Protein AF-0000000084931416 (afdb_homodimer)

Organism: Streptomyces venezuelae (strain ATCC 10712 / CBS 650.69 / DSM 40230 / JCM 4526 / NBRC 13096 / PD 04745) (NCBI:txid953739)

Foldseek 3Di:
DDPVPPPPPDPPCPPVSVVVPFLKWKKKAFPVVQFIDTDCSLCVLLPHHPVRDPRHPCVSCVQPDPVLVVVVVVQVVCCQVVLHQKGKDWDWRQDPVGDTFIKIKIWGFDADPVSHTGMIMIMMTGCVVVVVVVVVVVVVVVVVVLLVQLLVQLLVQLVPQQALVSLQCSLAPVCNCVSNVFQWKWWWFDDPQKTATPHTHHPLCVLCVVVRIGGLDCQAQLSVCLVVVHKDKALAVVVRCVVHVVCVVSSVSDQFRIKMKHFQDDPNDTTGIMMGTHNPGRDADPVRVVSNHSSSPSSSVSNVNNVVSVVQLCVLVVLLCVLADVDADDAPQWDKDKDKDAQPPSRWRALWYWHWAQEPPRKIKIKIKGKPDTHPVSSVLSSVLVVQLNVLRRVPDDPLVSLLRSLVVSLVVVPPIFMWMKMWIADLVQQKIKIWTAPFAAKWKQWPVLQIDGDDADYHHTRNVCVVVVNSGIDIDMDGAAALMKIKDKGQLLQDDPPDDSVNSVVVLRVLSSPFDSHNHRSVVSSCVVRVVVPVPSHMMMMMMMHGHHPQDDLQKGKDKGKFFLPDPVSLVVVLVVQQVVCVVNVNNVCSVLVSVLSNLVQCVQSVPHNGIKMWMWIFDGDDFTKIKIKIWDQDADDDDQDPADPPRPPRCSVVSLVVAFPDWDWADDPRTIMTMGMGGDPPPPDPPPPPPD/DDPVPPPPPDPPCPPVSVVVPWLKWKKKAFPVVQFMGTDQSLCVLLPHHPVPDPRHPCVSCVQPDPVQVVVVVVQVVCCQVVLHQKGKDWDWRQDPVGDTFIKIKIWGFDADPVSHTGMIMIMMTGCNVVVVVVVVVVVVVVVVVLLVQLLVQLLVQLVPQQALVSLQCSLAPVCNCVSNVFQWKWWWFDDPQKTATPHTHHPLCVLCVVVRIGGLDCQAQLSVCLVVVHKDKALAVVVRCVVHVVCVVSSVSDQFRIKMKHFQDDPNDTTGIMMGTHNPGRDADPVRVVSNHSSSPSSSVSNVNNVVSVVQLCVLVVLLCVLADVDADDAPQWDKDKDKDAQPPSRWRALWYWHWAQEPPRKIKIKIKGKPDTHPVSSVLSSVLVVQLNVLRRVVDDPLVSLLRSLVVSLVVVPPIFMWMKMWIADLVQQKIKIWTAPFAAKWKQWPVLQIDGDDADYHHTRNVCVVVVNSGIDIDMDGAAALMKIKDKGQLLQDDPPDDSVNSVVVLRVLSSPFDSHNHRSVVSSCVVRVVVPNPSHMMMMMMMHGHHPQDDLQKGKDKGKFWLPDPVSLVVVLVVQCVVCVVNVNNVCSVLSSVLSNLVQCVQSVPHNGIKMWMWIFDHDDFTKIKIKIWDQDADDDDQDPADPPRPPRCSVVSLVVFFPDWDWADDPRTIMTMGMGGDPPDPDPPVPPPD

Solvent-accessible surface area (backbone atoms only — not comparable to full-atom values): 71881 Å² total; per-residue (Å²): 140,76,88,78,70,67,78,70,66,66,82,66,66,45,70,65,53,44,56,67,62,38,40,53,15,39,37,43,30,34,60,82,80,55,38,32,50,60,40,70,46,23,27,50,60,62,70,45,52,77,88,76,57,84,37,42,59,66,70,60,50,58,68,33,52,69,68,55,41,51,51,51,51,48,53,50,51,48,30,65,71,70,65,43,57,55,54,75,49,74,51,60,37,66,39,95,84,66,59,58,42,30,33,38,38,40,36,35,50,42,56,44,97,88,66,48,72,39,32,39,38,33,38,34,30,48,45,40,65,59,53,51,46,51,55,46,43,55,50,50,52,52,50,48,53,48,52,56,45,27,51,35,50,42,46,54,51,42,26,56,29,52,38,54,68,39,43,44,42,46,50,55,35,93,60,16,39,65,37,70,72,33,59,25,40,39,35,31,37,52,54,95,67,21,36,33,51,78,38,75,35,42,83,59,52,68,74,52,56,83,61,26,69,38,72,60,44,76,56,40,67,48,40,34,9,36,75,70,63,41,68,44,78,40,48,42,61,69,61,48,25,71,78,19,61,81,46,37,84,62,49,74,73,40,81,53,32,18,37,36,22,34,32,17,46,33,50,83,35,74,46,19,23,38,34,39,29,28,61,88,45,55,74,75,54,74,66,54,48,49,48,50,51,34,48,33,38,52,49,19,41,46,46,52,29,6,48,39,44,49,48,39,35,48,50,39,50,49,50,48,54,65,51,37,72,83,68,75,70,89,63,77,50,42,40,73,27,74,49,76,42,58,20,66,79,68,70,43,21,34,10,49,42,55,50,65,41,78,29,74,94,74,23,37,33,42,35,37,32,38,26,55,59,64,33,60,65,19,23,53,50,31,27,46,50,51,40,35,36,50,47,41,40,52,73,61,48,54,61,37,55,26,50,34,52,38,10,45,49,47,42,69,64,67,74,91,55,41,31,26,26,29,39,32,42,33,32,50,86,83,16,45,30,40,33,28,26,18,66,41,65,63,49,37,35,34,41,80,86,36,54,62,45,68,66,85,64,60,56,21,53,30,31,15,53,14,46,77,71,68,44,59,59,30,49,71,36,78,46,77,48,53,59,46,17,33,41,38,42,51,39,62,46,67,29,53,44,92,96,51,60,54,65,61,25,47,52,51,49,42,49,47,60,39,71,37,57,86,52,27,59,56,27,49,50,49,49,45,58,69,46,39,72,67,35,84,41,89,48,32,30,29,38,39,28,39,23,34,44,64,61,56,63,43,96,75,28,38,33,49,72,45,80,30,54,45,88,33,72,66,37,54,58,48,49,24,49,50,53,28,50,50,26,44,75,69,70,39,52,88,51,19,66,60,49,26,52,49,46,48,45,57,47,50,58,42,40,75,72,29,96,40,43,35,40,36,37,40,34,35,43,58,78,93,64,73,28,36,36,43,34,43,32,37,59,46,76,73,70,88,70,88,43,82,48,56,98,83,50,92,60,46,56,53,62,56,50,49,63,71,65,27,78,42,70,51,76,41,84,39,100,72,17,27,31,44,35,35,29,41,59,78,73,78,74,75,80,78,74,72,69,69,84,116,139,76,88,79,70,67,76,72,67,65,82,67,67,45,70,65,54,46,55,66,63,37,39,54,16,40,38,43,31,34,60,82,79,54,38,31,50,57,40,70,46,23,28,48,60,62,71,44,53,79,89,74,57,86,38,40,59,67,70,58,50,58,69,32,51,70,71,55,42,51,51,51,51,48,55,49,49,47,29,64,70,71,65,44,55,54,50,74,50,75,50,60,36,64,37,95,85,66,60,58,43,30,34,39,38,42,34,35,52,42,58,46,95,88,65,46,73,40,34,40,40,32,37,35,30,47,44,39,65,59,53,50,46,53,56,45,43,54,50,49,51,52,50,46,52,48,51,55,47,28,52,33,49,42,45,55,51,42,26,54,31,51,39,52,67,38,43,44,43,46,50,57,36,93,60,15,38,66,36,68,72,32,60,24,40,40,36,30,36,53,54,95,67,21,35,33,49,78,37,77,34,41,84,59,52,69,73,51,57,81,60,27,68,38,72,62,45,76,55,37,67,49,40,32,10,35,76,68,64,40,68,44,80,40,48,42,61,68,60,48,25,69,77,20,60,79,46,35,83,61,48,74,73,41,82,52,33,20,36,37,22,33,33,17,47,34,50,83,35,75,46,20,23,37,33,40,28,27,62,89,43,55,74,73,54,73,67,53,48,48,47,51,51,35,49,33,39,52,50,20,41,46,45,52,29,7,48,38,43,50,48,39,37,49,50,38,52,49,49,48,52,66,49,37,72,83,68,75,70,90,64,74,50,41,42,74,26,76,50,76,44,58,20,66,80,69,70,43,23,34,10,49,41,57,49,65,41,76,29,74,95,74,23,37,33,40,36,38,31,36,25,55,59,65,32,60,67,20,23,53,50,31,26,46,50,52,40,36,35,50,46,40,39,54,72,62,48,52,61,36,55,26,50,35,53,39,10,44,50,46,42,70,63,66,73,90,55,42,30,26,26,28,38,33,42,34,32,50,86,82,16,45,28,39,33,26,26,18,64,44,64,66,50,34,35,34,42,80,86,35,55,62,46,69,66,85,65,60,57,22,51,30,29,15,52,14,46,76,72,69,46,60,58,30,50,70,35,78,47,78,48,55,59,47,16,33,42,38,42,50,39,62,45,65,28,52,46,93,97,50,60,53,64,60,26,47,51,52,48,42,49,48,61,41,71,37,58,86,52,27,60,56,24,51,51,48,49,46,60,70,45,37,73,67,38,83,42,89,48,32,31,30,38,39,27,38,24,33,43,65,60,57,61,43,94,76,28,38,34,49,72,45,80,29,54,46,90,34,74,65,37,54,58,48,48,26,49,49,52,29,50,50,27,44,76,68,72,38,53,87,51,19,65,60,48,26,51,49,46,48,44,56,48,50,57,44,40,75,70,31,95,40,43,34,41,37,38,40,33,37,42,59,80,92,63,73,28,35,36,43,33,42,32,36,60,46,79,75,70,89,69,86,43,82,48,56,98,83,49,93,61,46,53,52,63,53,50,45,62,73,64,27,78,44,68,51,76,42,83,38,100,72,18,28,29,43,36,33,29,41,57,79,71,78,72,74,80,78,74,73,71,65,85,113

Secondary structure (DSSP, 8-state):
--GGGGGS-S----HHHHHHTS-EEEEEEETTTTEEEE-HHHHHHHT--GGG--S-HHHHTTTS-HHHHHHHHHHHHHHHHHT-SEEEEEEEE--TTSS-EEEEEEEEEEE-TTS-EEEEEEEEEE-HHHHHHHHHHHHHHHHHHHHHHHHHHHHHHHHT--SHHHHHHHHHSTTHHHHHT-SEEEEEEEETTEEEEEEEESTTGGGGGGGSEEES-TTSHHHHHHHH---EEES-HHHHHHH-GGGHHHHTT---SEEEEEEEEETTEEEEEEEEEESS-S---HHHHHHHHHHHHHHHHHHHHHHHHHHHHHHHHHHHHHHS-SSPPP-SSEEEEEEEE--SSSS---SEEEEEEE-GGG-EEEEEEEESSSSHHHHHHHHHHHHHHHHHHHTT--HHHHHHHHHHHHHHHT-S--EEEEEEEEETTTTEEEEEEESSPPPEEE-TTS-EE-----EEPPBTHHHHTT------EEEE--TT-EEEEE-GGGT--TTS-HHHHHHHHHHHHHHS-SSHHHHHHHHHHHHHGGG--SS-EEEEEEEEPP--EETTEEEEEEEE-TT-HHHHHHHHHHHHHHHHHTT-GGGHHHHHHHHHHHHHHHHHH-SS-EEEEEEEEPSSS-EEEEEEEES--PPPP-----TT-SSS-HHHHHHHH-SEEEEEEETTEEEEEEEE---------GGGG-/--GGGGGS-S----HHHHHHTS-EEEEEEETTTTEEEE-HHHHHHHT--GGG--S-HHHHTTTS-HHHHHHHHHHHHHHHHHT-SEEEEEEEE--TTSS-EEEEEEEEEEE-TTS-EEEEEEEEEE-HHHHHHHHHHHHHHHHHHHHHHHHHHHHHHHHT--SHHHHHHHHHSTTHHHHHT-SEEEEEEEETTEEEEEEEESTTGGGGGGGSEEES-TTSHHHHHHHH---EEES-HHHHHHH-GGGHHHHTT---SEEEEEEEEETTEEEEEEEEEESS-S---HHHHHHHHHHHHHHHHHHHHHHHHHHHHHHHHHHHHHHS-SSPPP-SSEEEEEEEE--SSSS---SEEEEEEE-GGG-EEEEEEEESSSSHHHHHHHHHHHHHHHHHHHTT--HHHHHHHHHHHHHHHT-S--EEEEEEEE-TTT-EEEEEEESSPPPEEE-TTS-EE-----EEPPBTHHHHTT------EEEE--TT-EEEEE-GGGT--TTS-HHHHHHHHHHHHHHS-SSHHHHHHHHHHHHHGGG--SS-EEEEEEEEPP--B-SSSBEEEEEE-TT-HHHHHHHHHHHHHHHHHTT-GGGHHHHHHHHHHHHHHHHHH-SS-EEEEEEEE-SSS-EEEEEEEES--PPPP-----TT-SSS-HHHHHHHH-SEEEEEEETTEEEEEEEE---------GGGG-

Radius of gyration: 51.95 Å; Cα contacts (8 Å, |Δi|>4): 2790; chains: 2; bounding box: 120×180×123 Å

InterPro domains:
  IPR000014 PAS domain [TIGR00229] (35-130)
  IPR000014 PAS domain [cd00130] (24-126)
  IPR000700 PAS-associated, C-terminal [PS50113] (87-139)
  IPR001932 PPM-type phosphatase-like domain [PF07228] (361-548)
  IPR001932 PPM-type phosphatase-like domain [SM00331] (331-548)
  IPR003018 GAF domain [PF13185] (178-303)
  IPR003018 GAF domain [SM00065] (159-313)
  IPR013655 PAS fold 3 [PF08447] (36-124)
  IPR029016 GAF-like domain superfamily [G3DSA:3.30.450.40] (136-317)
  IPR035965 PAS domain superfamily [SSF55785] (25-129)
  IPR036457 PPM-type phosphatase-like domain superfamily [G3DSA:3.60.40.10] (327-549)
  IPR036457 PPM-type phosphatase-like domain superfamily [SSF81606] (346-547)
  IPR036890 Histidine kinase/HSP90-like ATPase superfamily [G3DSA:3.30.565.10] (563-684)
  IPR052016 Bacterial Sigma Factor Regulator [PTHR43156] (64-549)

Structure (mmCIF, N/CA/C/O backbone):
data_AF-0000000084931416-model_v1
#
loop_
_entity.id
_entity.type
_entity.pdbx_description
1 polymer 'protein-serine/threonine phosphatase'
#
loop_
_atom_site.group_PDB
_atom_site.id
_atom_site.type_symbol
_atom_site.label_atom_id
_atom_site.label_alt_id
_atom_site.label_comp_id
_atom_site.label_asym_id
_atom_site.label_entity_id
_atom_site.label_seq_id
_atom_site.pdbx_PDB_ins_code
_atom_site.Cartn_x
_atom_site.Cartn_y
_atom_site.Cartn_z
_atom_site.occupancy
_atom_site.B_iso_or_equiv
_atom_site.auth_seq_id
_atom_site.auth_comp_id
_atom_site.auth_asym_id
_atom_site.auth_atom_id
_atom_site.pdbx_PDB_model_num
ATOM 1 N N . MET A 1 1 ? -26.281 -66.25 -4.363 1 23.19 1 MET A N 1
ATOM 2 C CA . MET A 1 1 ? -26.078 -66.062 -5.793 1 23.19 1 MET A CA 1
ATOM 3 C C . MET A 1 1 ? -24.641 -65.625 -6.07 1 23.19 1 MET A C 1
ATOM 5 O O . MET A 1 1 ? -24.266 -64.5 -5.73 1 23.19 1 MET A O 1
ATOM 9 N N . THR A 1 2 ? -23.5 -66.438 -6.016 1 23.2 2 THR A N 1
ATOM 10 C CA . THR A 1 2 ? -22.125 -66.5 -5.535 1 23.2 2 THR A CA 1
ATOM 11 C C . THR A 1 2 ? -21.188 -65.812 -6.535 1 23.2 2 THR A C 1
ATOM 13 O O . THR A 1 2 ? -21.5 -65.75 -7.727 1 23.2 2 THR A O 1
ATOM 16 N N . ASP A 1 3 ? -20.125 -65 -6.086 1 24.94 3 ASP A N 1
ATOM 17 C CA . ASP A 1 3 ? -19.172 -64 -6.527 1 24.94 3 ASP A CA 1
ATOM 18 C C . ASP A 1 3 ? -18.312 -64.5 -7.672 1 24.94 3 ASP A C 1
ATOM 20 O O . ASP A 1 3 ? -17.281 -63.906 -8.008 1 24.94 3 ASP A O 1
ATOM 24 N N . GLU A 1 4 ? -18.453 -65.75 -8.203 1 27.38 4 GLU A N 1
ATOM 25 C CA . GLU A 1 4 ? -17.641 -66.5 -9.18 1 27.38 4 GLU A CA 1
ATOM 26 C C . GLU A 1 4 ? -17.766 -65.812 -10.57 1 27.38 4 GLU A C 1
ATOM 28 O O . GLU A 1 4 ? -16.906 -66.062 -11.43 1 27.38 4 GLU A O 1
ATOM 33 N N . ASP A 1 5 ? -18.922 -65.188 -10.914 1 27.52 5 ASP A N 1
ATOM 34 C CA . ASP A 1 5 ? -19.297 -64.812 -12.281 1 27.52 5 ASP A CA 1
ATOM 35 C C . ASP A 1 5 ? -18.578 -63.562 -12.742 1 27.52 5 ASP A C 1
ATOM 37 O O . ASP A 1 5 ? -18.906 -63 -13.797 1 27.52 5 ASP A O 1
ATOM 41 N N . ARG A 1 6 ? -17.984 -62.844 -11.844 1 31.22 6 ARG A N 1
ATOM 42 C CA . ARG A 1 6 ? -17.641 -61.469 -12.078 1 31.22 6 ARG A CA 1
ATOM 43 C C . ARG A 1 6 ? -16.422 -61.344 -12.984 1 31.22 6 ARG A C 1
ATOM 45 O O . ARG A 1 6 ? -15.938 -60.219 -13.227 1 31.22 6 ARG A O 1
ATOM 52 N N . HIS A 1 7 ? -15.719 -62.438 -13.148 1 30.34 7 HIS A N 1
ATOM 53 C CA . HIS A 1 7 ? -14.453 -62.281 -13.852 1 30.34 7 HIS A CA 1
ATOM 54 C C . HIS A 1 7 ? -14.672 -61.906 -15.312 1 30.34 7 HIS A C 1
ATOM 56 O O . HIS A 1 7 ? -13.727 -61.531 -16 1 30.34 7 HIS A O 1
ATOM 62 N N . THR A 1 8 ? -15.844 -62.312 -15.945 1 29.67 8 THR A N 1
ATOM 63 C CA . THR A 1 8 ? -16.031 -62.25 -17.391 1 29.67 8 THR A CA 1
ATOM 64 C C . THR A 1 8 ? -16.266 -60.812 -17.875 1 29.67 8 THR A C 1
ATOM 66 O O . THR A 1 8 ? -16.281 -60.562 -19.078 1 29.67 8 THR A O 1
ATOM 69 N N . ARG A 1 9 ? -16.938 -59.969 -17.125 1 30.72 9 ARG A N 1
ATOM 70 C CA . ARG A 1 9 ? -17.703 -58.938 -17.797 1 30.72 9 ARG A CA 1
ATOM 71 C C . ARG A 1 9 ? -16.781 -57.812 -18.312 1 30.72 9 ARG A C 1
ATOM 73 O O . ARG A 1 9 ? -17.203 -56.969 -19.109 1 30.72 9 ARG A O 1
ATOM 80 N N . ASN A 1 10 ? -15.891 -57.344 -17.438 1 31.34 10 ASN A N 1
ATOM 81 C CA . ASN A 1 10 ? -15.375 -56.125 -18.062 1 31.34 10 ASN A CA 1
ATOM 82 C C . ASN A 1 10 ? -14.5 -56.438 -19.281 1 31.34 10 ASN A C 1
ATOM 84 O O . ASN A 1 10 ? -13.766 -57.438 -19.266 1 31.34 10 ASN A O 1
ATOM 88 N N . GLY A 1 11 ? -14.852 -56.094 -20.516 1 32.75 11 GLY A N 1
ATOM 89 C CA . GLY A 1 11 ? -14.391 -56.219 -21.891 1 32.75 11 GLY A CA 1
ATOM 90 C C . GLY A 1 11 ? -12.875 -56.281 -22.016 1 32.75 11 GLY A C 1
ATOM 91 O O . GLY A 1 11 ? -12.32 -56.031 -23.094 1 32.75 11 GLY A O 1
ATOM 92 N N . GLU A 1 12 ? -12.234 -56.062 -20.875 1 36.25 12 GLU A N 1
ATOM 93 C CA . GLU A 1 12 ? -10.781 -56.156 -21.031 1 36.25 12 GLU A CA 1
ATOM 94 C C . GLU A 1 12 ? -10.352 -57.562 -21.422 1 36.25 12 GLU A C 1
ATOM 96 O O . GLU A 1 12 ? -10.719 -58.531 -20.766 1 36.25 12 GLU A O 1
ATOM 101 N N . ILE A 1 13 ? -10.219 -57.75 -22.703 1 38.75 13 ILE A N 1
ATOM 102 C CA . ILE A 1 13 ? -9.68 -59.031 -23.188 1 38.75 13 ILE A CA 1
ATOM 103 C C . ILE A 1 13 ? -8.516 -59.469 -22.312 1 38.75 13 ILE A C 1
ATOM 105 O O . ILE A 1 13 ? -7.559 -58.719 -22.125 1 38.75 13 ILE A O 1
ATOM 109 N N . GLY A 1 14 ? -8.727 -60.344 -21.406 1 41 14 GLY A N 1
ATOM 110 C CA . GLY A 1 14 ? -7.699 -60.938 -20.562 1 41 14 GLY A CA 1
ATOM 111 C C . GLY A 1 14 ? -6.453 -61.344 -21.312 1 41 14 GLY A C 1
ATOM 112 O O . GLY A 1 14 ? -6.492 -61.5 -22.531 1 41 14 GLY A O 1
ATOM 113 N N . PRO A 1 15 ? -5.34 -61.125 -20.719 1 41.44 15 PRO A N 1
ATOM 114 C CA . PRO A 1 15 ? -4.102 -61.469 -21.422 1 41.44 15 PRO A CA 1
ATOM 115 C C . PRO A 1 15 ? -4.219 -62.781 -22.188 1 41.44 15 PRO A C 1
ATOM 117 O O . PRO A 1 15 ? -3.695 -62.906 -23.297 1 41.44 15 PRO A O 1
ATOM 120 N N . ALA A 1 16 ? -4.855 -63.719 -21.578 1 41.25 16 ALA A N 1
ATOM 121 C CA . ALA A 1 16 ? -4.992 -65 -22.234 1 41.25 16 ALA A CA 1
ATOM 122 C C . ALA A 1 16 ? -5.824 -64.938 -23.5 1 41.25 16 ALA A C 1
ATOM 124 O O . ALA A 1 16 ? -5.48 -65.5 -24.531 1 41.25 16 ALA A O 1
ATOM 125 N N . GLU A 1 17 ? -6.973 -64.312 -23.344 1 42 17 GLU A N 1
ATOM 126 C CA . GLU A 1 17 ? -7.836 -64.062 -24.5 1 42 17 GLU A CA 1
ATOM 127 C C . GLU A 1 17 ? -7.141 -63.25 -25.562 1 42 17 GLU A C 1
ATOM 129 O O . GLU A 1 17 ? -7.289 -63.5 -26.766 1 42 17 GLU A O 1
ATOM 134 N N . TRP A 1 18 ? -6.324 -62.312 -25.062 1 43.19 18 TRP A N 1
ATOM 135 C CA . TRP A 1 18 ? -5.559 -61.5 -25.984 1 43.19 18 TRP A CA 1
ATOM 136 C C . TRP A 1 18 ? -4.566 -62.344 -26.781 1 43.19 18 TRP A C 1
ATOM 138 O O . TRP A 1 18 ? -4.426 -62.156 -28 1 43.19 18 TRP A O 1
ATOM 148 N N . LEU A 1 19 ? -3.928 -63.25 -26.094 1 43.16 19 LEU A N 1
ATOM 149 C CA . LEU A 1 19 ? -3.023 -64.188 -26.781 1 43.16 19 LEU A CA 1
ATOM 150 C C . LEU A 1 19 ? -3.791 -65.125 -27.734 1 43.16 19 LEU A C 1
ATOM 152 O O . LEU A 1 19 ? -3.311 -65.375 -28.828 1 43.16 19 LEU A O 1
ATOM 156 N N . ALA A 1 20 ? -4.969 -65.562 -27.188 1 42.88 20 ALA A N 1
ATOM 157 C CA . ALA A 1 20 ? -5.82 -66.375 -28.047 1 42.88 20 ALA A CA 1
ATOM 158 C C . ALA A 1 20 ? -6.254 -65.625 -29.281 1 42.88 20 ALA A C 1
ATOM 160 O O . ALA A 1 20 ? -6.438 -66.188 -30.359 1 42.88 20 ALA A O 1
ATOM 161 N N . MET A 1 21 ? -6.438 -64.312 -29.125 1 40.88 21 MET A N 1
ATOM 162 C CA . MET A 1 21 ? -6.797 -63.438 -30.25 1 40.88 21 MET A CA 1
ATOM 163 C C . MET A 1 21 ? -5.598 -63.219 -31.172 1 40.88 21 MET A C 1
ATOM 165 O O . MET A 1 21 ? -5.746 -62.688 -32.281 1 40.88 21 MET A O 1
ATOM 169 N N . ASN A 1 22 ? -4.434 -63.438 -30.625 1 50.5 22 ASN A N 1
ATOM 170 C CA . ASN A 1 22 ? -3.334 -63.312 -31.578 1 50.5 22 ASN A CA 1
ATOM 171 C C . ASN A 1 22 ? -3.469 -64.312 -32.719 1 50.5 22 ASN A C 1
ATOM 173 O O . ASN A 1 22 ? -3.691 -65.5 -32.469 1 50.5 22 ASN A O 1
ATOM 177 N N . ARG A 1 23 ? -3.857 -64.062 -33.781 1 63.44 23 ARG A N 1
ATOM 178 C CA . ARG A 1 23 ? -3.986 -64.688 -35.062 1 63.44 23 ARG A CA 1
ATOM 179 C C . ARG A 1 23 ? -2.795 -65.625 -35.344 1 63.44 23 ARG A C 1
ATOM 181 O O . ARG A 1 23 ? -1.92 -65.25 -36.156 1 63.44 23 ARG A O 1
ATOM 188 N N . THR A 1 24 ? -2.691 -66.5 -34.438 1 71.5 24 THR A N 1
ATOM 189 C CA . THR A 1 24 ? -1.674 -67.5 -34.625 1 71.5 24 THR A CA 1
ATOM 190 C C . THR A 1 24 ? -2.256 -68.75 -35.344 1 71.5 24 THR A C 1
ATOM 192 O O . THR A 1 24 ? -3.314 -69.25 -34.969 1 71.5 24 THR A O 1
ATOM 195 N N . GLY A 1 25 ? -1.779 -69.062 -36.469 1 76.69 25 GLY A N 1
ATOM 196 C CA . GLY A 1 25 ? -2.141 -70.25 -37.25 1 76.69 25 GLY A CA 1
ATOM 197 C C . GLY A 1 25 ? -1.007 -71.25 -37.375 1 76.69 25 GLY A C 1
ATOM 198 O O . GLY A 1 25 ? 0.094 -71 -36.875 1 76.69 25 GLY A O 1
ATOM 199 N N . SER A 1 26 ? -1.277 -72.438 -37.875 1 81.56 26 SER A N 1
ATOM 200 C CA . SER A 1 26 ? -0.27 -73.5 -38.062 1 81.56 26 SER A CA 1
ATOM 201 C C . SER A 1 26 ? -0.242 -73.938 -39.531 1 81.56 26 SER A C 1
ATOM 203 O O . SER A 1 26 ? -1.203 -73.75 -40.281 1 81.56 26 SER A O 1
ATOM 205 N N . PHE A 1 27 ? 0.841 -74.438 -40 1 85.88 27 PHE A N 1
ATOM 206 C CA . PHE A 1 27 ? 0.947 -75 -41.344 1 85.88 27 PHE A CA 1
ATOM 207 C C . PHE A 1 27 ? 1.76 -76.25 -41.344 1 85.88 27 PHE A C 1
ATOM 209 O O . PHE A 1 27 ? 2.512 -76.562 -40.406 1 85.88 27 PHE A O 1
ATOM 216 N N . ASP A 1 28 ? 1.459 -77.125 -42.344 1 84.38 28 ASP A N 1
ATOM 217 C CA . ASP A 1 28 ? 2.166 -78.375 -42.625 1 84.38 28 ASP A CA 1
ATOM 218 C C . ASP A 1 28 ? 2.584 -78.438 -44.094 1 84.38 28 ASP A C 1
ATOM 220 O O . ASP A 1 28 ? 1.736 -78.562 -45 1 84.38 28 ASP A O 1
ATOM 224 N N . TRP A 1 29 ? 3.859 -78.375 -44.312 1 89.62 29 TRP A N 1
ATOM 225 C CA . TRP A 1 29 ? 4.418 -78.312 -45.688 1 89.62 29 TRP A CA 1
ATOM 226 C C . TRP A 1 29 ? 5.074 -79.688 -46 1 89.62 29 TRP A C 1
ATOM 228 O O . TRP A 1 29 ? 6.109 -80 -45.438 1 89.62 29 TRP A O 1
ATOM 238 N N . ASP A 1 30 ? 4.484 -80.375 -46.938 1 87.12 30 ASP A N 1
ATOM 239 C CA . ASP A 1 30 ? 5.074 -81.625 -47.438 1 87.12 30 ASP A CA 1
ATOM 240 C C . ASP A 1 30 ? 6.062 -81.312 -48.562 1 87.12 30 ASP A C 1
ATOM 242 O O . ASP A 1 30 ? 5.66 -80.938 -49.656 1 87.12 30 ASP A O 1
ATOM 246 N N . LEU A 1 31 ? 7.254 -81.562 -48.375 1 89.31 31 LEU A N 1
ATOM 247 C CA . LEU A 1 31 ? 8.289 -81.188 -49.312 1 89.31 31 LEU A CA 1
ATOM 248 C C . LEU A 1 31 ? 8.344 -82.188 -50.469 1 89.31 31 LEU A C 1
ATOM 250 O O . LEU A 1 31 ? 8.883 -81.938 -51.531 1 89.31 31 LEU A O 1
ATOM 254 N N . ASP A 1 32 ? 7.77 -83.438 -50.25 1 87 32 ASP A N 1
ATOM 255 C CA . ASP A 1 32 ? 7.754 -84.438 -51.281 1 87 32 ASP A CA 1
ATOM 256 C C . ASP A 1 32 ? 6.707 -84.125 -52.344 1 87 32 ASP A C 1
ATOM 258 O O . ASP A 1 32 ? 6.996 -84.125 -53.562 1 87 32 ASP A O 1
ATOM 262 N N . THR A 1 33 ? 5.562 -83.75 -51.812 1 87.19 33 THR A N 1
ATOM 263 C CA . THR A 1 33 ? 4.484 -83.438 -52.75 1 87.19 33 THR A CA 1
ATOM 264 C C . THR A 1 33 ? 4.492 -81.938 -53.125 1 87.19 33 THR A C 1
ATOM 266 O O . THR A 1 33 ? 3.865 -81.562 -54.125 1 87.19 33 THR A O 1
ATOM 269 N N . GLY A 1 34 ? 5.234 -81.188 -52.406 1 89 34 GLY A N 1
ATOM 270 C CA . GLY A 1 34 ? 5.285 -79.75 -52.625 1 89 34 GLY A CA 1
ATOM 271 C C . GLY A 1 34 ? 4.016 -79 -52.219 1 89 34 GLY A C 1
ATOM 272 O O . GLY A 1 34 ? 3.74 -77.875 -52.656 1 89 34 GLY A O 1
ATOM 273 N N . THR A 1 35 ? 3.143 -79.625 -51.375 1 90.25 35 THR A N 1
ATOM 274 C CA . THR A 1 35 ? 1.896 -79.062 -50.906 1 90.25 35 THR A CA 1
ATOM 275 C C . THR A 1 35 ? 2.031 -78.562 -49.438 1 90.25 35 THR A C 1
ATOM 277 O O . THR A 1 35 ? 2.762 -79.188 -48.656 1 90.25 35 THR A O 1
ATOM 280 N N . ILE A 1 36 ? 1.401 -77.375 -49.188 1 90.94 36 ILE A N 1
ATOM 281 C CA . ILE A 1 36 ? 1.412 -76.812 -47.844 1 90.94 36 ILE A CA 1
ATOM 282 C C . ILE A 1 36 ? -0.02 -76.688 -47.344 1 90.94 36 ILE A C 1
ATOM 284 O O . ILE A 1 36 ? -0.835 -76 -48 1 90.94 36 ILE A O 1
ATOM 288 N N . ASP A 1 37 ? -0.32 -77.375 -46.219 1 86.12 37 ASP A N 1
ATOM 289 C CA . ASP A 1 37 ? -1.613 -77.25 -45.562 1 86.12 37 ASP A CA 1
ATOM 290 C C . ASP A 1 37 ? -1.56 -76.188 -44.438 1 86.12 37 ASP A C 1
ATOM 292 O O . ASP A 1 37 ? -0.711 -76.25 -43.562 1 86.12 37 ASP A O 1
ATOM 296 N N . VAL A 1 38 ? -2.355 -75.188 -44.594 1 86 38 VAL A N 1
ATOM 297 C CA . VAL A 1 38 ? -2.445 -74.125 -43.625 1 86 38 VAL A CA 1
ATOM 298 C C . VAL A 1 38 ? -3.848 -74.062 -43.031 1 86 38 VAL A C 1
ATOM 300 O O . VAL A 1 38 ? -4.844 -74.188 -43.75 1 86 38 VAL A O 1
ATOM 303 N N . ASP A 1 39 ? -3.854 -74.062 -41.625 1 80.19 39 ASP A N 1
ATOM 304 C CA . ASP A 1 39 ? -5.176 -74 -41.031 1 80.19 39 ASP A CA 1
ATOM 305 C C . ASP A 1 39 ? -5.848 -72.625 -41.25 1 80.19 39 ASP A C 1
ATOM 307 O O . ASP A 1 39 ? -5.23 -71.75 -41.781 1 80.19 39 ASP A O 1
ATOM 311 N N . GLU A 1 40 ? -7.109 -72.625 -40.875 1 78.25 40 GLU A N 1
ATOM 312 C CA . GLU A 1 40 ? -7.914 -71.438 -41.125 1 78.25 40 GLU A CA 1
ATOM 313 C C . GLU A 1 40 ? -7.289 -70.188 -40.531 1 78.25 40 GLU A C 1
ATOM 315 O O . GLU A 1 40 ? -7.238 -69.125 -41.156 1 78.25 40 GLU A O 1
ATOM 320 N N . ALA A 1 41 ? -6.789 -70.25 -39.344 1 77.75 41 ALA A N 1
ATOM 321 C CA . ALA A 1 41 ? -6.188 -69.125 -38.656 1 77.75 41 ALA A CA 1
ATOM 322 C C . ALA A 1 41 ? -4.922 -68.688 -39.375 1 77.75 41 ALA A C 1
ATOM 324 O O . ALA A 1 41 ? -4.668 -67.438 -39.469 1 77.75 41 ALA A O 1
ATOM 325 N N . GLY A 1 42 ? -4.125 -69.625 -39.875 1 80.81 42 GLY A N 1
ATOM 326 C CA . GLY A 1 42 ? -2.926 -69.25 -40.594 1 80.81 42 GLY A CA 1
ATOM 327 C C . GLY A 1 42 ? -3.219 -68.562 -41.938 1 80.81 42 GLY A C 1
ATOM 328 O O . GLY A 1 42 ? -2.539 -67.625 -42.312 1 80.81 42 GLY A O 1
ATOM 329 N N . LEU A 1 43 ? -4.219 -69.125 -42.5 1 84.75 43 LEU A N 1
ATOM 330 C CA . LEU A 1 43 ? -4.594 -68.5 -43.781 1 84.75 43 LEU A CA 1
ATOM 331 C C . LEU A 1 43 ? -5.031 -67.062 -43.562 1 84.75 43 LEU A C 1
ATOM 333 O O . LEU A 1 43 ? -4.711 -66.188 -44.375 1 84.75 43 LEU A O 1
ATOM 337 N N . LEU A 1 44 ? -5.648 -66.875 -42.469 1 81.56 44 LEU A N 1
ATOM 338 C CA . LEU A 1 44 ? -6.074 -65.5 -42.125 1 81.56 44 LEU A CA 1
ATOM 339 C C . LEU A 1 44 ? -4.871 -64.625 -41.938 1 81.56 44 LEU A C 1
ATOM 341 O O . LEU A 1 44 ? -4.895 -63.438 -42.312 1 81.56 44 LEU A O 1
ATOM 345 N N . VAL A 1 45 ? -3.863 -65.062 -41.375 1 82.19 45 VAL A N 1
ATOM 346 C CA . VAL A 1 45 ? -2.654 -64.312 -41.156 1 82.19 45 VAL A CA 1
ATOM 347 C C . VAL A 1 45 ? -2.023 -63.938 -42.469 1 82.19 45 VAL A C 1
ATOM 349 O O . VAL A 1 45 ? -1.548 -62.812 -42.656 1 82.19 45 VAL A O 1
ATOM 352 N N . PHE A 1 46 ? -2.094 -64.812 -43.406 1 84.5 46 PHE A N 1
ATOM 353 C CA . PHE A 1 46 ? -1.517 -64.562 -44.719 1 84.5 46 PHE A CA 1
ATOM 354 C C . PHE A 1 46 ? -2.502 -63.812 -45.594 1 84.5 46 PHE A C 1
ATOM 356 O O . PHE A 1 46 ? -2.189 -63.5 -46.75 1 84.5 46 PHE A O 1
ATOM 363 N N . GLY A 1 47 ? -3.758 -63.656 -45.125 1 79.56 47 GLY A N 1
ATOM 364 C CA . GLY A 1 47 ? -4.773 -62.906 -45.875 1 79.56 47 GLY A CA 1
ATOM 365 C C . GLY A 1 47 ? -5.457 -63.719 -46.938 1 79.56 47 GLY A C 1
ATOM 366 O O . GLY A 1 47 ? -5.887 -63.188 -47.969 1 79.56 47 GLY A O 1
ATOM 367 N N . LEU A 1 48 ? -5.465 -65 -46.75 1 81.56 48 LEU A N 1
ATOM 368 C CA . LEU A 1 48 ? -6.066 -65.875 -47.75 1 81.56 48 LEU A CA 1
ATOM 369 C C . LEU A 1 48 ? -7.359 -66.5 -47.219 1 81.56 48 LEU A C 1
ATOM 371 O O . LEU A 1 48 ? -7.516 -66.688 -46.031 1 81.56 48 LEU A O 1
ATOM 375 N N . LEU A 1 49 ? -8.328 -66.688 -48.125 1 80.69 49 LEU A N 1
ATOM 376 C CA . LEU A 1 49 ? -9.562 -67.375 -47.781 1 80.69 49 LEU A CA 1
ATOM 377 C C . LEU A 1 49 ? -9.398 -68.875 -47.969 1 80.69 49 LEU A C 1
ATOM 379 O O . LEU A 1 49 ? -8.734 -69.312 -48.906 1 80.69 49 LEU A O 1
ATOM 383 N N . PRO A 1 50 ? -9.961 -69.625 -47 1 78.44 50 PRO A N 1
ATOM 384 C CA . PRO A 1 50 ? -9.82 -71.125 -47.062 1 78.44 50 PRO A CA 1
ATOM 385 C C . PRO A 1 50 ? -10.242 -71.688 -48.406 1 78.44 50 PRO A C 1
ATOM 387 O O . PRO A 1 50 ? -9.602 -72.562 -48.938 1 78.44 50 PRO A O 1
ATOM 390 N N . ASP A 1 51 ? -11.258 -71.062 -49.031 1 80.5 51 ASP A N 1
ATOM 391 C CA . ASP A 1 51 ? -11.766 -71.625 -50.312 1 80.5 51 ASP A CA 1
ATOM 392 C C . ASP A 1 51 ? -10.844 -71.25 -51.469 1 80.5 51 ASP A C 1
ATOM 394 O O . ASP A 1 51 ? -10.82 -71.938 -52.5 1 80.5 51 ASP A O 1
ATOM 398 N N . ALA A 1 52 ? -10.039 -70.188 -51.344 1 79.44 52 ALA A N 1
ATOM 399 C CA . ALA A 1 52 ? -9.211 -69.688 -52.438 1 79.44 52 ALA A CA 1
ATOM 400 C C . ALA A 1 52 ? -7.805 -70.312 -52.375 1 79.44 52 ALA A C 1
ATOM 402 O O . ALA A 1 52 ? -7.016 -70.125 -53.281 1 79.44 52 ALA A O 1
ATOM 403 N N . TYR A 1 53 ? -7.559 -71 -51.375 1 86.19 53 TYR A N 1
ATOM 404 C CA . TYR A 1 53 ? -6.195 -71.5 -51.188 1 86.19 53 TYR A CA 1
ATOM 405 C C . TYR A 1 53 ? -5.996 -72.812 -51.906 1 86.19 53 TYR A C 1
ATOM 407 O O . TYR A 1 53 ? -6.785 -73.75 -51.75 1 86.19 53 TYR A O 1
ATOM 415 N N . ASP A 1 54 ? -4.969 -72.938 -52.844 1 86.62 54 ASP A N 1
ATOM 416 C CA . ASP A 1 54 ? -4.738 -74.125 -53.688 1 86.62 54 ASP A CA 1
ATOM 417 C C . ASP A 1 54 ? -3.75 -75.062 -53.031 1 86.62 54 ASP A C 1
ATOM 419 O O . ASP A 1 54 ? -3.361 -76.062 -53.625 1 86.62 54 ASP A O 1
ATOM 423 N N . GLY A 1 55 ? -3.273 -74.812 -51.875 1 87.75 55 GLY A N 1
ATOM 424 C CA . GLY A 1 55 ? -2.381 -75.75 -51.156 1 87.75 55 GLY A CA 1
ATOM 425 C C . GLY A 1 55 ? -0.932 -75.562 -51.594 1 87.75 55 GLY A C 1
ATOM 426 O O . GLY A 1 55 ? -0.109 -76.438 -51.281 1 87.75 55 GLY A O 1
ATOM 427 N N . ARG A 1 56 ? -0.553 -74.562 -52.375 1 90.56 56 ARG A N 1
ATOM 428 C CA . ARG A 1 56 ? 0.817 -74.375 -52.844 1 90.56 56 ARG A CA 1
ATOM 429 C C . ARG A 1 56 ? 1.515 -73.25 -52.031 1 90.56 56 ARG A C 1
ATOM 431 O O . ARG A 1 56 ? 0.895 -72.25 -51.656 1 90.56 56 ARG A O 1
ATOM 438 N N . PRO A 1 57 ? 2.82 -73.5 -51.75 1 89.62 57 PRO A N 1
ATOM 439 C CA . PRO A 1 57 ? 3.568 -72.5 -50.969 1 89.62 57 PRO A CA 1
ATOM 440 C C . PRO A 1 57 ? 3.666 -71.125 -51.688 1 89.62 57 PRO A C 1
ATOM 442 O O . PRO A 1 57 ? 3.627 -70.062 -51.031 1 89.62 57 PRO A O 1
ATOM 445 N N . VAL A 1 58 ? 3.768 -71.125 -52.969 1 86.75 58 VAL A N 1
ATOM 446 C CA . VAL A 1 58 ? 3.932 -69.938 -53.75 1 86.75 58 VAL A CA 1
ATOM 447 C C . VAL A 1 58 ? 2.697 -69.062 -53.562 1 86.75 58 VAL A C 1
ATOM 449 O O . VAL A 1 58 ? 2.809 -67.812 -53.5 1 86.75 58 VAL A O 1
ATOM 452 N N . SER A 1 59 ? 1.501 -69.625 -53.406 1 88 59 SER A N 1
ATOM 453 C CA . SER A 1 59 ? 0.261 -68.875 -53.25 1 88 59 SER A CA 1
ATOM 454 C C . SER A 1 59 ? 0.19 -68.25 -51.875 1 88 59 SER A C 1
ATOM 456 O O . SER A 1 59 ? -0.435 -67.188 -51.719 1 88 59 SER A O 1
ATOM 458 N N . LEU A 1 60 ? 0.804 -68.812 -50.938 1 87.75 60 LEU A N 1
ATOM 459 C CA . LEU A 1 60 ? 0.781 -68.312 -49.594 1 87.75 60 LEU A CA 1
ATOM 460 C C . LEU A 1 60 ? 1.572 -67 -49.469 1 87.75 60 LEU A C 1
ATOM 462 O O . LEU A 1 60 ? 1.189 -66.125 -48.719 1 87.75 60 LEU A O 1
ATOM 466 N N . ILE A 1 61 ? 2.723 -66.875 -50.25 1 88.44 61 ILE A N 1
ATOM 467 C CA . ILE A 1 61 ? 3.605 -65.75 -50.062 1 88.44 61 ILE A CA 1
ATOM 468 C C . ILE A 1 61 ? 3.486 -64.812 -51.25 1 88.44 61 ILE A C 1
ATOM 470 O O . ILE A 1 61 ? 4.355 -63.969 -51.469 1 88.44 61 ILE A O 1
ATOM 474 N N . ALA A 1 62 ? 2.432 -65.062 -51.938 1 86.69 62 ALA A N 1
ATOM 475 C CA . ALA A 1 62 ? 2.26 -64.25 -53.156 1 86.69 62 ALA A CA 1
ATOM 476 C C . ALA A 1 62 ? 2.102 -62.781 -52.875 1 86.69 62 ALA A C 1
ATOM 478 O O . ALA A 1 62 ? 2.457 -61.938 -53.688 1 86.69 62 ALA A O 1
ATOM 479 N N . ARG A 1 63 ? 1.661 -62.469 -51.75 1 85.69 63 ARG A N 1
ATOM 480 C CA . ARG A 1 63 ? 1.362 -61.094 -51.406 1 85.69 63 ARG A CA 1
ATOM 481 C C . ARG A 1 63 ? 2.6 -60.375 -50.875 1 85.69 63 ARG A C 1
ATOM 483 O O . ARG A 1 63 ? 2.607 -59.156 -50.75 1 85.69 63 ARG A O 1
ATOM 490 N N . LEU A 1 64 ? 3.639 -61.125 -50.594 1 88.12 64 LEU A N 1
ATOM 491 C CA . LEU A 1 64 ? 4.859 -60.5 -50.062 1 88.12 64 LEU A CA 1
ATOM 492 C C . LEU A 1 64 ? 5.609 -59.781 -51.188 1 88.12 64 LEU A C 1
ATOM 494 O O . LEU A 1 64 ? 5.555 -60.156 -52.344 1 88.12 64 LEU A O 1
ATOM 498 N N . ALA A 1 65 ? 6.289 -58.688 -50.781 1 87.62 65 ALA A N 1
ATOM 499 C CA . ALA A 1 65 ? 7.184 -58 -51.719 1 87.62 65 ALA A CA 1
ATOM 500 C C . ALA A 1 65 ? 8.266 -58.969 -52.219 1 87.62 65 ALA A C 1
ATOM 502 O O . ALA A 1 65 ? 8.703 -59.844 -51.5 1 87.62 65 ALA A O 1
ATOM 503 N N . PRO A 1 66 ? 8.695 -58.75 -53.406 1 89.38 66 PRO A N 1
ATOM 504 C CA . PRO A 1 66 ? 9.68 -59.656 -54 1 89.38 66 PRO A CA 1
ATOM 505 C C . PRO A 1 66 ? 10.938 -59.812 -53.156 1 89.38 66 PRO A C 1
ATOM 507 O O . PRO A 1 66 ? 11.469 -60.906 -53.031 1 89.38 66 PRO A O 1
ATOM 510 N N . GLU A 1 67 ? 11.273 -58.625 -52.594 1 87.44 67 GLU A N 1
ATOM 511 C CA . GLU A 1 67 ? 12.469 -58.688 -51.781 1 87.44 67 GLU A CA 1
ATOM 512 C C . GLU A 1 67 ? 12.234 -59.5 -50.531 1 87.44 67 GLU A C 1
ATOM 514 O O . GLU A 1 67 ? 13.102 -60.281 -50.125 1 87.44 67 GLU A O 1
ATOM 519 N N . GLU A 1 68 ? 11.125 -59.406 -49.969 1 88.06 68 GLU A N 1
ATOM 520 C CA . GLU A 1 68 ? 10.781 -60.156 -48.781 1 88.06 68 GLU A CA 1
ATOM 521 C C . GLU A 1 68 ? 10.594 -61.656 -49.094 1 88.06 68 GLU A C 1
ATOM 523 O O . GLU A 1 68 ? 10.969 -62.5 -48.312 1 88.06 68 GLU A O 1
ATOM 528 N N . ARG A 1 69 ? 10.062 -61.969 -50.219 1 89.56 69 ARG A N 1
ATOM 529 C CA . ARG A 1 69 ? 9.891 -63.344 -50.656 1 89.56 69 ARG A CA 1
ATOM 530 C C . ARG A 1 69 ? 11.234 -64.062 -50.812 1 89.56 69 ARG A C 1
ATOM 532 O O . ARG A 1 69 ? 11.422 -65.188 -50.344 1 89.56 69 ARG A O 1
ATOM 539 N N . ALA A 1 70 ? 12.094 -63.281 -51.438 1 89 70 ALA A N 1
ATOM 540 C CA . ALA A 1 70 ? 13.43 -63.844 -51.656 1 89 70 ALA A CA 1
ATOM 541 C C . ALA A 1 70 ? 14.117 -64.125 -50.312 1 89 70 ALA A C 1
ATOM 543 O O . ALA A 1 70 ? 14.781 -65.125 -50.156 1 89 70 ALA A O 1
ATOM 544 N N . ARG A 1 71 ? 13.938 -63.156 -49.5 1 88.31 71 ARG A N 1
ATOM 545 C CA . ARG A 1 71 ? 14.555 -63.312 -48.188 1 88.31 71 ARG A CA 1
ATOM 546 C C . ARG A 1 71 ? 13.984 -64.5 -47.438 1 88.31 71 ARG A C 1
ATOM 548 O O . ARG A 1 71 ? 14.727 -65.312 -46.844 1 88.31 71 ARG A O 1
ATOM 555 N N . LEU A 1 72 ? 12.664 -64.75 -47.438 1 90.06 72 LEU A N 1
ATOM 556 C CA . LEU A 1 72 ? 12.016 -65.875 -46.781 1 90.06 72 LEU A CA 1
ATOM 557 C C . LEU A 1 72 ? 12.469 -67.188 -47.406 1 90.06 72 LEU A C 1
ATOM 559 O O . LEU A 1 72 ? 12.781 -68.125 -46.688 1 90.06 72 LEU A O 1
ATOM 563 N N . GLU A 1 73 ? 12.5 -67.25 -48.688 1 90.5 73 GLU A N 1
ATOM 564 C CA . GLU A 1 73 ? 12.953 -68.438 -49.406 1 90.5 73 GLU A CA 1
ATOM 565 C C . GLU A 1 73 ? 14.398 -68.75 -49.031 1 90.5 73 GLU A C 1
ATOM 567 O O . GLU A 1 73 ? 14.742 -69.938 -48.875 1 90.5 73 GLU A O 1
ATOM 572 N N . ALA A 1 74 ? 15.148 -67.688 -48.938 1 89.25 74 ALA A N 1
ATOM 573 C CA . ALA A 1 74 ? 16.547 -67.938 -48.562 1 89.25 74 ALA A CA 1
ATOM 574 C C . ALA A 1 74 ? 16.656 -68.5 -47.156 1 89.25 74 ALA A C 1
ATOM 576 O O . ALA A 1 74 ? 17.469 -69.375 -46.906 1 89.25 74 ALA A O 1
ATOM 577 N N . VAL A 1 75 ? 15.812 -68 -46.281 1 89.31 75 VAL A N 1
ATOM 578 C CA . VAL A 1 75 ? 15.828 -68.438 -44.906 1 89.31 75 VAL A CA 1
ATOM 579 C C . VAL A 1 75 ? 15.43 -69.938 -44.875 1 89.31 75 VAL A C 1
ATOM 581 O O . VAL A 1 75 ? 16.078 -70.75 -44.188 1 89.31 75 VAL A O 1
ATOM 584 N N . VAL A 1 76 ? 14.445 -70.312 -45.656 1 89.44 76 VAL A N 1
ATOM 585 C CA . VAL A 1 76 ? 13.953 -71.688 -45.656 1 89.44 76 VAL A CA 1
ATOM 586 C C . VAL A 1 76 ? 14.992 -72.625 -46.312 1 89.44 76 VAL A C 1
ATOM 588 O O . VAL A 1 76 ? 15.312 -73.688 -45.781 1 89.44 76 VAL A O 1
ATOM 591 N N . ARG A 1 77 ? 15.516 -72.188 -47.406 1 90.19 77 ARG A N 1
ATOM 592 C CA . ARG A 1 77 ? 16.516 -73 -48.094 1 90.19 77 ARG A CA 1
ATOM 593 C C . ARG A 1 77 ? 17.734 -73.25 -47.219 1 90.19 77 ARG A C 1
ATOM 595 O O . ARG A 1 77 ? 18.266 -74.375 -47.188 1 90.19 77 ARG A O 1
ATOM 602 N N . GLN A 1 78 ? 18.109 -72.188 -46.625 1 89.62 78 GLN A N 1
ATOM 603 C CA . GLN A 1 78 ? 19.281 -72.312 -45.75 1 89.62 78 GLN A CA 1
ATOM 604 C C . GLN A 1 78 ? 19 -73.312 -44.625 1 89.62 78 GLN A C 1
ATOM 606 O O . GLN A 1 78 ? 19.844 -74.125 -44.281 1 89.62 78 GLN A O 1
ATOM 611 N N . ALA A 1 79 ? 17.812 -73.312 -44.062 1 87.88 79 ALA A N 1
ATOM 612 C CA . ALA A 1 79 ? 17.469 -74.188 -42.938 1 87.88 79 ALA A CA 1
ATOM 613 C C . ALA A 1 79 ? 17.391 -75.625 -43.406 1 87.88 79 ALA A C 1
ATOM 615 O O . ALA A 1 79 ? 17.828 -76.562 -42.688 1 87.88 79 ALA A O 1
ATOM 616 N N . VAL A 1 80 ? 16.875 -75.812 -44.562 1 89.12 80 VAL A N 1
ATOM 617 C CA . VAL A 1 80 ? 16.688 -77.188 -45.094 1 89.12 80 VAL A CA 1
ATOM 618 C C . VAL A 1 80 ? 18.047 -77.75 -45.438 1 89.12 80 VAL A C 1
ATOM 620 O O . VAL A 1 80 ? 18.312 -78.938 -45.156 1 89.12 80 VAL A O 1
ATOM 623 N N . THR A 1 81 ? 18.922 -76.875 -46 1 88.94 81 THR A N 1
ATOM 624 C CA . THR A 1 81 ? 20.203 -77.375 -46.5 1 88.94 81 THR A CA 1
ATOM 625 C C . THR A 1 81 ? 21.203 -77.5 -45.344 1 88.94 81 THR A C 1
ATOM 627 O O . THR A 1 81 ? 22.078 -78.375 -45.375 1 88.94 81 THR A O 1
ATOM 630 N N . SER A 1 82 ? 21.172 -76.625 -44.406 1 85.06 82 SER A N 1
ATOM 631 C CA . SER A 1 82 ? 22.172 -76.625 -43.344 1 85.06 82 SER A CA 1
ATOM 632 C C . SER A 1 82 ? 21.891 -77.688 -42.281 1 85.06 82 SER A C 1
ATOM 634 O O . SER A 1 82 ? 22.719 -77.938 -41.406 1 85.06 82 SER A O 1
ATOM 636 N N . GLY A 1 83 ? 20.828 -78.375 -42.406 1 81 83 GLY A N 1
ATOM 637 C CA . GLY A 1 83 ? 20.5 -79.438 -41.469 1 81 83 GLY A CA 1
ATOM 638 C C . GLY A 1 83 ? 19.922 -78.875 -40.156 1 81 83 GLY A C 1
ATOM 639 O O . GLY A 1 83 ? 19.922 -79.562 -39.156 1 81 83 GLY A O 1
ATOM 640 N N . GLU A 1 84 ? 19.5 -77.688 -40.156 1 80.31 84 GLU A N 1
ATOM 641 C CA . GLU A 1 84 ? 18.875 -77.125 -38.969 1 80.31 84 GLU A CA 1
ATOM 642 C C . GLU A 1 84 ? 17.547 -77.812 -38.656 1 80.31 84 GLU A C 1
ATOM 644 O O . GLU A 1 84 ? 16.859 -78.312 -39.562 1 80.31 84 GLU A O 1
ATOM 649 N N . VAL A 1 85 ? 17.219 -77.812 -37.375 1 78.38 85 VAL A N 1
ATOM 650 C CA . VAL A 1 85 ? 15.992 -78.438 -36.938 1 78.38 85 VAL A CA 1
ATOM 651 C C . VAL A 1 85 ? 14.82 -77.5 -37 1 78.38 85 VAL A C 1
ATOM 653 O O . VAL A 1 85 ? 13.672 -77.875 -37.188 1 78.38 85 VAL A O 1
ATOM 656 N N . SER A 1 86 ? 15.172 -76.25 -36.875 1 80.75 86 SER A N 1
ATOM 657 C CA . SER A 1 86 ? 14.109 -75.25 -36.875 1 80.75 86 SER A CA 1
ATOM 658 C C . SER A 1 86 ? 14.578 -73.938 -37.5 1 80.75 86 SER A C 1
ATOM 660 O O . SER A 1 86 ? 15.781 -73.75 -37.688 1 80.75 86 SER A O 1
ATOM 662 N N . TYR A 1 87 ? 13.617 -73.062 -37.906 1 80.69 87 TYR A N 1
ATOM 663 C CA . TYR A 1 87 ? 13.914 -71.688 -38.375 1 80.69 87 TYR A CA 1
ATOM 664 C C . TYR A 1 87 ? 12.812 -70.688 -37.969 1 80.69 87 TYR A C 1
ATOM 666 O O . TYR A 1 87 ? 11.711 -71.125 -37.625 1 80.69 87 TYR A O 1
ATOM 674 N N . THR A 1 88 ? 13.258 -69.5 -37.875 1 82.06 88 THR A N 1
ATOM 675 C CA . THR A 1 88 ? 12.336 -68.375 -37.625 1 82.06 88 THR A CA 1
ATOM 676 C C . THR A 1 88 ? 12.461 -67.312 -38.688 1 82.06 88 THR A C 1
ATOM 678 O O . THR A 1 88 ? 13.523 -67.125 -39.281 1 82.06 88 THR A O 1
ATOM 681 N N . ALA A 1 89 ? 11.375 -66.688 -39 1 81.56 89 ALA A N 1
ATOM 682 C CA . ALA A 1 89 ? 11.352 -65.562 -39.969 1 81.56 89 ALA A CA 1
ATOM 683 C C . ALA A 1 89 ? 10.32 -64.562 -39.562 1 81.56 89 ALA A C 1
ATOM 685 O O . ALA A 1 89 ? 9.289 -64.875 -38.969 1 81.56 89 ALA A O 1
ATOM 686 N N . HIS A 1 90 ? 10.656 -63.312 -39.75 1 82.75 90 HIS A N 1
ATOM 687 C CA . HIS A 1 90 ? 9.781 -62.156 -39.5 1 82.75 90 HIS A CA 1
ATOM 688 C C . HIS A 1 90 ? 9.695 -61.281 -40.75 1 82.75 90 HIS A C 1
ATOM 690 O O . HIS A 1 90 ? 10.727 -60.875 -41.281 1 82.75 90 HIS A O 1
ATOM 696 N N . PHE A 1 91 ? 8.492 -61.062 -41.219 1 82.19 91 PHE A N 1
ATOM 697 C CA . PHE A 1 91 ? 8.352 -60.25 -42.406 1 82.19 91 PHE A CA 1
ATOM 698 C C . PHE A 1 91 ? 6.988 -59.594 -42.469 1 82.19 91 PHE A C 1
ATOM 700 O O . PHE A 1 91 ? 6.023 -60.094 -41.875 1 82.19 91 PHE A O 1
ATOM 707 N N . PRO A 1 92 ? 6.855 -58.438 -43.156 1 84.31 92 PRO A N 1
ATOM 708 C CA . PRO A 1 92 ? 5.582 -57.719 -43.344 1 84.31 92 PRO A CA 1
ATOM 709 C C . PRO A 1 92 ? 4.77 -58.25 -44.5 1 84.31 92 PRO A C 1
ATOM 711 O O . PRO A 1 92 ? 5.34 -58.656 -45.531 1 84.31 92 PRO A O 1
ATOM 714 N N . ILE A 1 93 ? 3.496 -58.5 -44.25 1 83.69 93 ILE A N 1
ATOM 715 C CA . ILE A 1 93 ? 2.584 -58.812 -45.344 1 83.69 93 ILE A CA 1
ATOM 716 C C . ILE A 1 93 ? 1.768 -57.594 -45.719 1 83.69 93 ILE A C 1
ATOM 718 O O . ILE A 1 93 ? 1.012 -57.062 -44.906 1 83.69 93 ILE A O 1
ATOM 722 N N . PRO A 1 94 ? 2.02 -57.094 -46.844 1 82.06 94 PRO A N 1
ATOM 723 C CA . PRO A 1 94 ? 1.265 -55.906 -47.25 1 82.06 94 PRO A CA 1
ATOM 724 C C . PRO A 1 94 ? -0.246 -56.125 -47.25 1 82.06 94 PRO A C 1
ATOM 726 O O . PRO A 1 94 ? -0.715 -57.219 -47.594 1 82.06 94 PRO A O 1
ATOM 729 N N . GLN A 1 95 ? -0.929 -55.344 -46.531 1 74.81 95 GLN A N 1
ATOM 730 C CA . GLN A 1 95 ? -2.387 -55.406 -46.5 1 74.81 95 GLN A CA 1
ATOM 731 C C . GLN A 1 95 ? -2.996 -54.438 -47.5 1 74.81 95 GLN A C 1
ATOM 733 O O . GLN A 1 95 ? -2.316 -53.5 -47.969 1 74.81 95 GLN A O 1
ATOM 738 N N . ALA A 1 96 ? -4.27 -54.781 -47.812 1 68.12 96 ALA A N 1
ATOM 739 C CA . ALA A 1 96 ? -4.965 -53.938 -48.75 1 68.12 96 ALA A CA 1
ATOM 740 C C . ALA A 1 96 ? -5.066 -52.5 -48.188 1 68.12 96 ALA A C 1
ATOM 742 O O . ALA A 1 96 ? -5.062 -51.531 -48.969 1 68.12 96 ALA A O 1
ATOM 743 N N . ASP A 1 97 ? -5.062 -52.344 -46.906 1 66.56 97 ASP A N 1
ATOM 744 C CA . ASP A 1 97 ? -5.293 -51.031 -46.312 1 66.56 97 ASP A CA 1
ATOM 745 C C . ASP A 1 97 ? -3.982 -50.281 -46.125 1 66.56 97 ASP A C 1
ATOM 747 O O . ASP A 1 97 ? -3.977 -49.125 -45.656 1 66.56 97 ASP A O 1
ATOM 751 N N . GLY A 1 98 ? -2.879 -50.812 -46.688 1 68.75 98 GLY A N 1
ATOM 752 C CA . GLY A 1 98 ? -1.603 -50.094 -46.688 1 68.75 98 GLY A CA 1
ATOM 753 C C . GLY A 1 98 ? -0.757 -50.406 -45.469 1 68.75 98 GLY A C 1
ATOM 754 O O . GLY A 1 98 ? 0.463 -50.219 -45.469 1 68.75 98 GLY A O 1
ATOM 755 N N . SER A 1 99 ? -1.303 -50.594 -44.312 1 72.62 99 SER A N 1
ATOM 756 C CA . SER A 1 99 ? -0.474 -50.906 -43.156 1 72.62 99 SER A CA 1
ATOM 757 C C . SER A 1 99 ? -0.018 -52.344 -43.156 1 72.62 99 SER A C 1
ATOM 759 O O . SER A 1 99 ? -0.836 -53.281 -43.281 1 72.62 99 SER A O 1
ATOM 761 N N . PRO A 1 100 ? 1.289 -52.531 -43.062 1 73.5 100 PRO A N 1
ATOM 762 C CA . PRO A 1 100 ? 1.751 -53.938 -43.156 1 73.5 100 PRO A CA 1
ATOM 763 C C . PRO A 1 100 ? 1.408 -54.719 -41.906 1 73.5 100 PRO A C 1
ATOM 765 O O . PRO A 1 100 ? 1.395 -54.188 -40.781 1 73.5 100 PRO A O 1
ATOM 768 N N . HIS A 1 101 ? 0.876 -55.844 -42.125 1 76.31 101 HIS A N 1
ATOM 769 C CA . HIS A 1 101 ? 0.741 -56.844 -41.031 1 76.31 101 HIS A CA 1
ATOM 770 C C . HIS A 1 101 ? 2.053 -57.562 -40.781 1 76.31 101 HIS A C 1
ATOM 772 O O . HIS A 1 101 ? 2.566 -58.25 -41.688 1 76.31 101 HIS A O 1
ATOM 778 N N . TRP A 1 102 ? 2.592 -57.312 -39.656 1 80 102 TRP A N 1
ATOM 779 C CA . TRP A 1 102 ? 3.838 -58 -39.344 1 80 102 TRP A CA 1
ATOM 780 C C . TRP A 1 102 ? 3.574 -59.438 -38.938 1 80 102 TRP A C 1
ATOM 782 O O . TRP A 1 102 ? 2.686 -59.719 -38.125 1 80 102 TRP A O 1
ATOM 792 N N . THR A 1 103 ? 4.305 -60.344 -39.594 1 81.94 103 THR A N 1
ATOM 793 C CA . THR A 1 103 ? 4.094 -61.781 -39.438 1 81.94 103 THR A CA 1
ATOM 794 C C . THR A 1 103 ? 5.367 -62.469 -38.938 1 81.94 103 THR A C 1
ATOM 796 O O . THR A 1 103 ? 6.465 -62.156 -39.406 1 81.94 103 THR A O 1
ATOM 799 N N . HIS A 1 104 ? 5.195 -63.281 -37.938 1 82.19 104 HIS A N 1
ATOM 800 C CA . HIS A 1 104 ? 6.277 -64.125 -37.406 1 82.19 104 HIS A CA 1
ATOM 801 C C . HIS A 1 104 ? 6.027 -65.562 -37.688 1 82.19 104 HIS A C 1
ATOM 803 O O . HIS A 1 104 ? 4.941 -66.062 -37.406 1 82.19 104 HIS A O 1
ATOM 809 N N . VAL A 1 105 ? 7 -66.312 -38.344 1 82.75 105 VAL A N 1
ATOM 810 C CA . VAL A 1 105 ? 6.902 -67.688 -38.625 1 82.75 105 VAL A CA 1
ATOM 811 C C . VAL A 1 105 ? 7.957 -68.5 -37.812 1 82.75 105 VAL A C 1
ATOM 813 O O . VAL A 1 105 ? 9.117 -68.062 -37.75 1 82.75 105 VAL A O 1
ATOM 816 N N . GLN A 1 106 ? 7.516 -69.5 -37.156 1 82.5 106 GLN A N 1
ATOM 817 C CA . GLN A 1 106 ? 8.406 -70.5 -36.531 1 82.5 106 GLN A CA 1
ATOM 818 C C . GLN A 1 106 ? 8.102 -71.875 -37.031 1 82.5 106 GLN A C 1
ATOM 820 O O . GLN A 1 106 ? 6.957 -72.375 -36.938 1 82.5 106 GLN A O 1
ATOM 825 N N . ALA A 1 107 ? 9.062 -72.562 -37.594 1 83.75 107 ALA A N 1
ATOM 826 C CA . ALA A 1 107 ? 8.805 -73.875 -38.219 1 83.75 107 ALA A CA 1
ATOM 827 C C . ALA A 1 107 ? 9.867 -74.875 -37.812 1 83.75 107 ALA A C 1
ATOM 829 O O . ALA A 1 107 ? 11 -74.5 -37.469 1 83.75 107 ALA A O 1
ATOM 830 N N . ARG A 1 108 ? 9.453 -76.062 -37.781 1 81.06 108 ARG A N 1
ATOM 831 C CA . ARG A 1 108 ? 10.336 -77.25 -37.531 1 81.06 108 ARG A CA 1
ATOM 832 C C . ARG A 1 108 ? 10.438 -78.125 -38.781 1 81.06 108 ARG A C 1
ATOM 834 O O . ARG A 1 108 ? 9.438 -78.375 -39.469 1 81.06 108 ARG A O 1
ATOM 841 N N . ILE A 1 109 ? 11.625 -78.562 -39.031 1 85.31 109 ILE A N 1
ATOM 842 C CA . ILE A 1 109 ? 11.867 -79.438 -40.219 1 85.31 109 ILE A CA 1
ATOM 843 C C . ILE A 1 109 ? 11.945 -80.875 -39.781 1 85.31 109 ILE A C 1
ATOM 845 O O . ILE A 1 109 ? 12.781 -81.25 -38.969 1 85.31 109 ILE A O 1
ATOM 849 N N . LEU A 1 110 ? 11.008 -81.625 -40.375 1 84 110 LEU A N 1
ATOM 850 C CA . LEU A 1 110 ? 11.023 -83.062 -40.094 1 84 110 LEU A CA 1
ATOM 851 C C . LEU A 1 110 ? 11.789 -83.812 -41.188 1 84 110 LEU A C 1
ATOM 853 O O . LEU A 1 110 ? 11.484 -83.688 -42.375 1 84 110 LEU A O 1
ATOM 857 N N . ARG A 1 111 ? 12.75 -84.625 -40.781 1 84.5 111 ARG A N 1
ATOM 858 C CA . ARG A 1 111 ? 13.633 -85.312 -41.75 1 84.5 111 ARG A CA 1
ATOM 859 C C . ARG A 1 111 ? 13.5 -86.812 -41.656 1 84.5 111 ARG A C 1
ATOM 861 O O . ARG A 1 111 ? 13.172 -87.375 -40.594 1 84.5 111 ARG A O 1
ATOM 868 N N . SER A 1 112 ? 13.711 -87.5 -42.844 1 79.06 112 SER A N 1
ATOM 869 C CA . SER A 1 112 ? 13.781 -88.938 -42.875 1 79.06 112 SER A CA 1
ATOM 870 C C . SER A 1 112 ? 15.07 -89.438 -42.25 1 79.06 112 SER A C 1
ATOM 872 O O . SER A 1 112 ? 15.992 -88.688 -42 1 79.06 112 SER A O 1
ATOM 874 N N . PRO A 1 113 ? 15.039 -90.688 -41.906 1 75.38 113 PRO A N 1
ATOM 875 C CA . PRO A 1 113 ? 16.25 -91.25 -41.281 1 75.38 113 PRO A CA 1
ATOM 876 C C . PRO A 1 113 ? 17.5 -91 -42.125 1 75.38 113 PRO A C 1
ATOM 878 O O . PRO A 1 113 ? 18.609 -90.938 -41.594 1 75.38 113 PRO A O 1
ATOM 881 N N . ASP A 1 114 ? 17.344 -90.875 -43.438 1 80.12 114 ASP A N 1
ATOM 882 C CA . ASP A 1 114 ? 18.469 -90.625 -44.344 1 80.12 114 ASP A CA 1
ATOM 883 C C . ASP A 1 114 ? 18.875 -89.188 -44.344 1 80.12 114 ASP A C 1
ATOM 885 O O . ASP A 1 114 ? 19.812 -88.812 -45.062 1 80.12 114 ASP A O 1
ATOM 889 N N . GLY A 1 115 ? 18.25 -88.312 -43.562 1 82.25 115 GLY A N 1
ATOM 890 C CA . GLY A 1 115 ? 18.641 -86.938 -43.375 1 82.25 115 GLY A CA 1
ATOM 891 C C . GLY A 1 115 ? 17.938 -86 -44.312 1 82.25 115 GLY A C 1
ATOM 892 O O . GLY A 1 115 ? 18.172 -84.812 -44.281 1 82.25 115 GLY A O 1
ATOM 893 N N . ARG A 1 116 ? 17.156 -86.562 -45.188 1 85.81 116 ARG A N 1
ATOM 894 C CA . ARG A 1 116 ? 16.453 -85.688 -46.156 1 85.81 116 ARG A CA 1
ATOM 895 C C . ARG A 1 116 ? 15.227 -85.062 -45.531 1 85.81 116 ARG A C 1
ATOM 897 O O . ARG A 1 116 ? 14.438 -85.688 -44.844 1 85.81 116 ARG A O 1
ATOM 904 N N . ALA A 1 117 ? 15.094 -83.75 -45.75 1 89.19 117 ALA A N 1
ATOM 905 C CA . ALA A 1 117 ? 13.922 -83 -45.25 1 89.19 117 ALA A CA 1
ATOM 906 C C . ALA A 1 117 ? 12.656 -83.438 -46 1 89.19 117 ALA A C 1
ATOM 908 O O . ALA A 1 117 ? 12.609 -83.438 -47.219 1 89.19 117 ALA A O 1
ATOM 909 N N . ARG A 1 118 ? 11.695 -83.875 -45.219 1 87.31 118 ARG A N 1
ATOM 910 C CA . ARG A 1 118 ? 10.477 -84.375 -45.844 1 87.31 118 ARG A CA 1
ATOM 911 C C . ARG A 1 118 ? 9.297 -83.438 -45.562 1 87.31 118 ARG A C 1
ATOM 913 O O . ARG A 1 118 ? 8.445 -83.25 -46.438 1 87.31 118 ARG A O 1
ATOM 920 N N . ARG A 1 119 ? 9.344 -82.875 -44.375 1 86.44 119 ARG A N 1
ATOM 921 C CA . ARG A 1 119 ? 8.188 -82.125 -44 1 86.44 119 ARG A CA 1
ATOM 922 C C . ARG A 1 119 ? 8.602 -80.938 -43.125 1 86.44 119 ARG A C 1
ATOM 924 O O . ARG A 1 119 ? 9.562 -81 -42.375 1 86.44 119 ARG A O 1
ATOM 931 N N . ILE A 1 120 ? 7.957 -79.75 -43.312 1 86.75 120 ILE A N 1
ATOM 932 C CA . ILE A 1 120 ? 8.117 -78.562 -42.469 1 86.75 120 ILE A CA 1
ATOM 933 C C . ILE A 1 120 ? 6.789 -78.25 -41.781 1 86.75 120 ILE A C 1
ATOM 935 O O . ILE A 1 120 ? 5.773 -78.062 -42.469 1 86.75 120 ILE A O 1
ATOM 939 N N . VAL A 1 121 ? 6.75 -78.25 -40.438 1 84.38 121 VAL A N 1
ATOM 940 C CA . VAL A 1 121 ? 5.574 -77.875 -39.656 1 84.38 121 VAL A CA 1
ATOM 941 C C . VAL A 1 121 ? 5.871 -76.625 -38.844 1 84.38 121 VAL A C 1
ATOM 943 O O . VAL A 1 121 ? 6.953 -76.5 -38.25 1 84.38 121 VAL A O 1
ATOM 946 N N . GLY A 1 122 ? 5.004 -75.75 -38.844 1 81.69 122 GLY A N 1
ATOM 947 C CA . GLY A 1 122 ? 5.305 -74.5 -38.125 1 81.69 122 GLY A CA 1
ATOM 948 C C . GLY A 1 122 ? 4.066 -73.688 -37.75 1 81.69 122 GLY A C 1
ATOM 949 O O . GLY A 1 122 ? 2.941 -74.188 -37.938 1 81.69 122 GLY A O 1
ATOM 950 N N . VAL A 1 123 ? 4.348 -72.562 -37.031 1 81.38 123 VAL A N 1
ATOM 951 C CA . VAL A 1 123 ? 3.316 -71.625 -36.562 1 81.38 123 VAL A CA 1
ATOM 952 C C . VAL A 1 123 ? 3.553 -70.312 -37.188 1 81.38 123 VAL A C 1
ATOM 954 O O . VAL A 1 123 ? 4.699 -69.875 -37.406 1 81.38 123 VAL A O 1
ATOM 957 N N . VAL A 1 124 ? 2.514 -69.625 -37.625 1 81.88 124 VAL A N 1
ATOM 958 C CA . VAL A 1 124 ? 2.527 -68.312 -38.125 1 81.88 124 VAL A CA 1
ATOM 959 C C . VAL A 1 124 ? 1.67 -67.375 -37.25 1 81.88 124 VAL A C 1
ATOM 961 O O . VAL A 1 124 ? 0.569 -67.75 -36.844 1 81.88 124 VAL A O 1
ATOM 964 N N . ARG A 1 125 ? 2.277 -66.25 -36.875 1 79.38 125 ARG A N 1
ATOM 965 C CA . ARG A 1 125 ? 1.592 -65.312 -35.969 1 79.38 125 ARG A CA 1
ATOM 966 C C . ARG A 1 125 ? 1.628 -63.906 -36.5 1 79.38 125 ARG A C 1
ATOM 968 O O . ARG A 1 125 ? 2.643 -63.469 -37.062 1 79.38 125 ARG A O 1
ATOM 975 N N . ASP A 1 126 ? 0.504 -63.25 -36.281 1 75.44 126 ASP A N 1
ATOM 976 C CA . ASP A 1 126 ? 0.442 -61.812 -36.531 1 75.44 126 ASP A CA 1
ATOM 977 C C . ASP A 1 126 ? 0.987 -61.031 -35.344 1 75.44 126 ASP A C 1
ATOM 979 O O . ASP A 1 126 ? 0.407 -61.031 -34.25 1 75.44 126 ASP A O 1
ATOM 983 N N . THR A 1 127 ? 2.162 -60.344 -35.469 1 70.75 127 THR A N 1
ATOM 984 C CA . THR A 1 127 ? 2.807 -59.625 -34.344 1 70.75 127 THR A CA 1
ATOM 985 C C . THR A 1 127 ? 2.551 -58.125 -34.469 1 70.75 127 THR A C 1
ATOM 987 O O . THR A 1 127 ? 3.186 -57.344 -33.75 1 70.75 127 THR A O 1
ATOM 990 N N . THR A 1 128 ? 1.725 -57.781 -35.312 1 67.5 128 THR A N 1
ATOM 991 C CA . THR A 1 128 ? 1.46 -56.375 -35.531 1 67.5 128 THR A CA 1
ATOM 992 C C . THR A 1 128 ? 1.031 -55.688 -34.25 1 67.5 128 THR A C 1
ATOM 994 O O . THR A 1 128 ? 1.527 -54.594 -33.906 1 67.5 128 THR A O 1
ATOM 997 N N . ALA A 1 129 ? 0.206 -56.375 -33.5 1 62.34 129 ALA A N 1
ATOM 998 C CA . ALA A 1 129 ? -0.33 -55.781 -32.281 1 62.34 129 ALA A CA 1
ATOM 999 C C . ALA A 1 129 ? 0.773 -55.562 -31.25 1 62.34 129 ALA A C 1
ATOM 1001 O O . ALA A 1 129 ? 0.785 -54.562 -30.547 1 62.34 129 ALA A O 1
ATOM 1002 N N . GLU A 1 130 ? 1.67 -56.531 -31.172 1 61.75 130 GLU A N 1
ATOM 1003 C CA . GLU A 1 130 ? 2.756 -56.406 -30.203 1 61.75 130 GLU A CA 1
ATOM 1004 C C . GLU A 1 130 ? 3.668 -55.219 -30.531 1 61.75 130 GLU A C 1
ATOM 1006 O O . GLU A 1 130 ? 4.059 -54.469 -29.625 1 61.75 130 GLU A O 1
ATOM 1011 N N . LEU A 1 131 ? 4.008 -55.094 -31.734 1 60.38 131 LEU A N 1
ATOM 1012 C CA . LEU A 1 131 ? 4.883 -54 -32.156 1 60.38 131 LEU A CA 1
ATOM 1013 C C . LEU A 1 131 ? 4.203 -52.656 -31.969 1 60.38 131 LEU A C 1
ATOM 1015 O O . LEU A 1 131 ? 4.844 -51.688 -31.547 1 60.38 131 LEU A O 1
ATOM 1019 N N . THR A 1 132 ? 2.994 -52.719 -32.312 1 59.75 132 THR A N 1
ATOM 1020 C CA . THR A 1 132 ? 2.229 -51.469 -32.156 1 59.75 132 THR A CA 1
ATOM 1021 C C . THR A 1 132 ? 2.137 -51.062 -30.688 1 59.75 132 THR A C 1
ATOM 1023 O O . THR A 1 132 ? 2.266 -49.906 -30.359 1 59.75 132 THR A O 1
ATOM 1026 N N . ARG A 1 133 ? 2.072 -52.031 -29.891 1 59 133 ARG A N 1
ATOM 1027 C CA . ARG A 1 133 ? 1.966 -51.75 -28.469 1 59 133 ARG A CA 1
ATOM 1028 C C . ARG A 1 133 ? 3.273 -51.188 -27.922 1 59 133 ARG A C 1
ATOM 1030 O O . ARG A 1 133 ? 3.264 -50.25 -27.094 1 59 133 ARG A O 1
ATOM 1037 N N . PHE A 1 134 ? 4.398 -51.781 -28.328 1 57.38 134 PHE A N 1
ATOM 1038 C CA . PHE A 1 134 ? 5.695 -51.281 -27.906 1 57.38 134 PHE A CA 1
ATOM 1039 C C . PHE A 1 134 ? 5.844 -49.812 -28.328 1 57.38 134 PHE A C 1
ATOM 1041 O O . PHE A 1 134 ? 6.266 -48.969 -27.516 1 57.38 134 PHE A O 1
ATOM 1048 N N . ALA A 1 135 ? 5.602 -49.656 -29.516 1 59.25 135 ALA A N 1
ATOM 1049 C CA . ALA A 1 135 ? 5.691 -48.281 -30.031 1 59.25 135 ALA A CA 1
ATOM 1050 C C . ALA A 1 135 ? 4.777 -47.344 -29.25 1 59.25 135 ALA A C 1
ATOM 1052 O O . ALA A 1 135 ? 5.145 -46.219 -28.969 1 59.25 135 ALA A O 1
ATOM 1053 N N . PHE A 1 136 ? 3.709 -47.906 -28.812 1 59.22 136 PHE A N 1
ATOM 1054 C CA . PHE A 1 136 ? 2.723 -47.094 -28.078 1 59.22 136 PHE A CA 1
ATOM 1055 C C . PHE A 1 136 ? 3.242 -46.719 -26.703 1 59.22 136 PHE A C 1
ATOM 1057 O O . PHE A 1 136 ? 3.09 -45.594 -26.266 1 59.22 136 PHE A O 1
ATOM 1064 N N . VAL A 1 137 ? 3.912 -47.719 -26.031 1 59.72 137 VAL A N 1
ATOM 1065 C CA . VAL A 1 137 ? 4.449 -47.469 -24.688 1 59.72 137 VAL A CA 1
ATOM 1066 C C . VAL A 1 137 ? 5.543 -46.406 -24.766 1 59.72 137 VAL A C 1
ATOM 1068 O O . VAL A 1 137 ? 5.602 -45.5 -23.922 1 59.72 137 VAL A O 1
ATOM 1071 N N . GLN A 1 138 ? 6.387 -46.531 -25.672 1 61.16 138 GLN A N 1
ATOM 1072 C CA . GLN A 1 138 ? 7.465 -45.562 -25.844 1 61.16 138 GLN A CA 1
ATOM 1073 C C . GLN A 1 138 ? 6.91 -44.156 -26.078 1 61.16 138 GLN A C 1
ATOM 1075 O O . GLN A 1 138 ? 7.422 -43.188 -25.531 1 61.16 138 GLN A O 1
ATOM 1080 N N . GLU A 1 139 ? 5.867 -44.156 -26.891 1 64.75 139 GLU A N 1
ATOM 1081 C CA . GLU A 1 139 ? 5.242 -42.875 -27.203 1 64.75 139 GLU A CA 1
ATOM 1082 C C . GLU A 1 139 ? 4.598 -42.281 -25.953 1 64.75 139 GLU A C 1
ATOM 1084 O O . GLU A 1 139 ? 4.68 -41.062 -25.734 1 64.75 139 GLU A O 1
ATOM 1089 N N . LEU A 1 140 ? 4.078 -43.125 -25.125 1 63.09 140 LEU A N 1
ATOM 1090 C CA . LEU A 1 140 ? 3.432 -42.656 -23.906 1 63.09 140 LEU A CA 1
ATOM 1091 C C . LEU A 1 140 ? 4.457 -42.062 -22.938 1 63.09 140 LEU A C 1
ATOM 1093 O O . LEU A 1 140 ? 4.207 -41.062 -22.281 1 63.09 140 LEU A O 1
ATOM 1097 N N . GLU A 1 141 ? 5.57 -42.781 -22.844 1 63.16 141 GLU A N 1
ATOM 1098 C CA . GLU A 1 141 ? 6.633 -42.312 -21.953 1 63.16 141 GLU A CA 1
ATOM 1099 C C . GLU A 1 141 ? 7.18 -40.969 -22.438 1 63.16 141 GLU A C 1
ATOM 1101 O O . GLU A 1 141 ? 7.438 -40.062 -21.625 1 63.16 141 GLU A O 1
ATOM 1106 N N . LYS A 1 142 ? 7.363 -40.906 -23.672 1 65.38 142 LYS A N 1
ATOM 1107 C CA . LYS A 1 142 ? 7.867 -39.656 -24.234 1 65.38 142 LYS A CA 1
ATOM 1108 C C . LYS A 1 142 ? 6.887 -38.5 -23.984 1 65.38 142 LYS A C 1
ATOM 1110 O O . LYS A 1 142 ? 7.293 -37.406 -23.609 1 65.38 142 LYS A O 1
ATOM 1115 N N . ARG A 1 143 ? 5.629 -38.812 -24.172 1 64.62 143 ARG A N 1
ATOM 1116 C CA . ARG A 1 143 ? 4.602 -37.812 -23.953 1 64.62 143 ARG A CA 1
ATOM 1117 C C . ARG A 1 143 ? 4.57 -37.344 -22.5 1 64.62 143 ARG A C 1
ATOM 1119 O O . ARG A 1 143 ? 4.406 -36.156 -22.219 1 64.62 143 ARG A O 1
ATOM 1126 N N . ARG A 1 144 ? 4.734 -38.281 -21.625 1 65.12 144 ARG A N 1
ATOM 1127 C CA . ARG A 1 144 ? 4.75 -38 -20.203 1 65.12 144 ARG A CA 1
ATOM 1128 C C . ARG A 1 144 ? 5.91 -37.062 -19.859 1 65.12 144 ARG A C 1
ATOM 1130 O O . ARG A 1 144 ? 5.73 -36.062 -19.141 1 65.12 144 ARG A O 1
ATOM 1137 N N . GLU A 1 145 ? 6.977 -37.5 -20.312 1 66.69 145 GLU A N 1
ATOM 1138 C CA . GLU A 1 145 ? 8.172 -36.688 -20.047 1 66.69 145 GLU A CA 1
ATOM 1139 C C . GLU A 1 145 ? 8 -35.25 -20.578 1 66.69 145 GLU A C 1
ATOM 1141 O O . GLU A 1 145 ? 8.375 -34.312 -19.906 1 66.69 145 GLU A O 1
ATOM 1146 N N . VAL A 1 146 ? 7.352 -35.25 -21.703 1 69.69 146 VAL A N 1
ATOM 1147 C CA . VAL A 1 146 ? 7.168 -33.938 -22.312 1 69.69 146 VAL A CA 1
ATOM 1148 C C . VAL A 1 146 ? 6.219 -33.094 -21.469 1 69.69 146 VAL A C 1
ATOM 1150 O O . VAL A 1 146 ? 6.477 -31.906 -21.219 1 69.69 146 VAL A O 1
ATOM 1153 N N . GLN A 1 147 ? 5.156 -33.75 -21 1 73.31 147 GLN A N 1
ATOM 1154 C CA . GLN A 1 147 ? 4.156 -33 -20.219 1 73.31 147 GLN A CA 1
ATOM 1155 C C . GLN A 1 147 ? 4.746 -32.531 -18.906 1 73.31 147 GLN A C 1
ATOM 1157 O O . GLN A 1 147 ? 4.539 -31.359 -18.531 1 73.31 147 GLN A O 1
ATOM 1162 N N . THR A 1 148 ? 5.441 -33.375 -18.188 1 70.38 148 THR A N 1
ATOM 1163 C CA . THR A 1 148 ? 6.051 -33 -16.922 1 70.38 148 THR A CA 1
ATOM 1164 C C . THR A 1 148 ? 7.105 -31.922 -17.125 1 70.38 148 THR A C 1
ATOM 1166 O O . THR A 1 148 ? 7.23 -31 -16.312 1 70.38 148 THR A O 1
ATOM 1169 N N . ASN A 1 149 ? 7.742 -32 -18.25 1 74.81 149 ASN A N 1
ATOM 1170 C CA . ASN A 1 149 ? 8.758 -31.016 -18.562 1 74.81 149 ASN A CA 1
ATOM 1171 C C . ASN A 1 149 ? 8.141 -29.656 -18.844 1 74.81 149 ASN A C 1
ATOM 1173 O O . ASN A 1 149 ? 8.688 -28.625 -18.469 1 74.81 149 ASN A O 1
ATOM 1177 N N . ILE A 1 150 ? 7 -29.703 -19.531 1 77.81 150 ILE A N 1
ATOM 1178 C CA . ILE A 1 150 ? 6.309 -28.453 -19.859 1 77.81 150 ILE A CA 1
ATOM 1179 C C . ILE A 1 150 ? 5.895 -27.75 -18.578 1 77.81 150 ILE A C 1
ATOM 1181 O O . ILE A 1 150 ? 6.125 -26.547 -18.422 1 77.81 150 ILE A O 1
ATOM 1185 N N . VAL A 1 151 ? 5.371 -28.484 -17.641 1 77.12 151 VAL A N 1
ATOM 1186 C CA . VAL A 1 151 ? 4.91 -27.906 -16.375 1 77.12 151 VAL A CA 1
ATOM 1187 C C . VAL A 1 151 ? 6.102 -27.359 -15.594 1 77.12 151 VAL A C 1
ATOM 1189 O O . VAL A 1 151 ? 6.07 -26.219 -15.117 1 77.12 151 VAL A O 1
ATOM 1192 N N . GLU A 1 152 ? 7.086 -28.109 -15.492 1 76.88 152 GLU A N 1
ATOM 1193 C CA . GLU A 1 152 ? 8.266 -27.719 -14.734 1 76.88 152 GLU A CA 1
ATOM 1194 C C . GLU A 1 152 ? 8.938 -26.5 -15.344 1 76.88 152 GLU A C 1
ATOM 1196 O O . GLU A 1 152 ? 9.258 -25.531 -14.641 1 76.88 152 GLU A O 1
ATOM 1201 N N . ARG A 1 153 ? 9.133 -26.484 -16.672 1 81.06 153 ARG A N 1
ATOM 1202 C CA . ARG A 1 153 ? 9.844 -25.391 -17.328 1 81.06 153 ARG A CA 1
ATOM 1203 C C . ARG A 1 153 ? 9.023 -24.109 -17.297 1 81.06 153 ARG A C 1
ATOM 1205 O O . ARG A 1 153 ? 9.578 -23.016 -17.125 1 81.06 153 ARG A O 1
ATOM 1212 N N . THR A 1 154 ? 7.746 -24.234 -17.531 1 85.31 154 THR A N 1
ATOM 1213 C CA . THR A 1 154 ? 6.879 -23.062 -17.5 1 85.31 154 THR A CA 1
ATOM 1214 C C . THR A 1 154 ? 6.848 -22.453 -16.109 1 85.31 154 THR A C 1
ATOM 1216 O O . THR A 1 154 ? 6.988 -21.234 -15.945 1 85.31 154 THR A O 1
ATOM 1219 N N . THR A 1 155 ? 6.719 -23.328 -15.141 1 80.88 155 THR A N 1
ATOM 1220 C CA . THR A 1 155 ? 6.672 -22.844 -13.758 1 80.88 155 THR A CA 1
ATOM 1221 C C . THR A 1 155 ? 7.984 -22.172 -13.375 1 80.88 155 THR A C 1
ATOM 1223 O O . THR A 1 155 ? 7.984 -21.125 -12.727 1 80.88 155 THR A O 1
ATOM 1226 N N . ASN A 1 156 ? 9.07 -22.75 -13.789 1 79.44 156 ASN A N 1
ATOM 1227 C CA . ASN A 1 156 ? 10.383 -22.188 -13.492 1 79.44 156 ASN A CA 1
ATOM 1228 C C . ASN A 1 156 ? 10.562 -20.828 -14.133 1 79.44 156 ASN A C 1
ATOM 1230 O O . ASN A 1 156 ? 11.086 -19.906 -13.508 1 79.44 156 ASN A O 1
ATOM 1234 N N . ALA A 1 157 ? 10.203 -20.75 -15.375 1 85.44 157 ALA A N 1
ATOM 1235 C CA . ALA A 1 157 ? 10.312 -19.484 -16.078 1 85.44 157 ALA A CA 1
ATOM 1236 C C . ALA A 1 157 ? 9.469 -18.406 -15.391 1 85.44 157 ALA A C 1
ATOM 1238 O O . ALA A 1 157 ? 9.906 -17.266 -15.242 1 85.44 157 ALA A O 1
ATOM 1239 N N . LEU A 1 158 ? 8.312 -18.797 -14.945 1 87.88 158 LEU A N 1
ATOM 1240 C CA . LEU A 1 158 ? 7.375 -17.828 -14.367 1 87.88 158 LEU A CA 1
ATOM 1241 C C . LEU A 1 158 ? 7.746 -17.516 -12.922 1 87.88 158 LEU A C 1
ATOM 1243 O O . LEU A 1 158 ? 7.336 -16.484 -12.383 1 87.88 158 LEU A O 1
ATOM 1247 N N . SER A 1 159 ? 8.531 -18.359 -12.25 1 80.56 159 SER A N 1
ATOM 1248 C CA . SER A 1 159 ? 8.953 -18.125 -10.875 1 80.56 159 SER A CA 1
ATOM 1249 C C . SER A 1 159 ? 9.906 -16.938 -10.773 1 80.56 159 SER A C 1
ATOM 1251 O O . SER A 1 159 ? 10.047 -16.344 -9.703 1 80.56 159 SER A O 1
ATOM 1253 N N . ARG A 1 160 ? 10.461 -16.562 -11.898 1 81.19 160 ARG A N 1
ATOM 1254 C CA . ARG A 1 160 ? 11.406 -15.445 -11.922 1 81.19 160 ARG A CA 1
ATOM 1255 C C . ARG A 1 160 ? 10.703 -14.141 -12.258 1 81.19 160 ARG A C 1
ATOM 1257 O O . ARG A 1 160 ? 11.258 -13.055 -12.055 1 81.19 160 ARG A O 1
ATOM 1264 N N . ALA A 1 161 ? 9.508 -14.281 -12.766 1 86.12 161 ALA A N 1
ATOM 1265 C CA . ALA A 1 161 ? 8.766 -13.094 -13.156 1 86.12 161 ALA A CA 1
ATOM 1266 C C . ALA A 1 161 ? 8.273 -12.328 -11.938 1 86.12 161 ALA A C 1
ATOM 1268 O O . ALA A 1 161 ? 7.703 -12.914 -11.008 1 86.12 161 ALA A O 1
ATOM 1269 N N . VAL A 1 162 ? 8.516 -11 -11.883 1 82.81 162 VAL A N 1
ATOM 1270 C CA . VAL A 1 162 ? 8.133 -10.172 -10.75 1 82.81 162 VAL A CA 1
ATOM 1271 C C . VAL A 1 162 ? 6.961 -9.273 -11.141 1 82.81 162 VAL A C 1
ATOM 1273 O O . VAL A 1 162 ? 5.965 -9.188 -10.414 1 82.81 162 VAL A O 1
ATOM 1276 N N . THR A 1 163 ? 7.051 -8.664 -12.32 1 87.19 163 THR A N 1
ATOM 1277 C CA . THR A 1 163 ? 6.035 -7.746 -12.82 1 87.19 163 THR A CA 1
ATOM 1278 C C . THR A 1 163 ? 5.195 -8.406 -13.906 1 87.19 163 THR A C 1
ATOM 1280 O O . THR A 1 163 ? 5.523 -9.5 -14.375 1 87.19 163 THR A O 1
ATOM 1283 N N . VAL A 1 164 ? 4.121 -7.746 -14.242 1 91.31 164 VAL A N 1
ATOM 1284 C CA . VAL A 1 164 ? 3.287 -8.234 -15.336 1 91.31 164 VAL A CA 1
ATOM 1285 C C . VAL A 1 164 ? 4.105 -8.289 -16.625 1 91.31 164 VAL A C 1
ATOM 1287 O O . VAL A 1 164 ? 3.979 -9.227 -17.406 1 91.31 164 VAL A O 1
ATOM 1290 N N . ASP A 1 165 ? 4.961 -7.32 -16.828 1 91.38 165 ASP A N 1
ATOM 1291 C CA . ASP A 1 165 ? 5.836 -7.297 -18 1 91.38 165 ASP A CA 1
ATOM 1292 C C . ASP A 1 165 ? 6.777 -8.5 -18 1 91.38 165 ASP A C 1
ATOM 1294 O O . ASP A 1 165 ? 7.074 -9.062 -19.062 1 91.38 165 ASP A O 1
ATOM 1298 N N . ASP A 1 166 ? 7.258 -8.906 -16.797 1 91 166 ASP A N 1
ATOM 1299 C CA . ASP A 1 166 ? 8.109 -10.086 -16.688 1 91 166 ASP A CA 1
ATOM 1300 C C . ASP A 1 166 ? 7.363 -11.352 -17.094 1 91 166 ASP A C 1
ATOM 1302 O O . ASP A 1 166 ? 7.934 -12.234 -17.734 1 91 166 ASP A O 1
ATOM 1306 N N . VAL A 1 167 ? 6.102 -11.484 -16.672 1 92.75 167 VAL A N 1
ATOM 1307 C CA . VAL A 1 167 ? 5.297 -12.648 -17 1 92.75 167 VAL A CA 1
ATOM 1308 C C . VAL A 1 167 ? 5.113 -12.734 -18.516 1 92.75 167 VAL A C 1
ATOM 1310 O O . VAL A 1 167 ? 5.301 -13.797 -19.125 1 92.75 167 VAL A O 1
ATOM 1313 N N . THR A 1 168 ? 4.773 -11.578 -19.172 1 94.31 168 THR A N 1
ATOM 1314 C CA . THR A 1 168 ? 4.586 -11.531 -20.609 1 94.31 168 THR A CA 1
ATOM 1315 C C . THR A 1 168 ? 5.879 -11.883 -21.344 1 94.31 168 THR A C 1
ATOM 1317 O O . THR A 1 168 ? 5.859 -12.617 -22.328 1 94.31 168 THR A O 1
ATOM 1320 N N . ALA A 1 169 ? 6.965 -11.414 -20.812 1 92.69 169 ALA A N 1
ATOM 1321 C CA . ALA A 1 169 ? 8.266 -11.695 -21.422 1 92.69 169 ALA A CA 1
ATOM 1322 C C . ALA A 1 169 ? 8.602 -13.18 -21.312 1 92.69 169 ALA A C 1
ATOM 1324 O O . ALA A 1 169 ? 9.172 -13.766 -22.234 1 92.69 169 ALA A O 1
ATOM 1325 N N . ALA A 1 170 ? 8.273 -13.773 -20.172 1 91.5 170 ALA A N 1
ATOM 1326 C CA . ALA A 1 170 ? 8.539 -15.195 -19.969 1 91.5 170 ALA A CA 1
ATOM 1327 C C . ALA A 1 170 ? 7.734 -16.047 -20.938 1 91.5 170 ALA A C 1
ATOM 1329 O O . ALA A 1 170 ? 8.203 -17.109 -21.391 1 91.5 170 ALA A O 1
ATOM 1330 N N . LEU A 1 171 ? 6.539 -15.641 -21.266 1 93.69 171 LEU A N 1
ATOM 1331 C CA . LEU A 1 171 ? 5.645 -16.422 -22.109 1 93.69 171 LEU A CA 1
ATOM 1332 C C . LEU A 1 171 ? 5.918 -16.156 -23.594 1 93.69 171 LEU A C 1
ATOM 1334 O O . LEU A 1 171 ? 5.699 -17.031 -24.438 1 93.69 171 LEU A O 1
ATOM 1338 N N . THR A 1 172 ? 6.324 -14.945 -23.969 1 92.5 172 THR A N 1
ATOM 1339 C CA . THR A 1 172 ? 6.449 -14.562 -25.375 1 92.5 172 THR A CA 1
ATOM 1340 C C . THR A 1 172 ? 7.914 -14.523 -25.797 1 92.5 172 THR A C 1
ATOM 1342 O O . THR A 1 172 ? 8.219 -14.508 -27 1 92.5 172 THR A O 1
ATOM 1345 N N . GLY A 1 173 ? 8.797 -14.5 -24.844 1 87.81 173 GLY A N 1
ATOM 1346 C CA . GLY A 1 173 ? 10.219 -14.43 -25.156 1 87.81 173 GLY A CA 1
ATOM 1347 C C . GLY A 1 173 ? 10.75 -15.703 -25.781 1 87.81 173 GLY A C 1
ATOM 1348 O O . GLY A 1 173 ? 9.977 -16.594 -26.156 1 87.81 173 GLY A O 1
ATOM 1349 N N . PRO A 1 174 ? 12.109 -15.742 -25.906 1 86 174 PRO A N 1
ATOM 1350 C CA . PRO A 1 174 ? 12.727 -16.922 -26.516 1 86 174 PRO A CA 1
ATOM 1351 C C . PRO A 1 174 ? 12.383 -18.219 -25.797 1 86 174 PRO A C 1
ATOM 1353 O O . PRO A 1 174 ? 12.57 -18.312 -24.578 1 86 174 PRO A O 1
ATOM 1356 N N . GLY A 1 175 ? 11.797 -19.109 -26.516 1 87.62 175 GLY A N 1
ATOM 1357 C CA . GLY A 1 175 ? 11.469 -20.422 -25.984 1 87.62 175 GLY A CA 1
ATOM 1358 C C . GLY A 1 175 ? 10.141 -20.453 -25.25 1 87.62 175 GLY A C 1
ATOM 1359 O O . GLY A 1 175 ? 9.719 -21.484 -24.75 1 87.62 175 GLY A O 1
ATOM 1360 N N . GLY A 1 176 ? 9.523 -19.281 -25.125 1 89.81 176 GLY A N 1
ATOM 1361 C CA . GLY A 1 176 ? 8.266 -19.219 -24.391 1 89.81 176 GLY A CA 1
ATOM 1362 C C . GLY A 1 176 ? 7.195 -20.141 -24.969 1 89.81 176 GLY A C 1
ATOM 1363 O O . GLY A 1 176 ? 6.629 -20.969 -24.25 1 89.81 176 GLY A O 1
ATOM 1364 N N . LEU A 1 177 ? 6.992 -20.078 -26.266 1 91.25 177 LEU A N 1
ATOM 1365 C CA . LEU A 1 177 ? 5.984 -20.906 -26.922 1 91.25 177 LEU A CA 1
ATOM 1366 C C . LEU A 1 177 ? 6.359 -22.391 -26.859 1 91.25 177 LEU A C 1
ATOM 1368 O O . LEU A 1 177 ? 5.496 -23.234 -26.656 1 91.25 177 LEU A O 1
ATOM 1372 N N . ALA A 1 178 ? 7.688 -22.594 -26.938 1 87.38 178 ALA A N 1
ATOM 1373 C CA . ALA A 1 178 ? 8.164 -23.969 -26.875 1 87.38 178 ALA A CA 1
ATOM 1374 C C . ALA A 1 178 ? 7.902 -24.578 -25.5 1 87.38 178 ALA A C 1
ATOM 1376 O O . ALA A 1 178 ? 7.551 -25.75 -25.391 1 87.38 178 ALA A O 1
ATOM 1377 N N . ARG A 1 179 ? 8.055 -23.781 -24.5 1 86.81 179 ARG A N 1
ATOM 1378 C CA . ARG A 1 179 ? 7.824 -24.25 -23.141 1 86.81 179 ARG A CA 1
ATOM 1379 C C . ARG A 1 179 ? 6.355 -24.578 -22.922 1 86.81 179 ARG A C 1
ATOM 1381 O O . ARG A 1 179 ? 6.031 -25.5 -22.156 1 86.81 179 ARG A O 1
ATOM 1388 N N . LEU A 1 180 ? 5.477 -23.938 -23.641 1 89.12 180 LEU A N 1
ATOM 1389 C CA . LEU A 1 180 ? 4.043 -24.141 -23.484 1 89.12 180 LEU A CA 1
ATOM 1390 C C . LEU A 1 180 ? 3.553 -25.25 -24.422 1 89.12 180 LEU A C 1
ATOM 1392 O O . LEU A 1 180 ? 2.416 -25.703 -24.312 1 89.12 180 LEU A O 1
ATOM 1396 N N . GLY A 1 181 ? 4.418 -25.625 -25.312 1 87.12 181 GLY A N 1
ATOM 1397 C CA . GLY A 1 181 ? 4.008 -26.609 -26.312 1 87.12 181 GLY A CA 1
ATOM 1398 C C . GLY A 1 181 ? 3.002 -26.062 -27.312 1 87.12 181 GLY A C 1
ATOM 1399 O O . GLY A 1 181 ? 2.098 -26.781 -27.75 1 87.12 181 GLY A O 1
ATOM 1400 N N . ALA A 1 182 ? 3.027 -24.781 -27.547 1 92.31 182 ALA A N 1
ATOM 1401 C CA . ALA A 1 182 ? 2.102 -24.125 -28.469 1 92.31 182 ALA A CA 1
ATOM 1402 C C . ALA A 1 182 ? 2.857 -23.375 -29.547 1 92.31 182 ALA A C 1
ATOM 1404 O O . ALA A 1 182 ? 4.07 -23.172 -29.453 1 92.31 182 ALA A O 1
ATOM 1405 N N . ASP A 1 183 ? 2.18 -23.031 -30.625 1 93.69 183 ASP A N 1
ATOM 1406 C CA . ASP A 1 183 ? 2.773 -22.312 -31.734 1 93.69 183 ASP A CA 1
ATOM 1407 C C . ASP A 1 183 ? 2.389 -20.828 -31.703 1 93.69 183 ASP A C 1
ATOM 1409 O O . ASP A 1 183 ? 2.965 -20.016 -32.406 1 93.69 183 ASP A O 1
ATOM 1413 N N . GLY A 1 184 ? 1.457 -20.5 -30.922 1 94.62 184 GLY A N 1
ATOM 1414 C CA . GLY A 1 184 ? 0.996 -19.125 -30.734 1 94.62 184 GLY A CA 1
ATOM 1415 C C . GLY A 1 184 ? 0.332 -18.906 -29.391 1 94.62 184 GLY A C 1
ATOM 1416 O O . GLY A 1 184 ? -0.118 -19.859 -28.75 1 94.62 184 GLY A O 1
ATOM 1417 N N . LEU A 1 185 ? 0.308 -17.656 -28.984 1 95.88 185 LEU A N 1
ATOM 1418 C CA . LEU A 1 185 ? -0.26 -17.312 -27.672 1 95.88 185 LEU A CA 1
ATOM 1419 C C . LEU A 1 185 ? -0.87 -15.914 -27.703 1 95.88 185 LEU A C 1
ATOM 1421 O O . LEU A 1 185 ? -0.303 -15 -28.312 1 95.88 185 LEU A O 1
ATOM 1425 N N . ALA A 1 186 ? -2.066 -15.742 -27.203 1 95.44 186 ALA A N 1
ATOM 1426 C CA . ALA A 1 186 ? -2.67 -14.453 -26.875 1 95.44 186 ALA A CA 1
ATOM 1427 C C . ALA A 1 186 ? -3.053 -14.398 -25.391 1 95.44 186 ALA A C 1
ATOM 1429 O O . ALA A 1 186 ? -3.736 -15.289 -24.891 1 95.44 186 ALA A O 1
ATOM 1430 N N . LEU A 1 187 ? -2.543 -13.438 -24.719 1 96.06 187 LEU A N 1
ATOM 1431 C CA . LEU A 1 187 ? -2.822 -13.25 -23.297 1 96.06 187 LEU A CA 1
ATOM 1432 C C . LEU A 1 187 ? -3.58 -11.945 -23.078 1 96.06 187 LEU A C 1
ATOM 1434 O O . LEU A 1 187 ? -3.145 -10.883 -23.516 1 96.06 187 LEU A O 1
ATOM 1438 N N . GLY A 1 188 ? -4.73 -12.016 -22.422 1 95.88 188 GLY A N 1
ATOM 1439 C CA . GLY A 1 188 ? -5.535 -10.836 -22.141 1 95.88 188 GLY A CA 1
ATOM 1440 C C . GLY A 1 188 ? -5.879 -10.68 -20.672 1 95.88 188 GLY A C 1
ATOM 1441 O O . GLY A 1 188 ? -6.062 -11.672 -19.969 1 95.88 188 GLY A O 1
ATOM 1442 N N . LEU A 1 189 ? -5.98 -9.453 -20.219 1 95.06 189 LEU A N 1
ATOM 1443 C CA . LEU A 1 189 ? -6.375 -9.117 -18.859 1 95.06 189 LEU A CA 1
ATOM 1444 C C . LEU A 1 189 ? -7.68 -8.32 -18.844 1 95.06 189 LEU A C 1
ATOM 1446 O O . LEU A 1 189 ? -7.895 -7.465 -19.703 1 95.06 189 LEU A O 1
ATOM 1450 N N . VAL A 1 190 ? -8.484 -8.578 -17.891 1 93.38 190 VAL A N 1
ATOM 1451 C CA . VAL A 1 190 ? -9.727 -7.828 -17.703 1 93.38 190 VAL A CA 1
ATOM 1452 C C . VAL A 1 190 ? -9.477 -6.602 -16.844 1 93.38 190 VAL A C 1
ATOM 1454 O O . VAL A 1 190 ? -8.977 -6.723 -15.711 1 93.38 190 VAL A O 1
ATOM 1457 N N . GLU A 1 191 ? -9.711 -5.473 -17.312 1 86.19 191 GLU A N 1
ATOM 1458 C CA . GLU A 1 191 ? -9.602 -4.207 -16.594 1 86.19 191 GLU A CA 1
ATOM 1459 C C . GLU A 1 191 ? -10.789 -3.299 -16.875 1 86.19 191 GLU A C 1
ATOM 1461 O O . GLU A 1 191 ? -11.062 -2.973 -18.031 1 86.19 191 GLU A O 1
ATOM 1466 N N . ASN A 1 192 ? -11.492 -2.928 -15.867 1 80.06 192 ASN A N 1
ATOM 1467 C CA . ASN A 1 192 ? -12.594 -1.982 -15.969 1 80.06 192 ASN A CA 1
ATOM 1468 C C . ASN A 1 192 ? -13.625 -2.436 -17 1 80.06 192 ASN A C 1
ATOM 1470 O O . ASN A 1 192 ? -14.016 -1.66 -17.875 1 80.06 192 ASN A O 1
ATOM 1474 N N . GLY A 1 193 ? -13.914 -3.738 -17.078 1 86.19 193 GLY A N 1
ATOM 1475 C CA . GLY A 1 193 ? -14.945 -4.289 -17.953 1 86.19 193 GLY A CA 1
ATOM 1476 C C . GLY A 1 193 ? -14.469 -4.551 -19.359 1 86.19 193 GLY A C 1
ATOM 1477 O O . GLY A 1 193 ? -15.258 -4.93 -20.234 1 86.19 193 GLY A O 1
ATOM 1478 N N . SER A 1 194 ? -13.227 -4.297 -19.594 1 91.88 194 SER A N 1
ATOM 1479 C CA . SER A 1 194 ? -12.641 -4.543 -20.906 1 91.88 194 SER A CA 1
ATOM 1480 C C . SER A 1 194 ? -11.578 -5.633 -20.844 1 91.88 194 SER A C 1
ATOM 1482 O O . SER A 1 194 ? -10.969 -5.855 -19.797 1 91.88 194 SER A O 1
ATOM 1484 N N . LEU A 1 195 ? -11.5 -6.352 -21.953 1 93.19 195 LEU A N 1
ATOM 1485 C CA . LEU A 1 195 ? -10.422 -7.312 -22.109 1 93.19 195 LEU A CA 1
ATOM 1486 C C . LEU A 1 195 ? -9.289 -6.723 -22.938 1 93.19 195 LEU A C 1
ATOM 1488 O O . LEU A 1 195 ? -9.469 -6.426 -24.125 1 93.19 195 LEU A O 1
ATOM 1492 N N . ASN A 1 196 ? -8.156 -6.52 -22.344 1 93.62 196 ASN A N 1
ATOM 1493 C CA . ASN A 1 196 ? -6.973 -5.945 -22.984 1 93.62 196 ASN A CA 1
ATOM 1494 C C . ASN A 1 196 ? -5.934 -7.016 -23.297 1 93.62 196 ASN A C 1
ATOM 1496 O O . ASN A 1 196 ? -5.391 -7.648 -22.391 1 93.62 196 ASN A O 1
ATOM 1500 N N . ILE A 1 197 ? -5.613 -7.18 -24.531 1 94 197 ILE A N 1
ATOM 1501 C CA . ILE A 1 197 ? -4.574 -8.125 -24.922 1 94 197 ILE A CA 1
ATOM 1502 C C . ILE A 1 197 ? -3.199 -7.543 -24.594 1 94 197 ILE A C 1
ATOM 1504 O O . ILE A 1 197 ? -2.766 -6.57 -25.219 1 94 197 ILE A O 1
ATOM 1508 N N . ILE A 1 198 ? -2.498 -8.164 -23.672 1 93.25 198 ILE A N 1
ATOM 1509 C CA . ILE A 1 198 ? -1.253 -7.582 -23.188 1 93.25 198 ILE A CA 1
ATOM 1510 C C . ILE A 1 198 ? -0.064 -8.312 -23.797 1 93.25 198 ILE A C 1
ATOM 1512 O O . ILE A 1 198 ? 1.074 -7.852 -23.703 1 93.25 198 ILE A O 1
ATOM 1516 N N . ALA A 1 199 ? -0.315 -9.453 -24.391 1 93.12 199 ALA A N 1
ATOM 1517 C CA . ALA A 1 199 ? 0.763 -10.188 -25.047 1 93.12 199 ALA A CA 1
ATOM 1518 C C . ALA A 1 199 ? 0.24 -10.977 -26.25 1 93.12 199 ALA A C 1
ATOM 1520 O O . ALA A 1 199 ? -0.85 -11.555 -26.188 1 93.12 199 ALA A O 1
ATOM 1521 N N . LEU A 1 200 ? 0.923 -10.945 -27.297 1 92 200 LEU A N 1
ATOM 1522 C CA . LEU A 1 200 ? 0.692 -11.703 -28.516 1 92 200 LEU A CA 1
ATOM 1523 C C . LEU A 1 200 ? 2 -12.266 -29.062 1 92 200 LEU A C 1
ATOM 1525 O O . LEU A 1 200 ? 2.982 -11.531 -29.203 1 92 200 LEU A O 1
ATOM 1529 N N . SER A 1 201 ? 2.012 -13.562 -29.203 1 92.69 201 SER A N 1
ATOM 1530 C CA . SER A 1 201 ? 3.203 -14.195 -29.75 1 92.69 201 SER A CA 1
ATOM 1531 C C . SER A 1 201 ? 2.834 -15.289 -30.75 1 92.69 201 SER A C 1
ATOM 1533 O O . SER A 1 201 ? 1.933 -16.094 -30.5 1 92.69 201 SER A O 1
ATOM 1535 N N . GLY A 1 202 ? 3.488 -15.398 -31.828 1 90.44 202 GLY A N 1
ATOM 1536 C CA . GLY A 1 202 ? 3.238 -16.359 -32.875 1 90.44 202 GLY A CA 1
ATOM 1537 C C . GLY A 1 202 ? 3.201 -15.734 -34.281 1 90.44 202 GLY A C 1
ATOM 1538 O O . GLY A 1 202 ? 2.838 -14.562 -34.406 1 90.44 202 GLY A O 1
ATOM 1539 N N . GLU A 1 203 ? 3.559 -16.516 -35.219 1 83.38 203 GLU A N 1
ATOM 1540 C CA . GLU A 1 203 ? 3.551 -16.016 -36.594 1 83.38 203 GLU A CA 1
ATOM 1541 C C . GLU A 1 203 ? 2.133 -15.695 -37.031 1 83.38 203 GLU A C 1
ATOM 1543 O O . GLU A 1 203 ? 1.196 -16.453 -36.781 1 83.38 203 GLU A O 1
ATOM 1548 N N . SER A 1 204 ? 1.788 -14.625 -37.594 1 82.44 204 SER A N 1
ATOM 1549 C CA . SER A 1 204 ? 0.545 -14.203 -38.219 1 82.44 204 SER A CA 1
ATOM 1550 C C . SER A 1 204 ? -0.434 -13.641 -37.188 1 82.44 204 SER A C 1
ATOM 1552 O O . SER A 1 204 ? -1.521 -13.18 -37.562 1 82.44 204 SER A O 1
ATOM 1554 N N . LEU A 1 205 ? -0.067 -13.75 -35.875 1 86.5 205 LEU A N 1
ATOM 1555 C CA . LEU A 1 205 ? -1.037 -13.328 -34.875 1 86.5 205 LEU A CA 1
ATOM 1556 C C . LEU A 1 205 ? -1.093 -11.812 -34.75 1 86.5 205 LEU A C 1
ATOM 1558 O O . LEU A 1 205 ? -1.961 -11.258 -34.094 1 86.5 205 LEU A O 1
ATOM 1562 N N . ASP A 1 206 ? -0.248 -11.117 -35.438 1 82.31 206 ASP A N 1
ATOM 1563 C CA . ASP A 1 206 ? -0.223 -9.656 -35.438 1 82.31 206 ASP A CA 1
ATOM 1564 C C . ASP A 1 206 ? -1.533 -9.086 -36 1 82.31 206 ASP A C 1
ATOM 1566 O O . ASP A 1 206 ? -1.886 -7.941 -35.688 1 82.31 206 ASP A O 1
ATOM 1570 N N . VAL A 1 207 ? -2.229 -9.914 -36.781 1 79.38 207 VAL A N 1
ATOM 1571 C CA . VAL A 1 207 ? -3.49 -9.492 -37.375 1 79.38 207 VAL A CA 1
ATOM 1572 C C . VAL A 1 207 ? -4.512 -9.203 -36.281 1 79.38 207 VAL A C 1
ATOM 1574 O O . VAL A 1 207 ? -5.453 -8.43 -36.5 1 79.38 207 VAL A O 1
ATOM 1577 N N . LEU A 1 208 ? -4.242 -9.781 -35.125 1 83.5 208 LEU A N 1
ATOM 1578 C CA . LEU A 1 208 ? -5.199 -9.641 -34.031 1 83.5 208 LEU A CA 1
ATOM 1579 C C . LEU A 1 208 ? -4.918 -8.375 -33.25 1 83.5 208 LEU A C 1
ATOM 1581 O O . LEU A 1 208 ? -5.59 -8.102 -32.25 1 83.5 208 LEU A O 1
ATOM 1585 N N . ASN A 1 209 ? -3.936 -7.617 -33.594 1 81.69 209 ASN A N 1
ATOM 1586 C CA . ASN A 1 209 ? -3.57 -6.395 -32.906 1 81.69 209 ASN A CA 1
ATOM 1587 C C . ASN A 1 209 ? -4.738 -5.414 -32.844 1 81.69 209 ASN A C 1
ATOM 1589 O O . ASN A 1 209 ? -4.852 -4.637 -31.891 1 81.69 209 ASN A O 1
ATOM 1593 N N . ASP A 1 210 ? -5.629 -5.473 -33.812 1 78.81 210 ASP A N 1
ATOM 1594 C CA . ASP A 1 210 ? -6.801 -4.598 -33.844 1 78.81 210 ASP A CA 1
ATOM 1595 C C . ASP A 1 210 ? -7.766 -4.93 -32.688 1 78.81 210 ASP A C 1
ATOM 1597 O O . ASP A 1 210 ? -8.633 -4.117 -32.375 1 78.81 210 ASP A O 1
ATOM 1601 N N . LEU A 1 211 ? -7.598 -6.113 -32.188 1 78.44 211 LEU A N 1
ATOM 1602 C CA . LEU A 1 211 ? -8.516 -6.574 -31.141 1 78.44 211 LEU A CA 1
ATOM 1603 C C . LEU A 1 211 ? -7.895 -6.43 -29.75 1 78.44 211 LEU A C 1
ATOM 1605 O O . LEU A 1 211 ? -8.344 -7.059 -28.797 1 78.44 211 LEU A O 1
ATOM 1609 N N . ARG A 1 212 ? -6.914 -5.582 -29.594 1 81.12 212 ARG A N 1
ATOM 1610 C CA . ARG A 1 212 ? -6.117 -5.496 -28.375 1 81.12 212 ARG A CA 1
ATOM 1611 C C . ARG A 1 212 ? -6.957 -4.996 -27.219 1 81.12 212 ARG A C 1
ATOM 1613 O O . ARG A 1 212 ? -6.797 -5.453 -26.078 1 81.12 212 ARG A O 1
ATOM 1620 N N . ILE A 1 213 ? -7.824 -4.086 -27.469 1 81.56 213 ILE A N 1
ATOM 1621 C CA . ILE A 1 213 ? -8.688 -3.6 -26.406 1 81.56 213 ILE A CA 1
ATOM 1622 C C . ILE A 1 213 ? -10.148 -3.684 -26.844 1 81.56 213 ILE A C 1
ATOM 1624 O O . ILE A 1 213 ? -10.539 -3.074 -27.844 1 81.56 213 ILE A O 1
ATOM 1628 N N . ARG A 1 214 ? -10.891 -4.484 -26.094 1 84.75 214 ARG A N 1
ATOM 1629 C CA . ARG A 1 214 ? -12.312 -4.645 -26.406 1 84.75 214 ARG A CA 1
ATOM 1630 C C . ARG A 1 214 ? -13.141 -4.762 -25.125 1 84.75 214 ARG A C 1
ATOM 1632 O O . ARG A 1 214 ? -12.641 -5.234 -24.109 1 84.75 214 ARG A O 1
ATOM 1639 N N . ARG A 1 215 ? -14.305 -4.285 -25.281 1 88.56 215 ARG A N 1
ATOM 1640 C CA . ARG A 1 215 ? -15.227 -4.504 -24.188 1 88.56 215 ARG A CA 1
ATOM 1641 C C . ARG A 1 215 ? -15.445 -5.996 -23.938 1 88.56 215 ARG A C 1
ATOM 1643 O O . ARG A 1 215 ? -15.539 -6.777 -24.891 1 88.56 215 ARG A O 1
ATOM 1650 N N . LEU A 1 216 ? -15.477 -6.348 -22.719 1 90.06 216 LEU A N 1
ATOM 1651 C CA . LEU A 1 216 ? -15.68 -7.75 -22.359 1 90.06 216 LEU A CA 1
ATOM 1652 C C . LEU A 1 216 ? -17.109 -8.188 -22.656 1 90.06 216 LEU A C 1
ATOM 1654 O O . LEU A 1 216 ? -18 -8.016 -21.812 1 90.06 216 LEU A O 1
ATOM 1658 N N . ASP A 1 217 ? -17.266 -8.656 -23.812 1 87.12 217 ASP A N 1
ATOM 1659 C CA . ASP A 1 217 ? -18.562 -9.203 -24.219 1 87.12 217 ASP A CA 1
ATOM 1660 C C . ASP A 1 217 ? -18.406 -10.555 -24.891 1 87.12 217 ASP A C 1
ATOM 1662 O O . ASP A 1 217 ? -17.281 -11.008 -25.125 1 87.12 217 ASP A O 1
ATOM 1666 N N . ARG A 1 218 ? -19.453 -11.258 -25.219 1 83.12 218 ARG A N 1
ATOM 1667 C CA . ARG A 1 218 ? -19.406 -12.656 -25.641 1 83.12 218 ARG A CA 1
ATOM 1668 C C . ARG A 1 218 ? -19.172 -12.766 -27.156 1 83.12 218 ARG A C 1
ATOM 1670 O O . ARG A 1 218 ? -19.344 -13.836 -27.734 1 83.12 218 ARG A O 1
ATOM 1677 N N . GLY A 1 219 ? -18.688 -11.719 -27.734 1 88.19 219 GLY A N 1
ATOM 1678 C CA . GLY A 1 219 ? -18.531 -11.727 -29.188 1 88.19 219 GLY A CA 1
ATOM 1679 C C . GLY A 1 219 ? -17.25 -12.406 -29.641 1 88.19 219 GLY A C 1
ATOM 1680 O O . GLY A 1 219 ? -17.109 -12.75 -30.812 1 88.19 219 GLY A O 1
ATOM 1681 N N . LEU A 1 220 ? -16.312 -12.547 -28.781 1 92.12 220 LEU A N 1
ATOM 1682 C CA . LEU A 1 220 ? -15.047 -13.188 -29.094 1 92.12 220 LEU A CA 1
ATOM 1683 C C . LEU A 1 220 ? -14.812 -14.406 -28.203 1 92.12 220 LEU A C 1
ATOM 1685 O O . LEU A 1 220 ? -15.266 -14.43 -27.062 1 92.12 220 LEU A O 1
ATOM 1689 N N . PRO A 1 221 ? -14.18 -15.453 -28.719 1 93.81 221 PRO A N 1
ATOM 1690 C CA . PRO A 1 221 ? -14.055 -16.703 -27.969 1 93.81 221 PRO A CA 1
ATOM 1691 C C . PRO A 1 221 ? -13.305 -16.516 -26.656 1 93.81 221 PRO A C 1
ATOM 1693 O O . PRO A 1 221 ? -13.672 -17.125 -25.641 1 93.81 221 PRO A O 1
ATOM 1696 N N . LEU A 1 222 ? -12.258 -15.758 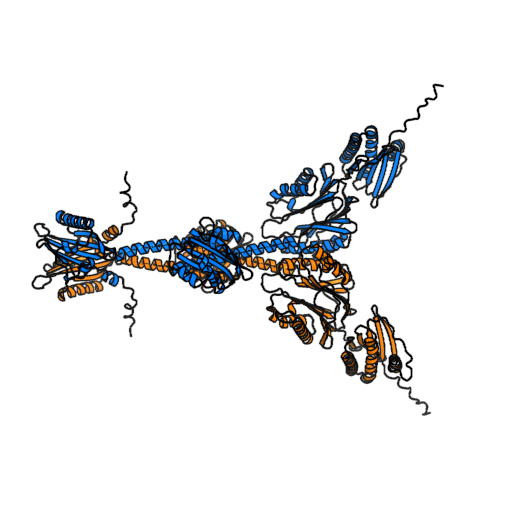-26.688 1 94.5 222 LEU A N 1
ATOM 1697 C CA . LEU A 1 222 ? -11.508 -15.547 -25.453 1 94.5 222 LEU A CA 1
ATOM 1698 C C . LEU A 1 222 ? -12.375 -14.852 -24.406 1 94.5 222 LEU A C 1
ATOM 1700 O O . LEU A 1 222 ? -12.352 -15.219 -23.234 1 94.5 222 LEU A O 1
ATOM 1704 N N . ALA A 1 223 ? -13.102 -13.867 -24.844 1 94.44 223 ALA A N 1
ATOM 1705 C CA . ALA A 1 223 ? -14.008 -13.156 -23.953 1 94.44 223 ALA A CA 1
ATOM 1706 C C . ALA A 1 223 ? -15.078 -14.094 -23.406 1 94.44 223 ALA A C 1
ATOM 1708 O O . ALA A 1 223 ? -15.438 -14.016 -22.219 1 94.44 223 ALA A O 1
ATOM 1709 N N . GLU A 1 224 ? -15.578 -14.938 -24.234 1 94.56 224 GLU A N 1
ATOM 1710 C CA . GLU A 1 224 ? -16.578 -15.914 -23.797 1 94.56 224 GLU A CA 1
ATOM 1711 C C . GLU A 1 224 ? -16 -16.844 -22.734 1 94.56 224 GLU A C 1
ATOM 1713 O O . GLU A 1 224 ? -16.703 -17.234 -21.797 1 94.56 224 GLU A O 1
ATOM 1718 N N . ALA A 1 225 ? -14.797 -17.297 -22.969 1 95.25 225 ALA A N 1
ATOM 1719 C CA . ALA A 1 225 ? -14.141 -18.156 -21.984 1 95.25 225 ALA A CA 1
ATOM 1720 C C . ALA A 1 225 ? -13.984 -17.453 -20.641 1 95.25 225 ALA A C 1
ATOM 1722 O O . ALA A 1 225 ? -14.211 -18.047 -19.594 1 95.25 225 ALA A O 1
ATOM 1723 N N . VAL A 1 226 ? -13.625 -16.219 -20.703 1 95.06 226 VAL A N 1
ATOM 1724 C CA . VAL A 1 226 ? -13.422 -15.422 -19.484 1 95.06 226 VAL A CA 1
ATOM 1725 C C . VAL A 1 226 ? -14.758 -15.258 -18.75 1 95.06 226 VAL A C 1
ATOM 1727 O O . VAL A 1 226 ? -14.836 -15.484 -17.547 1 95.06 226 VAL A O 1
ATOM 1730 N N . LEU A 1 227 ? -15.797 -14.875 -19.438 1 93.62 227 LEU A N 1
ATOM 1731 C CA . LEU A 1 227 ? -17.109 -14.594 -18.859 1 93.62 227 LEU A CA 1
ATOM 1732 C C . LEU A 1 227 ? -17.734 -15.867 -18.312 1 93.62 227 LEU A C 1
ATOM 1734 O O . LEU A 1 227 ? -18.344 -15.852 -17.234 1 93.62 227 LEU A O 1
ATOM 1738 N N . SER A 1 228 ? -17.562 -16.953 -18.984 1 91.94 228 SER A N 1
ATOM 1739 C CA . SER A 1 228 ? -18.188 -18.219 -18.578 1 91.94 228 SER A CA 1
ATOM 1740 C C . SER A 1 228 ? -17.328 -18.953 -17.562 1 91.94 228 SER A C 1
ATOM 1742 O O . SER A 1 228 ? -17.828 -19.812 -16.828 1 91.94 228 SER A O 1
ATOM 1744 N N . GLY A 1 229 ? -16.031 -18.719 -17.609 1 90.94 229 GLY A N 1
ATOM 1745 C CA . GLY A 1 229 ? -15.094 -19.453 -16.75 1 90.94 229 GLY A CA 1
ATOM 1746 C C . GLY A 1 229 ? -14.797 -20.844 -17.25 1 90.94 229 GLY A C 1
ATOM 1747 O O . GLY A 1 229 ? -14.219 -21.656 -16.531 1 90.94 229 GLY A O 1
ATOM 1748 N N . ARG A 1 230 ? -15.234 -21.094 -18.453 1 92.62 230 ARG A N 1
ATOM 1749 C CA . ARG A 1 230 ? -15.039 -22.422 -19.031 1 92.62 230 ARG A CA 1
ATOM 1750 C C . ARG A 1 230 ? -14.125 -22.344 -20.25 1 92.62 230 ARG A C 1
ATOM 1752 O O . ARG A 1 230 ? -14.219 -21.422 -21.047 1 92.62 230 ARG A O 1
ATOM 1759 N N . PRO A 1 231 ? -13.266 -23.375 -20.312 1 95.19 231 PRO A N 1
ATOM 1760 C CA . PRO A 1 231 ? -12.383 -23.391 -21.484 1 95.19 231 PRO A CA 1
ATOM 1761 C C . PRO A 1 231 ? -13.117 -23.797 -22.766 1 95.19 231 PRO A C 1
ATOM 1763 O O . PRO A 1 231 ? -14.18 -24.422 -22.703 1 95.19 231 PRO A O 1
ATOM 1766 N N . ARG A 1 232 ? -12.625 -23.375 -23.875 1 95.12 232 ARG A N 1
ATOM 1767 C CA . ARG A 1 232 ? -13.117 -23.781 -25.188 1 95.12 232 ARG A CA 1
ATOM 1768 C C . ARG A 1 232 ? -11.992 -24.359 -26.047 1 95.12 232 ARG A C 1
ATOM 1770 O O . ARG A 1 232 ? -10.977 -23.703 -26.266 1 95.12 232 ARG A O 1
ATOM 1777 N N . PHE A 1 233 ? -12.148 -25.609 -26.344 1 95.25 233 PHE A N 1
ATOM 1778 C CA . PHE A 1 233 ? -11.203 -26.281 -27.234 1 95.25 233 PHE A CA 1
ATOM 1779 C C . PHE A 1 233 ? -11.75 -26.344 -28.656 1 95.25 233 PHE A C 1
ATOM 1781 O O . PHE A 1 233 ? -12.867 -26.828 -28.875 1 95.25 233 PHE A O 1
ATOM 1788 N N . VAL A 1 234 ? -11.031 -25.75 -29.516 1 92.88 234 VAL A N 1
ATOM 1789 C CA . VAL A 1 234 ? -11.469 -25.641 -30.906 1 92.88 234 VAL A CA 1
ATOM 1790 C C . VAL A 1 234 ? -10.586 -26.5 -31.797 1 92.88 234 VAL A C 1
ATOM 1792 O O . VAL A 1 234 ? -9.359 -26.375 -31.766 1 92.88 234 VAL A O 1
ATOM 1795 N N . SER A 1 235 ? -11.234 -27.328 -32.562 1 88.31 235 SER A N 1
ATOM 1796 C CA . SER A 1 235 ? -10.5 -28.234 -33.438 1 88.31 235 SER A CA 1
ATOM 1797 C C . SER A 1 235 ? -10.586 -27.797 -34.906 1 88.31 235 SER A C 1
ATOM 1799 O O . SER A 1 235 ? -9.977 -28.406 -35.781 1 88.31 235 SER A O 1
ATOM 1801 N N . SER A 1 236 ? -11.414 -26.75 -35.156 1 86.06 236 SER A N 1
ATOM 1802 C CA . SER A 1 236 ? -11.562 -26.219 -36.531 1 86.06 236 SER A CA 1
ATOM 1803 C C . SER A 1 236 ? -11.812 -24.719 -36.5 1 86.06 236 SER A C 1
ATOM 1805 O O . SER A 1 236 ? -12.727 -24.234 -35.844 1 86.06 236 SER A O 1
ATOM 1807 N N . PHE A 1 237 ? -11.055 -23.953 -37.281 1 86.31 237 PHE A N 1
ATOM 1808 C CA . PHE A 1 237 ? -11.195 -22.5 -37.312 1 86.31 237 PHE A CA 1
ATOM 1809 C C . PHE A 1 237 ? -12.422 -22.094 -38.125 1 86.31 237 PHE A C 1
ATOM 1811 O O . PHE A 1 237 ? -12.984 -21.016 -37.906 1 86.31 237 PHE A O 1
ATOM 1818 N N . ALA A 1 238 ? -12.828 -23.016 -38.969 1 82.44 238 ALA A N 1
ATOM 1819 C CA . ALA A 1 238 ? -14.055 -22.75 -39.719 1 82.44 238 ALA A CA 1
ATOM 1820 C C . ALA A 1 238 ? -15.258 -22.672 -38.781 1 82.44 238 ALA A C 1
ATOM 1822 O O . ALA A 1 238 ? -16.094 -21.781 -38.906 1 82.44 238 ALA A O 1
ATOM 1823 N N . SER A 1 239 ? -15.305 -23.625 -37.875 1 87.5 239 SER A N 1
ATOM 1824 C CA . SER A 1 239 ? -16.391 -23.641 -36.906 1 87.5 239 SER A CA 1
ATOM 1825 C C . SER A 1 239 ? -16.297 -22.453 -35.969 1 87.5 239 SER A C 1
ATOM 1827 O O . SER A 1 239 ? -17.328 -21.906 -35.562 1 87.5 239 SER A O 1
ATOM 1829 N N . LEU A 1 240 ? -15.094 -22.047 -35.656 1 90.44 240 LEU A N 1
ATOM 1830 C CA . LEU A 1 240 ? -14.867 -20.922 -34.75 1 90.44 240 LEU A CA 1
ATOM 1831 C C . LEU A 1 240 ? -15.422 -19.641 -35.375 1 90.44 240 LEU A C 1
ATOM 1833 O O . LEU A 1 240 ? -16.031 -18.828 -34.656 1 90.44 240 LEU A O 1
ATOM 1837 N N . GLY A 1 241 ? -15.242 -19.422 -36.656 1 90.56 241 GLY A N 1
ATOM 1838 C CA . GLY A 1 241 ? -15.75 -18.25 -37.375 1 90.56 241 GLY A CA 1
ATOM 1839 C C . GLY A 1 241 ? -17.266 -18.188 -37.406 1 90.56 241 GLY A C 1
ATOM 1840 O O . GLY A 1 241 ? -17.844 -17.094 -37.375 1 90.56 241 GLY A O 1
ATOM 1841 N N . ARG A 1 242 ? -17.859 -19.344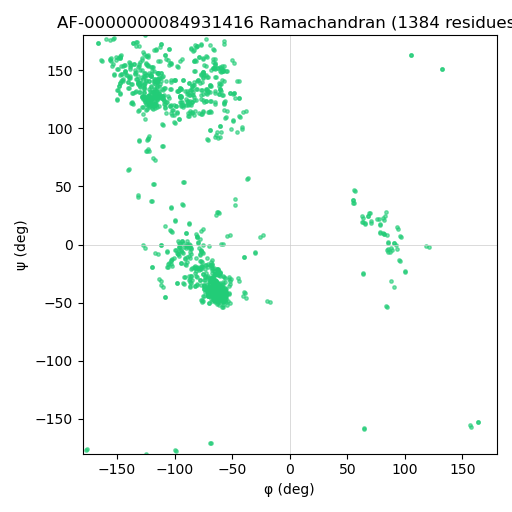 -37.469 1 90.19 242 ARG A N 1
ATOM 1842 C CA . ARG A 1 242 ? -19.328 -19.406 -37.469 1 90.19 242 ARG A CA 1
ATOM 1843 C C . ARG A 1 242 ? -19.875 -19.047 -36.094 1 90.19 242 ARG A C 1
ATOM 1845 O O . ARG A 1 242 ? -20.875 -18.328 -36 1 90.19 242 ARG A O 1
ATOM 1852 N N . ASP A 1 243 ? -19.203 -19.516 -35.125 1 91.94 243 ASP A N 1
ATOM 1853 C CA . ASP A 1 243 ? -19.672 -19.297 -33.75 1 91.94 243 ASP A CA 1
ATOM 1854 C C . ASP A 1 243 ? -19.422 -17.859 -33.312 1 91.94 243 ASP A C 1
ATOM 1856 O O . ASP A 1 243 ? -20.156 -17.312 -32.469 1 91.94 243 ASP A O 1
ATOM 1860 N N . PHE A 1 244 ? -18.297 -17.281 -33.906 1 93.56 244 PHE A N 1
ATOM 1861 C CA . PHE A 1 244 ? -17.906 -15.914 -33.562 1 93.56 244 PHE A CA 1
ATOM 1862 C C . PHE A 1 244 ? -17.656 -15.078 -34.812 1 93.56 244 PHE A C 1
ATOM 1864 O O . PHE A 1 244 ? -16.5 -14.875 -35.219 1 93.56 244 PHE A O 1
ATOM 1871 N N . PRO A 1 245 ? -18.656 -14.461 -35.281 1 90.19 245 PRO A N 1
ATOM 1872 C CA . PRO A 1 245 ? -18.578 -13.734 -36.562 1 90.19 245 PRO A CA 1
ATOM 1873 C C . PRO A 1 245 ? -17.594 -12.562 -36.5 1 90.19 245 PRO A C 1
ATOM 1875 O O . PRO A 1 245 ? -17 -12.203 -37.5 1 90.19 245 PRO A O 1
ATOM 1878 N N . GLU A 1 246 ? -17.422 -11.938 -35.375 1 88.62 246 GLU A N 1
ATOM 1879 C CA . GLU A 1 246 ? -16.516 -10.805 -35.25 1 88.62 246 GLU A CA 1
ATOM 1880 C C . GLU A 1 246 ? -15.07 -11.219 -35.5 1 88.62 246 GLU A C 1
ATOM 1882 O O . GLU A 1 246 ? -14.242 -10.391 -35.875 1 88.62 246 GLU A O 1
ATOM 1887 N N . LEU A 1 247 ? -14.82 -12.484 -35.281 1 89.19 247 LEU A N 1
ATOM 1888 C CA . LEU A 1 247 ? -13.461 -13 -35.438 1 89.19 247 LEU A CA 1
ATOM 1889 C C . LEU A 1 247 ? -13.234 -13.508 -36.844 1 89.19 247 LEU A C 1
ATOM 1891 O O . LEU A 1 247 ? -12.094 -13.656 -37.281 1 89.19 247 LEU A O 1
ATOM 1895 N N . ALA A 1 248 ? -14.25 -13.758 -37.625 1 88.88 248 ALA A N 1
ATOM 1896 C CA . ALA A 1 248 ? -14.227 -14.438 -38.938 1 88.88 248 ALA A CA 1
ATOM 1897 C C . ALA A 1 248 ? -13.258 -13.758 -39.875 1 88.88 248 ALA A C 1
ATOM 1899 O O . ALA A 1 248 ? -12.461 -14.414 -40.562 1 88.88 248 ALA A O 1
ATOM 1900 N N . PRO A 1 249 ? -13.273 -12.391 -39.875 1 86.62 249 PRO A N 1
ATOM 1901 C CA . PRO A 1 249 ? -12.383 -11.727 -40.844 1 86.62 249 PRO A CA 1
ATOM 1902 C C . PRO A 1 249 ? -10.906 -11.938 -40.5 1 86.62 249 PRO A C 1
ATOM 1904 O O . PRO A 1 249 ? -10.055 -11.781 -41.375 1 86.62 249 PRO A O 1
ATOM 1907 N N . TYR A 1 250 ? -10.578 -12.328 -39.344 1 88.81 250 TYR A N 1
ATOM 1908 C CA . TYR A 1 250 ? -9.188 -12.406 -38.906 1 88.81 250 TYR A CA 1
ATOM 1909 C C . TYR A 1 250 ? -8.672 -13.836 -39 1 88.81 250 TYR A C 1
ATOM 1911 O O . TYR A 1 250 ? -7.473 -14.086 -38.812 1 88.81 250 TYR A O 1
ATOM 1919 N N . LEU A 1 251 ? -9.523 -14.812 -39.344 1 88.81 251 LEU A N 1
ATOM 1920 C CA . LEU A 1 251 ? -9.156 -16.219 -39.219 1 88.81 251 LEU A CA 1
ATOM 1921 C C . LEU A 1 251 ? -8.422 -16.688 -40.469 1 88.81 251 LEU A C 1
ATOM 1923 O O . LEU A 1 251 ? -7.57 -17.578 -40.406 1 88.81 251 LEU A O 1
ATOM 1927 N N . ALA A 1 252 ? -8.734 -16.109 -41.531 1 84.69 252 ALA A N 1
ATOM 1928 C CA . ALA A 1 252 ? -8.203 -16.562 -42.812 1 84.69 252 ALA A CA 1
ATOM 1929 C C . ALA A 1 252 ? -6.676 -16.469 -42.844 1 84.69 252 ALA A C 1
ATOM 1931 O O . ALA A 1 252 ? -5.992 -17.406 -43.25 1 84.69 252 ALA A O 1
ATOM 1932 N N . PRO A 1 253 ? -6.16 -15.359 -42.344 1 84.81 253 PRO A N 1
ATOM 1933 C CA . PRO A 1 253 ? -4.703 -15.219 -42.406 1 84.81 253 PRO A CA 1
ATOM 1934 C C . PRO A 1 253 ? -3.986 -16.078 -41.375 1 84.81 253 PRO A C 1
ATOM 1936 O O . PRO A 1 253 ? -2.762 -16.219 -41.438 1 84.81 253 PRO A O 1
ATOM 1939 N N . LEU A 1 254 ? -4.703 -16.719 -40.469 1 86.81 254 LEU A N 1
ATOM 1940 C CA . LEU A 1 254 ? -4.086 -17.469 -39.375 1 86.81 254 LEU A CA 1
ATOM 1941 C C . LEU A 1 254 ? -3.715 -18.875 -39.812 1 86.81 254 LEU A C 1
ATOM 1943 O O . LEU A 1 254 ? -4.531 -19.578 -40.438 1 86.81 254 LEU A O 1
ATOM 1947 N N . ASP A 1 255 ? -2.445 -19.219 -39.688 1 86.81 255 ASP A N 1
ATOM 1948 C CA . ASP A 1 255 ? -1.956 -20.531 -40.094 1 86.81 255 ASP A CA 1
ATOM 1949 C C . ASP A 1 255 ? -1.984 -21.5 -38.906 1 86.81 255 ASP A C 1
ATOM 1951 O O . ASP A 1 255 ? -0.954 -22.062 -38.531 1 86.81 255 ASP A O 1
ATOM 1955 N N . PHE A 1 256 ? -3.162 -21.656 -38.219 1 90.5 256 PHE A N 1
ATOM 1956 C CA . PHE A 1 256 ? -3.357 -22.578 -37.125 1 90.5 256 PHE A CA 1
ATOM 1957 C C . PHE A 1 256 ? -4.535 -23.516 -37.406 1 90.5 256 PHE A C 1
ATOM 1959 O O . PHE A 1 256 ? -5.41 -23.188 -38.188 1 90.5 256 PHE A O 1
ATOM 1966 N N . ARG A 1 257 ? -4.551 -24.625 -36.812 1 89.38 257 ARG A N 1
ATOM 1967 C CA . ARG A 1 257 ? -5.594 -25.609 -37.062 1 89.38 257 ARG A CA 1
ATOM 1968 C C . ARG A 1 257 ? -6.465 -25.797 -35.812 1 89.38 257 ARG A C 1
ATOM 1970 O O . ARG A 1 257 ? -7.621 -26.219 -35.938 1 89.38 257 ARG A O 1
ATOM 1977 N N . ALA A 1 258 ? -5.871 -25.609 -34.688 1 92.75 258 ALA A N 1
ATOM 1978 C CA . ALA A 1 258 ? -6.586 -25.781 -33.406 1 92.75 258 ALA A CA 1
ATOM 1979 C C . ALA A 1 258 ? -6.199 -24.688 -32.438 1 92.75 258 ALA A C 1
ATOM 1981 O O . ALA A 1 258 ? -5.168 -24.031 -32.594 1 92.75 258 ALA A O 1
ATOM 1982 N N . ALA A 1 259 ? -7.055 -24.406 -31.531 1 94.44 259 ALA A N 1
ATOM 1983 C CA . ALA A 1 259 ? -6.781 -23.438 -30.484 1 94.44 259 ALA A CA 1
ATOM 1984 C C . ALA A 1 259 ? -7.527 -23.781 -29.203 1 94.44 259 ALA A C 1
ATOM 1986 O O . ALA A 1 259 ? -8.508 -24.531 -29.234 1 94.44 259 ALA A O 1
ATOM 1987 N N . CYS A 1 260 ? -7.031 -23.438 -28.109 1 95.62 260 CYS A N 1
ATOM 1988 C CA . CYS A 1 260 ? -7.762 -23.516 -26.859 1 95.62 260 CYS A CA 1
ATOM 1989 C C . CYS A 1 260 ? -7.84 -22.141 -26.188 1 95.62 260 CYS A C 1
ATOM 1991 O O . CYS A 1 260 ? -6.879 -21.375 -26.234 1 95.62 260 CYS A O 1
ATOM 1993 N N . TYR A 1 261 ? -8.945 -21.734 -25.828 1 97.25 261 TYR A N 1
ATOM 1994 C CA . TYR A 1 261 ? -9.234 -20.5 -25.094 1 97.25 261 TYR A CA 1
ATOM 1995 C C . TYR A 1 261 ? -9.5 -20.797 -23.625 1 97.25 261 TYR A C 1
ATOM 1997 O O . TYR A 1 261 ? -10.469 -21.469 -23.281 1 97.25 261 TYR A O 1
ATOM 2005 N N . LEU A 1 262 ? -8.625 -20.281 -22.781 1 96.75 262 LEU A N 1
ATOM 2006 C CA . LEU A 1 262 ? -8.594 -20.672 -21.375 1 96.75 262 LEU A CA 1
ATOM 2007 C C . LEU A 1 262 ? -8.836 -19.469 -20.469 1 96.75 262 LEU A C 1
ATOM 2009 O O . LEU A 1 262 ? -8.164 -18.453 -20.609 1 96.75 262 LEU A O 1
ATOM 2013 N N . PRO A 1 263 ? -9.828 -19.531 -19.578 1 95.44 263 PRO A N 1
ATOM 2014 C CA . PRO A 1 263 ? -9.977 -18.453 -18.578 1 95.44 263 PRO A CA 1
ATOM 2015 C C . PRO A 1 263 ? -8.852 -18.453 -17.547 1 95.44 263 PRO A C 1
ATOM 2017 O O . PRO A 1 263 ? -8.375 -19.516 -17.141 1 95.44 263 PRO A O 1
ATOM 2020 N N . LEU A 1 264 ? -8.367 -17.406 -17.25 1 94.69 264 LEU A N 1
ATOM 2021 C CA . LEU A 1 264 ? -7.383 -17.25 -16.188 1 94.69 264 LEU A CA 1
ATOM 2022 C C . LEU A 1 264 ? -8.055 -16.812 -14.883 1 94.69 264 LEU A C 1
ATOM 2024 O O . LEU A 1 264 ? -8.508 -15.672 -14.766 1 94.69 264 LEU A O 1
ATOM 2028 N N . VAL A 1 265 ? -8.109 -17.719 -13.961 1 88.06 265 VAL A N 1
ATOM 2029 C CA . VAL A 1 265 ? -8.797 -17.453 -12.703 1 88.06 265 VAL A CA 1
ATOM 2030 C C . VAL A 1 265 ? -7.816 -17.625 -11.539 1 88.06 265 VAL A C 1
ATOM 2032 O O . VAL A 1 265 ? -7.074 -18.609 -11.477 1 88.06 265 VAL A O 1
ATOM 2035 N N . ALA A 1 266 ? -7.695 -16.688 -10.734 1 82.81 266 ALA A N 1
ATOM 2036 C CA . ALA A 1 266 ? -6.934 -16.734 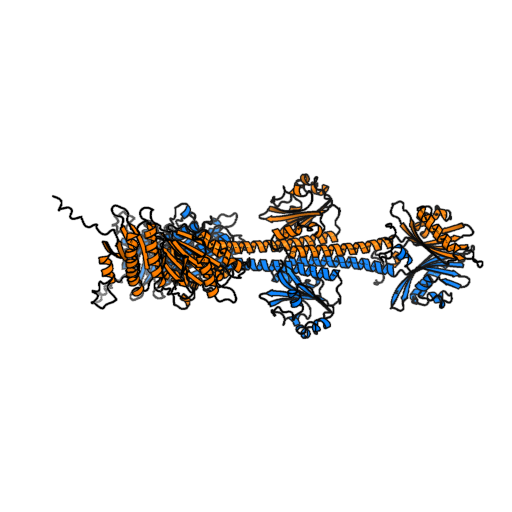-9.484 1 82.81 266 ALA A CA 1
ATOM 2037 C C . ALA A 1 266 ? -7.652 -16 -8.367 1 82.81 266 ALA A C 1
ATOM 2039 O O . ALA A 1 266 ? -8.258 -14.953 -8.594 1 82.81 266 ALA A O 1
ATOM 2040 N N . GLN A 1 267 ? -7.641 -16.516 -7.145 1 76.19 267 GLN A N 1
ATOM 2041 C CA . GLN A 1 267 ? -8.305 -15.953 -5.977 1 76.19 267 GLN A CA 1
ATOM 2042 C C . GLN A 1 267 ? -9.797 -15.734 -6.238 1 76.19 267 GLN A C 1
ATOM 2044 O O . GLN A 1 267 ? -10.336 -14.672 -5.938 1 76.19 267 GLN A O 1
ATOM 2049 N N . ALA A 1 268 ? -10.344 -16.609 -6.961 1 71.44 268 ALA A N 1
ATOM 2050 C CA . ALA A 1 268 ? -11.773 -16.641 -7.266 1 71.44 268 ALA A CA 1
ATOM 2051 C C . ALA A 1 268 ? -12.18 -15.43 -8.094 1 71.44 268 ALA A C 1
ATOM 2053 O O . ALA A 1 268 ? -13.32 -14.953 -7.992 1 71.44 268 ALA A O 1
ATOM 2054 N N . ARG A 1 269 ? -11.273 -14.812 -8.68 1 78.88 269 ARG A N 1
ATOM 2055 C CA . ARG A 1 269 ? -11.531 -13.68 -9.57 1 78.88 269 ARG A CA 1
ATOM 2056 C C . ARG A 1 269 ? -11.062 -13.977 -10.992 1 78.88 269 ARG A C 1
ATOM 2058 O O . ARG A 1 269 ? -10.031 -14.625 -11.188 1 78.88 269 ARG A O 1
ATOM 2065 N N . SER A 1 270 ? -11.859 -13.523 -11.914 1 87.5 270 SER A N 1
ATOM 2066 C CA . SER A 1 270 ? -11.477 -13.625 -13.312 1 87.5 270 SER A CA 1
ATOM 2067 C C . SER A 1 270 ? -10.445 -12.562 -13.68 1 87.5 270 SER A C 1
ATOM 2069 O O . SER A 1 270 ? -10.75 -11.367 -13.695 1 87.5 270 SER A O 1
ATOM 2071 N N . LEU A 1 271 ? -9.25 -12.969 -13.969 1 92.25 271 LEU A N 1
ATOM 2072 C CA . LEU A 1 271 ? -8.156 -12.055 -14.297 1 92.25 271 LEU A CA 1
ATOM 2073 C C . LEU A 1 271 ? -8.172 -11.719 -15.789 1 92.25 271 LEU A C 1
ATOM 2075 O O . LEU A 1 271 ? -7.758 -10.625 -16.188 1 92.25 271 LEU A O 1
ATOM 2079 N N . GLY A 1 272 ? -8.523 -12.703 -16.547 1 95.94 272 GLY A N 1
ATOM 2080 C CA . GLY A 1 272 ? -8.445 -12.594 -17.984 1 95.94 272 GLY A CA 1
ATOM 2081 C C . GLY A 1 272 ? -8.508 -13.938 -18.703 1 95.94 272 GLY A C 1
ATOM 2082 O O . GLY A 1 272 ? -9.195 -14.852 -18.234 1 95.94 272 GLY A O 1
ATOM 2083 N N . GLY A 1 273 ? -7.891 -13.969 -19.906 1 96.75 273 GLY A N 1
ATOM 2084 C CA . GLY A 1 273 ? -7.887 -15.188 -20.703 1 96.75 273 GLY A CA 1
ATOM 2085 C C . GLY A 1 273 ? -6.586 -15.406 -21.453 1 96.75 273 GLY A C 1
ATOM 2086 O O . GLY A 1 273 ? -5.812 -14.469 -21.641 1 96.75 273 GLY A O 1
ATOM 2087 N N . MET A 1 274 ? -6.32 -16.641 -21.734 1 97.31 274 MET A N 1
ATOM 2088 C CA . MET A 1 274 ? -5.168 -17.062 -22.531 1 97.31 274 MET A CA 1
ATOM 2089 C C . MET A 1 274 ? -5.594 -17.969 -23.672 1 97.31 274 MET A C 1
ATOM 2091 O O . MET A 1 274 ? -6.387 -18.891 -23.469 1 97.31 274 MET A O 1
ATOM 2095 N N . ALA A 1 275 ? -5.188 -17.656 -24.875 1 96.81 275 ALA A N 1
ATOM 2096 C CA . ALA A 1 275 ? -5.414 -18.516 -26.031 1 96.81 275 ALA A CA 1
ATOM 2097 C C . ALA A 1 275 ? -4.109 -19.141 -26.531 1 96.81 275 ALA A C 1
ATOM 2099 O O . ALA A 1 275 ? -3.082 -18.453 -26.594 1 96.81 275 ALA A O 1
ATOM 2100 N N . LEU A 1 276 ? -4.102 -20.406 -26.672 1 96.19 276 LEU A N 1
ATOM 2101 C CA . LEU A 1 276 ? -2.986 -21.125 -27.281 1 96.19 276 LEU A CA 1
ATOM 2102 C C . LEU A 1 276 ? -3.367 -21.641 -28.672 1 96.19 276 LEU A C 1
ATOM 2104 O O . LEU A 1 276 ? -4.469 -22.172 -28.859 1 96.19 276 LEU A O 1
ATOM 2108 N N . PHE A 1 277 ? -2.48 -21.453 -29.609 1 94.56 277 PHE A N 1
ATOM 2109 C CA . PHE A 1 277 ? -2.732 -21.844 -30.984 1 94.56 277 PHE A CA 1
ATOM 2110 C C . PHE A 1 277 ? -1.78 -22.953 -31.422 1 94.56 277 PHE A C 1
ATOM 2112 O O . PHE A 1 277 ? -0.616 -22.969 -31.016 1 94.56 277 PHE A O 1
ATOM 2119 N N . TYR A 1 278 ? -2.279 -23.891 -32.219 1 93 278 TYR A N 1
ATOM 2120 C CA . TYR A 1 278 ? -1.507 -25.062 -32.625 1 93 278 TYR A CA 1
ATOM 2121 C C . TYR A 1 278 ? -1.589 -25.25 -34.125 1 93 278 TYR A C 1
ATOM 2123 O O . TYR A 1 278 ? -2.662 -25.109 -34.719 1 93 278 TYR A O 1
ATOM 2131 N N . ARG A 1 279 ? -0.513 -25.594 -34.781 1 89.75 279 ARG A N 1
ATOM 2132 C CA . ARG A 1 279 ? -0.461 -25.859 -36.219 1 89.75 279 ARG A CA 1
ATOM 2133 C C . ARG A 1 279 ? -0.541 -27.359 -36.5 1 89.75 279 ARG A C 1
ATOM 2135 O O . ARG A 1 279 ? -1.078 -27.766 -37.531 1 89.75 279 ARG A O 1
ATOM 2142 N N . GLY A 1 280 ? -0.005 -28.125 -35.625 1 81.12 280 GLY A N 1
ATOM 2143 C CA . GLY A 1 280 ? 0.202 -29.531 -35.906 1 81.12 280 GLY A CA 1
ATOM 2144 C C . GLY A 1 280 ? -0.902 -30.422 -35.375 1 81.12 280 GLY A C 1
ATOM 2145 O O . GLY A 1 280 ? -0.989 -31.594 -35.719 1 81.12 280 GLY A O 1
ATOM 2146 N N . ARG A 1 281 ? -1.801 -29.891 -34.562 1 78.06 281 ARG A N 1
ATOM 2147 C CA . ARG A 1 281 ? -2.824 -30.734 -33.969 1 78.06 281 ARG A CA 1
ATOM 2148 C C . ARG A 1 281 ? -4.223 -30.266 -34.344 1 78.06 281 ARG A C 1
ATOM 2150 O O . ARG A 1 281 ? -4.422 -29.094 -34.656 1 78.06 281 ARG A O 1
ATOM 2157 N N . THR A 1 282 ? -5.16 -31.297 -34.344 1 77 282 THR A N 1
ATOM 2158 C CA . THR A 1 282 ? -6.535 -30.953 -34.688 1 77 282 THR A CA 1
ATOM 2159 C C . THR A 1 282 ? -7.496 -31.422 -33.594 1 77 282 THR A C 1
ATOM 2161 O O . THR A 1 282 ? -8.711 -31.281 -33.719 1 77 282 THR A O 1
ATOM 2164 N N . SER A 1 283 ? -6.992 -32.062 -32.625 1 83.56 283 SER A N 1
ATOM 2165 C CA . SER A 1 283 ? -7.852 -32.469 -31.516 1 83.56 283 SER A CA 1
ATOM 2166 C C . SER A 1 283 ? -7.086 -32.469 -30.203 1 83.56 283 SER A C 1
ATOM 2168 O O . SER A 1 283 ? -5.855 -32.438 -30.188 1 83.56 283 SER A O 1
ATOM 2170 N N . PHE A 1 284 ? -7.805 -32.438 -29.078 1 86.31 284 PHE A N 1
ATOM 2171 C CA . PHE A 1 284 ? -7.242 -32.5 -27.734 1 86.31 284 PHE A CA 1
ATOM 2172 C C . PHE A 1 284 ? -7.758 -33.719 -26.969 1 86.31 284 PHE A C 1
ATOM 2174 O O . PHE A 1 284 ? -8.969 -33.875 -26.797 1 86.31 284 PHE A O 1
ATOM 2181 N N . ASN A 1 285 ? -6.871 -34.531 -26.656 1 78.31 285 ASN A N 1
ATOM 2182 C CA . ASN A 1 285 ? -7.297 -35.625 -25.766 1 78.31 285 ASN A CA 1
ATOM 2183 C C . ASN A 1 285 ? -7.426 -35.156 -24.328 1 78.31 285 ASN A C 1
ATOM 2185 O O . ASN A 1 285 ? -7.172 -33.969 -24.031 1 78.31 285 ASN A O 1
ATOM 2189 N N . ALA A 1 286 ? -7.93 -35.969 -23.5 1 75.62 286 ALA A N 1
ATOM 2190 C CA . ALA A 1 286 ? -8.227 -35.594 -22.109 1 75.62 286 ALA A CA 1
ATOM 2191 C C . ALA A 1 286 ? -6.977 -35.094 -21.406 1 75.62 286 ALA A C 1
ATOM 2193 O O . ALA A 1 286 ? -7.027 -34.125 -20.656 1 75.62 286 ALA A O 1
ATOM 2194 N N . ASP A 1 287 ? -5.812 -35.688 -21.625 1 73.69 287 ASP A N 1
ATOM 2195 C CA . ASP A 1 287 ? -4.562 -35.312 -20.984 1 73.69 287 ASP A CA 1
ATOM 2196 C C . ASP A 1 287 ? -4.098 -33.938 -21.438 1 73.69 287 ASP A C 1
ATOM 2198 O O . ASP A 1 287 ? -3.596 -33.156 -20.625 1 73.69 287 ASP A O 1
ATOM 2202 N N . GLU A 1 288 ? -4.301 -33.781 -22.734 1 80.38 288 GLU A N 1
ATOM 2203 C CA . GLU A 1 288 ? -3.898 -32.5 -23.281 1 80.38 288 GLU A CA 1
ATOM 2204 C C . GLU A 1 288 ? -4.785 -31.359 -22.766 1 80.38 288 GLU A C 1
ATOM 2206 O O . GLU A 1 288 ? -4.305 -30.25 -22.5 1 80.38 288 GLU A O 1
ATOM 2211 N N . ARG A 1 289 ? -6.02 -31.656 -22.625 1 86 289 ARG A N 1
ATOM 2212 C CA . ARG A 1 289 ? -6.945 -30.688 -22.062 1 86 289 ARG A CA 1
ATOM 2213 C C . ARG A 1 289 ? -6.586 -30.359 -20.609 1 86 289 ARG A C 1
ATOM 2215 O O . ARG A 1 289 ? -6.559 -29.188 -20.234 1 86 289 ARG A O 1
ATOM 2222 N N . ASN A 1 290 ? -6.277 -31.391 -19.859 1 79.75 290 ASN A N 1
ATOM 2223 C CA . ASN A 1 290 ? -5.891 -31.188 -18.469 1 79.75 290 ASN A CA 1
ATOM 2224 C C . ASN A 1 290 ? -4.59 -30.391 -18.344 1 79.75 290 ASN A C 1
ATOM 2226 O O . ASN A 1 290 ? -4.434 -29.578 -17.438 1 79.75 290 ASN A O 1
ATOM 2230 N N . LEU A 1 291 ? -3.691 -30.688 -19.234 1 80.81 291 LEU A N 1
ATOM 2231 C CA . LEU A 1 291 ? -2.434 -29.953 -19.234 1 80.81 291 LEU A CA 1
ATOM 2232 C C . LEU A 1 291 ? -2.674 -28.469 -19.516 1 80.81 291 LEU A C 1
ATOM 2234 O O . LEU A 1 291 ? -2.098 -27.609 -18.844 1 80.81 291 LEU A O 1
ATOM 2238 N N . ALA A 1 292 ? -3.531 -28.172 -20.516 1 88.81 292 ALA A N 1
ATOM 2239 C CA . ALA A 1 292 ? -3.836 -26.781 -20.875 1 88.81 292 ALA A CA 1
ATOM 2240 C C . ALA A 1 292 ? -4.453 -26.047 -19.688 1 88.81 292 ALA A C 1
ATOM 2242 O O . ALA A 1 292 ? -4.105 -24.891 -19.406 1 88.81 292 ALA A O 1
ATOM 2243 N N . LEU A 1 293 ? -5.316 -26.734 -18.984 1 86.56 293 LEU A N 1
ATOM 2244 C CA . LEU A 1 293 ? -5.945 -26.141 -17.812 1 86.56 293 LEU A CA 1
ATOM 2245 C C . LEU A 1 293 ? -4.918 -25.891 -16.703 1 86.56 293 LEU A C 1
ATOM 2247 O O . LEU A 1 293 ? -4.953 -24.859 -16.047 1 86.56 293 LEU A O 1
ATOM 2251 N N . GLY A 1 294 ? -4.055 -26.906 -16.516 1 82.06 294 GLY A N 1
ATOM 2252 C CA . GLY A 1 294 ? -2.979 -26.719 -15.555 1 82.06 294 GLY A CA 1
ATOM 2253 C C . GLY A 1 294 ? -2.078 -25.547 -15.883 1 82.06 294 GLY A C 1
ATOM 2254 O O . GLY A 1 294 ? -1.716 -24.781 -14.992 1 82.06 294 GLY A O 1
ATOM 2255 N N . LEU A 1 295 ? -1.735 -25.406 -17.141 1 87.06 295 LEU A N 1
ATOM 2256 C CA . LEU A 1 295 ? -0.892 -24.297 -17.578 1 87.06 295 LEU A CA 1
ATOM 2257 C C . LEU A 1 295 ? -1.59 -22.953 -17.359 1 87.06 295 LEU A C 1
ATOM 2259 O O . LEU A 1 295 ? -0.967 -21.984 -16.906 1 87.06 295 LEU A O 1
ATOM 2263 N N . ALA A 1 296 ? -2.881 -22.906 -17.703 1 91.19 296 ALA A N 1
ATOM 2264 C CA . ALA A 1 296 ? -3.658 -21.703 -17.484 1 91.19 296 ALA A CA 1
ATOM 2265 C C . ALA A 1 296 ? -3.654 -21.297 -16.016 1 91.19 296 ALA A C 1
ATOM 2267 O O . ALA A 1 296 ? -3.551 -20.109 -15.688 1 91.19 296 ALA A O 1
ATOM 2268 N N . ALA A 1 297 ? -3.781 -22.281 -15.18 1 85.38 297 ALA A N 1
ATOM 2269 C CA . ALA A 1 297 ? -3.793 -22.016 -13.742 1 85.38 297 ALA A CA 1
ATOM 2270 C C . ALA A 1 297 ? -2.447 -21.469 -13.273 1 85.38 297 ALA A C 1
ATOM 2272 O O . ALA A 1 297 ? -2.396 -20.547 -12.445 1 85.38 297 ALA A O 1
ATOM 2273 N N . ILE A 1 298 ? -1.38 -22.031 -13.797 1 84.88 298 ILE A N 1
ATOM 2274 C CA . ILE A 1 298 ? -0.036 -21.594 -13.445 1 84.88 298 ILE A CA 1
ATOM 2275 C C . ILE A 1 298 ? 0.174 -20.156 -13.914 1 84.88 298 ILE A C 1
ATOM 2277 O O . ILE A 1 298 ? 0.683 -19.312 -13.164 1 84.88 298 ILE A O 1
ATOM 2281 N N . VAL A 1 299 ? -0.24 -19.875 -15.102 1 91.5 299 VAL A N 1
ATOM 2282 C CA . VAL A 1 299 ? -0.096 -18.531 -15.664 1 91.5 299 VAL A CA 1
ATOM 2283 C C . VAL A 1 299 ? -0.957 -17.547 -14.875 1 91.5 299 VAL A C 1
ATOM 2285 O O . VAL A 1 299 ? -0.515 -16.438 -14.562 1 91.5 299 VAL A O 1
ATOM 2288 N N . ALA A 1 300 ? -2.174 -17.969 -14.539 1 91.38 300 ALA A N 1
ATOM 2289 C CA . ALA A 1 300 ? -3.08 -17.109 -13.773 1 91.38 300 ALA A CA 1
ATOM 2290 C C . ALA A 1 300 ? -2.477 -16.734 -12.422 1 91.38 300 ALA A C 1
ATOM 2292 O O . ALA A 1 300 ? -2.535 -15.578 -12.008 1 91.38 300 ALA A O 1
ATOM 2293 N N . GLN A 1 301 ? -1.888 -17.703 -11.805 1 86 301 GLN A N 1
ATOM 2294 C CA . GLN A 1 301 ? -1.276 -17.469 -10.5 1 86 301 GLN A CA 1
ATOM 2295 C C . GLN A 1 301 ? -0.098 -16.5 -10.609 1 86 301 GLN A C 1
ATOM 2297 O O . GLN A 1 301 ? 0.073 -15.625 -9.766 1 86 301 GLN A O 1
ATOM 2302 N N . SER A 1 302 ? 0.676 -16.719 -11.609 1 88.5 302 SER A N 1
ATOM 2303 C CA . SER A 1 302 ? 1.833 -15.852 -11.82 1 88.5 302 SER A CA 1
ATOM 2304 C C . SER A 1 302 ? 1.405 -14.43 -12.148 1 88.5 302 SER A C 1
ATOM 2306 O O . SER A 1 302 ? 2.002 -13.469 -11.656 1 88.5 302 SER A O 1
ATOM 2308 N N . LEU A 1 303 ? 0.388 -14.328 -12.953 1 90.75 303 LEU A N 1
ATOM 2309 C CA . LEU A 1 303 ? -0.125 -13.016 -13.328 1 90.75 303 LEU A CA 1
ATOM 2310 C C . LEU A 1 303 ? -0.709 -12.289 -12.117 1 90.75 303 LEU A C 1
ATOM 2312 O O . LEU A 1 303 ? -0.482 -11.094 -11.93 1 90.75 303 LEU A O 1
ATOM 2316 N N . GLN A 1 304 ? -1.475 -12.984 -11.352 1 89.75 304 GLN A N 1
ATOM 2317 C CA . GLN A 1 304 ? -2.072 -12.375 -10.164 1 89.75 304 GLN A CA 1
ATOM 2318 C C . GLN A 1 304 ? -0.999 -11.891 -9.195 1 89.75 304 GLN A C 1
ATOM 2320 O O . GLN A 1 304 ? -1.123 -10.82 -8.609 1 89.75 304 GLN A O 1
ATOM 2325 N N . ARG A 1 305 ? 0.003 -12.68 -8.992 1 84.94 305 ARG A N 1
ATOM 2326 C CA . ARG A 1 305 ? 1.124 -12.297 -8.141 1 84.94 305 ARG A CA 1
ATOM 2327 C C . ARG A 1 305 ? 1.792 -11.023 -8.664 1 84.94 305 ARG A C 1
ATOM 2329 O O . ARG A 1 305 ? 2.09 -10.109 -7.887 1 84.94 305 ARG A O 1
ATOM 2336 N N . ALA A 1 306 ? 2.008 -11.031 -9.945 1 86.88 306 ALA A N 1
ATOM 2337 C CA . ALA A 1 306 ? 2.648 -9.875 -10.57 1 86.88 306 ALA A CA 1
ATOM 2338 C C . ALA A 1 306 ? 1.783 -8.625 -10.438 1 86.88 306 ALA A C 1
ATOM 2340 O O . ALA A 1 306 ? 2.295 -7.531 -10.188 1 86.88 306 ALA A O 1
ATOM 2341 N N . ILE A 1 307 ? 0.531 -8.758 -10.633 1 87.25 307 ILE A N 1
ATOM 2342 C CA . ILE A 1 307 ? -0.401 -7.645 -10.516 1 87.25 307 ILE A CA 1
ATOM 2343 C C . ILE A 1 307 ? -0.369 -7.098 -9.086 1 87.25 307 ILE A C 1
ATOM 2345 O O . ILE A 1 307 ? -0.282 -5.887 -8.883 1 87.25 307 ILE A O 1
ATOM 2349 N N . LEU A 1 308 ? -0.393 -8.016 -8.109 1 81.44 308 LEU A N 1
ATOM 2350 C CA . LEU A 1 308 ? -0.366 -7.609 -6.707 1 81.44 308 LEU A CA 1
ATOM 2351 C C . LEU A 1 308 ? 0.94 -6.898 -6.371 1 81.44 308 LEU A C 1
ATOM 2353 O O . LEU A 1 308 ? 0.942 -5.906 -5.637 1 81.44 308 LEU A O 1
ATOM 2357 N N . PHE A 1 309 ? 2.004 -7.348 -6.879 1 79.69 309 PHE A N 1
ATOM 2358 C CA . PHE A 1 309 ? 3.301 -6.715 -6.668 1 79.69 309 PHE A CA 1
ATOM 2359 C C . PHE A 1 309 ? 3.316 -5.305 -7.25 1 79.69 309 PHE A C 1
ATOM 2361 O O . PHE A 1 309 ? 3.777 -4.363 -6.598 1 79.69 309 PHE A O 1
ATOM 2368 N N . ASP A 1 310 ? 2.854 -5.223 -8.461 1 79.38 310 ASP A N 1
ATOM 2369 C CA . ASP A 1 310 ? 2.801 -3.922 -9.117 1 79.38 310 ASP A CA 1
ATOM 2370 C C . ASP A 1 310 ? 1.903 -2.953 -8.352 1 79.38 310 ASP A C 1
ATOM 2372 O O . ASP A 1 310 ? 2.225 -1.77 -8.227 1 79.38 310 ASP A O 1
ATOM 2376 N N . GLU A 1 311 ? 0.808 -3.451 -7.918 1 76.81 311 GLU A N 1
ATOM 2377 C CA . GLU A 1 311 ? -0.123 -2.625 -7.156 1 76.81 311 GLU A CA 1
ATOM 2378 C C . GLU A 1 311 ? 0.494 -2.174 -5.836 1 76.81 311 GLU A C 1
ATOM 2380 O O . GLU A 1 311 ? 0.328 -1.022 -5.426 1 76.81 311 GLU A O 1
ATOM 2385 N N . GLU A 1 312 ? 1.138 -3.109 -5.152 1 74.81 312 GLU A N 1
ATOM 2386 C CA . GLU A 1 312 ? 1.812 -2.762 -3.906 1 74.81 312 GLU A CA 1
ATOM 2387 C C . GLU A 1 312 ? 2.889 -1.704 -4.137 1 74.81 312 GLU A C 1
ATOM 2389 O O . GLU A 1 312 ? 3.016 -0.76 -3.354 1 74.81 312 GLU A O 1
ATOM 2394 N N . ARG A 1 313 ? 3.625 -1.915 -5.113 1 73.25 313 ARG A N 1
ATOM 2395 C CA . ARG A 1 313 ? 4.676 -0.963 -5.457 1 73.25 313 ARG A CA 1
ATOM 2396 C C . ARG A 1 313 ? 4.09 0.403 -5.793 1 73.25 313 ARG A C 1
ATOM 2398 O O . ARG A 1 313 ? 4.625 1.435 -5.383 1 73.25 313 ARG A O 1
ATOM 2405 N N . GLU A 1 314 ? 3.051 0.372 -6.566 1 73.31 314 GLU A N 1
ATOM 2406 C CA . GLU A 1 314 ? 2.379 1.617 -6.93 1 73.31 314 GLU A CA 1
ATOM 2407 C C . GLU A 1 314 ? 1.821 2.324 -5.699 1 73.31 314 GLU A C 1
ATOM 2409 O O . GLU A 1 314 ? 1.88 3.551 -5.602 1 73.31 314 GLU A O 1
ATOM 2414 N N . LEU A 1 315 ? 1.289 1.57 -4.816 1 71.81 315 LEU A N 1
ATOM 2415 C CA . LEU A 1 315 ? 0.758 2.123 -3.576 1 71.81 315 LEU A CA 1
ATOM 2416 C C . LEU A 1 315 ? 1.869 2.754 -2.744 1 71.81 315 LEU A C 1
ATOM 2418 O O . LEU A 1 315 ? 1.718 3.871 -2.242 1 71.81 315 LEU A O 1
ATOM 2422 N N . ALA A 1 316 ? 2.932 2.051 -2.611 1 71.88 316 ALA A N 1
ATOM 2423 C CA . ALA A 1 316 ? 4.059 2.543 -1.822 1 71.88 316 ALA A CA 1
ATOM 2424 C C . ALA A 1 316 ? 4.656 3.801 -2.447 1 71.88 316 ALA A C 1
ATOM 2426 O O . ALA A 1 316 ? 4.922 4.781 -1.751 1 71.88 316 ALA A O 1
ATOM 2427 N N . THR A 1 317 ? 4.82 3.762 -3.725 1 69.94 317 THR A N 1
ATOM 2428 C CA . THR A 1 317 ? 5.383 4.895 -4.453 1 69.94 317 THR A CA 1
ATOM 2429 C C . THR A 1 317 ? 4.426 6.082 -4.434 1 69.94 317 THR A C 1
ATOM 2431 O O . THR A 1 317 ? 4.855 7.23 -4.305 1 69.94 317 THR A O 1
ATOM 2434 N N . GLY A 1 318 ? 3.184 5.801 -4.633 1 70.25 318 GLY A N 1
ATOM 2435 C CA . GLY A 1 318 ? 2.184 6.855 -4.578 1 70.25 318 GLY A CA 1
ATOM 2436 C C . GLY A 1 318 ? 2.113 7.539 -3.225 1 70.25 318 GLY A C 1
ATOM 2437 O O . GLY A 1 318 ? 2.02 8.766 -3.15 1 70.25 318 GLY A O 1
ATOM 2438 N N . LEU A 1 319 ? 2.168 6.746 -2.236 1 71 319 LEU A N 1
ATOM 2439 C CA . LEU A 1 319 ? 2.172 7.297 -0.886 1 71 319 LEU A CA 1
ATOM 2440 C C . LEU A 1 319 ? 3.395 8.18 -0.662 1 71 319 LEU A C 1
ATOM 2442 O O . LEU A 1 319 ? 3.281 9.273 -0.113 1 71 319 LEU A O 1
ATOM 2446 N N . GLN A 1 320 ? 4.508 7.664 -1.029 1 71.81 320 GLN A N 1
ATOM 2447 C CA . GLN A 1 320 ? 5.742 8.43 -0.878 1 71.81 320 GLN A CA 1
ATOM 2448 C C . GLN A 1 320 ? 5.668 9.75 -1.631 1 71.81 320 GLN A C 1
ATOM 2450 O O . GLN A 1 320 ? 6.09 10.789 -1.117 1 71.81 320 GLN A O 1
ATOM 2455 N N . ALA A 1 321 ? 5.133 9.695 -2.762 1 72.88 321 ALA A N 1
ATOM 2456 C CA . ALA A 1 321 ? 5.043 10.883 -3.605 1 72.88 321 ALA A CA 1
ATOM 2457 C C . ALA A 1 321 ? 4.062 11.898 -3.023 1 72.88 321 ALA A C 1
ATOM 2459 O O . ALA A 1 321 ? 4.254 13.109 -3.166 1 72.88 321 ALA A O 1
ATOM 2460 N N . THR A 1 322 ? 3.123 11.398 -2.398 1 74 322 THR A N 1
ATOM 2461 C CA . THR A 1 322 ? 2.092 12.281 -1.861 1 74 322 THR A CA 1
ATOM 2462 C C . THR A 1 322 ? 2.545 12.906 -0.545 1 74 322 THR A C 1
ATOM 2464 O O . THR A 1 322 ? 2.145 14.023 -0.212 1 74 322 THR A O 1
ATOM 2467 N N . MET A 1 323 ? 3.381 12.203 0.096 1 79.12 323 MET A N 1
ATOM 2468 C CA . MET A 1 323 ? 3.775 12.656 1.427 1 79.12 323 MET A CA 1
ATOM 2469 C C . MET A 1 323 ? 4.871 13.711 1.339 1 79.12 323 MET A C 1
ATOM 2471 O O . MET A 1 323 ? 5.094 14.461 2.295 1 79.12 323 MET A O 1
ATOM 2475 N N . LEU A 1 324 ? 5.562 13.758 0.228 1 84.12 324 LEU A N 1
ATOM 2476 C CA . LEU A 1 324 ? 6.609 14.758 0.015 1 84.12 324 LEU A CA 1
ATOM 2477 C C . LEU A 1 324 ? 6.121 15.867 -0.904 1 84.12 324 LEU A C 1
ATOM 2479 O O . LEU A 1 324 ? 5.16 15.68 -1.657 1 84.12 324 LEU A O 1
ATOM 2483 N N . PRO A 1 325 ? 6.758 17.062 -0.771 1 85.69 325 PRO A N 1
ATOM 2484 C CA . PRO A 1 325 ? 6.301 18.156 -1.626 1 85.69 325 PRO A CA 1
ATOM 2485 C C . PRO A 1 325 ? 6.465 17.859 -3.113 1 85.69 325 PRO A C 1
ATOM 2487 O O . PRO A 1 325 ? 7.531 17.422 -3.545 1 85.69 325 PRO A O 1
ATOM 2490 N N . ARG A 1 326 ? 5.449 18.047 -3.814 1 78.12 326 ARG A N 1
ATOM 2491 C CA . ARG A 1 326 ? 5.488 17.812 -5.254 1 78.12 326 ARG A CA 1
ATOM 2492 C C . ARG A 1 326 ? 6.258 18.922 -5.969 1 78.12 326 ARG A C 1
ATOM 2494 O O . ARG A 1 326 ? 6.938 18.672 -6.965 1 78.12 326 ARG A O 1
ATOM 2501 N N . ARG A 1 327 ? 6.082 20.125 -5.438 1 83 327 ARG A N 1
ATOM 2502 C CA . ARG A 1 327 ? 6.762 21.281 -6.027 1 83 327 ARG A CA 1
ATOM 2503 C C . ARG A 1 327 ? 7.426 22.125 -4.953 1 83 327 ARG A C 1
ATOM 2505 O O . ARG A 1 327 ? 6.895 22.281 -3.85 1 83 327 ARG A O 1
ATOM 2512 N N . ILE A 1 328 ? 8.562 22.594 -5.383 1 88.81 328 ILE A N 1
ATOM 2513 C CA . ILE A 1 328 ? 9.266 23.547 -4.52 1 88.81 328 ILE A CA 1
ATOM 2514 C C . ILE A 1 328 ? 8.914 24.969 -4.922 1 88.81 328 ILE A C 1
ATOM 2516 O O . ILE A 1 328 ? 8.93 25.312 -6.105 1 88.81 328 ILE A O 1
ATOM 2520 N N . PRO A 1 329 ? 8.5 25.719 -3.977 1 87 329 PRO A N 1
ATOM 2521 C CA . PRO A 1 329 ? 8.156 27.094 -4.32 1 87 329 PRO A CA 1
ATOM 2522 C C . PRO A 1 329 ? 9.336 27.875 -4.891 1 87 329 PRO A C 1
ATOM 2524 O O . PRO A 1 329 ? 10.484 27.594 -4.559 1 87 329 PRO A O 1
ATOM 2527 N N . ARG A 1 330 ? 8.953 28.844 -5.691 1 87.38 330 ARG A N 1
ATOM 2528 C CA . ARG A 1 330 ? 9.977 29.75 -6.199 1 87.38 330 ARG A CA 1
ATOM 2529 C C . ARG A 1 330 ? 10.469 30.688 -5.105 1 87.38 330 ARG A C 1
ATOM 2531 O O . ARG A 1 330 ? 9.672 31.203 -4.324 1 87.38 330 ARG A O 1
ATOM 2538 N N . ILE A 1 331 ? 11.758 30.797 -5.059 1 89.69 331 ILE A N 1
ATOM 2539 C CA . ILE A 1 331 ? 12.312 31.672 -4.035 1 89.69 331 ILE A CA 1
ATOM 2540 C C . ILE A 1 331 ? 13.023 32.844 -4.703 1 89.69 331 ILE A C 1
ATOM 2542 O O . ILE A 1 331 ? 13.602 32.719 -5.781 1 89.69 331 ILE A O 1
ATOM 2546 N N . THR A 1 332 ? 12.883 34 -4.109 1 91 332 THR A N 1
ATOM 2547 C CA . THR A 1 332 ? 13.594 35.188 -4.559 1 91 332 THR A CA 1
ATOM 2548 C C . THR A 1 332 ? 14.891 35.375 -3.775 1 91 332 THR A C 1
ATOM 2550 O O . THR A 1 332 ? 14.914 35.188 -2.555 1 91 332 THR A O 1
ATOM 2553 N N . GLY A 1 333 ? 15.938 35.656 -4.5 1 92.12 333 GLY A N 1
ATOM 2554 C CA . GLY A 1 333 ? 17.203 35.969 -3.84 1 92.12 333 GLY A CA 1
ATOM 2555 C C . GLY A 1 333 ? 18.125 34.75 -3.738 1 92.12 333 GLY A C 1
ATOM 2556 O O . GLY A 1 333 ? 19.172 34.812 -3.102 1 92.12 333 GLY A O 1
ATOM 2557 N N . GLY A 1 334 ? 17.703 33.688 -4.363 1 94.81 334 GLY A N 1
ATOM 2558 C CA . GLY A 1 334 ? 18.562 32.5 -4.301 1 94.81 334 GLY A CA 1
ATOM 2559 C C . GLY A 1 334 ? 18.031 31.344 -5.125 1 94.81 334 GLY A C 1
ATOM 2560 O O . GLY A 1 334 ? 17.109 31.516 -5.938 1 94.81 334 GLY A O 1
ATOM 2561 N N . GLU A 1 335 ? 18.812 30.219 -4.965 1 96.06 335 GLU A N 1
ATOM 2562 C CA . GLU A 1 335 ? 18.469 28.969 -5.613 1 96.06 335 GLU A CA 1
ATOM 2563 C C . GLU A 1 335 ? 18.297 27.844 -4.594 1 96.06 335 GLU A C 1
ATOM 2565 O O . GLU A 1 335 ? 19.047 27.781 -3.605 1 96.06 335 GLU A O 1
ATOM 2570 N N . ILE A 1 336 ? 17.328 27.062 -4.859 1 96.81 336 ILE A N 1
ATOM 2571 C CA . ILE A 1 336 ? 17.125 25.922 -3.971 1 96.81 336 ILE A CA 1
ATOM 2572 C C . ILE A 1 336 ? 16.984 24.641 -4.789 1 96.81 336 ILE A C 1
ATOM 2574 O O . ILE A 1 336 ? 16.391 24.656 -5.871 1 96.81 336 ILE A O 1
ATOM 2578 N N . ALA A 1 337 ? 17.625 23.578 -4.391 1 97.06 337 ALA A N 1
ATOM 2579 C CA . ALA A 1 337 ? 17.516 22.25 -4.992 1 97.06 337 ALA A CA 1
ATOM 2580 C C . ALA A 1 337 ? 17.297 21.188 -3.928 1 97.06 337 ALA A C 1
ATOM 2582 O O . ALA A 1 337 ? 17.875 21.25 -2.842 1 97.06 337 ALA A O 1
ATOM 2583 N N . VAL A 1 338 ? 16.438 20.25 -4.223 1 95.88 338 VAL A N 1
ATOM 2584 C CA . VAL A 1 338 ? 16.172 19.141 -3.303 1 95.88 338 VAL A CA 1
ATOM 2585 C C . VAL A 1 338 ? 16.344 17.812 -4.031 1 95.88 338 VAL A C 1
ATOM 2587 O O . VAL A 1 338 ? 16.141 17.719 -5.242 1 95.88 338 VAL A O 1
ATOM 2590 N N . ARG A 1 339 ? 16.859 16.812 -3.299 1 92.69 339 ARG A N 1
ATOM 2591 C CA . ARG A 1 339 ? 16.953 15.438 -3.756 1 92.69 339 ARG A CA 1
ATOM 2592 C C . ARG A 1 339 ? 16.422 14.477 -2.693 1 92.69 339 ARG A C 1
ATOM 2594 O O . ARG A 1 339 ? 16.656 14.672 -1.5 1 92.69 339 ARG A O 1
ATOM 2601 N N . TYR A 1 340 ? 15.672 13.469 -3.125 1 88.69 340 TYR A N 1
ATOM 2602 C CA . TYR A 1 340 ? 15.172 12.43 -2.234 1 88.69 340 TYR A CA 1
ATOM 2603 C C . TYR A 1 340 ? 15.383 11.047 -2.84 1 88.69 340 TYR A C 1
ATOM 2605 O O . TYR A 1 340 ? 15.156 10.844 -4.035 1 88.69 340 TYR A O 1
ATOM 2613 N N . HIS A 1 341 ? 15.938 10.188 -1.987 1 81.56 341 HIS A N 1
ATOM 2614 C CA . HIS A 1 341 ? 16.109 8.797 -2.375 1 81.56 341 HIS A CA 1
ATOM 2615 C C . HIS A 1 341 ? 15.578 7.855 -1.294 1 81.56 341 HIS A C 1
ATOM 2617 O O . HIS A 1 341 ? 16.078 7.859 -0.167 1 81.56 341 HIS A O 1
ATOM 2623 N N . ALA A 1 342 ? 14.523 7.094 -1.641 1 76.75 342 ALA A N 1
ATOM 2624 C CA . ALA A 1 342 ? 14.008 6.098 -0.704 1 76.75 342 ALA A CA 1
ATOM 2625 C C . ALA A 1 342 ? 14.867 4.832 -0.729 1 76.75 342 ALA A C 1
ATOM 2627 O O . ALA A 1 342 ? 15.359 4.434 -1.783 1 76.75 342 ALA A O 1
ATOM 2628 N N . ALA A 1 343 ? 15.07 4.227 0.485 1 67.44 343 ALA A N 1
ATOM 2629 C CA . ALA A 1 343 ? 15.844 2.994 0.584 1 67.44 343 ALA A CA 1
ATOM 2630 C C . ALA A 1 343 ? 15.258 1.903 -0.306 1 67.44 343 ALA A C 1
ATOM 2632 O O . ALA A 1 343 ? 14.047 1.857 -0.522 1 67.44 343 ALA A O 1
ATOM 2633 N N . TRP A 1 344 ? 15.914 1.496 -1.438 1 54.16 344 TRP A N 1
ATOM 2634 C CA . TRP A 1 344 ? 15.609 0.643 -2.584 1 54.16 344 TRP A CA 1
ATOM 2635 C C . TRP A 1 344 ? 14.828 -0.592 -2.15 1 54.16 344 TRP A C 1
ATOM 2637 O O . TRP A 1 344 ? 14.578 -1.492 -2.957 1 54.16 344 TRP A O 1
ATOM 2647 N N . SER A 1 345 ? 14.648 -0.967 -0.918 1 51.91 345 SER A N 1
ATOM 2648 C CA . SER A 1 345 ? 14.195 -2.346 -1.062 1 51.91 345 SER A CA 1
ATOM 2649 C C . SER A 1 345 ? 12.867 -2.41 -1.816 1 51.91 345 SER A C 1
ATOM 2651 O O . SER A 1 345 ? 12.219 -3.457 -1.848 1 51.91 345 SER A O 1
ATOM 2653 N N . GLY A 1 346 ? 12.57 -1.363 -2.771 1 51.62 346 GLY A N 1
ATOM 2654 C CA . GLY A 1 346 ? 11.445 -1.41 -3.691 1 51.62 346 GLY A CA 1
ATOM 2655 C C . GLY A 1 346 ? 10.094 -1.404 -2.992 1 51.62 346 GLY A C 1
ATOM 2656 O O . GLY A 1 346 ? 9.055 -1.237 -3.633 1 51.62 346 GLY A O 1
ATOM 2657 N N . ARG A 1 347 ? 10.125 -1.888 -1.718 1 55.56 347 ARG A N 1
ATOM 2658 C CA . ARG A 1 347 ? 8.836 -2.066 -1.056 1 55.56 347 ARG A CA 1
ATOM 2659 C C . ARG A 1 347 ? 8.672 -1.083 0.099 1 55.56 347 ARG A C 1
ATOM 2661 O O . ARG A 1 347 ? 7.613 -1.025 0.728 1 55.56 347 ARG A O 1
ATOM 2668 N N . GLN A 1 348 ? 9.727 -0.323 0.224 1 61.03 348 GLN A N 1
ATOM 2669 C CA . GLN A 1 348 ? 9.594 0.425 1.471 1 61.03 348 GLN A CA 1
ATOM 2670 C C . GLN A 1 348 ? 9.516 1.925 1.206 1 61.03 348 GLN A C 1
ATOM 2672 O O . GLN A 1 348 ? 9.938 2.398 0.151 1 61.03 348 GLN A O 1
ATOM 2677 N N . VAL A 1 349 ? 8.578 2.562 1.845 1 70.19 349 VAL A N 1
ATOM 2678 C CA . VAL A 1 349 ? 8.445 4.012 1.93 1 70.19 349 VAL A CA 1
ATOM 2679 C C . VAL A 1 349 ? 9.297 4.543 3.08 1 70.19 349 VAL A C 1
ATOM 2681 O O . VAL A 1 349 ? 9.5 3.85 4.078 1 70.19 349 VAL A O 1
ATOM 2684 N N . GLY A 1 350 ? 10.055 5.59 2.816 1 76.19 350 GLY A N 1
ATOM 2685 C CA . GLY A 1 350 ? 11.016 6.102 3.781 1 76.19 350 GLY A CA 1
ATOM 2686 C C . GLY A 1 350 ? 10.391 7.031 4.809 1 76.19 350 GLY A C 1
ATOM 2687 O O . GLY A 1 350 ? 9.289 7.543 4.605 1 76.19 350 GLY A O 1
ATOM 2688 N N . GLY A 1 351 ? 11.039 7.176 5.922 1 86.56 351 GLY A N 1
ATOM 2689 C CA . GLY A 1 351 ? 10.641 8.055 7.012 1 86.56 351 GLY A CA 1
ATOM 2690 C C . GLY A 1 351 ? 11.328 9.406 6.961 1 86.56 351 GLY A C 1
ATOM 2691 O O . GLY A 1 351 ? 10.992 10.305 7.738 1 86.56 351 GLY A O 1
ATOM 2692 N N . ASP A 1 352 ? 12.219 9.609 5.973 1 90.88 352 ASP A N 1
ATOM 2693 C CA . ASP A 1 352 ? 12.898 10.898 5.832 1 90.88 352 ASP A CA 1
ATOM 2694 C C . ASP A 1 352 ? 12.031 11.891 5.07 1 90.88 352 ASP A C 1
ATOM 2696 O O . ASP A 1 352 ? 11.219 11.5 4.23 1 90.88 352 ASP A O 1
ATOM 2700 N N . TRP A 1 353 ? 12.195 13.164 5.406 1 93.31 353 TRP A N 1
ATOM 2701 C CA . TRP A 1 353 ? 11.398 14.133 4.656 1 93.31 353 TRP A CA 1
ATOM 2702 C C . TRP A 1 353 ? 12.148 15.453 4.508 1 93.31 353 TRP A C 1
ATOM 2704 O O . TRP A 1 353 ? 13.164 15.672 5.164 1 93.31 353 TRP A O 1
ATOM 2714 N N . TYR A 1 354 ? 11.805 16.25 3.609 1 95.75 354 TYR A N 1
ATOM 2715 C CA . TYR A 1 354 ? 12.188 17.641 3.418 1 95.75 354 TYR A CA 1
ATOM 2716 C C . TYR A 1 354 ? 10.977 18.5 3.068 1 95.75 354 TYR A C 1
ATOM 2718 O O . TYR A 1 354 ? 9.938 17.984 2.652 1 95.75 354 TYR A O 1
ATOM 2726 N N . ASP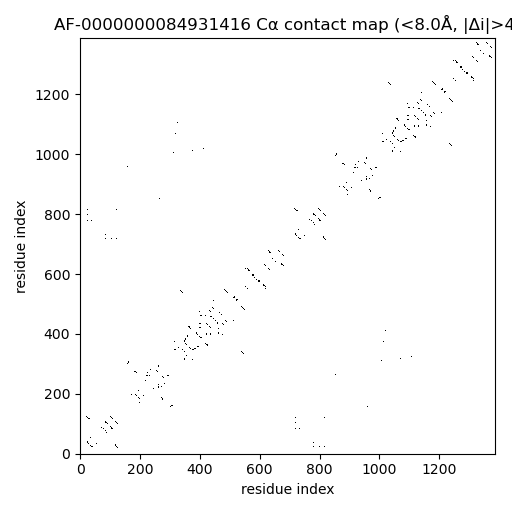 A 1 355 ? 11.086 19.719 3.348 1 96.25 355 ASP A N 1
ATOM 2727 C CA . ASP A 1 355 ? 10.07 20.672 2.881 1 96.25 355 ASP A CA 1
ATOM 2728 C C . ASP A 1 355 ? 10.656 22.062 2.705 1 96.25 355 ASP A C 1
ATOM 2730 O O . ASP A 1 355 ? 11.664 22.406 3.33 1 96.25 355 ASP A O 1
ATOM 2734 N N . VAL A 1 356 ? 10.18 22.766 1.756 1 96.56 356 VAL A N 1
ATOM 2735 C CA . VAL A 1 356 ? 10.438 24.188 1.519 1 96.56 356 VAL A CA 1
ATOM 2736 C C . VAL A 1 356 ? 9.141 24.984 1.609 1 96.56 356 VAL A C 1
ATOM 2738 O O . VAL A 1 356 ? 8.211 24.75 0.825 1 96.56 356 VAL A O 1
ATOM 2741 N N . ILE A 1 357 ? 9.094 25.922 2.553 1 94.69 357 ILE A N 1
ATOM 2742 C CA . ILE A 1 357 ? 7.832 26.562 2.893 1 94.69 357 ILE A CA 1
ATOM 2743 C C . ILE A 1 357 ? 7.945 28.078 2.641 1 94.69 357 ILE A C 1
ATOM 2745 O O . ILE A 1 357 ? 8.844 28.734 3.168 1 94.69 357 ILE A O 1
ATOM 2749 N N . ALA A 1 358 ? 7.031 28.609 1.882 1 91.5 358 ALA A N 1
ATOM 2750 C CA . ALA A 1 358 ? 6.949 30.062 1.739 1 91.5 358 ALA A CA 1
ATOM 2751 C C . ALA A 1 358 ? 6.402 30.703 3.008 1 91.5 358 ALA A C 1
ATOM 2753 O O . ALA A 1 358 ? 5.312 30.359 3.465 1 91.5 358 ALA A O 1
ATOM 2754 N N . LEU A 1 359 ? 7.109 31.562 3.541 1 93.62 359 LEU A N 1
ATOM 2755 C CA . LEU A 1 359 ? 6.703 32.25 4.766 1 93.62 359 LEU A CA 1
ATOM 2756 C C . LEU A 1 359 ? 6.32 33.688 4.48 1 93.62 359 LEU A C 1
ATOM 2758 O O . LEU A 1 359 ? 6.617 34.219 3.406 1 93.62 359 LEU A O 1
ATOM 2762 N N . PRO A 1 360 ? 5.609 34.312 5.422 1 84.94 360 PRO A N 1
ATOM 2763 C CA . PRO A 1 360 ? 5.277 35.719 5.234 1 84.94 360 PRO A CA 1
ATOM 2764 C C . PRO A 1 360 ? 6.516 36.594 5.055 1 84.94 360 PRO A C 1
ATOM 2766 O O . PRO A 1 360 ? 7.602 36.25 5.527 1 84.94 360 PRO A O 1
ATOM 2769 N N . ARG A 1 361 ? 6.367 37.688 4.309 1 83.62 361 ARG A N 1
ATOM 2770 C CA . ARG A 1 361 ? 7.375 38.719 4.109 1 83.62 361 ARG A CA 1
ATOM 2771 C C . ARG A 1 361 ? 8.547 38.188 3.291 1 83.62 361 ARG A C 1
ATOM 2773 O O . ARG A 1 361 ? 9.703 38.531 3.555 1 83.62 361 ARG A O 1
ATOM 2780 N N . GLY A 1 362 ? 8.273 37.156 2.496 1 86.44 362 GLY A N 1
ATOM 2781 C CA . GLY A 1 362 ? 9.258 36.688 1.537 1 86.44 362 GLY A CA 1
ATOM 2782 C C . GLY A 1 362 ? 10.297 35.781 2.154 1 86.44 362 GLY A C 1
ATOM 2783 O O . GLY A 1 362 ? 11.312 35.469 1.526 1 86.44 362 GLY A O 1
ATOM 2784 N N . ARG A 1 363 ? 10.156 35.344 3.367 1 92.94 363 ARG A N 1
ATOM 2785 C CA . ARG A 1 363 ? 11.062 34.406 3.998 1 92.94 363 ARG A CA 1
ATOM 2786 C C . ARG A 1 363 ? 10.773 32.969 3.535 1 92.94 363 ARG A C 1
ATOM 2788 O O . ARG A 1 363 ? 9.727 32.719 2.939 1 92.94 363 ARG A O 1
ATOM 2795 N N . VAL A 1 364 ? 11.789 32.188 3.771 1 96 364 VAL A N 1
ATOM 2796 C CA . VAL A 1 364 ? 11.641 30.781 3.357 1 96 364 VAL A CA 1
ATOM 2797 C C . VAL A 1 364 ? 11.945 29.859 4.535 1 96 364 VAL A C 1
ATOM 2799 O O . VAL A 1 364 ? 12.945 30.047 5.234 1 96 364 VAL A O 1
ATOM 2802 N N . GLY A 1 365 ? 11 29.016 4.809 1 97.56 365 GLY A N 1
ATOM 2803 C CA . GLY A 1 365 ? 11.266 27.922 5.746 1 97.56 365 GLY A CA 1
ATOM 2804 C C . GLY A 1 365 ? 11.812 26.688 5.078 1 97.56 365 GLY A C 1
ATOM 2805 O O . GLY A 1 365 ? 11.312 26.266 4.035 1 97.56 365 GLY A O 1
ATOM 2806 N N . ILE A 1 366 ? 12.906 26.141 5.598 1 98.12 366 ILE A N 1
ATOM 2807 C CA . ILE A 1 366 ? 13.461 24.891 5.082 1 98.12 366 ILE A CA 1
ATOM 2808 C C . ILE A 1 366 ? 13.594 23.875 6.219 1 98.12 366 ILE A C 1
ATOM 2810 O O . ILE A 1 366 ? 13.914 24.25 7.352 1 98.12 366 ILE A O 1
ATOM 2814 N N . VAL A 1 367 ? 13.312 22.641 5.922 1 98.25 367 VAL A N 1
ATOM 2815 C CA . VAL A 1 367 ? 13.383 21.609 6.953 1 98.25 367 VAL A CA 1
ATOM 2816 C C . VAL A 1 367 ? 13.812 20.281 6.332 1 98.25 367 VAL A C 1
ATOM 2818 O O . VAL A 1 367 ? 13.422 19.969 5.207 1 98.25 367 VAL A O 1
ATOM 2821 N N . VAL A 1 368 ? 14.648 19.578 6.988 1 97.88 368 VAL A N 1
ATOM 2822 C CA . VAL A 1 368 ? 14.953 18.172 6.734 1 97.88 368 VAL A CA 1
ATOM 2823 C C . VAL A 1 368 ? 14.781 17.359 8.016 1 97.88 368 VAL A C 1
ATOM 2825 O O . VAL A 1 368 ? 15.133 17.828 9.102 1 97.88 368 VAL A O 1
ATOM 2828 N N . GLY A 1 369 ? 14.156 16.219 7.891 1 96.69 369 GLY A N 1
ATOM 2829 C CA . GLY A 1 369 ? 13.93 15.414 9.086 1 96.69 369 GLY A CA 1
ATOM 2830 C C . GLY A 1 369 ? 13.82 13.93 8.805 1 96.69 369 GLY A C 1
ATOM 2831 O O . GLY A 1 369 ? 13.953 13.5 7.652 1 96.69 369 GLY A O 1
ATOM 2832 N N . ASP A 1 370 ? 13.656 13.188 9.945 1 94.62 370 ASP A N 1
ATOM 2833 C CA . ASP A 1 370 ? 13.609 11.727 9.906 1 94.62 370 ASP A CA 1
ATOM 2834 C C . ASP A 1 370 ? 12.734 11.172 11.023 1 94.62 370 ASP A C 1
ATOM 2836 O O . ASP A 1 370 ? 12.969 11.453 12.203 1 94.62 370 ASP A O 1
ATOM 2840 N N . VAL A 1 371 ? 11.766 10.391 10.562 1 93.62 371 VAL A N 1
ATOM 2841 C CA . VAL A 1 371 ? 10.938 9.688 11.547 1 93.62 371 VAL A CA 1
ATOM 2842 C C . VAL A 1 371 ? 11.523 8.305 11.812 1 93.62 371 VAL A C 1
ATOM 2844 O O . VAL A 1 371 ? 11.984 7.625 10.891 1 93.62 371 VAL A O 1
ATOM 2847 N N . GLN A 1 372 ? 11.484 7.895 13 1 91.38 372 GLN A N 1
ATOM 2848 C CA . GLN A 1 372 ? 12.023 6.598 13.391 1 91.38 372 GLN A CA 1
ATOM 2849 C C . GLN A 1 372 ? 11.359 5.469 12.609 1 91.38 372 GLN A C 1
ATOM 2851 O O . GLN A 1 372 ? 10.133 5.371 12.57 1 91.38 372 GLN A O 1
ATOM 2856 N N . GLY A 1 373 ? 12.148 4.691 12.062 1 79.56 373 GLY A N 1
ATOM 2857 C CA . GLY A 1 373 ? 11.656 3.531 11.336 1 79.56 373 GLY A CA 1
ATOM 2858 C C . GLY A 1 373 ? 11.742 3.688 9.828 1 79.56 373 GLY A C 1
ATOM 2859 O O . GLY A 1 373 ? 11.922 4.797 9.32 1 79.56 373 GLY A O 1
ATOM 2860 N N . HIS A 1 374 ? 11.648 2.613 9.055 1 76.69 374 HIS A N 1
ATOM 2861 C CA . HIS A 1 374 ? 11.742 2.645 7.598 1 76.69 374 HIS A CA 1
ATOM 2862 C C . HIS A 1 374 ? 10.609 1.856 6.957 1 76.69 374 HIS A C 1
ATOM 2864 O O . HIS A 1 374 ? 10.828 1.131 5.984 1 76.69 374 HIS A O 1
ATOM 2870 N N . ASP A 1 375 ? 9.461 2.016 7.52 1 75 375 ASP A N 1
ATOM 2871 C CA . ASP A 1 375 ? 8.289 1.296 7.035 1 75 375 ASP A CA 1
ATOM 2872 C C . ASP A 1 375 ? 7.16 2.262 6.688 1 75 375 ASP A C 1
ATOM 2874 O O . ASP A 1 375 ? 7.324 3.48 6.785 1 75 375 ASP A O 1
ATOM 2878 N N . THR A 1 376 ? 6.129 1.669 6.266 1 73.38 376 THR A N 1
ATOM 2879 C CA . THR A 1 376 ? 4.984 2.443 5.801 1 73.38 376 THR A CA 1
ATOM 2880 C C . THR A 1 376 ? 4.41 3.289 6.93 1 73.38 376 THR A C 1
ATOM 2882 O O . THR A 1 376 ? 3.904 4.391 6.695 1 73.38 376 THR A O 1
ATOM 2885 N N . HIS A 1 377 ? 4.469 2.746 8.133 1 78.06 377 HIS A N 1
ATOM 2886 C CA . HIS A 1 377 ? 3.98 3.496 9.281 1 78.06 377 HIS A CA 1
ATOM 2887 C C . HIS A 1 377 ? 4.82 4.746 9.523 1 78.06 377 HIS A C 1
ATOM 2889 O O . HIS A 1 377 ? 4.277 5.82 9.789 1 78.06 377 HIS A O 1
ATOM 2895 N N . ALA A 1 378 ? 6.078 4.535 9.438 1 83.56 378 ALA A N 1
ATOM 2896 C CA . ALA A 1 378 ? 6.984 5.672 9.586 1 83.56 378 ALA A CA 1
ATOM 2897 C C . ALA A 1 378 ? 6.723 6.723 8.516 1 83.56 378 ALA A C 1
ATOM 2899 O O . ALA A 1 378 ? 6.754 7.922 8.789 1 83.56 378 ALA A O 1
ATOM 2900 N N . ALA A 1 379 ? 6.5 6.285 7.324 1 82.81 379 ALA A N 1
ATOM 2901 C CA . ALA A 1 379 ? 6.242 7.195 6.211 1 82.81 379 ALA A CA 1
ATOM 2902 C C . ALA A 1 379 ? 4.949 7.977 6.43 1 82.81 379 ALA A C 1
ATOM 2904 O O . ALA A 1 379 ? 4.871 9.164 6.109 1 82.81 379 ALA A O 1
ATOM 2905 N N . ALA A 1 380 ? 3.938 7.355 6.887 1 79.62 380 ALA A N 1
ATOM 2906 C CA . ALA A 1 380 ? 2.66 8.016 7.148 1 79.62 380 ALA A CA 1
ATOM 2907 C C . ALA A 1 380 ? 2.801 9.078 8.234 1 79.62 380 ALA A C 1
ATOM 2909 O O . ALA A 1 380 ? 2.23 10.164 8.125 1 79.62 380 ALA A O 1
ATOM 2910 N N . ILE A 1 381 ? 3.518 8.727 9.297 1 86.62 381 ILE A N 1
ATOM 2911 C CA . ILE A 1 381 ? 3.764 9.664 10.383 1 86.62 381 ILE A CA 1
ATOM 2912 C C . ILE A 1 381 ? 4.578 10.852 9.867 1 86.62 381 ILE A C 1
ATOM 2914 O O . ILE A 1 381 ? 4.301 12 10.211 1 86.62 381 ILE A O 1
ATOM 2918 N N . MET A 1 382 ? 5.527 10.484 9.109 1 90.44 382 MET A N 1
ATOM 2919 C CA . MET A 1 382 ? 6.359 11.523 8.508 1 90.44 382 MET A CA 1
ATOM 2920 C C . MET A 1 382 ? 5.516 12.508 7.711 1 90.44 382 MET A C 1
ATOM 2922 O O . MET A 1 382 ? 5.688 13.719 7.828 1 90.44 382 MET A O 1
ATOM 2926 N N . GLY A 1 383 ? 4.703 11.984 6.91 1 87.81 383 GLY A N 1
ATOM 2927 C CA . GLY A 1 383 ? 3.82 12.844 6.137 1 87.81 383 GLY A CA 1
ATOM 2928 C C . GLY A 1 383 ? 2.975 13.766 6.996 1 87.81 383 GLY A C 1
ATOM 2929 O O . GLY A 1 383 ? 2.82 14.945 6.688 1 87.81 383 GLY A O 1
ATOM 2930 N N . GLN A 1 384 ? 2.422 13.25 8.039 1 87.81 384 GLN A N 1
ATOM 2931 C CA . GLN A 1 384 ? 1.598 14.039 8.945 1 87.81 384 GLN A CA 1
ATOM 2932 C C . GLN A 1 384 ? 2.424 15.117 9.641 1 87.81 384 GLN A C 1
ATOM 2934 O O . GLN A 1 384 ? 1.986 16.266 9.758 1 87.81 384 GLN A O 1
ATOM 2939 N N . LEU A 1 385 ? 3.521 14.695 10.094 1 93 385 LEU A N 1
ATOM 2940 C CA . LEU A 1 385 ? 4.395 15.633 10.789 1 93 385 LEU A CA 1
ATOM 2941 C C . LEU A 1 385 ? 4.84 16.766 9.859 1 93 385 LEU A C 1
ATOM 2943 O O . LEU A 1 385 ? 4.887 17.922 10.266 1 93 385 LEU A O 1
ATOM 2947 N N . ARG A 1 386 ? 5.211 16.391 8.711 1 94.44 386 ARG A N 1
ATOM 2948 C CA . ARG A 1 386 ? 5.613 17.391 7.723 1 94.44 386 ARG A CA 1
ATOM 2949 C C . ARG A 1 386 ? 4.504 18.406 7.492 1 94.44 386 ARG A C 1
ATOM 2951 O O . ARG A 1 386 ? 4.762 19.609 7.465 1 94.44 386 ARG A O 1
ATOM 2958 N N . ILE A 1 387 ? 3.346 17.953 7.348 1 92 387 ILE A N 1
ATOM 2959 C CA . ILE A 1 387 ? 2.209 18.828 7.074 1 92 387 ILE A CA 1
ATOM 2960 C C . ILE A 1 387 ? 1.942 19.719 8.281 1 92 387 ILE A C 1
ATOM 2962 O O . ILE A 1 387 ? 1.654 20.922 8.133 1 92 387 ILE A O 1
ATOM 2966 N N . ALA A 1 388 ? 1.961 19.156 9.453 1 93.56 388 ALA A N 1
ATOM 2967 C CA . ALA A 1 388 ? 1.771 19.938 10.664 1 93.56 388 ALA A CA 1
ATOM 2968 C C . ALA A 1 388 ? 2.82 21.047 10.781 1 93.56 388 ALA A C 1
ATOM 2970 O O . ALA A 1 388 ? 2.49 22.203 11.062 1 93.56 388 ALA A O 1
ATOM 2971 N N . LEU A 1 389 ? 4.035 20.625 10.586 1 96.06 389 LEU A N 1
ATOM 2972 C CA . LEU A 1 389 ? 5.125 21.594 10.656 1 96.06 389 LEU A CA 1
ATOM 2973 C C . LEU A 1 389 ? 4.926 22.719 9.641 1 96.06 389 LEU A C 1
ATOM 2975 O O . LEU A 1 389 ? 5.117 23.891 9.953 1 96.06 389 LEU A O 1
ATOM 2979 N N . ARG A 1 390 ? 4.574 22.359 8.492 1 94.06 390 ARG A N 1
ATOM 2980 C CA . ARG A 1 390 ? 4.312 23.312 7.426 1 94.06 390 ARG A CA 1
ATOM 2981 C C . ARG A 1 390 ? 3.207 24.297 7.824 1 94.06 390 ARG A C 1
ATOM 2983 O O . ARG A 1 390 ? 3.314 25.5 7.582 1 94.06 390 ARG A O 1
ATOM 2990 N N . ALA A 1 391 ? 2.172 23.797 8.367 1 91.94 391 ALA A N 1
ATOM 2991 C CA . ALA A 1 391 ? 1.046 24.625 8.797 1 91.94 391 ALA A CA 1
ATOM 2992 C C . ALA A 1 391 ? 1.474 25.609 9.875 1 91.94 391 ALA A C 1
ATOM 2994 O O . ALA A 1 391 ? 1.136 26.797 9.805 1 91.94 391 ALA A O 1
ATOM 2995 N N . TYR A 1 392 ? 2.201 25.172 10.859 1 94.56 392 TYR A N 1
ATOM 2996 C CA . TYR A 1 392 ? 2.656 26.031 11.945 1 94.56 392 TYR A CA 1
ATOM 2997 C C . TYR A 1 392 ? 3.627 27.094 11.422 1 94.56 392 TYR A C 1
ATOM 2999 O O . TYR A 1 392 ? 3.574 28.25 11.836 1 94.56 392 TYR A O 1
ATOM 3007 N N . ALA A 1 393 ? 4.504 26.656 10.578 1 95.25 393 ALA A N 1
ATOM 3008 C CA . ALA A 1 393 ? 5.438 27.609 9.969 1 95.25 393 ALA A CA 1
ATOM 3009 C C . ALA A 1 393 ? 4.691 28.656 9.148 1 95.25 393 ALA A C 1
ATOM 3011 O O . ALA A 1 393 ? 5.023 29.844 9.211 1 95.25 393 ALA A O 1
ATOM 3012 N N . GLY A 1 394 ? 3.756 28.234 8.469 1 89.88 394 GLY A N 1
ATOM 3013 C CA . GLY A 1 394 ? 2.971 29.125 7.633 1 89.88 394 GLY A CA 1
ATOM 3014 C C . GLY A 1 394 ? 2.217 30.172 8.43 1 89.88 394 GLY A C 1
ATOM 3015 O O . GLY A 1 394 ? 1.914 31.25 7.906 1 89.88 394 GLY A O 1
ATOM 3016 N N . GLU A 1 395 ? 1.941 29.891 9.664 1 88.44 395 GLU A N 1
ATOM 3017 C CA . GLU A 1 395 ? 1.239 30.828 10.539 1 88.44 395 GLU A CA 1
ATOM 3018 C C . GLU A 1 395 ? 2.178 31.922 11.047 1 88.44 395 GLU A C 1
ATOM 3020 O O . GLU A 1 395 ? 1.738 32.875 11.703 1 88.44 395 GLU A O 1
ATOM 3025 N N . GLY A 1 396 ? 3.443 31.734 10.773 1 88.88 396 GLY A N 1
ATOM 3026 C CA . GLY A 1 396 ? 4.398 32.781 11.102 1 88.88 396 GLY A CA 1
ATOM 3027 C C . GLY A 1 396 ? 5.047 32.594 12.461 1 88.88 396 GLY A C 1
ATOM 3028 O O . GLY A 1 396 ? 5.68 33.5 12.984 1 88.88 396 GLY A O 1
ATOM 3029 N N . HIS A 1 397 ? 4.914 31.453 13.055 1 93.75 397 HIS A N 1
ATOM 3030 C CA . HIS A 1 397 ? 5.559 31.188 14.336 1 93.75 397 HIS A CA 1
ATOM 3031 C C . HIS A 1 397 ? 7.078 31.188 14.203 1 93.75 397 HIS A C 1
ATOM 3033 O O . HIS A 1 397 ? 7.605 30.859 13.133 1 93.75 397 HIS A O 1
ATOM 3039 N N . ALA A 1 398 ? 7.734 31.531 15.281 1 95.19 398 ALA A N 1
ATOM 3040 C CA . ALA A 1 398 ? 9.188 31.406 15.328 1 95.19 398 ALA A CA 1
ATOM 3041 C C . ALA A 1 398 ? 9.609 29.938 15.242 1 95.19 398 ALA A C 1
ATOM 3043 O O . ALA A 1 398 ? 8.844 29.047 15.602 1 95.19 398 ALA A O 1
ATOM 3044 N N . PRO A 1 399 ? 10.828 29.703 14.758 1 97 399 PRO A N 1
ATOM 3045 C CA . PRO A 1 399 ? 11.273 28.312 14.578 1 97 399 PRO A CA 1
ATOM 3046 C C . PRO A 1 399 ? 11.125 27.469 15.852 1 97 399 PRO A C 1
ATOM 3048 O O . PRO A 1 399 ? 10.703 26.312 15.781 1 97 399 PRO A O 1
ATOM 3051 N N . SER A 1 400 ? 11.484 28.047 17.016 1 96.94 400 SER A N 1
ATOM 3052 C CA . SER A 1 400 ? 11.383 27.328 18.281 1 96.94 400 SER A CA 1
ATOM 3053 C C . SER A 1 400 ? 9.945 26.906 18.562 1 96.94 400 SER A C 1
ATOM 3055 O O . SER A 1 400 ? 9.703 25.766 18.984 1 96.94 400 SER A O 1
ATOM 3057 N N . THR A 1 401 ? 9.031 27.797 18.297 1 96.38 401 THR A N 1
ATOM 3058 C CA . THR A 1 401 ? 7.617 27.531 18.531 1 96.38 401 THR A CA 1
ATOM 3059 C C . THR A 1 401 ? 7.102 26.484 17.531 1 96.38 401 THR A C 1
ATOM 3061 O O . THR A 1 401 ? 6.289 25.641 17.875 1 96.38 401 THR A O 1
ATOM 3064 N N . VAL A 1 402 ? 7.531 26.609 16.297 1 97.06 402 VAL A N 1
ATOM 3065 C CA . VAL A 1 402 ? 7.133 25.641 15.281 1 97.06 402 VAL A CA 1
ATOM 3066 C C . VAL A 1 402 ? 7.496 24.234 15.727 1 97.06 402 VAL A C 1
ATOM 3068 O O . VAL A 1 402 ? 6.664 23.328 15.656 1 97.06 402 VAL A O 1
ATOM 3071 N N . LEU A 1 403 ? 8.711 24.016 16.25 1 97.75 403 LEU A N 1
ATOM 3072 C CA . LEU A 1 403 ? 9.148 22.688 16.641 1 97.75 403 LEU A CA 1
ATOM 3073 C C . LEU A 1 403 ? 8.422 22.234 17.906 1 97.75 403 LEU A C 1
ATOM 3075 O O . LEU A 1 403 ? 8.125 21.047 18.062 1 97.75 403 LEU A O 1
ATOM 3079 N N . ALA A 1 404 ? 8.211 23.172 18.812 1 96.75 404 ALA A N 1
ATOM 3080 C CA . ALA A 1 404 ? 7.477 22.812 20.016 1 96.75 404 ALA A CA 1
ATOM 3081 C C . ALA A 1 404 ? 6.078 22.297 19.672 1 96.75 404 ALA A C 1
ATOM 3083 O O . ALA A 1 404 ? 5.625 21.297 20.234 1 96.75 404 ALA A O 1
ATOM 3084 N N . ARG A 1 405 ? 5.441 23.016 18.812 1 94.56 405 ARG A N 1
ATOM 3085 C CA . ARG A 1 405 ? 4.102 22.625 18.391 1 94.56 405 ARG A CA 1
ATOM 3086 C C . ARG A 1 405 ? 4.137 21.297 17.625 1 94.56 405 ARG A C 1
ATOM 3088 O O . ARG A 1 405 ? 3.258 20.453 17.812 1 94.56 405 ARG A O 1
ATOM 3095 N N . ALA A 1 406 ? 5.098 21.172 16.766 1 96.12 406 ALA A N 1
ATOM 3096 C CA . ALA A 1 406 ? 5.25 19.922 16.016 1 96.12 406 ALA A CA 1
ATOM 3097 C C . ALA A 1 406 ? 5.5 18.75 16.953 1 96.12 406 ALA A C 1
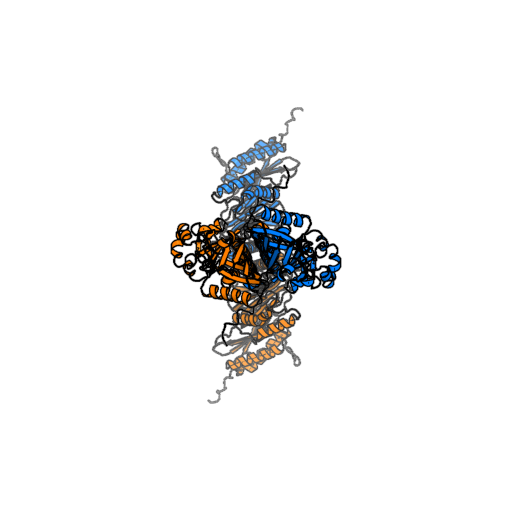ATOM 3099 O O . ALA A 1 406 ? 5 17.656 16.734 1 96.12 406 ALA A O 1
ATOM 3100 N N . SER A 1 407 ? 6.297 18.984 18 1 96.44 407 SER A N 1
ATOM 3101 C CA . SER A 1 407 ? 6.57 17.953 18.984 1 96.44 407 SER A CA 1
ATOM 3102 C C . SER A 1 407 ? 5.301 17.516 19.719 1 96.44 407 SER A C 1
ATOM 3104 O O . SER A 1 407 ? 5.07 16.328 19.922 1 96.44 407 SER A O 1
ATOM 3106 N N . ARG A 1 408 ? 4.551 18.453 20.078 1 92.88 408 ARG A N 1
ATOM 3107 C CA . ARG A 1 408 ? 3.287 18.156 20.734 1 92.88 408 ARG A CA 1
ATOM 3108 C C . ARG A 1 408 ? 2.352 17.375 19.812 1 92.88 408 ARG A C 1
ATOM 3110 O O . ARG A 1 408 ? 1.657 16.453 20.25 1 92.88 408 ARG A O 1
ATOM 3117 N N . PHE A 1 409 ? 2.367 17.781 18.656 1 89.81 409 PHE A N 1
ATOM 3118 C CA . PHE A 1 409 ? 1.557 17.094 17.672 1 89.81 409 PHE A CA 1
ATOM 3119 C C . PHE A 1 409 ? 1.948 15.625 17.578 1 89.81 409 PHE A C 1
ATOM 3121 O O . PHE A 1 409 ? 1.085 14.742 17.594 1 89.81 409 PHE A O 1
ATOM 3128 N N . LEU A 1 410 ? 3.18 15.414 17.375 1 93.19 410 LEU A N 1
ATOM 3129 C CA . LEU A 1 410 ? 3.662 14.047 17.25 1 93.19 410 LEU A CA 1
ATOM 3130 C C . LEU A 1 410 ? 3.32 13.227 18.484 1 93.19 410 LEU A C 1
ATOM 3132 O O . LEU A 1 410 ? 2.965 12.047 18.375 1 93.19 410 LEU A O 1
ATOM 3136 N N . ALA A 1 411 ? 3.465 13.805 19.609 1 91.25 411 ALA A N 1
ATOM 3137 C CA . ALA A 1 411 ? 3.137 13.117 20.844 1 91.25 411 ALA A CA 1
ATOM 3138 C C . ALA A 1 411 ? 1.658 12.742 20.891 1 91.25 411 ALA A C 1
ATOM 3140 O O . ALA A 1 411 ? 1.299 11.672 21.406 1 91.25 411 ALA A O 1
ATOM 3141 N N . GLU A 1 412 ? 0.872 13.594 20.406 1 84.12 412 GLU A N 1
ATOM 3142 C CA . GLU A 1 412 ? -0.571 13.383 20.438 1 84.12 412 GLU A CA 1
ATOM 3143 C C . GLU A 1 412 ? -0.971 12.227 19.516 1 84.12 412 GLU A C 1
ATOM 3145 O O . GLU A 1 412 ? -2.002 11.586 19.734 1 84.12 412 GLU A O 1
ATOM 3150 N N . LEU A 1 413 ? -0.204 12.047 18.438 1 80.94 413 LEU A N 1
ATOM 3151 C CA . LEU A 1 413 ? -0.503 10.938 17.547 1 80.94 413 LEU A CA 1
ATOM 3152 C C . LEU A 1 413 ? -0.363 9.602 18.266 1 80.94 413 LEU A C 1
ATOM 3154 O O . LEU A 1 413 ? -0.929 8.594 17.828 1 80.94 413 LEU A O 1
ATOM 3158 N N . ASP A 1 414 ? 0.361 9.508 19.344 1 77.25 414 ASP A N 1
ATOM 3159 C CA . ASP A 1 414 ? 0.507 8.336 20.203 1 77.25 414 ASP A CA 1
ATOM 3160 C C . ASP A 1 414 ? 1.003 7.133 19.406 1 77.25 414 ASP A C 1
ATOM 3162 O O . ASP A 1 414 ? 0.391 6.062 19.438 1 77.25 414 ASP A O 1
ATOM 3166 N N . THR A 1 415 ? 1.998 7.254 18.578 1 77.12 415 THR A N 1
ATOM 3167 C CA . THR A 1 415 ? 2.537 6.184 17.75 1 77.12 415 THR A CA 1
ATOM 3168 C C . THR A 1 415 ? 3.764 5.555 18.406 1 77.12 415 THR A C 1
ATOM 3170 O O . THR A 1 415 ? 4.219 4.488 17.984 1 77.12 415 THR A O 1
ATOM 3173 N N . ASN A 1 416 ? 4.324 6.031 19.453 1 82.81 416 ASN A N 1
ATOM 3174 C CA . ASN A 1 416 ? 5.551 5.617 20.125 1 82.81 416 ASN A CA 1
ATOM 3175 C C . ASN A 1 416 ? 6.773 5.801 19.234 1 82.81 416 ASN A C 1
ATOM 3177 O O . ASN A 1 416 ? 7.758 5.074 19.359 1 82.81 416 ASN A O 1
ATOM 3181 N N . ARG A 1 417 ? 6.648 6.68 18.281 1 91 417 ARG A N 1
ATOM 3182 C CA . ARG A 1 417 ? 7.77 7.02 17.422 1 91 417 ARG A CA 1
ATOM 3183 C C . ARG A 1 417 ? 8.203 8.469 17.609 1 91 417 ARG A C 1
ATOM 3185 O O . ARG A 1 417 ? 7.391 9.312 18 1 91 417 ARG A O 1
ATOM 3192 N N . PHE A 1 418 ? 9.438 8.695 17.453 1 95.88 418 PHE A N 1
ATOM 3193 C CA . PHE A 1 418 ? 9.953 10.055 17.531 1 95.88 418 PHE A CA 1
ATOM 3194 C C . PHE A 1 418 ? 10.547 10.484 16.188 1 95.88 418 PHE A C 1
ATOM 3196 O O . PHE A 1 418 ? 10.695 9.664 15.281 1 95.88 418 PHE A O 1
ATOM 3203 N N . ALA A 1 419 ? 10.797 11.727 16.062 1 97.12 419 ALA A N 1
ATOM 3204 C CA . ALA A 1 419 ? 11.375 12.266 14.828 1 97.12 419 ALA A CA 1
ATOM 3205 C C . ALA A 1 419 ? 12.508 13.234 15.133 1 97.12 419 ALA A C 1
ATOM 3207 O O . ALA A 1 419 ? 12.516 13.883 16.188 1 97.12 419 ALA A O 1
ATOM 3208 N N . THR A 1 420 ? 13.445 13.266 14.305 1 97.38 420 THR A N 1
ATOM 3209 C CA . THR A 1 420 ? 14.5 14.266 14.367 1 97.38 420 THR A CA 1
ATOM 3210 C C . THR A 1 420 ? 14.406 15.227 13.18 1 97.38 420 THR A C 1
ATOM 3212 O O . THR A 1 420 ? 13.859 14.867 12.133 1 97.38 420 THR A O 1
ATOM 3215 N N . CYS A 1 421 ? 14.781 16.484 13.383 1 97.69 421 CYS A N 1
ATOM 3216 C CA . CYS A 1 421 ? 14.773 17.375 12.234 1 97.69 421 CYS A CA 1
ATOM 3217 C C . CYS A 1 421 ? 15.594 18.625 12.508 1 97.69 421 CYS A C 1
ATOM 3219 O O . CYS A 1 421 ? 15.93 18.922 13.656 1 97.69 421 CYS A O 1
ATOM 3221 N N . THR A 1 422 ? 16.016 19.25 11.547 1 98.31 422 THR A N 1
ATOM 3222 C CA . THR A 1 422 ? 16.578 20.594 11.531 1 98.31 422 THR A CA 1
ATOM 3223 C C . THR A 1 422 ? 15.695 21.531 10.703 1 98.31 422 THR A C 1
ATOM 3225 O O . THR A 1 422 ? 15.352 21.234 9.562 1 98.31 422 THR A O 1
ATOM 3228 N N . TYR A 1 423 ? 15.219 22.578 11.336 1 98.31 423 TYR A N 1
ATOM 3229 C CA . TYR A 1 423 ? 14.352 23.578 10.711 1 98.31 423 TYR A CA 1
ATOM 3230 C C . TYR A 1 423 ? 14.969 24.969 10.766 1 98.31 423 TYR A C 1
ATOM 3232 O O . TYR A 1 423 ? 15.555 25.344 11.781 1 98.31 423 TYR A O 1
ATOM 3240 N N . ALA A 1 424 ? 14.891 25.688 9.633 1 98.12 424 ALA A N 1
ATOM 3241 C CA . ALA A 1 424 ? 15.43 27.047 9.594 1 98.12 424 ALA A CA 1
ATOM 3242 C C . ALA A 1 424 ? 14.508 27.984 8.82 1 98.12 424 ALA A C 1
ATOM 3244 O O . ALA A 1 424 ? 13.859 27.578 7.855 1 98.12 424 ALA A O 1
ATOM 3245 N N . GLN A 1 425 ? 14.414 29.188 9.281 1 97.69 425 GLN A N 1
ATOM 3246 C CA . GLN A 1 425 ? 13.789 30.281 8.547 1 97.69 425 GLN A CA 1
ATOM 3247 C C . GLN A 1 425 ? 14.836 31.234 7.992 1 97.69 425 GLN A C 1
ATOM 3249 O O . GLN A 1 425 ? 15.664 31.766 8.742 1 97.69 425 GLN A O 1
ATOM 3254 N N . VAL A 1 426 ? 14.758 31.5 6.719 1 96.88 426 VAL A N 1
ATOM 3255 C CA . VAL A 1 426 ? 15.82 32.219 6.035 1 96.88 426 VAL A CA 1
ATOM 3256 C C . VAL A 1 426 ? 15.234 33.469 5.363 1 96.88 426 VAL A C 1
ATOM 3258 O O . VAL A 1 426 ? 14.211 33.375 4.676 1 96.88 426 VAL A O 1
ATOM 3261 N N . ASP A 1 427 ? 15.812 34.562 5.633 1 93.75 427 ASP A N 1
ATOM 3262 C CA . ASP A 1 427 ? 15.594 35.781 4.859 1 93.75 427 ASP A CA 1
ATOM 3263 C C . ASP A 1 427 ? 16.719 36 3.859 1 93.75 427 ASP A C 1
ATOM 3265 O O . ASP A 1 427 ? 17.812 36.469 4.23 1 93.75 427 ASP A O 1
ATOM 3269 N N . LEU A 1 428 ? 16.484 35.75 2.623 1 93.06 428 LEU A N 1
ATOM 3270 C CA . LEU A 1 428 ? 17.531 35.781 1.614 1 93.06 428 LEU A CA 1
ATOM 3271 C C . LEU A 1 428 ? 17.906 37.219 1.245 1 93.06 428 LEU A C 1
ATOM 3273 O O . LEU A 1 428 ? 18.953 37.469 0.647 1 93.06 428 LEU A O 1
ATOM 3277 N N . GLY A 1 429 ? 17.031 38.125 1.562 1 86.12 429 GLY A N 1
ATOM 3278 C CA . GLY A 1 429 ? 17.375 39.531 1.377 1 86.12 429 GLY A CA 1
ATOM 3279 C C . GLY A 1 429 ? 18.469 40 2.312 1 86.12 429 GLY A C 1
ATOM 3280 O O . GLY A 1 429 ? 19.469 40.562 1.868 1 86.12 429 GLY A O 1
ATOM 3281 N N . SER A 1 430 ? 18.312 39.688 3.58 1 81.31 430 SER A N 1
ATOM 3282 C CA . SER A 1 430 ? 19.297 40.094 4.586 1 81.31 430 SER A CA 1
ATOM 3283 C C . SER A 1 430 ? 20.375 39.031 4.777 1 81.31 430 SER A C 1
ATOM 3285 O O . SER A 1 430 ? 21.484 39.344 5.23 1 81.31 430 SER A O 1
ATOM 3287 N N . GLY A 1 431 ? 20.031 37.781 4.527 1 89.06 431 GLY A N 1
ATOM 3288 C CA . GLY A 1 431 ? 20.938 36.688 4.754 1 89.06 431 GLY A CA 1
ATOM 3289 C C . GLY A 1 431 ? 20.828 36.094 6.141 1 89.06 431 GLY A C 1
ATOM 3290 O O . GLY A 1 431 ? 21.516 35.125 6.465 1 89.06 431 GLY A O 1
ATOM 3291 N N . THR A 1 432 ? 19.969 36.594 6.898 1 87.38 432 THR A N 1
ATOM 3292 C CA . THR A 1 432 ? 19.797 36.094 8.266 1 87.38 432 THR A CA 1
ATOM 3293 C C . THR A 1 432 ? 19.031 34.781 8.266 1 87.38 432 THR A C 1
ATOM 3295 O O . THR A 1 432 ? 18.031 34.656 7.57 1 87.38 432 THR A O 1
ATOM 3298 N N . LEU A 1 433 ? 19.578 33.844 9.031 1 93.06 433 LEU A N 1
ATOM 3299 C CA . LEU A 1 433 ? 18.938 32.531 9.219 1 93.06 433 LEU A CA 1
ATOM 3300 C C . LEU A 1 433 ? 18.766 32.219 10.703 1 93.06 433 LEU A C 1
ATOM 3302 O O . LEU A 1 433 ? 19.672 32.469 11.5 1 93.06 433 LEU A O 1
ATOM 3306 N N . ARG A 1 434 ? 17.594 31.812 11.086 1 94.94 434 ARG A N 1
ATOM 3307 C CA . ARG A 1 434 ? 17.328 31.25 12.406 1 94.94 434 ARG A CA 1
ATOM 3308 C C . ARG A 1 434 ? 17.062 29.75 12.328 1 94.94 434 ARG A C 1
ATOM 3310 O O . ARG A 1 434 ? 16.094 29.328 11.688 1 94.94 434 ARG A O 1
ATOM 3317 N N . ALA A 1 435 ? 17.922 29 12.977 1 96.88 435 ALA A N 1
ATOM 3318 C CA . ALA A 1 435 ? 17.812 27.547 12.836 1 96.88 435 ALA A CA 1
ATOM 3319 C C . ALA A 1 435 ? 17.594 26.891 14.188 1 96.88 435 ALA A C 1
ATOM 3321 O O . ALA A 1 435 ? 18.062 27.375 15.219 1 96.88 435 ALA A O 1
ATOM 3322 N N . VAL A 1 436 ? 16.859 25.859 14.18 1 97.56 436 VAL A N 1
ATOM 3323 C CA . VAL A 1 436 ? 16.625 25.016 15.336 1 97.56 436 VAL A CA 1
ATOM 3324 C C . VAL A 1 436 ? 16.828 23.547 14.945 1 97.56 436 VAL A C 1
ATOM 3326 O O . VAL A 1 436 ? 16.688 23.172 13.781 1 97.56 436 VAL A O 1
ATOM 3329 N N . ARG A 1 437 ? 17.203 22.766 15.977 1 97.19 437 ARG A N 1
ATOM 3330 C CA . ARG A 1 437 ? 17.5 21.359 15.727 1 97.19 437 ARG A CA 1
ATOM 3331 C C . ARG A 1 437 ? 16.875 20.469 16.797 1 97.19 437 ARG A C 1
ATOM 3333 O O . ARG A 1 437 ? 16.938 20.797 17.984 1 97.19 437 ARG A O 1
ATOM 3340 N N . ALA A 1 438 ? 16.203 19.469 16.359 1 97.81 438 ALA A N 1
ATOM 3341 C CA . ALA A 1 438 ? 15.68 18.422 17.234 1 97.81 438 ALA A CA 1
ATOM 3342 C C . ALA A 1 438 ? 16.406 17.109 17 1 97.81 438 ALA A C 1
ATOM 3344 O O . ALA A 1 438 ? 15.945 16.266 16.234 1 97.81 438 ALA A O 1
ATOM 3345 N N . GLY A 1 439 ? 17.547 16.875 17.625 1 95.38 439 GLY A N 1
ATOM 3346 C CA . GLY A 1 439 ? 18.281 15.625 17.594 1 95.38 439 GLY A CA 1
ATOM 3347 C C . GLY A 1 439 ? 18.781 15.266 16.203 1 95.38 439 GLY A C 1
ATOM 3348 O O . GLY A 1 439 ? 19.047 14.094 15.914 1 95.38 439 GLY A O 1
ATOM 3349 N N . HIS A 1 440 ? 18.891 16.141 15.281 1 96.06 440 HIS A N 1
ATOM 3350 C CA . HIS A 1 440 ? 19.234 15.867 13.891 1 96.06 440 HIS A CA 1
ATOM 3351 C C . HIS A 1 440 ? 20.609 16.422 13.547 1 96.06 440 HIS A C 1
ATOM 3353 O O . HIS A 1 440 ? 21.266 17.047 14.383 1 96.06 440 HIS A O 1
ATOM 3359 N N . LEU A 1 441 ? 21.094 16.109 12.383 1 94.38 441 LEU A N 1
ATOM 3360 C CA . LEU A 1 441 ? 22.344 16.688 11.875 1 94.38 441 LEU A CA 1
ATOM 3361 C C . LEU A 1 441 ? 22.203 18.188 11.672 1 94.38 441 LEU A C 1
ATOM 3363 O O . LEU A 1 441 ? 21.141 18.672 11.281 1 94.38 441 LEU A O 1
ATOM 3367 N N . GLY A 1 442 ? 23.25 18.891 11.93 1 94.62 442 GLY A N 1
ATOM 3368 C CA . GLY A 1 442 ? 23.266 20.312 11.664 1 94.62 442 GLY A CA 1
ATOM 3369 C C . GLY A 1 442 ? 23.531 20.656 10.211 1 94.62 442 GLY A C 1
ATOM 3370 O O . GLY A 1 442 ? 23.875 19.766 9.414 1 94.62 442 GLY A O 1
ATOM 3371 N N . PRO A 1 443 ? 23.375 21.859 9.891 1 96.31 443 PRO A N 1
ATOM 3372 C CA . PRO A 1 443 ? 23.625 22.312 8.516 1 96.31 443 PRO A CA 1
ATOM 3373 C C . PRO A 1 443 ? 25.125 22.406 8.195 1 96.31 443 PRO A C 1
ATOM 3375 O O . PRO A 1 443 ? 25.953 22.469 9.102 1 96.31 443 PRO A O 1
ATOM 3378 N N . LEU A 1 444 ? 25.453 22.391 6.934 1 96.88 444 LEU A N 1
ATOM 3379 C CA . LEU A 1 444 ? 26.766 22.734 6.398 1 96.88 444 LEU A CA 1
ATOM 3380 C C . LEU A 1 444 ? 26.688 23.984 5.516 1 96.88 444 LEU A C 1
ATOM 3382 O O . LEU A 1 444 ? 25.719 24.156 4.781 1 96.88 444 LEU A O 1
ATOM 3386 N N . ILE A 1 445 ? 27.688 24.844 5.641 1 95.62 445 ILE A N 1
ATOM 3387 C CA . ILE A 1 445 ? 27.703 26.062 4.84 1 95.62 445 ILE A CA 1
ATOM 3388 C C . ILE A 1 445 ? 29 26.141 4.035 1 95.62 445 ILE A C 1
ATOM 3390 O O . ILE A 1 445 ? 30.094 26.094 4.602 1 95.62 445 ILE A O 1
ATOM 3394 N N . ARG A 1 446 ? 28.859 26.188 2.768 1 96.12 446 ARG A N 1
ATOM 3395 C CA . ARG A 1 446 ? 30 26.469 1.915 1 96.12 446 ARG A CA 1
ATOM 3396 C C . ARG A 1 446 ? 30.203 27.984 1.758 1 96.12 446 ARG A C 1
ATOM 3398 O O . ARG A 1 446 ? 29.328 28.672 1.248 1 96.12 446 ARG A O 1
ATOM 3405 N N . HIS A 1 447 ? 31.297 28.406 2.152 1 88.69 447 HIS A N 1
ATOM 3406 C CA . HIS A 1 447 ? 31.625 29.828 2.053 1 88.69 447 HIS A CA 1
ATOM 3407 C C . HIS A 1 447 ? 32.094 30.188 0.646 1 88.69 447 HIS A C 1
ATOM 3409 O O . HIS A 1 447 ? 32.281 29.312 -0.193 1 88.69 447 HIS A O 1
ATOM 3415 N N . THR A 1 448 ? 32.219 31.469 0.401 1 83.94 448 THR A N 1
ATOM 3416 C CA . THR A 1 448 ? 32.562 31.953 -0.936 1 83.94 448 THR A CA 1
ATOM 3417 C C . THR A 1 448 ? 33.938 31.516 -1.346 1 83.94 448 THR A C 1
ATOM 3419 O O . THR A 1 448 ? 34.25 31.406 -2.537 1 83.94 448 THR A O 1
ATOM 3422 N N . ASP A 1 449 ? 34.75 31.219 -0.386 1 76.5 449 ASP A N 1
ATOM 3423 C CA . ASP A 1 449 ? 36.125 30.797 -0.695 1 76.5 449 ASP A CA 1
ATOM 3424 C C . ASP A 1 449 ? 36.188 29.281 -0.87 1 76.5 449 ASP A C 1
ATOM 3426 O O . ASP A 1 449 ? 37.281 28.75 -1.111 1 76.5 449 ASP A O 1
ATOM 3430 N N . GLY A 1 450 ? 35.031 28.578 -0.692 1 85.06 450 GLY A N 1
ATOM 3431 C CA . GLY A 1 450 ? 35 27.156 -0.933 1 85.06 450 GLY A CA 1
ATOM 3432 C C . GLY A 1 450 ? 35.094 26.328 0.34 1 85.06 450 GLY A C 1
ATOM 3433 O O . GLY A 1 450 ? 34.781 25.141 0.336 1 85.06 450 GLY A O 1
ATOM 3434 N N . ARG A 1 451 ? 35.625 26.906 1.371 1 87.56 451 ARG A N 1
ATOM 3435 C CA . ARG A 1 451 ? 35.656 26.188 2.641 1 87.56 451 ARG A CA 1
ATOM 3436 C C . ARG A 1 451 ? 34.25 25.844 3.123 1 87.56 451 ARG A C 1
ATOM 3438 O O . ARG A 1 451 ? 33.312 26.609 2.875 1 87.56 451 ARG A O 1
ATOM 3445 N N . VAL A 1 452 ? 34.156 24.75 3.824 1 93.31 452 VAL A N 1
ATOM 3446 C CA . VAL A 1 452 ? 32.875 24.297 4.324 1 93.31 452 VAL A CA 1
ATOM 3447 C C . VAL A 1 452 ? 32.844 24.328 5.852 1 93.31 452 VAL A C 1
ATOM 3449 O O . VAL A 1 452 ? 33.75 23.75 6.496 1 93.31 452 VAL A O 1
ATOM 3452 N N . GLY A 1 453 ? 31.938 25.125 6.426 1 90.19 453 GLY A N 1
ATOM 3453 C CA . GLY A 1 453 ? 31.766 25.188 7.871 1 90.19 453 GLY A CA 1
ATOM 3454 C C . GLY A 1 453 ? 30.609 24.328 8.359 1 90.19 453 GLY A C 1
ATOM 3455 O O . GLY A 1 453 ? 29.656 24.094 7.621 1 90.19 453 GLY A O 1
ATOM 3456 N N . GLN A 1 454 ? 30.75 23.922 9.617 1 90.81 454 GLN A N 1
ATOM 3457 C CA . GLN A 1 454 ? 29.688 23.188 10.312 1 90.81 454 GLN A CA 1
ATOM 3458 C C . GLN A 1 454 ? 29.281 23.906 11.594 1 90.81 454 GLN A C 1
ATOM 3460 O O . GLN A 1 454 ? 29.641 23.484 12.695 1 90.81 454 GLN A O 1
ATOM 3465 N N . PRO A 1 455 ? 28.422 24.891 11.398 1 87.62 455 PRO A N 1
ATOM 3466 C CA . PRO A 1 455 ? 28.016 25.625 12.609 1 87.62 455 PRO A CA 1
ATOM 3467 C C . PRO A 1 455 ? 27.375 24.703 13.648 1 87.62 455 PRO A C 1
ATOM 3469 O O . PRO A 1 455 ? 26.625 23.797 13.297 1 87.62 455 PRO A O 1
ATOM 3472 N N . LYS A 1 456 ? 27.656 24.922 14.883 1 86.25 456 LYS A N 1
ATOM 3473 C CA . LYS A 1 456 ? 27.078 24.156 15.977 1 86.25 456 LYS A CA 1
ATOM 3474 C C . LYS A 1 456 ? 25.719 24.703 16.391 1 86.25 456 LYS A C 1
ATOM 3476 O O . LYS A 1 456 ? 25.609 25.875 16.797 1 86.25 456 LYS A O 1
ATOM 3481 N N . LEU A 1 457 ? 24.719 24.016 16.203 1 91 457 LEU A N 1
ATOM 3482 C CA . LEU A 1 457 ? 23.391 24.375 16.688 1 91 457 LEU A CA 1
ATOM 3483 C C . LEU A 1 457 ? 23.109 23.703 18.031 1 91 457 LEU A C 1
ATOM 3485 O O . LEU A 1 457 ? 23.344 22.516 18.203 1 91 457 LEU A O 1
ATOM 3489 N N . ARG A 1 458 ? 22.703 24.641 18.984 1 84.69 458 ARG A N 1
ATOM 3490 C CA . ARG A 1 458 ? 22.203 24.047 20.219 1 84.69 458 ARG A CA 1
ATOM 3491 C C . ARG A 1 458 ? 20.875 23.328 19.984 1 84.69 458 ARG A C 1
ATOM 3493 O O . ARG A 1 458 ? 20 23.844 19.297 1 84.69 458 ARG A O 1
ATOM 3500 N N . GLY A 1 459 ? 20.828 21.984 20.125 1 86.62 459 GLY A N 1
ATOM 3501 C CA . GLY A 1 459 ? 19.641 21.219 19.781 1 86.62 459 GLY A CA 1
ATOM 3502 C C . GLY A 1 459 ? 18.859 20.766 21 1 86.62 459 GLY A C 1
ATOM 3503 O O . GLY A 1 459 ? 19.297 20.938 22.141 1 86.62 459 GLY A O 1
ATOM 3504 N N . GLY A 1 460 ? 17.562 20.531 20.703 1 92.69 460 GLY A N 1
ATOM 3505 C CA . GLY A 1 460 ? 16.703 19.906 21.688 1 92.69 460 GLY A CA 1
ATOM 3506 C C . GLY A 1 460 ? 16.516 18.422 21.453 1 92.69 460 GLY A C 1
ATOM 3507 O O . GLY A 1 460 ? 17.203 17.828 20.625 1 92.69 460 GLY A O 1
ATOM 3508 N N . LEU A 1 461 ? 15.672 17.859 22.312 1 95.56 461 LEU A N 1
ATOM 3509 C CA . LEU A 1 461 ? 15.352 16.438 22.188 1 95.56 461 LEU A CA 1
ATOM 3510 C C . LEU A 1 461 ? 14.578 16.172 20.891 1 95.56 461 LEU A C 1
ATOM 3512 O O . LEU A 1 461 ? 13.977 17.094 20.328 1 95.56 461 LEU A O 1
ATOM 3516 N N . PRO A 1 462 ? 14.648 14.945 20.453 1 97.25 462 PRO A N 1
ATOM 3517 C CA . PRO A 1 462 ? 13.82 14.617 19.281 1 97.25 462 PRO A CA 1
ATOM 3518 C C . PRO A 1 462 ? 12.344 14.945 19.5 1 97.25 462 PRO A C 1
ATOM 3520 O O . PRO A 1 462 ? 11.859 14.93 20.625 1 97.25 462 PRO A O 1
ATOM 3523 N N . LEU A 1 463 ? 11.672 15.281 18.422 1 97.62 463 LEU A N 1
ATOM 3524 C CA . LEU A 1 463 ? 10.258 15.625 18.484 1 97.62 463 LEU A CA 1
ATOM 3525 C C . LEU A 1 463 ? 9.445 14.477 19.078 1 97.62 463 LEU A C 1
ATOM 3527 O O . LEU A 1 463 ? 9.719 13.305 18.797 1 97.62 463 LEU A O 1
ATOM 3531 N N . GLY A 1 464 ? 8.398 14.711 19.734 1 95.5 464 GLY A N 1
ATOM 3532 C CA . GLY A 1 464 ? 7.617 13.711 20.453 1 95.5 464 GLY A CA 1
ATOM 3533 C C . GLY A 1 464 ? 8.148 13.422 21.844 1 95.5 464 GLY A C 1
ATOM 3534 O O . GLY A 1 464 ? 7.406 13.477 22.812 1 95.5 464 GLY A O 1
ATOM 3535 N N . LEU A 1 465 ? 9.438 13.094 21.891 1 93.75 465 LEU A N 1
ATOM 3536 C CA . LEU A 1 465 ? 10.094 12.812 23.172 1 93.75 465 LEU A CA 1
ATOM 3537 C C . LEU A 1 465 ? 10.195 14.078 24.016 1 93.75 465 LEU A C 1
ATOM 3539 O O . LEU A 1 465 ? 10.094 14.016 25.25 1 93.75 465 LEU A O 1
ATOM 3543 N N . ALA A 1 466 ? 10.461 15.18 23.297 1 92.5 466 ALA A N 1
ATOM 3544 C CA . ALA A 1 466 ? 10.547 16.453 24 1 92.5 466 ALA A CA 1
ATOM 3545 C C . ALA A 1 466 ? 9.273 16.734 24.797 1 92.5 466 ALA A C 1
ATOM 3547 O O . ALA A 1 466 ? 9.328 17.234 25.922 1 92.5 466 ALA A O 1
ATOM 3548 N N . THR A 1 467 ? 8.172 16.438 24.219 1 91.31 467 THR A N 1
ATOM 3549 C CA . THR A 1 467 ? 6.883 16.656 24.859 1 91.31 467 THR A CA 1
ATOM 3550 C C . THR A 1 467 ? 6.672 15.664 26 1 91.31 467 THR A C 1
ATOM 3552 O O . THR A 1 467 ? 6.227 16.031 27.078 1 91.31 467 THR A O 1
ATOM 3555 N N . VAL A 1 468 ? 6.988 14.422 25.766 1 89.75 468 VAL A N 1
ATOM 3556 C CA . VAL A 1 468 ? 6.797 13.367 26.75 1 89.75 468 VAL A CA 1
ATOM 3557 C C . VAL A 1 468 ? 7.641 13.656 28 1 89.75 468 VAL A C 1
ATOM 3559 O O . VAL A 1 468 ? 7.199 13.414 29.125 1 89.75 468 VAL A O 1
ATOM 3562 N N . PHE A 1 469 ? 8.781 14.234 27.797 1 91.38 469 PHE A N 1
ATOM 3563 C CA . PHE A 1 469 ? 9.695 14.508 28.906 1 91.38 469 PHE A CA 1
ATOM 3564 C C . PHE A 1 469 ? 9.492 15.922 29.438 1 91.38 469 PHE A C 1
ATOM 3566 O O . PHE A 1 469 ? 10.172 16.328 30.391 1 91.38 469 PHE A O 1
ATOM 3573 N N . GLY A 1 470 ? 8.648 16.672 28.781 1 91.62 470 GLY A N 1
ATOM 3574 C CA . GLY A 1 470 ? 8.328 18.016 29.234 1 91.62 470 GLY A CA 1
ATOM 3575 C C . GLY A 1 470 ? 9.422 19.031 28.938 1 91.62 470 GLY A C 1
ATOM 3576 O O . GLY A 1 470 ? 9.57 20.016 29.656 1 91.62 470 GLY A O 1
ATOM 3577 N N . ASP A 1 471 ? 10.258 18.766 28 1 91.44 471 ASP A N 1
ATOM 3578 C CA . ASP A 1 471 ? 11.359 19.625 27.594 1 91.44 471 ASP A CA 1
ATOM 3579 C C . ASP A 1 471 ? 11.188 20.094 26.141 1 91.44 471 ASP A C 1
ATOM 3581 O O . ASP A 1 471 ? 11.969 19.719 25.266 1 91.44 471 ASP A O 1
ATOM 3585 N N . GLU A 1 472 ? 10.25 20.984 25.969 1 92.31 472 GLU A N 1
ATOM 3586 C CA . GLU A 1 472 ? 9.922 21.453 24.625 1 92.31 472 GLU A CA 1
ATOM 3587 C C . GLU A 1 472 ? 10.711 22.703 24.266 1 92.31 472 GLU A C 1
ATOM 3589 O O . GLU A 1 472 ? 10.188 23.609 23.609 1 92.31 472 GLU A O 1
ATOM 3594 N N . GLU A 1 473 ? 11.93 22.75 24.781 1 93.19 473 GLU A N 1
ATOM 3595 C CA . GLU A 1 473 ? 12.781 23.891 24.438 1 93.19 473 GLU A CA 1
ATOM 3596 C C . GLU A 1 473 ? 13.68 23.578 23.25 1 93.19 473 GLU A C 1
ATOM 3598 O O . GLU A 1 473 ? 14.445 22.609 23.281 1 93.19 473 GLU A O 1
ATOM 3603 N N . PHE A 1 474 ? 13.562 24.359 22.266 1 96.44 474 PHE A N 1
ATOM 3604 C CA . PHE A 1 474 ? 14.406 24.281 21.078 1 96.44 474 PHE A CA 1
ATOM 3605 C C . PHE A 1 474 ? 15.117 25.609 20.844 1 96.44 474 PHE A C 1
ATOM 3607 O O . PHE A 1 474 ? 14.594 26.469 20.125 1 96.44 474 PHE A O 1
ATOM 3614 N N . PRO A 1 475 ? 16.281 25.703 21.406 1 95.19 475 PRO A N 1
ATOM 3615 C CA . PRO A 1 475 ? 16.984 26.984 21.297 1 95.19 475 PRO A CA 1
ATOM 3616 C C . PRO A 1 475 ? 17.266 27.375 19.844 1 95.19 475 PRO A C 1
ATOM 3618 O O . PRO A 1 475 ? 17.703 26.531 19.047 1 95.19 475 PRO A O 1
ATOM 3621 N N . GLU A 1 476 ? 16.984 28.578 19.562 1 95.12 476 GLU A N 1
ATOM 3622 C CA . GLU A 1 476 ? 17.25 29.094 18.219 1 95.12 476 GLU A CA 1
ATOM 3623 C C . GLU A 1 476 ? 18.688 29.562 18.078 1 95.12 476 GLU A C 1
ATOM 3625 O O . GLU A 1 476 ? 19.25 30.141 19.016 1 95.12 476 GLU A O 1
ATOM 3630 N N . THR A 1 477 ? 19.281 29.234 17 1 92.5 477 THR A N 1
ATOM 3631 C CA . THR A 1 477 ? 20.609 29.734 16.656 1 92.5 477 THR A CA 1
ATOM 3632 C C . THR A 1 477 ? 20.547 30.625 15.422 1 92.5 477 THR A C 1
ATOM 3634 O O . THR A 1 477 ? 19.984 30.25 14.398 1 92.5 477 THR A O 1
ATOM 3637 N N . ARG A 1 478 ? 21.078 31.734 15.555 1 88.81 478 ARG A N 1
ATOM 3638 C CA . ARG A 1 478 ? 21.125 32.656 14.414 1 88.81 478 ARG A CA 1
ATOM 3639 C C . ARG A 1 478 ? 22.391 32.438 13.594 1 88.81 478 ARG A C 1
ATOM 3641 O O . ARG A 1 478 ? 23.484 32.312 14.148 1 88.81 478 ARG A O 1
ATOM 3648 N N . LEU A 1 479 ? 22.25 32.344 12.312 1 88.44 479 LEU A N 1
ATOM 3649 C CA . LEU A 1 479 ? 23.359 32.188 11.359 1 88.44 479 LEU A CA 1
ATOM 3650 C C . LEU A 1 479 ? 23.234 33.25 10.25 1 88.44 479 LEU A C 1
ATOM 3652 O O . LEU A 1 479 ? 22.188 33.844 10.07 1 88.44 479 LEU A O 1
ATOM 3656 N N . ASP A 1 480 ? 24.375 33.469 9.633 1 86.19 480 ASP A N 1
ATOM 3657 C CA . ASP A 1 480 ? 24.406 34.375 8.492 1 86.19 480 ASP A CA 1
ATOM 3658 C C . ASP A 1 480 ? 24.797 33.656 7.211 1 86.19 480 ASP A C 1
ATOM 3660 O O . ASP A 1 480 ? 25.719 32.844 7.211 1 86.19 480 ASP A O 1
ATOM 3664 N N . LEU A 1 481 ? 24.031 33.906 6.223 1 92.19 481 LEU A N 1
ATOM 3665 C CA . LEU A 1 481 ? 24.312 33.406 4.887 1 92.19 481 LEU A CA 1
ATOM 3666 C C . LEU A 1 481 ? 24.719 34.531 3.951 1 92.19 481 LEU A C 1
ATOM 3668 O O . LEU A 1 481 ? 23.859 35.219 3.412 1 92.19 481 LEU A O 1
ATOM 3672 N N . VAL A 1 482 ? 25.984 34.625 3.707 1 89.44 482 VAL A N 1
ATOM 3673 C CA . VAL A 1 482 ? 26.547 35.688 2.895 1 89.44 482 VAL A CA 1
ATOM 3674 C C . VAL A 1 482 ? 26.219 35.469 1.422 1 89.44 482 VAL A C 1
ATOM 3676 O O . VAL A 1 482 ? 26.047 34.312 0.999 1 89.44 482 VAL A O 1
ATOM 3679 N N . PRO A 1 483 ? 26 36.562 0.646 1 91.38 483 PRO A N 1
ATOM 3680 C CA . PRO A 1 483 ? 25.734 36.375 -0.779 1 91.38 483 PRO A CA 1
ATOM 3681 C C . PRO A 1 483 ? 26.734 35.438 -1.45 1 91.38 483 PRO A C 1
ATOM 3683 O O . PRO A 1 483 ? 27.953 35.594 -1.268 1 91.38 483 PRO A O 1
ATOM 3686 N N . GLY A 1 484 ? 26.219 34.469 -2.176 1 93.12 484 GLY A N 1
ATOM 3687 C CA . GLY A 1 484 ? 27.062 33.5 -2.867 1 93.12 484 GLY A CA 1
ATOM 3688 C C . GLY A 1 484 ? 27.297 32.219 -2.078 1 93.12 484 GLY A C 1
ATOM 3689 O O . GLY A 1 484 ? 27.75 31.219 -2.629 1 93.12 484 GLY A O 1
ATOM 3690 N N . GLU A 1 485 ? 26.969 32.25 -0.828 1 94.5 485 GLU A N 1
ATOM 3691 C CA . GLU A 1 485 ? 27.188 31.078 0.006 1 94.5 485 GLU A CA 1
ATOM 3692 C C . GLU A 1 485 ? 26.047 30.078 -0.159 1 94.5 485 GLU A C 1
ATOM 3694 O O . GLU A 1 485 ? 24.969 30.438 -0.651 1 94.5 485 GLU A O 1
ATOM 3699 N N . THR A 1 486 ? 26.406 28.797 0.21 1 97.31 486 THR A N 1
ATOM 3700 C CA . THR A 1 486 ? 25.453 27.703 0.027 1 97.31 486 THR A CA 1
ATOM 3701 C C . THR A 1 486 ? 25.234 26.953 1.34 1 97.31 486 THR A C 1
ATOM 3703 O O . THR A 1 486 ? 26.188 26.594 2.023 1 97.31 486 THR A O 1
ATOM 3706 N N . LEU A 1 487 ? 24 26.828 1.715 1 97.75 487 LEU A N 1
ATOM 3707 C CA . LEU A 1 487 ? 23.594 26.031 2.867 1 97.75 487 LEU A CA 1
ATOM 3708 C C . LEU A 1 487 ? 23.156 24.641 2.438 1 97.75 487 LEU A C 1
ATOM 3710 O O . LEU A 1 487 ? 22.406 24.484 1.467 1 97.75 487 LEU A O 1
ATOM 3714 N N . VAL A 1 488 ? 23.641 23.562 3.117 1 98.06 488 VAL A N 1
ATOM 3715 C CA . VAL A 1 488 ? 23.297 22.188 2.793 1 98.06 488 VAL A CA 1
ATOM 3716 C C . VAL A 1 488 ? 22.703 21.5 4.023 1 98.06 488 VAL A C 1
ATOM 3718 O O . VAL A 1 488 ? 23.297 21.531 5.102 1 98.06 488 VAL A O 1
ATOM 3721 N N . LEU A 1 489 ? 21.516 20.984 3.92 1 97.94 489 LEU A N 1
ATOM 3722 C CA . LEU A 1 489 ? 20.875 20.109 4.898 1 97.94 489 LEU A CA 1
ATOM 3723 C C . LEU A 1 489 ? 20.703 18.703 4.34 1 97.94 489 LEU A C 1
ATOM 3725 O O . LEU A 1 489 ? 20.406 18.531 3.154 1 97.94 489 LEU A O 1
ATOM 3729 N N . CYS A 1 490 ? 20.875 17.672 5.211 1 95.81 490 CYS A N 1
ATOM 3730 C CA . CYS A 1 490 ? 20.688 16.312 4.738 1 95.81 490 CYS A CA 1
ATOM 3731 C C . CYS A 1 490 ? 20.328 15.375 5.891 1 95.81 490 CYS A C 1
ATOM 3733 O O . CYS A 1 490 ? 20.484 15.742 7.059 1 95.81 490 CYS A O 1
ATOM 3735 N N . THR A 1 491 ? 19.781 14.289 5.598 1 93.38 491 THR A N 1
ATOM 3736 C CA . THR A 1 491 ? 19.547 13.25 6.594 1 93.38 491 THR A CA 1
ATOM 3737 C C . THR A 1 491 ? 20.781 12.359 6.746 1 93.38 491 THR A C 1
ATOM 3739 O O . THR A 1 491 ? 21.719 12.438 5.941 1 93.38 491 THR A O 1
ATOM 3742 N N . ASP A 1 492 ? 20.766 11.547 7.793 1 89.62 492 ASP A N 1
ATOM 3743 C CA . ASP A 1 492 ? 21.953 10.797 8.172 1 89.62 492 ASP A CA 1
ATOM 3744 C C . ASP A 1 492 ? 22.25 9.68 7.176 1 89.62 492 ASP A C 1
ATOM 3746 O O . ASP A 1 492 ? 23.375 9.195 7.086 1 89.62 492 ASP A O 1
ATOM 3750 N N . GLY A 1 493 ? 21.281 9.297 6.406 1 86.44 493 GLY A N 1
ATOM 3751 C CA . GLY A 1 493 ? 21.5 8.266 5.402 1 86.44 493 GLY A CA 1
ATOM 3752 C C . GLY A 1 493 ? 22.547 8.633 4.379 1 86.44 493 GLY A C 1
ATOM 3753 O O . GLY A 1 493 ? 23.141 7.754 3.744 1 86.44 493 GLY A O 1
ATOM 3754 N N . LEU A 1 494 ? 22.766 9.852 4.176 1 88.25 494 LEU A N 1
ATOM 3755 C CA . LEU A 1 494 ? 23.766 10.32 3.223 1 88.25 494 LEU A CA 1
ATOM 3756 C C . LEU A 1 494 ? 25.172 10.141 3.777 1 88.25 494 LEU A C 1
ATOM 3758 O O . LEU A 1 494 ? 26.141 10.016 3.014 1 88.25 494 LEU A O 1
ATOM 3762 N N . VAL A 1 495 ? 25.312 10.117 5.152 1 89.44 495 VAL A N 1
ATOM 3763 C CA . VAL A 1 495 ? 26.641 10.195 5.73 1 89.44 495 VAL A CA 1
ATOM 3764 C C . VAL A 1 495 ? 26.922 8.945 6.559 1 89.44 495 VAL A C 1
ATOM 3766 O O . VAL A 1 495 ? 28.078 8.625 6.848 1 89.44 495 VAL A O 1
ATOM 3769 N N . GLU A 1 496 ? 25.875 8.273 6.922 1 85.25 496 GLU A N 1
ATOM 3770 C CA . GLU A 1 496 ? 26.062 7.086 7.754 1 85.25 496 GLU A CA 1
ATOM 3771 C C . GLU A 1 496 ? 26.312 5.848 6.895 1 85.25 496 GLU A C 1
ATOM 3773 O O . GLU A 1 496 ? 25.609 5.621 5.902 1 85.25 496 GLU A O 1
ATOM 3778 N N . GLN A 1 497 ? 27.328 5.133 7.172 1 75.31 497 GLN A N 1
ATOM 3779 C CA . GLN A 1 497 ? 27.625 3.822 6.602 1 75.31 497 GLN A CA 1
ATOM 3780 C C . GLN A 1 497 ? 27.859 2.783 7.695 1 75.31 497 GLN A C 1
ATOM 3782 O O . GLN A 1 497 ? 28.469 3.078 8.719 1 75.31 497 GLN A O 1
ATOM 3787 N N . PRO A 1 498 ? 27.219 1.694 7.418 1 73.31 498 PRO A N 1
ATOM 3788 C CA . PRO A 1 498 ? 27.438 0.653 8.422 1 73.31 498 PRO A CA 1
ATOM 3789 C C . PRO A 1 498 ? 28.922 0.397 8.695 1 73.31 498 PRO A C 1
ATOM 3791 O O . PRO A 1 498 ? 29.703 0.266 7.754 1 73.31 498 PRO A O 1
ATOM 3794 N N . GLY A 1 499 ? 29.328 0.379 9.945 1 74.75 499 GLY A N 1
ATOM 3795 C CA . GLY A 1 499 ? 30.688 0.058 10.344 1 74.75 499 GLY A CA 1
ATOM 3796 C C . GLY A 1 499 ? 31.594 1.269 10.383 1 74.75 499 GLY A C 1
ATOM 3797 O O . GLY A 1 499 ? 32.781 1.161 10.758 1 74.75 499 GLY A O 1
ATOM 3798 N N . SER A 1 500 ? 31.062 2.4 9.969 1 78.75 500 SER A N 1
ATOM 3799 C CA . SER A 1 500 ? 31.906 3.596 9.953 1 78.75 500 SER A CA 1
ATOM 3800 C C . SER A 1 500 ? 31.344 4.672 10.875 1 78.75 500 SER A C 1
ATOM 3802 O O . SER A 1 500 ? 30.156 4.672 11.195 1 78.75 500 SER A O 1
ATOM 3804 N N . ASP A 1 501 ? 32.25 5.469 11.344 1 85.5 501 ASP A N 1
ATOM 3805 C CA . ASP A 1 501 ? 31.844 6.605 12.172 1 85.5 501 ASP A CA 1
ATOM 3806 C C . ASP A 1 501 ? 31.156 7.676 11.328 1 85.5 501 ASP A C 1
ATOM 3808 O O . ASP A 1 501 ? 31.531 7.906 10.172 1 85.5 501 ASP A O 1
ATOM 3812 N N . ILE A 1 502 ? 30.172 8.336 11.836 1 87.44 502 ILE A N 1
ATOM 3813 C CA . ILE A 1 502 ? 29.406 9.359 11.141 1 87.44 502 ILE A CA 1
ATOM 3814 C C . ILE A 1 502 ? 30.312 10.516 10.742 1 87.44 502 ILE A C 1
ATOM 3816 O O . ILE A 1 502 ? 30.078 11.18 9.727 1 87.44 502 ILE A O 1
ATOM 3820 N N . GLU A 1 503 ? 31.438 10.719 11.508 1 89.12 503 GLU A N 1
ATOM 3821 C CA . GLU A 1 503 ? 32.375 11.797 11.234 1 89.12 503 GLU A CA 1
ATOM 3822 C C . GLU A 1 503 ? 33.094 11.594 9.898 1 89.12 503 GLU A C 1
ATOM 3824 O O . GLU A 1 503 ? 33.406 12.562 9.211 1 89.12 503 GLU A O 1
ATOM 3829 N N . THR A 1 504 ? 33.344 10.328 9.625 1 89.94 504 THR A N 1
ATOM 3830 C CA . THR A 1 504 ? 33.938 10.023 8.336 1 89.94 504 THR A CA 1
ATOM 3831 C C . THR A 1 504 ? 33.031 10.422 7.188 1 89.94 504 THR A C 1
ATOM 3833 O O . THR A 1 504 ? 33.469 10.984 6.188 1 89.94 504 THR A O 1
ATOM 3836 N N . GLY A 1 505 ? 31.797 10.141 7.371 1 89.88 505 GLY A N 1
ATOM 3837 C CA . GLY A 1 505 ? 30.812 10.508 6.363 1 89.88 505 GLY A CA 1
ATOM 3838 C C . GLY A 1 505 ? 30.641 12.008 6.215 1 89.88 505 GLY A C 1
ATOM 3839 O O . GLY A 1 505 ? 30.484 12.508 5.098 1 89.88 505 GLY A O 1
ATOM 3840 N N . LEU A 1 506 ? 30.719 12.703 7.316 1 92.44 506 LEU A N 1
ATOM 3841 C CA . LEU A 1 506 ? 30.578 14.156 7.297 1 92.44 506 LEU A CA 1
ATOM 3842 C C . LEU A 1 506 ? 31.781 14.805 6.617 1 92.44 506 LEU A C 1
ATOM 3844 O O . LEU A 1 506 ? 31.641 15.812 5.918 1 92.44 506 LEU A O 1
ATOM 3848 N N . THR A 1 507 ? 32.906 14.25 6.867 1 92.5 507 THR A N 1
ATOM 3849 C CA . THR A 1 507 ? 34.125 14.758 6.219 1 92.5 507 THR A CA 1
ATOM 3850 C C . THR A 1 507 ? 34.031 14.562 4.707 1 92.5 507 THR A C 1
ATOM 3852 O O . THR A 1 507 ? 34.375 15.469 3.939 1 92.5 507 THR A O 1
ATOM 3855 N N . ALA A 1 508 ? 33.562 13.398 4.344 1 91.31 508 ALA A N 1
ATOM 3856 C CA . ALA A 1 508 ? 33.406 13.117 2.92 1 91.31 508 ALA A CA 1
ATOM 3857 C C . ALA A 1 508 ? 32.406 14.078 2.289 1 91.31 508 ALA A C 1
ATOM 3859 O O . ALA A 1 508 ? 32.594 14.539 1.163 1 91.31 508 ALA A O 1
ATOM 3860 N N . LEU A 1 509 ? 31.359 14.297 2.994 1 93.88 509 LEU A N 1
ATOM 3861 C CA . LEU A 1 509 ? 30.328 15.227 2.514 1 93.88 509 LEU A CA 1
ATOM 3862 C C . LEU A 1 509 ? 30.906 16.641 2.379 1 93.88 509 LEU A C 1
ATOM 3864 O O . LEU A 1 509 ? 30.656 17.312 1.383 1 93.88 509 LEU A O 1
ATOM 3868 N N . SER A 1 510 ? 31.656 17.078 3.355 1 95.19 510 SER A N 1
ATOM 3869 C CA . SER A 1 510 ? 32.281 18.406 3.332 1 95.19 510 SER A CA 1
ATOM 3870 C C . SER A 1 510 ? 33.219 18.547 2.135 1 95.19 510 SER A C 1
ATOM 3872 O O . SER A 1 510 ? 33.219 19.594 1.477 1 95.19 510 SER A O 1
ATOM 3874 N N . GLU A 1 511 ? 33.906 17.547 1.878 1 94.81 511 GLU A N 1
ATOM 3875 C CA . GLU A 1 511 ? 34.812 17.578 0.737 1 94.81 511 GLU A CA 1
ATOM 3876 C C . GLU A 1 511 ? 34.031 17.641 -0.58 1 94.81 511 GLU A C 1
ATOM 3878 O O . GLU A 1 511 ? 34.438 18.375 -1.495 1 94.81 511 GLU A O 1
ATOM 3883 N N . ALA A 1 512 ? 33 16.875 -0.624 1 94.88 512 ALA A N 1
ATOM 3884 C CA . ALA A 1 512 ? 32.188 16.875 -1.836 1 94.88 512 ALA A CA 1
ATOM 3885 C C . ALA A 1 512 ? 31.531 18.234 -2.064 1 94.88 512 ALA A C 1
ATOM 3887 O O . ALA A 1 512 ? 31.406 18.672 -3.205 1 94.88 512 ALA A O 1
ATOM 3888 N N . ILE A 1 513 ? 31.078 18.875 -0.978 1 96.75 513 ILE A N 1
ATOM 3889 C CA . ILE A 1 513 ? 30.484 20.203 -1.079 1 96.75 513 ILE A CA 1
ATOM 3890 C C . ILE A 1 513 ? 31.531 21.203 -1.56 1 96.75 513 ILE A C 1
ATOM 3892 O O . ILE A 1 513 ? 31.25 22.031 -2.434 1 96.75 513 ILE A O 1
ATOM 3896 N N . SER A 1 514 ? 32.688 21.078 -1 1 95.69 514 SER A N 1
ATOM 3897 C CA . SER A 1 514 ? 33.781 22 -1.306 1 95.69 514 SER A CA 1
ATOM 3898 C C . SER A 1 514 ? 34.188 21.922 -2.775 1 95.69 514 SER A C 1
ATOM 3900 O O . SER A 1 514 ? 34.438 22.953 -3.406 1 95.69 514 SER A O 1
ATOM 3902 N N . SER A 1 515 ? 34.188 20.734 -3.289 1 94.56 515 SER A N 1
ATOM 3903 C CA . SER A 1 515 ? 34.656 20.531 -4.648 1 94.56 515 SER A CA 1
ATOM 3904 C C . SER A 1 515 ? 33.531 20.609 -5.664 1 94.56 515 SER A C 1
ATOM 3906 O O . SER A 1 515 ? 33.75 20.531 -6.871 1 94.56 515 SER A O 1
ATOM 3908 N N . GLY A 1 516 ? 32.344 20.797 -5.277 1 95.5 516 GLY A N 1
ATOM 3909 C CA . GLY A 1 516 ? 31.203 20.75 -6.168 1 95.5 516 GLY A CA 1
ATOM 3910 C C . GLY A 1 516 ? 30.953 22.062 -6.895 1 95.5 516 GLY A C 1
ATOM 3911 O O . GLY A 1 516 ? 31.578 23.078 -6.574 1 95.5 516 GLY A O 1
ATOM 3912 N N . PRO A 1 517 ? 30.156 22.062 -7.871 1 96.44 517 PRO A N 1
ATOM 3913 C CA . PRO A 1 517 ? 29.781 23.281 -8.602 1 96.44 517 PRO A CA 1
ATOM 3914 C C . PRO A 1 517 ? 29 24.266 -7.746 1 96.44 517 PRO A C 1
ATOM 3916 O O . PRO A 1 517 ? 28.422 23.875 -6.73 1 96.44 517 PRO A O 1
ATOM 3919 N N . PRO A 1 518 ? 28.953 25.562 -8.133 1 93.31 518 PRO A N 1
ATOM 3920 C CA . PRO A 1 518 ? 28.312 26.578 -7.293 1 93.31 518 PRO A CA 1
ATOM 3921 C C . PRO A 1 518 ? 26.781 26.547 -7.402 1 93.31 518 PRO A C 1
ATOM 3923 O O . PRO A 1 518 ? 26.078 26.891 -6.441 1 93.31 518 PRO A O 1
ATOM 3926 N N . GLN A 1 519 ? 26.234 26.156 -8.555 1 95.81 519 GLN A N 1
ATOM 3927 C CA . GLN A 1 519 ? 24.781 26.172 -8.734 1 95.81 519 GLN A CA 1
ATOM 3928 C C . GLN A 1 519 ? 24.109 25.109 -7.871 1 95.81 519 GLN A C 1
ATOM 3930 O O . GLN A 1 519 ? 24.594 23.984 -7.781 1 95.81 519 GLN A O 1
ATOM 3935 N N . ALA A 1 520 ? 23.031 25.469 -7.254 1 96.69 520 ALA A N 1
ATOM 3936 C CA . ALA A 1 520 ? 22.359 24.578 -6.301 1 96.69 520 ALA A CA 1
ATOM 3937 C C . ALA A 1 520 ? 21.984 23.25 -6.949 1 96.69 520 ALA A C 1
ATOM 3939 O O . ALA A 1 520 ? 22.25 22.188 -6.387 1 96.69 520 ALA A O 1
ATOM 3940 N N . GLU A 1 521 ? 21.391 23.266 -8.148 1 96.56 521 GLU A N 1
ATOM 3941 C CA . GLU A 1 521 ? 20.969 22.047 -8.852 1 96.56 521 GLU A CA 1
ATOM 3942 C C . GLU A 1 521 ? 22.156 21.156 -9.18 1 96.56 521 GLU A C 1
ATOM 3944 O O . GLU A 1 521 ? 22.109 19.953 -8.977 1 96.56 521 GLU A O 1
ATOM 3949 N N . ALA A 1 522 ? 23.156 21.75 -9.672 1 97.06 522 ALA A N 1
ATOM 3950 C CA . ALA A 1 522 ? 24.344 21 -10.055 1 97.06 522 ALA A CA 1
ATOM 3951 C C . ALA A 1 522 ? 25.047 20.422 -8.828 1 97.06 522 ALA A C 1
ATOM 3953 O O . ALA A 1 522 ? 25.578 19.312 -8.883 1 97.06 522 ALA A O 1
ATOM 3954 N N . LEU A 1 523 ? 25.094 21.234 -7.82 1 96.88 523 LEU A N 1
ATOM 3955 C CA . LEU A 1 523 ? 25.703 20.734 -6.594 1 96.88 523 LEU A CA 1
ATOM 3956 C C . LEU A 1 523 ? 24.906 19.547 -6.035 1 96.88 523 LEU A C 1
ATOM 3958 O O . LEU A 1 523 ? 25.484 18.562 -5.586 1 96.88 523 LEU A O 1
ATOM 3962 N N . ALA A 1 524 ? 23.609 19.672 -5.984 1 96.31 524 ALA A N 1
ATOM 3963 C CA . ALA A 1 524 ? 22.766 18.578 -5.508 1 96.31 524 ALA A CA 1
ATOM 3964 C C . ALA A 1 524 ? 23.016 17.312 -6.316 1 96.31 524 ALA A C 1
ATOM 3966 O O . ALA A 1 524 ? 23.094 16.219 -5.754 1 96.31 524 ALA A O 1
ATOM 3967 N N . ASP A 1 525 ? 23.125 17.422 -7.613 1 94.25 525 ASP A N 1
ATOM 3968 C CA . ASP A 1 525 ? 23.438 16.281 -8.477 1 94.25 525 ASP A CA 1
ATOM 3969 C C . ASP A 1 525 ? 24.812 15.703 -8.148 1 94.25 525 ASP A C 1
ATOM 3971 O O . ASP A 1 525 ? 24.969 14.484 -8.078 1 94.25 525 ASP A O 1
ATOM 3975 N N . HIS A 1 526 ? 25.719 16.562 -8 1 94.31 526 HIS A N 1
ATOM 3976 C CA . HIS A 1 526 ? 27.094 16.172 -7.676 1 94.31 526 HIS A CA 1
ATOM 3977 C C . HIS A 1 526 ? 27.141 15.375 -6.379 1 94.31 526 HIS A C 1
ATOM 3979 O O . HIS A 1 526 ? 27.766 14.312 -6.324 1 94.31 526 HIS A O 1
ATOM 3985 N N . LEU A 1 527 ? 26.469 15.859 -5.395 1 92.94 527 LEU A N 1
ATOM 3986 C CA . LEU A 1 527 ? 26.453 15.195 -4.094 1 92.94 527 LEU A CA 1
ATOM 3987 C C . LEU A 1 527 ? 25.719 13.859 -4.168 1 92.94 527 LEU A C 1
ATOM 3989 O O . LEU A 1 527 ? 26.156 12.875 -3.564 1 92.94 527 LEU A O 1
ATOM 3993 N N . SER A 1 528 ? 24.594 13.844 -4.875 1 88.56 528 SER A N 1
ATOM 3994 C CA . SER A 1 528 ? 23.812 12.625 -5.043 1 88.56 528 SER A CA 1
ATOM 3995 C C . SER A 1 528 ? 24.609 11.547 -5.766 1 88.56 528 SER A C 1
ATOM 3997 O O . SER A 1 528 ? 24.609 10.383 -5.359 1 88.56 528 SER A O 1
ATOM 3999 N N . GLU A 1 529 ? 25.281 11.859 -6.793 1 84.25 529 GLU A N 1
ATOM 4000 C CA . GLU A 1 529 ? 26.047 10.906 -7.598 1 84.25 529 GLU A CA 1
ATOM 4001 C C . GLU A 1 529 ? 27.266 10.391 -6.836 1 84.25 529 GLU A C 1
ATOM 4003 O O . GLU A 1 529 ? 27.578 9.203 -6.906 1 84.25 529 GLU A O 1
ATOM 4008 N N . ARG A 1 530 ? 27.906 11.242 -6.219 1 82.94 530 ARG A N 1
ATOM 4009 C CA . ARG A 1 530 ? 29.156 10.883 -5.562 1 82.94 530 ARG A CA 1
ATOM 4010 C C . ARG A 1 530 ? 28.906 10.078 -4.293 1 82.94 530 ARG A C 1
ATOM 4012 O O . ARG A 1 530 ? 29.688 9.195 -3.941 1 82.94 530 ARG A O 1
ATOM 4019 N N . LEU A 1 531 ? 27.906 10.516 -3.688 1 80.69 531 LEU A N 1
ATOM 4020 C CA . LEU A 1 531 ? 27.719 9.906 -2.375 1 80.69 531 LEU A CA 1
ATOM 4021 C C . LEU A 1 531 ? 26.609 8.852 -2.416 1 80.69 531 LEU A C 1
ATOM 4023 O O . LEU A 1 531 ? 26.562 7.973 -1.554 1 80.69 531 LEU A O 1
ATOM 4027 N N . TRP A 1 532 ? 25.703 8.914 -3.5 1 67.44 532 TRP A N 1
ATOM 4028 C CA . TRP A 1 532 ? 24.609 7.961 -3.592 1 67.44 532 TRP A CA 1
ATOM 4029 C C . TRP A 1 532 ? 25.125 6.562 -3.916 1 67.44 532 TRP A C 1
ATOM 4031 O O . TRP A 1 532 ? 24.578 5.566 -3.439 1 67.44 532 TRP A O 1
ATOM 4041 N N . GLU A 1 533 ? 25.984 6.453 -4.977 1 59.06 533 GLU A N 1
ATOM 4042 C CA . GLU A 1 533 ? 26.5 5.156 -5.406 1 59.06 533 GLU A CA 1
ATOM 4043 C C . GLU A 1 533 ? 26.938 4.316 -4.211 1 59.06 533 GLU A C 1
ATOM 4045 O O . GLU A 1 533 ? 26.859 3.088 -4.246 1 59.06 533 GLU A O 1
ATOM 4050 N N . ARG A 1 534 ? 27.328 5.113 -3.365 1 54.16 534 ARG A N 1
ATOM 4051 C CA . ARG A 1 534 ? 27.703 4.395 -2.152 1 54.16 534 ARG A CA 1
ATOM 4052 C C . ARG A 1 534 ? 26.469 3.807 -1.464 1 54.16 534 ARG A C 1
ATOM 4054 O O . ARG A 1 534 ? 26.609 2.982 -0.555 1 54.16 534 ARG A O 1
ATOM 4061 N N . TRP A 1 535 ? 25.391 4.43 -1.947 1 49.88 535 TRP A N 1
ATOM 4062 C CA . TRP A 1 535 ? 24.172 4.188 -1.197 1 49.88 535 TRP A CA 1
ATOM 4063 C C . TRP A 1 535 ? 23.594 2.814 -1.527 1 49.88 535 TRP A C 1
ATOM 4065 O O . TRP A 1 535 ? 22.422 2.541 -1.246 1 49.88 535 TRP A O 1
ATOM 4075 N N . GLY A 1 536 ? 24.203 2.117 -2.234 1 51.72 536 GLY A N 1
ATOM 4076 C CA . GLY A 1 536 ? 23.703 0.784 -1.958 1 51.72 536 GLY A CA 1
ATOM 4077 C C . GLY A 1 536 ? 23.078 0.657 -0.58 1 51.72 536 GLY A C 1
ATOM 4078 O O . GLY A 1 536 ? 22.734 -0.445 -0.148 1 51.72 536 GLY A O 1
ATOM 4079 N N . SER A 1 537 ? 22.938 1.847 0.072 1 55.06 537 SER A N 1
ATOM 4080 C CA . SER A 1 537 ? 22.656 1.842 1.504 1 55.06 537 SER A CA 1
ATOM 4081 C C . SER A 1 537 ? 21.172 1.682 1.775 1 55.06 537 SER A C 1
ATOM 4083 O O . SER A 1 537 ? 20.344 2.047 0.941 1 55.06 537 SER A O 1
ATOM 4085 N N . GLY A 1 538 ? 20.734 0.788 2.592 1 65.5 538 GLY A N 1
ATOM 4086 C CA . GLY A 1 538 ? 19.5 0.278 3.154 1 65.5 538 GLY A CA 1
ATOM 4087 C C . GLY A 1 538 ? 18.656 1.354 3.814 1 65.5 538 GLY A C 1
ATOM 4088 O O . GLY A 1 538 ? 17.609 1.06 4.402 1 65.5 538 GLY A O 1
ATOM 4089 N N . ASP A 1 539 ? 19.156 2.865 3.631 1 76.31 539 ASP A N 1
ATOM 4090 C CA . ASP A 1 539 ? 18.375 3.867 4.34 1 76.31 539 ASP A CA 1
ATOM 4091 C C . ASP A 1 539 ? 17.859 4.941 3.385 1 76.31 539 ASP A C 1
ATOM 4093 O O . ASP A 1 539 ? 18.438 5.156 2.314 1 76.31 539 ASP A O 1
ATOM 4097 N N . ASP A 1 540 ? 16.875 5.734 3.73 1 82.06 540 ASP A N 1
ATOM 4098 C CA . ASP A 1 540 ? 16.344 6.863 2.977 1 82.06 540 ASP A CA 1
ATOM 4099 C C . ASP A 1 540 ? 17.25 8.086 3.086 1 82.06 540 ASP A C 1
ATOM 4101 O O . ASP A 1 540 ? 17.984 8.234 4.066 1 82.06 540 ASP A O 1
ATOM 4105 N N . VAL A 1 541 ? 17.328 8.883 2.021 1 87.75 541 VAL A N 1
ATOM 4106 C CA . VAL A 1 541 ? 18.156 10.078 2.037 1 87.75 541 VAL A CA 1
ATOM 4107 C C . VAL A 1 541 ? 17.359 11.281 1.546 1 87.75 541 VAL A C 1
ATOM 4109 O O . VAL A 1 541 ? 16.672 11.203 0.523 1 87.75 541 VAL A O 1
ATOM 4112 N N . ALA A 1 542 ? 17.391 12.383 2.268 1 92.62 542 ALA A N 1
ATOM 4113 C CA . ALA A 1 542 ? 16.922 13.688 1.831 1 92.62 542 ALA A CA 1
ATOM 4114 C C . ALA A 1 542 ? 18.047 14.719 1.836 1 92.62 542 ALA A C 1
ATOM 4116 O O . ALA A 1 542 ? 18.844 14.766 2.775 1 92.62 542 ALA A O 1
ATOM 4117 N N . LEU A 1 543 ? 18.156 15.43 0.75 1 95.56 543 LEU A N 1
ATOM 4118 C CA . LEU A 1 543 ? 19.172 16.453 0.569 1 95.56 543 LEU A CA 1
ATOM 4119 C C . LEU A 1 543 ? 18.562 17.766 0.131 1 95.56 543 LEU A C 1
ATOM 4121 O O . LEU A 1 543 ? 17.719 17.797 -0.761 1 95.56 543 LEU A O 1
ATOM 4125 N N . LEU A 1 544 ? 18.859 18.812 0.831 1 97.75 544 LEU A N 1
ATOM 4126 C CA . LEU A 1 544 ? 18.406 20.156 0.489 1 97.75 544 LEU A CA 1
ATOM 4127 C C . LEU A 1 544 ? 19.594 21.109 0.366 1 97.75 544 LEU A C 1
ATOM 4129 O O . LEU A 1 544 ? 20.422 21.219 1.278 1 97.75 544 LEU A O 1
ATOM 4133 N N . VAL A 1 545 ? 19.719 21.797 -0.806 1 98.19 545 VAL A N 1
ATOM 4134 C CA . VAL A 1 545 ? 20.781 22.766 -1.081 1 98.19 545 VAL A CA 1
ATOM 4135 C C . VAL A 1 545 ? 20.172 24.141 -1.332 1 98.19 545 VAL A C 1
ATOM 4137 O O . VAL A 1 545 ? 19.328 24.312 -2.223 1 98.19 545 VAL A O 1
ATOM 4140 N N . LEU A 1 546 ? 20.562 25.125 -0.516 1 98.06 546 LEU A N 1
ATOM 4141 C CA . LEU A 1 546 ? 20.109 26.5 -0.663 1 98.06 546 LEU A CA 1
ATOM 4142 C C . LEU A 1 546 ? 21.281 27.438 -0.898 1 98.06 546 LEU A C 1
ATOM 4144 O O . LEU A 1 546 ? 22.203 27.516 -0.069 1 98.06 546 LEU A O 1
ATOM 4148 N N . ARG A 1 547 ? 21.25 28.125 -2.004 1 97.62 547 ARG A N 1
ATOM 4149 C CA . ARG A 1 547 ? 22.312 29.078 -2.324 1 97.62 547 ARG A CA 1
ATOM 4150 C C . ARG A 1 547 ? 21.75 30.5 -2.402 1 97.62 547 ARG A C 1
ATOM 4152 O O . ARG A 1 547 ? 20.781 30.75 -3.119 1 97.62 547 ARG A O 1
ATOM 4159 N N . ARG A 1 548 ? 22.344 31.375 -1.677 1 96.56 548 ARG A N 1
ATOM 4160 C CA . ARG A 1 548 ? 21.984 32.781 -1.795 1 96.56 548 ARG A CA 1
ATOM 4161 C C . ARG A 1 548 ? 22.625 33.406 -3.037 1 96.56 548 ARG A C 1
ATOM 4163 O O . ARG A 1 548 ? 23.781 33.125 -3.357 1 96.56 548 ARG A O 1
ATOM 4170 N N . SER A 1 549 ? 21.844 34.219 -3.695 1 94.69 549 SER A N 1
ATOM 4171 C CA . SER A 1 549 ? 22.375 34.844 -4.906 1 94.69 549 SER A CA 1
ATOM 4172 C C . SER A 1 549 ? 23.609 35.688 -4.609 1 94.69 549 SER A C 1
ATOM 4174 O O . SER A 1 549 ? 23.641 36.406 -3.611 1 94.69 549 SER A O 1
ATOM 4176 N N . PRO A 1 550 ? 24.594 35.562 -5.492 1 91.06 550 PRO A N 1
ATOM 4177 C CA . PRO A 1 550 ? 25.734 36.438 -5.332 1 91.06 550 PRO A CA 1
ATOM 4178 C C . PRO A 1 550 ? 25.375 37.906 -5.566 1 91.06 550 PRO A C 1
ATOM 4180 O O . PRO A 1 550 ? 24.375 38.219 -6.227 1 91.06 550 PRO A O 1
ATOM 4183 N N . ASP A 1 551 ? 26.125 38.75 -4.906 1 88.19 551 ASP A N 1
ATOM 4184 C CA . ASP A 1 551 ? 25.953 40.188 -5.086 1 88.19 551 ASP A CA 1
ATOM 4185 C C . ASP A 1 551 ? 27.266 40.844 -5.48 1 88.19 551 ASP A C 1
ATOM 4187 O O . ASP A 1 551 ? 27.922 41.5 -4.656 1 88.19 551 ASP A O 1
ATOM 4191 N N . PRO A 1 552 ? 27.656 40.781 -6.719 1 80.62 552 PRO A N 1
ATOM 4192 C CA . PRO A 1 552 ? 28.906 41.375 -7.16 1 80.62 552 PRO A CA 1
ATOM 4193 C C . PRO A 1 552 ? 28.797 42.875 -7.391 1 80.62 552 PRO A C 1
ATOM 4195 O O . PRO A 1 552 ? 29.781 43.531 -7.75 1 80.62 552 PRO A O 1
ATOM 4198 N N . GLY A 1 553 ? 27.672 43.438 -7.051 1 81.19 553 GLY A N 1
ATOM 4199 C CA . GLY A 1 553 ? 27.469 44.844 -7.363 1 81.19 553 GLY A CA 1
ATOM 4200 C C . GLY A 1 553 ? 27.438 45.125 -8.859 1 81.19 553 GLY A C 1
ATOM 4201 O O . GLY A 1 553 ? 26.969 44.281 -9.641 1 81.19 553 GLY A O 1
ATOM 4202 N N . THR A 1 554 ? 27.719 46.406 -9.227 1 81.38 554 THR A N 1
ATOM 4203 C CA . THR A 1 554 ? 27.781 46.781 -10.625 1 81.38 554 THR A CA 1
ATOM 4204 C C . THR A 1 554 ? 29.234 47.031 -11.055 1 81.38 554 THR A C 1
ATOM 4206 O O . THR A 1 554 ? 30.125 47.156 -10.211 1 81.38 554 THR A O 1
ATOM 4209 N N . PRO A 1 555 ? 29.453 46.969 -12.352 1 79.25 555 PRO A N 1
ATOM 4210 C CA . PRO A 1 555 ? 30.812 47.25 -12.805 1 79.25 555 PRO A CA 1
ATOM 4211 C C . PRO A 1 555 ? 31.359 48.562 -12.281 1 79.25 555 PRO A C 1
ATOM 4213 O O . PRO A 1 555 ? 32.562 48.688 -12.016 1 79.25 555 PRO A O 1
ATOM 4216 N N . ARG A 1 556 ? 30.594 49.562 -12.016 1 78.56 556 ARG A N 1
ATOM 4217 C CA . ARG A 1 556 ? 31 50.875 -11.516 1 78.56 556 ARG A CA 1
ATOM 4218 C C . ARG A 1 556 ? 31.109 50.875 -10 1 78.56 556 ARG A C 1
ATOM 4220 O O . ARG A 1 556 ? 31.828 51.688 -9.422 1 78.56 556 ARG A O 1
ATOM 4227 N N . ALA A 1 557 ? 30.422 49.906 -9.391 1 83.19 557 ALA A N 1
ATOM 4228 C CA . ALA A 1 557 ? 30.422 49.812 -7.934 1 83.19 557 ALA A CA 1
ATOM 4229 C C . ALA A 1 557 ? 30.516 48.344 -7.488 1 83.19 557 ALA A C 1
ATOM 4231 O O . ALA A 1 557 ? 29.578 47.812 -6.875 1 83.19 557 ALA A O 1
ATOM 4232 N N . PRO A 1 558 ? 31.641 47.812 -7.836 1 84.75 558 PRO A N 1
ATOM 4233 C CA . PRO A 1 558 ? 31.797 46.406 -7.449 1 84.75 558 PRO A CA 1
ATOM 4234 C C . PRO A 1 558 ? 31.781 46.219 -5.934 1 84.75 558 PRO A C 1
ATOM 4236 O O . PRO A 1 558 ? 32.062 47.156 -5.184 1 84.75 558 PRO A O 1
ATOM 4239 N N . ARG A 1 559 ? 31.312 44.969 -5.496 1 88.06 559 ARG A N 1
ATOM 4240 C CA . ARG A 1 559 ? 31.219 44.625 -4.078 1 88.06 559 ARG A CA 1
ATOM 4241 C C . ARG A 1 559 ? 31.672 43.188 -3.814 1 88.06 559 ARG A C 1
ATOM 4243 O O . ARG A 1 559 ? 31.578 42.344 -4.695 1 88.06 559 ARG A O 1
ATOM 4250 N N . ILE A 1 560 ? 32.281 43.062 -2.691 1 85.5 560 ILE A N 1
ATOM 4251 C CA . ILE A 1 560 ? 32.562 41.688 -2.242 1 85.5 560 ILE A CA 1
ATOM 4252 C C . ILE A 1 560 ? 32.094 41.5 -0.81 1 85.5 560 ILE A C 1
ATOM 4254 O O . ILE A 1 560 ? 31.984 42.469 -0.051 1 85.5 560 ILE A O 1
ATOM 4258 N N . HIS A 1 561 ? 31.734 40.312 -0.539 1 86.94 561 HIS A N 1
ATOM 4259 C CA . HIS A 1 561 ? 31.312 39.938 0.803 1 86.94 561 HIS A CA 1
ATOM 4260 C C . HIS A 1 561 ? 32.125 38.75 1.31 1 86.94 561 HIS A C 1
ATOM 4262 O O . HIS A 1 561 ? 32.469 37.844 0.542 1 86.94 561 HIS A O 1
ATOM 4268 N N . GLN A 1 562 ? 32.5 38.844 2.605 1 83.19 562 GLN A N 1
ATOM 4269 C CA . GLN A 1 562 ? 33.25 37.75 3.205 1 83.19 562 GLN A CA 1
ATOM 4270 C C . GLN A 1 562 ? 32.781 37.469 4.629 1 83.19 562 GLN A C 1
ATOM 4272 O O . GLN A 1 562 ? 32.562 38.406 5.41 1 83.19 562 GLN A O 1
ATOM 4277 N N . TYR A 1 563 ? 32.625 36.188 4.855 1 82.69 563 TYR A N 1
ATOM 4278 C CA . TYR A 1 563 ? 32.312 35.781 6.223 1 82.69 563 TYR A CA 1
ATOM 4279 C C . TYR A 1 563 ? 33.562 35.375 6.977 1 82.69 563 TYR A C 1
ATOM 4281 O O . TYR A 1 563 ? 34.438 34.719 6.418 1 82.69 563 TYR A O 1
ATOM 4289 N N . ILE A 1 564 ? 33.625 35.875 8.188 1 80.88 564 ILE A N 1
ATOM 4290 C CA . ILE A 1 564 ? 34.75 35.5 9.055 1 80.88 564 ILE A CA 1
ATOM 4291 C C . ILE A 1 564 ? 34.219 34.875 10.344 1 80.88 564 ILE A C 1
ATOM 4293 O O . ILE A 1 564 ? 33.438 35.5 11.062 1 80.88 564 ILE A O 1
ATOM 4297 N N . HIS A 1 565 ? 34.625 33.625 10.547 1 75.5 565 HIS A N 1
ATOM 4298 C CA . HIS A 1 565 ? 34.188 32.906 11.742 1 75.5 565 HIS A CA 1
ATOM 4299 C C . HIS A 1 565 ? 34.938 33.406 12.977 1 75.5 565 HIS A C 1
ATOM 4301 O O . HIS A 1 565 ? 36.125 33.812 12.891 1 75.5 565 HIS A O 1
ATOM 4307 N N . GLN A 1 566 ? 34.281 33.406 14.148 1 68.38 566 GLN A N 1
ATOM 4308 C CA . GLN A 1 566 ? 34.844 33.906 15.391 1 68.38 566 GLN A CA 1
ATOM 4309 C C . GLN A 1 566 ? 36.156 33.219 15.758 1 68.38 566 GLN A C 1
ATOM 4311 O O . GLN A 1 566 ? 37.094 33.812 16.266 1 68.38 566 GLN A O 1
ATOM 4316 N N . ALA A 1 567 ? 36.156 31.922 15.5 1 64.06 567 ALA A N 1
ATOM 4317 C CA . ALA A 1 567 ? 37.312 31.156 15.961 1 64.06 567 ALA A CA 1
ATOM 4318 C C . ALA A 1 567 ? 38.25 30.844 14.812 1 64.06 567 ALA A C 1
ATOM 4320 O O . ALA A 1 567 ? 38.969 29.828 14.828 1 64.06 567 ALA A O 1
ATOM 4321 N N . ASP A 1 568 ? 38.281 31.75 13.852 1 68.69 568 ASP A N 1
ATOM 4322 C CA . ASP A 1 568 ? 39.156 31.453 12.711 1 68.69 568 ASP A CA 1
ATOM 4323 C C . ASP A 1 568 ? 40.188 32.531 12.508 1 68.69 568 ASP A C 1
ATOM 4325 O O . ASP A 1 568 ? 39.969 33.5 11.773 1 68.69 568 ASP A O 1
ATOM 4329 N N . PRO A 1 569 ? 41.375 32.375 13.086 1 68.06 569 PRO A N 1
ATOM 4330 C CA . PRO A 1 569 ? 42.438 33.375 12.883 1 68.06 569 PRO A CA 1
ATOM 4331 C C . PRO A 1 569 ? 42.875 33.5 11.422 1 68.06 569 PRO A C 1
ATOM 4333 O O . PRO A 1 569 ? 43.188 34.594 10.961 1 68.06 569 PRO A O 1
ATOM 4336 N N . GLN A 1 570 ? 42.812 32.406 10.805 1 76.75 570 GLN A N 1
ATOM 4337 C CA . GLN A 1 570 ? 43.188 32.438 9.391 1 76.75 570 GLN A CA 1
ATOM 4338 C C . GLN A 1 570 ? 42.156 33.25 8.578 1 76.75 570 GLN A C 1
ATOM 4340 O O . GLN A 1 570 ? 42.531 33.844 7.551 1 76.75 570 GLN A O 1
ATOM 4345 N N . GLY A 1 571 ? 41.031 33.281 9.133 1 79.94 571 GLY A N 1
ATOM 4346 C CA . GLY A 1 571 ? 40 34.031 8.453 1 79.94 571 GLY A CA 1
ATOM 4347 C C . GLY A 1 571 ? 40.312 35.5 8.375 1 79.94 571 GLY A C 1
ATOM 4348 O O . GLY A 1 571 ? 40 36.156 7.375 1 79.94 571 GLY A O 1
ATOM 4349 N N . LEU A 1 572 ? 41 36 9.375 1 82.31 572 LEU A N 1
ATOM 4350 C CA . LEU A 1 572 ? 41.375 37.406 9.398 1 82.31 572 LEU A CA 1
ATOM 4351 C C . LEU A 1 572 ? 42.375 37.719 8.289 1 82.31 572 LEU A C 1
ATOM 4353 O O . LEU A 1 572 ? 42.219 38.688 7.562 1 82.31 572 LEU A O 1
ATOM 4357 N N . SER A 1 573 ? 43.375 36.844 8.219 1 86.25 573 SER A N 1
ATOM 4358 C CA . SER A 1 573 ? 44.375 37.031 7.195 1 86.25 573 SER A CA 1
ATOM 4359 C C . SER A 1 573 ? 43.781 36.906 5.793 1 86.25 573 SER A C 1
ATOM 4361 O O . SER A 1 573 ? 44.156 37.688 4.902 1 86.25 573 SER A O 1
ATOM 4363 N N . ASP A 1 574 ? 42.969 36.062 5.719 1 87.31 574 ASP A N 1
ATOM 4364 C CA . ASP A 1 574 ? 42.312 35.844 4.422 1 87.31 574 ASP A CA 1
ATOM 4365 C C . ASP A 1 574 ? 41.438 37.031 4.023 1 87.31 574 ASP A C 1
ATOM 4367 O O . ASP A 1 574 ? 41.406 37.406 2.852 1 87.31 574 ASP A O 1
ATOM 4371 N N . ALA A 1 575 ? 40.812 37.531 4.945 1 88.38 575 ALA A N 1
ATOM 4372 C CA . ALA A 1 575 ? 39.938 38.656 4.68 1 88.38 575 ALA A CA 1
ATOM 4373 C C . ALA A 1 575 ? 40.75 39.875 4.23 1 88.38 575 ALA A C 1
ATOM 4375 O O . ALA A 1 575 ? 40.344 40.594 3.305 1 88.38 575 ALA A O 1
ATOM 4376 N N . ARG A 1 576 ? 41.812 40.094 4.883 1 90.69 576 ARG A N 1
ATOM 4377 C CA . ARG A 1 576 ? 42.719 41.188 4.508 1 90.69 576 ARG A CA 1
ATOM 4378 C C . ARG A 1 576 ? 43.219 41 3.082 1 90.69 576 ARG A C 1
ATOM 4380 O O . ARG A 1 576 ? 43.188 41.938 2.295 1 90.69 576 ARG A O 1
ATOM 4387 N N . ALA A 1 577 ? 43.594 39.812 2.9 1 91.12 577 ALA A N 1
ATOM 4388 C CA . ALA A 1 577 ? 44.094 39.5 1.57 1 91.12 577 ALA A CA 1
ATOM 4389 C C . ALA A 1 577 ? 43.031 39.688 0.504 1 91.12 577 ALA A C 1
ATOM 4391 O O . ALA A 1 577 ? 43.312 40.156 -0.592 1 91.12 577 ALA A O 1
ATOM 4392 N N . ALA A 1 578 ? 41.875 39.281 0.787 1 90.44 578 ALA A N 1
ATOM 4393 C CA . ALA A 1 578 ? 40.781 39.375 -0.157 1 90.44 578 ALA A CA 1
ATOM 4394 C C . ALA A 1 578 ? 40.469 40.844 -0.469 1 90.44 578 ALA A C 1
ATOM 4396 O O . ALA A 1 578 ? 40.188 41.188 -1.618 1 90.44 578 ALA A O 1
ATOM 4397 N N . VAL A 1 579 ? 40.469 41.625 0.505 1 92.75 579 VAL A N 1
ATOM 4398 C CA . VAL A 1 579 ? 40.188 43.062 0.338 1 92.75 579 VAL A CA 1
ATOM 4399 C C . VAL A 1 579 ? 41.281 43.688 -0.531 1 92.75 579 VAL A C 1
ATOM 4401 O O . VAL A 1 579 ? 41 44.438 -1.466 1 92.75 579 VAL A O 1
ATOM 4404 N N . GLY A 1 580 ? 42.531 43.375 -0.247 1 92.56 580 GLY A N 1
ATOM 4405 C CA . GLY A 1 580 ? 43.625 43.875 -1.043 1 92.56 580 GLY A CA 1
ATOM 4406 C C . GLY A 1 580 ? 43.562 43.469 -2.502 1 92.56 580 GLY A C 1
ATOM 4407 O O . GLY A 1 580 ? 43.75 44.281 -3.395 1 92.56 580 GLY A O 1
ATOM 4408 N N . GLN A 1 581 ? 43.281 42.281 -2.621 1 93 581 GLN A N 1
ATOM 4409 C CA . GLN A 1 581 ? 43.219 41.75 -3.977 1 93 581 GLN A CA 1
ATOM 4410 C C . GLN A 1 581 ? 42.062 42.375 -4.746 1 93 581 GLN A C 1
ATOM 4412 O O . GLN A 1 581 ? 42.188 42.688 -5.93 1 93 581 GLN A O 1
ATOM 4417 N N . ALA A 1 582 ? 40.969 42.531 -4.137 1 92.5 582 ALA A N 1
ATOM 4418 C CA . ALA A 1 582 ? 39.781 43.125 -4.785 1 92.5 582 ALA A CA 1
ATOM 4419 C C . ALA A 1 582 ? 40.094 44.531 -5.254 1 92.5 582 ALA A C 1
ATOM 4421 O O . ALA A 1 582 ? 39.75 44.938 -6.371 1 92.5 582 ALA A O 1
ATOM 4422 N N . LEU A 1 583 ? 40.719 45.219 -4.449 1 92.62 583 LEU A N 1
ATOM 4423 C CA . LEU A 1 583 ? 41 46.625 -4.781 1 92.62 583 LEU A CA 1
ATOM 4424 C C . LEU A 1 583 ? 42 46.688 -5.934 1 92.62 583 LEU A C 1
ATOM 4426 O O . LEU A 1 583 ? 41.906 47.562 -6.793 1 92.62 583 LEU A O 1
ATOM 4430 N N . ARG A 1 584 ? 42.938 45.75 -5.906 1 93.19 584 ARG A N 1
ATOM 4431 C CA . ARG A 1 584 ? 43.844 45.688 -7.027 1 93.19 584 ARG A CA 1
ATOM 4432 C C . ARG A 1 584 ? 43.125 45.375 -8.32 1 93.19 584 ARG A C 1
ATOM 4434 O O . ARG A 1 584 ? 43.406 45.969 -9.367 1 93.19 584 ARG A O 1
ATOM 4441 N N . ASP A 1 585 ? 42.25 44.531 -8.273 1 92.06 585 ASP A N 1
ATOM 4442 C CA . ASP A 1 585 ? 41.5 44.094 -9.438 1 92.06 585 ASP A CA 1
ATOM 4443 C C . ASP A 1 585 ? 40.594 45.219 -9.938 1 92.06 585 ASP A C 1
ATOM 4445 O O . ASP A 1 585 ? 40.312 45.312 -11.133 1 92.06 585 ASP A O 1
ATOM 4449 N N . TRP A 1 586 ? 40.219 46.031 -8.945 1 90.44 586 TRP A N 1
ATOM 4450 C CA . TRP A 1 586 ? 39.312 47.094 -9.305 1 90.44 586 TRP A CA 1
ATOM 4451 C C . TRP A 1 586 ? 40.094 48.344 -9.734 1 90.44 586 TRP A C 1
ATOM 4453 O O . TRP A 1 586 ? 39.5 49.406 -9.945 1 90.44 586 TRP A O 1
ATOM 4463 N N . GLY A 1 587 ? 41.375 48.25 -9.773 1 87.38 587 GLY A N 1
ATOM 4464 C CA . GLY A 1 587 ? 42.188 49.344 -10.211 1 87.38 587 GLY A CA 1
ATOM 4465 C C . GLY A 1 587 ? 42.438 50.375 -9.125 1 87.38 587 GLY A C 1
ATOM 4466 O O . GLY A 1 587 ? 42.719 51.531 -9.414 1 87.38 587 GLY A O 1
ATOM 4467 N N . MET A 1 588 ? 42.281 49.969 -7.891 1 90 588 MET A N 1
ATOM 4468 C CA . MET A 1 588 ? 42.469 50.906 -6.77 1 90 588 MET A CA 1
ATOM 4469 C C . MET A 1 588 ? 43.594 50.438 -5.863 1 90 588 MET A C 1
ATOM 4471 O O . MET A 1 588 ? 43.438 50.375 -4.645 1 90 588 MET A O 1
ATOM 4475 N N . THR A 1 589 ? 44.656 50.188 -6.375 1 91.44 589 THR A N 1
ATOM 4476 C CA . THR A 1 589 ? 45.781 49.625 -5.68 1 91.44 589 THR A CA 1
ATOM 4477 C C . THR A 1 589 ? 46.312 50.562 -4.605 1 91.44 589 THR A C 1
ATOM 4479 O O . THR A 1 589 ? 46.812 50.125 -3.566 1 91.44 589 THR A O 1
ATOM 4482 N N . GLU A 1 590 ? 46.219 51.812 -4.773 1 89.44 590 GLU A N 1
ATOM 4483 C CA . GLU A 1 590 ? 46.75 52.812 -3.85 1 89.44 590 GLU A CA 1
ATOM 4484 C C . GLU A 1 590 ? 46.031 52.75 -2.5 1 89.44 590 GLU A C 1
ATOM 4486 O O . GLU A 1 590 ? 46.594 53.188 -1.483 1 89.44 590 GLU A O 1
ATOM 4491 N N . LEU A 1 591 ? 44.875 52.281 -2.514 1 92.19 591 LEU A N 1
ATOM 4492 C CA . LEU A 1 591 ? 44.094 52.25 -1.281 1 92.19 591 LEU A CA 1
ATOM 4493 C C . LEU A 1 591 ? 44.25 50.875 -0.592 1 92.19 591 LEU A C 1
ATOM 4495 O O . LEU A 1 591 ? 43.75 50.688 0.519 1 92.19 591 LEU A O 1
ATOM 4499 N N . ALA A 1 592 ? 44.906 49.938 -1.152 1 93.88 592 ALA A N 1
ATOM 4500 C CA . ALA A 1 592 ? 44.906 48.531 -0.722 1 93.88 592 ALA A CA 1
ATOM 4501 C C . ALA A 1 592 ? 45.531 48.406 0.665 1 93.88 592 ALA A C 1
ATOM 4503 O O . ALA A 1 592 ? 44.969 47.719 1.533 1 93.88 592 ALA A O 1
ATOM 4504 N N . ASP A 1 593 ? 46.625 49.031 0.886 1 92.12 593 ASP A N 1
ATOM 4505 C CA . ASP A 1 593 ? 47.344 48.875 2.156 1 92.12 593 ASP A CA 1
ATOM 4506 C C . ASP A 1 593 ? 46.5 49.438 3.311 1 92.12 593 ASP A C 1
ATOM 4508 O O . ASP A 1 593 ? 46.375 48.812 4.359 1 92.12 593 ASP A O 1
ATOM 4512 N N . ASP A 1 594 ? 45.969 50.562 3.078 1 91.62 594 ASP A N 1
ATOM 4513 C CA . ASP A 1 594 ? 45.125 51.188 4.102 1 91.62 594 ASP A CA 1
ATOM 4514 C C . ASP A 1 594 ? 43.906 50.344 4.387 1 91.62 594 ASP A C 1
ATOM 4516 O O . ASP A 1 594 ? 43.531 50.156 5.543 1 91.62 594 ASP A O 1
ATOM 4520 N N . ALA A 1 595 ? 43.344 49.906 3.336 1 93.5 595 ALA A N 1
ATOM 4521 C CA . ALA A 1 595 ? 42.125 49.094 3.479 1 93.5 595 ALA A CA 1
ATOM 4522 C C . ALA A 1 595 ? 42.438 47.781 4.23 1 93.5 595 ALA A C 1
ATOM 4524 O O . ALA A 1 595 ? 41.625 47.344 5.035 1 93.5 595 ALA A O 1
ATOM 4525 N N . GLU A 1 596 ? 43.469 47.156 3.949 1 94.31 596 GLU A N 1
ATOM 4526 C CA . GLU A 1 596 ? 43.875 45.938 4.637 1 94.31 596 GLU A CA 1
ATOM 4527 C C . GLU A 1 596 ? 44.094 46.188 6.129 1 94.31 596 GLU A C 1
ATOM 4529 O O . GLU A 1 596 ? 43.656 45.375 6.957 1 94.31 596 GLU A O 1
ATOM 4534 N N . LEU A 1 597 ? 44.719 47.25 6.422 1 91 597 LEU A N 1
ATOM 4535 C CA . LEU A 1 597 ? 44.969 47.625 7.816 1 91 597 LEU A CA 1
ATOM 4536 C C . LEU A 1 597 ? 43.656 47.844 8.555 1 91 597 LEU A C 1
ATOM 4538 O O . LEU A 1 597 ? 43.469 47.344 9.672 1 91 597 LEU A O 1
ATOM 4542 N N . LEU A 1 598 ? 42.844 48.594 7.91 1 91.88 598 LEU A N 1
ATOM 4543 C CA . LEU A 1 598 ? 41.562 48.906 8.531 1 91.88 598 LEU A CA 1
ATOM 4544 C C . LEU A 1 598 ? 40.719 47.625 8.68 1 91.88 598 LEU A C 1
ATOM 4546 O O . LEU A 1 598 ? 39.969 47.5 9.656 1 91.88 598 LEU A O 1
ATOM 4550 N N . THR A 1 599 ? 40.75 46.812 7.688 1 91.94 599 THR A N 1
ATOM 4551 C CA . THR A 1 599 ? 40.094 45.5 7.766 1 91.94 599 THR A CA 1
ATOM 4552 C C . THR A 1 599 ? 40.531 44.75 9.016 1 91.94 599 THR A C 1
ATOM 4554 O O . THR A 1 599 ? 39.688 44.188 9.742 1 91.94 599 THR A O 1
ATOM 4557 N N . GLY A 1 600 ? 41.75 44.656 9.234 1 89.19 600 GLY A N 1
ATOM 4558 C CA . GLY A 1 600 ? 42.281 44 10.406 1 89.19 600 GLY A CA 1
ATOM 4559 C C . GLY A 1 600 ? 41.75 44.562 11.711 1 89.19 600 GLY A C 1
ATOM 4560 O O . GLY A 1 600 ? 41.344 43.844 12.617 1 89.19 600 GLY A O 1
ATOM 4561 N N . GLU A 1 601 ? 41.812 45.844 11.797 1 86.56 601 GLU A N 1
ATOM 4562 C CA . GLU A 1 601 ? 41.406 46.531 13.016 1 86.56 601 GLU A CA 1
ATOM 4563 C C . GLU A 1 601 ? 39.906 46.312 13.297 1 86.56 601 GLU A C 1
ATOM 4565 O O . GLU A 1 601 ? 39.531 46.062 14.438 1 86.56 601 GLU A O 1
ATOM 4570 N N . LEU A 1 602 ? 39.125 46.469 12.219 1 88.38 602 LEU A N 1
ATOM 4571 C CA . LEU A 1 602 ? 37.688 46.312 12.375 1 88.38 602 LEU A CA 1
ATOM 4572 C C . LEU A 1 602 ? 37.344 44.875 12.766 1 88.38 602 LEU A C 1
ATOM 4574 O O . LEU A 1 602 ? 36.469 44.656 13.625 1 88.38 602 LEU A O 1
ATOM 4578 N N . LEU A 1 603 ? 37.969 43.938 12.18 1 87.62 603 LEU A N 1
ATOM 4579 C CA . LEU A 1 603 ? 37.656 42.531 12.422 1 87.62 603 LEU A CA 1
ATOM 4580 C C . LEU A 1 603 ? 38.156 42.094 13.797 1 87.62 603 LEU A C 1
ATOM 4582 O O . LEU A 1 603 ? 37.469 41.312 14.469 1 87.62 603 LEU A O 1
ATOM 4586 N N . VAL A 1 604 ? 39.281 42.531 14.195 1 80.12 604 VAL A N 1
ATOM 4587 C CA . VAL A 1 604 ? 39.812 42.188 15.508 1 80.12 604 VAL A CA 1
ATOM 4588 C C . VAL A 1 604 ? 38.875 42.688 16.594 1 80.12 604 VAL A C 1
ATOM 4590 O O . VAL A 1 604 ? 38.656 42 17.594 1 80.12 604 VAL A O 1
ATOM 4593 N N . ASN A 1 605 ? 38.375 43.812 16.422 1 75.5 605 ASN A N 1
ATOM 4594 C CA . ASN A 1 605 ? 37.438 44.375 17.391 1 75.5 605 ASN A CA 1
ATOM 4595 C C . ASN A 1 605 ? 36.188 43.531 17.516 1 75.5 605 ASN A C 1
ATOM 4597 O O . ASN A 1 605 ? 35.656 43.344 18.609 1 75.5 605 ASN A O 1
ATOM 4601 N N . VAL A 1 606 ? 35.781 43.031 16.375 1 75.44 606 VAL A N 1
ATOM 4602 C CA . VAL A 1 606 ? 34.562 42.219 16.375 1 75.44 606 VAL A CA 1
ATOM 4603 C C . VAL A 1 606 ? 34.844 40.844 16.938 1 75.44 606 VAL A C 1
ATOM 4605 O O . VAL A 1 606 ? 34.062 40.312 17.75 1 75.44 606 VAL A O 1
ATOM 4608 N N . LEU A 1 607 ? 35.844 40.094 16.531 1 74.88 607 LEU A N 1
ATOM 4609 C CA . LEU A 1 607 ? 36.094 38.688 16.844 1 74.88 607 LEU A CA 1
ATOM 4610 C C . LEU A 1 607 ? 36.531 38.531 18.297 1 74.88 607 LEU A C 1
ATOM 4612 O O . LEU A 1 607 ? 36.312 37.5 18.922 1 74.88 607 LEU A O 1
ATOM 4616 N N . LEU A 1 608 ? 37.156 39.562 18.875 1 68.81 608 LEU A N 1
ATOM 4617 C CA . LEU A 1 608 ? 37.594 39.5 20.25 1 68.81 608 LEU A CA 1
ATOM 4618 C C . LEU A 1 608 ? 36.438 39.812 21.203 1 68.81 608 LEU A C 1
ATOM 4620 O O . LEU A 1 608 ? 36.406 39.312 22.328 1 68.81 608 LEU A O 1
ATOM 4624 N N . HIS A 1 609 ? 35.531 40.5 20.703 1 64.19 609 HIS A N 1
ATOM 4625 C CA . HIS A 1 609 ? 34.562 41.031 21.656 1 64.19 609 HIS A CA 1
ATOM 4626 C C . HIS A 1 609 ? 33.188 40.438 21.422 1 64.19 609 HIS A C 1
ATOM 4628 O O . HIS A 1 609 ? 32.25 40.719 22.172 1 64.19 609 HIS A O 1
ATOM 4634 N N . THR A 1 610 ? 33.094 39.719 20.344 1 64.25 610 THR A N 1
ATOM 4635 C CA . THR A 1 610 ? 31.734 39.219 20.062 1 64.25 610 THR A CA 1
ATOM 4636 C C . THR A 1 610 ? 31.719 37.719 19.844 1 64.25 610 THR A C 1
ATOM 4638 O O . THR A 1 610 ? 32.75 37.125 19.5 1 64.25 610 THR A O 1
ATOM 4641 N N . GLU A 1 611 ? 30.734 37.031 20.281 1 62.41 611 GLU A N 1
ATOM 4642 C CA . GLU A 1 611 ? 30.625 35.562 20.203 1 62.41 611 GLU A CA 1
ATOM 4643 C C . GLU A 1 611 ? 30.172 35.125 18.828 1 62.41 611 GLU A C 1
ATOM 4645 O O . GLU A 1 611 ? 30.234 33.906 18.5 1 62.41 611 GLU A O 1
ATOM 4650 N N . GLY A 1 612 ? 30.094 36 17.906 1 70 612 GLY A N 1
ATOM 4651 C CA . GLY A 1 612 ? 29.641 35.562 16.594 1 70 612 GLY A CA 1
ATOM 4652 C C . GLY A 1 612 ? 30.594 35.938 15.477 1 70 612 GLY A C 1
ATOM 4653 O O . GLY A 1 612 ? 31.625 36.562 15.719 1 70 612 GLY A O 1
ATOM 4654 N N . GLY A 1 613 ? 30.438 35.312 14.305 1 76.25 613 GLY A N 1
ATOM 4655 C CA . GLY A 1 613 ? 31.219 35.656 13.125 1 76.25 613 GLY A CA 1
ATOM 4656 C C . GLY A 1 613 ? 30.906 37.062 12.609 1 76.25 613 GLY A C 1
ATOM 4657 O O . GLY A 1 613 ? 30.172 37.812 13.258 1 76.25 613 GLY A O 1
ATOM 4658 N N . ALA A 1 614 ? 31.641 37.562 11.773 1 84.88 614 ALA A N 1
ATOM 4659 C CA . ALA A 1 614 ? 31.469 38.875 11.156 1 84.88 614 ALA A CA 1
ATOM 4660 C C . ALA A 1 614 ? 31.328 38.75 9.641 1 84.88 614 ALA A C 1
ATOM 4662 O O . ALA A 1 614 ? 31.828 37.781 9.039 1 84.88 614 ALA A O 1
ATOM 4663 N N . VAL A 1 615 ? 30.531 39.656 9.164 1 86.75 615 VAL A N 1
ATOM 4664 C CA . VAL A 1 615 ? 30.422 39.75 7.715 1 86.75 615 VAL A CA 1
ATOM 4665 C C . VAL A 1 615 ? 31.109 41.031 7.223 1 86.75 615 VAL A C 1
ATOM 4667 O O . VAL A 1 615 ? 30.734 42.125 7.637 1 86.75 615 VAL A O 1
ATOM 4670 N N . LEU A 1 616 ? 32.062 40.875 6.402 1 89.69 616 LEU A N 1
ATOM 4671 C CA . LEU A 1 616 ? 32.781 42 5.797 1 89.69 616 LEU A CA 1
ATOM 4672 C C . LEU A 1 616 ? 32.25 42.312 4.414 1 89.69 616 LEU A C 1
ATOM 4674 O O . LEU A 1 616 ? 31.953 41.406 3.629 1 89.69 616 LEU A O 1
ATOM 4678 N N . THR A 1 617 ? 31.984 43.625 4.176 1 90.69 617 THR A N 1
ATOM 4679 C CA . THR A 1 617 ? 31.578 44.062 2.855 1 90.69 617 THR A CA 1
ATOM 4680 C C . THR A 1 617 ? 32.469 45.188 2.359 1 90.69 617 THR A C 1
ATOM 4682 O O . THR A 1 617 ? 32.719 46.156 3.082 1 90.69 617 THR A O 1
ATOM 4685 N N . LEU A 1 618 ? 33.031 45.062 1.21 1 91.88 618 LEU A N 1
ATOM 4686 C CA . LEU A 1 618 ? 33.812 46.094 0.52 1 91.88 618 LEU A CA 1
ATOM 4687 C C . LEU A 1 618 ? 33.125 46.531 -0.759 1 91.88 618 LEU A C 1
ATOM 4689 O O . LEU A 1 618 ? 32.75 45.688 -1.591 1 91.88 618 LEU A O 1
ATOM 4693 N N . GLU A 1 619 ? 32.938 47.812 -0.858 1 91.62 619 GLU A N 1
ATOM 4694 C CA . GLU A 1 619 ? 32.219 48.281 -2.047 1 91.62 619 GLU A CA 1
ATOM 4695 C C . GLU A 1 619 ? 32.844 49.594 -2.549 1 91.62 619 GLU A C 1
ATOM 4697 O O . GLU A 1 619 ? 33.312 50.406 -1.757 1 91.62 619 GLU A O 1
ATOM 4702 N N . VAL A 1 620 ? 32.812 49.719 -3.836 1 90.44 620 VAL A N 1
ATOM 4703 C CA . VAL A 1 620 ? 33.219 51 -4.445 1 90.44 620 VAL A CA 1
ATOM 4704 C C . VAL A 1 620 ? 32.031 51.938 -4.559 1 90.44 620 VAL A C 1
ATOM 4706 O O . VAL A 1 620 ? 30.953 51.531 -5.027 1 90.44 620 VAL A O 1
ATOM 4709 N N . LEU A 1 621 ? 32.188 53.062 -3.986 1 86.88 621 LEU A N 1
ATOM 4710 C CA . LEU A 1 621 ? 31.125 54.062 -4.086 1 86.88 621 LEU A CA 1
ATOM 4711 C C . LEU A 1 621 ? 31.234 54.844 -5.391 1 86.88 621 LEU A C 1
ATOM 4713 O O . LEU A 1 621 ? 32.344 55.219 -5.805 1 86.88 621 LEU A O 1
ATOM 4717 N N . PRO A 1 622 ? 30.094 54.875 -6.156 1 71.56 622 PRO A N 1
ATOM 4718 C CA . PRO A 1 622 ? 30.156 55.531 -7.453 1 71.56 622 PRO A CA 1
ATOM 4719 C C . PRO A 1 622 ? 30.625 57 -7.344 1 71.56 622 PRO A C 1
ATOM 4721 O O . PRO A 1 622 ? 30.656 57.562 -6.246 1 71.56 622 PRO A O 1
ATOM 4724 N N . GLU A 1 623 ? 30.891 57.75 -8.531 1 64.38 623 GLU A N 1
ATOM 4725 C CA . GLU A 1 623 ? 31.406 59.094 -8.727 1 64.38 623 GLU A CA 1
ATOM 4726 C C . GLU A 1 623 ? 30.547 60.125 -8.008 1 64.38 623 GLU A C 1
ATOM 4728 O O . GLU A 1 623 ? 29.438 59.812 -7.578 1 64.38 623 GLU A O 1
ATOM 4733 N N . PRO A 1 624 ? 31.234 61.312 -7.633 1 64.75 624 PRO A N 1
ATOM 4734 C CA . PRO A 1 624 ? 32.375 61.969 -8.312 1 64.75 624 PRO A CA 1
ATOM 4735 C C . PRO A 1 624 ? 33.719 61.531 -7.773 1 64.75 624 PRO A C 1
ATOM 4737 O O . PRO A 1 624 ? 34.719 61.562 -8.5 1 64.75 624 PRO A O 1
ATOM 4740 N N . VAL A 1 625 ? 33.875 61.219 -6.52 1 65.88 625 VAL A N 1
ATOM 4741 C CA . VAL A 1 625 ? 35.188 60.75 -6.047 1 65.88 625 VAL A CA 1
ATOM 4742 C C . VAL A 1 625 ? 35.125 59.25 -5.781 1 65.88 625 VAL A C 1
ATOM 4744 O O . VAL A 1 625 ? 34.219 58.781 -5.078 1 65.88 625 VAL A O 1
ATOM 4747 N N . ARG A 1 626 ? 36 58.562 -6.465 1 77.88 626 ARG A N 1
ATOM 4748 C CA . ARG A 1 626 ? 36.031 57.094 -6.332 1 77.88 626 ARG A CA 1
ATOM 4749 C C . ARG A 1 626 ? 36.531 56.688 -4.949 1 77.88 626 ARG A C 1
ATOM 4751 O O . ARG A 1 626 ? 37.719 56.812 -4.648 1 77.88 626 ARG A O 1
ATOM 4758 N N . ARG A 1 627 ? 35.625 56.375 -4.066 1 88.06 627 ARG A N 1
ATOM 4759 C CA . ARG A 1 627 ? 35.938 55.938 -2.711 1 88.06 627 ARG A CA 1
ATOM 4760 C C . ARG A 1 627 ? 35.5 54.469 -2.504 1 88.06 627 ARG A C 1
ATOM 4762 O O . ARG A 1 627 ? 34.781 53.906 -3.332 1 88.06 627 ARG A O 1
ATOM 4769 N N . VAL A 1 628 ? 36.188 53.938 -1.491 1 92.25 628 VAL A N 1
ATOM 4770 C CA . VAL A 1 628 ? 35.844 52.594 -1.126 1 92.25 628 VAL A CA 1
ATOM 4771 C C . VAL A 1 628 ? 35.219 52.562 0.276 1 92.25 628 VAL A C 1
ATOM 4773 O O . VAL A 1 628 ? 35.688 53.281 1.169 1 92.25 628 VAL A O 1
ATOM 4776 N N . ARG A 1 629 ? 34.188 51.812 0.398 1 92.94 629 ARG A N 1
ATOM 4777 C CA . ARG A 1 629 ? 33.594 51.625 1.713 1 92.94 629 ARG A CA 1
ATOM 4778 C C . ARG A 1 629 ? 33.812 50.219 2.242 1 92.94 629 ARG A C 1
ATOM 4780 O O . ARG A 1 629 ? 33.562 49.25 1.549 1 92.94 629 ARG A O 1
ATOM 4787 N N . LEU A 1 630 ? 34.344 50.188 3.363 1 93 630 LEU A N 1
ATOM 4788 C CA . LEU A 1 630 ? 34.562 48.969 4.098 1 93 630 LEU A CA 1
ATOM 4789 C C . LEU A 1 630 ? 33.625 48.875 5.301 1 93 630 LEU A C 1
ATOM 4791 O O . LEU A 1 630 ? 33.562 49.781 6.113 1 93 630 LEU A O 1
ATOM 4795 N N . SER A 1 631 ? 32.875 47.812 5.344 1 92.12 631 SER A N 1
ATOM 4796 C CA . SER A 1 631 ? 31.938 47.625 6.457 1 92.12 631 SER A CA 1
ATOM 4797 C C . SER A 1 631 ? 32.094 46.25 7.074 1 92.12 631 SER A C 1
ATOM 4799 O O . SER A 1 631 ? 32.281 45.25 6.355 1 92.12 631 SER A O 1
ATOM 4801 N N . VAL A 1 632 ? 32.062 46.188 8.375 1 89.94 632 VAL A N 1
ATOM 4802 C CA . VAL A 1 632 ? 32.062 44.906 9.109 1 89.94 632 VAL A CA 1
ATOM 4803 C C . VAL A 1 632 ? 30.812 44.844 10 1 89.94 632 VAL A C 1
ATOM 4805 O O . VAL A 1 632 ? 30.609 45.688 10.867 1 89.94 632 VAL A O 1
ATOM 4808 N N . GLN A 1 633 ? 30.047 43.812 9.711 1 87.69 633 GLN A N 1
ATOM 4809 C CA . GLN A 1 633 ? 28.812 43.594 10.461 1 87.69 633 GLN A CA 1
ATOM 4810 C C . GLN A 1 633 ? 28.984 42.469 11.469 1 87.69 633 GLN A C 1
ATOM 4812 O O . GLN A 1 633 ? 29.594 41.438 11.164 1 87.69 633 GLN A O 1
ATOM 4817 N N . ASP A 1 634 ? 28.516 42.719 12.711 1 82.62 634 ASP A N 1
ATOM 4818 C CA . ASP A 1 634 ? 28.5 41.688 13.742 1 82.62 634 ASP A CA 1
ATOM 4819 C C . ASP A 1 634 ? 27.188 41.688 14.523 1 82.62 634 ASP A C 1
ATOM 4821 O O . ASP A 1 634 ? 26.359 42.594 14.336 1 82.62 634 ASP A O 1
ATOM 4825 N N . ARG A 1 635 ? 27 40.719 15.383 1 76.5 635 ARG A N 1
ATOM 4826 C CA . ARG A 1 635 ? 25.734 40.531 16.078 1 76.5 635 ARG A CA 1
ATOM 4827 C C . ARG A 1 635 ? 25.766 41.188 17.453 1 76.5 635 ARG A C 1
ATOM 4829 O O . ARG A 1 635 ? 24.781 41.125 18.203 1 76.5 635 ARG A O 1
ATOM 4836 N N . SER A 1 636 ? 26.797 41.812 17.812 1 75.19 636 SER A N 1
ATOM 4837 C CA . SER A 1 636 ? 26.891 42.469 19.125 1 75.19 636 SER A CA 1
ATOM 4838 C C . SER A 1 636 ? 26.266 43.875 19.078 1 75.19 636 SER A C 1
ATOM 4840 O O . SER A 1 636 ? 26.422 44.594 18.109 1 75.19 636 SER A O 1
ATOM 4842 N N . SER A 1 637 ? 25.516 44.125 20.109 1 72.5 637 SER A N 1
ATOM 4843 C CA . SER A 1 637 ? 24.922 45.469 20.203 1 72.5 637 SER A CA 1
ATOM 4844 C C . SER A 1 637 ? 25.875 46.438 20.891 1 72.5 637 SER A C 1
ATOM 4846 O O . SER A 1 637 ? 25.594 47.625 20.953 1 72.5 637 SER A O 1
ATOM 4848 N N . ALA A 1 638 ? 27.016 45.938 21.328 1 73.19 638 ALA A N 1
ATOM 4849 C CA . ALA A 1 638 ? 27.938 46.812 22.047 1 73.19 638 ALA A CA 1
ATOM 4850 C C . ALA A 1 638 ? 28.656 47.75 21.094 1 73.19 638 ALA A C 1
ATOM 4852 O O . ALA A 1 638 ? 29.234 47.312 20.094 1 73.19 638 ALA A O 1
ATOM 4853 N N . TRP A 1 639 ? 28.531 48.969 21.375 1 74.75 639 TRP A N 1
ATOM 4854 C CA . TRP A 1 639 ? 29.188 50 20.562 1 74.75 639 TRP A CA 1
ATOM 4855 C C . TRP A 1 639 ? 30.672 50.062 20.859 1 74.75 639 TRP A C 1
ATOM 4857 O O . TRP A 1 639 ? 31.094 49.875 22 1 74.75 639 TRP A O 1
ATOM 4867 N N . PRO A 1 640 ? 31.391 50.312 19.781 1 72.31 640 PRO A N 1
ATOM 4868 C CA . PRO A 1 640 ? 32.812 50.469 20.031 1 72.31 640 PRO A CA 1
ATOM 4869 C C . PRO A 1 640 ? 33.125 51.688 20.891 1 72.31 640 PRO A C 1
ATOM 4871 O O . PRO A 1 640 ? 32.5 52.75 20.75 1 72.31 640 PRO A O 1
ATOM 4874 N N . ARG A 1 641 ? 33.781 51.469 22 1 66.56 641 ARG A N 1
ATOM 4875 C CA . ARG A 1 641 ? 34.125 52.562 22.906 1 66.56 641 ARG A CA 1
ATOM 4876 C C . ARG A 1 641 ? 35.531 53.094 22.594 1 66.56 641 ARG A C 1
ATOM 4878 O O . ARG A 1 641 ? 36.469 52.281 22.406 1 66.56 641 ARG A O 1
ATOM 4885 N N . ARG A 1 642 ? 35.562 54.406 22.297 1 61.59 642 ARG A N 1
ATOM 4886 C CA . ARG A 1 642 ? 36.875 55.062 22.156 1 61.59 642 ARG A CA 1
ATOM 4887 C C . ARG A 1 642 ? 37.656 55.031 23.453 1 61.59 642 ARG A C 1
ATOM 4889 O O . ARG A 1 642 ? 37.156 55.406 24.516 1 61.59 642 ARG A O 1
ATOM 4896 N N . ARG A 1 643 ? 38.469 54.125 23.547 1 57.97 643 ARG A N 1
ATOM 4897 C CA . ARG A 1 643 ? 39.312 54.188 24.734 1 57.97 643 ARG A CA 1
ATOM 4898 C C . ARG A 1 643 ? 40.562 55.031 24.484 1 57.97 643 ARG A C 1
ATOM 4900 O O . ARG A 1 643 ? 41.094 55.031 23.359 1 57.97 643 ARG A O 1
ATOM 4907 N N . THR A 1 644 ? 40.844 56.031 25.172 1 54.41 644 THR A N 1
ATOM 4908 C CA . THR A 1 644 ? 42.094 56.781 25.125 1 54.41 644 THR A CA 1
ATOM 4909 C C . THR A 1 644 ? 43.25 55.875 25.531 1 54.41 644 THR A C 1
ATOM 4911 O O . THR A 1 644 ? 43.312 55.406 26.672 1 54.41 644 THR A O 1
ATOM 4914 N N . PRO A 1 645 ? 43.844 55.25 24.5 1 50.75 645 PRO A N 1
ATOM 4915 C CA . PRO A 1 645 ? 44.906 54.344 24.906 1 50.75 645 PRO A CA 1
ATOM 4916 C C . PRO A 1 645 ? 46 55.062 25.719 1 50.75 645 PRO A C 1
ATOM 4918 O O . PRO A 1 645 ? 46.344 56.219 25.438 1 50.75 645 PRO A O 1
ATOM 4921 N N . GLY A 1 646 ? 46.312 54.844 26.938 1 48.44 646 GLY A N 1
ATOM 4922 C CA . GLY A 1 646 ? 47.562 55.281 27.516 1 48.44 646 GLY A CA 1
ATOM 4923 C C . GLY A 1 646 ? 48.781 54.938 26.688 1 48.44 646 GLY A C 1
ATOM 4924 O O . GLY A 1 646 ? 48.656 54.188 25.703 1 48.44 646 GLY A O 1
ATOM 4925 N N . GLU A 1 647 ? 49.969 55.594 26.75 1 50.06 647 GLU A N 1
ATOM 4926 C CA . GLU A 1 647 ? 51.188 55.375 25.984 1 50.06 647 GLU A CA 1
ATOM 4927 C C . GLU A 1 647 ? 51.438 53.906 25.75 1 50.06 647 GLU A C 1
ATOM 4929 O O . GLU A 1 647 ? 51.969 53.5 24.703 1 50.06 647 GLU A O 1
ATOM 4934 N N . ALA A 1 648 ? 51.312 53 26.766 1 47.66 648 ALA A N 1
ATOM 4935 C CA . ALA A 1 648 ? 51.688 51.594 26.75 1 47.66 648 ALA A CA 1
ATOM 4936 C C . ALA A 1 648 ? 50.531 50.719 26.359 1 47.66 648 ALA A C 1
ATOM 4938 O O . ALA A 1 648 ? 50.656 49.469 26.375 1 47.66 648 ALA A O 1
ATOM 4939 N N . ALA A 1 649 ? 49.406 51.156 26.062 1 49.66 649 ALA A N 1
ATOM 4940 C CA . ALA A 1 649 ? 48.281 50.219 25.906 1 49.66 649 ALA A CA 1
ATOM 4941 C C . ALA A 1 649 ? 48.188 49.688 24.484 1 49.66 649 ALA A C 1
ATOM 4943 O O . ALA A 1 649 ? 48.219 50.469 23.516 1 49.66 649 ALA A O 1
ATOM 4944 N N . THR A 1 650 ? 48.469 48.438 24.203 1 48.59 650 THR A N 1
ATOM 4945 C CA . THR A 1 650 ? 48.438 47.719 22.938 1 48.59 650 THR A CA 1
ATOM 4946 C C . THR A 1 650 ? 47 47.562 22.422 1 48.59 650 THR A C 1
ATOM 4948 O O . THR A 1 650 ? 46.781 47.156 21.281 1 48.59 650 THR A O 1
ATOM 4951 N N . SER A 1 651 ? 45.938 47.875 23.422 1 54.03 651 SER A N 1
ATOM 4952 C CA . SER A 1 651 ? 44.531 47.719 23.062 1 54.03 651 SER A CA 1
ATOM 4953 C C . SER A 1 651 ? 43.812 49.094 23.031 1 54.03 651 SER A C 1
ATOM 4955 O O . SER A 1 651 ? 44.312 50.031 23.625 1 54.03 651 SER A O 1
ATOM 4957 N N . GLY A 1 652 ? 43.031 49.594 22.109 1 57.38 652 GLY A N 1
ATOM 4958 C CA . GLY A 1 652 ? 42.25 50.812 22.078 1 57.38 652 GLY A CA 1
ATOM 4959 C C . GLY A 1 652 ? 42.688 51.75 20.953 1 57.38 652 GLY A C 1
ATOM 4960 O O . GLY A 1 652 ? 42.156 52.875 20.844 1 57.38 652 GLY A O 1
ATOM 4961 N N . ARG A 1 653 ? 43.656 51.406 20.219 1 63.56 653 ARG A N 1
ATOM 4962 C CA . ARG A 1 653 ? 44.156 52.281 19.172 1 63.56 653 ARG A CA 1
ATOM 4963 C C . ARG A 1 653 ? 43.375 52.094 17.875 1 63.56 653 ARG A C 1
ATOM 4965 O O . ARG A 1 653 ? 43.594 52.844 16.906 1 63.56 653 ARG A O 1
ATOM 4972 N N . GLY A 1 654 ? 42.5 51.219 17.844 1 72 654 GLY A N 1
ATOM 4973 C CA . GLY A 1 654 ? 41.781 50.875 16.625 1 72 654 GLY A CA 1
ATOM 4974 C C . GLY A 1 654 ? 40.969 52 16.062 1 72 654 GLY A C 1
ATOM 4975 O O . GLY A 1 654 ? 41.031 52.312 14.867 1 72 654 GLY A O 1
ATOM 4976 N N . LEU A 1 655 ? 40.344 52.688 16.891 1 76.25 655 LEU A N 1
ATOM 4977 C CA . LEU A 1 655 ? 39.5 53.781 16.438 1 76.25 655 LEU A CA 1
ATOM 4978 C C . LEU A 1 655 ? 40.344 54.969 15.984 1 76.25 655 LEU A C 1
ATOM 4980 O O . LEU A 1 655 ? 39.938 55.719 15.102 1 76.25 655 LEU A O 1
ATOM 4984 N N . LEU A 1 656 ? 41.562 55.031 16.594 1 76.31 656 LEU A N 1
ATOM 4985 C CA . LEU A 1 656 ? 42.469 56.094 16.188 1 76.31 656 LEU A CA 1
ATOM 4986 C C . LEU A 1 656 ? 42.938 55.875 14.75 1 76.31 656 LEU A C 1
ATOM 4988 O O . LEU A 1 656 ? 43.062 56.812 13.977 1 76.31 656 LEU A O 1
ATOM 4992 N N . LEU A 1 657 ? 43.156 54.594 14.555 1 81.62 657 LEU A N 1
ATOM 4993 C CA . LEU A 1 657 ? 43.562 54.25 13.195 1 81.62 657 LEU A CA 1
ATOM 4994 C C . LEU A 1 657 ? 42.438 54.562 12.195 1 81.62 657 LEU A C 1
ATOM 4996 O O . LEU A 1 657 ? 42.719 55 11.078 1 81.62 657 LEU A O 1
ATOM 5000 N N . LEU A 1 658 ? 41.219 54.375 12.562 1 86.12 658 LEU A N 1
ATOM 5001 C CA . LEU A 1 658 ? 40.094 54.656 11.711 1 86.12 658 LEU A CA 1
ATOM 5002 C C . LEU A 1 658 ? 39.969 56.156 11.438 1 86.12 658 LEU A C 1
ATOM 5004 O O . LEU A 1 658 ? 39.719 56.562 10.305 1 86.12 658 LEU A O 1
ATOM 5008 N N . ASP A 1 659 ? 40.312 56.938 12.43 1 84.44 659 ASP A N 1
ATOM 5009 C CA . ASP A 1 659 ? 40.281 58.406 12.297 1 84.44 659 ASP A CA 1
ATOM 5010 C C . ASP A 1 659 ? 41.375 58.906 11.367 1 84.44 659 ASP A C 1
ATOM 5012 O O . ASP A 1 659 ? 41.188 59.875 10.625 1 84.44 659 ASP A O 1
ATOM 5016 N N . ALA A 1 660 ? 42.469 58.156 11.453 1 84.12 660 ALA A N 1
ATOM 5017 C CA . ALA A 1 660 ? 43.625 58.625 10.711 1 84.12 660 ALA A CA 1
ATOM 5018 C C . ALA A 1 660 ? 43.531 58.25 9.234 1 84.12 660 ALA A C 1
ATOM 5020 O O . ALA A 1 660 ? 43.969 59 8.359 1 84.12 660 ALA A O 1
ATOM 5021 N N . LEU A 1 661 ? 42.969 57.125 9.031 1 87.25 661 LEU A N 1
ATOM 5022 C CA . LEU A 1 661 ? 43.094 56.562 7.688 1 87.25 661 LEU A CA 1
ATOM 5023 C C . LEU A 1 661 ? 41.781 56.688 6.922 1 87.25 661 LEU A C 1
ATOM 5025 O O . LEU A 1 661 ? 41.781 56.688 5.688 1 87.25 661 LEU A O 1
ATOM 5029 N N . ALA A 1 662 ? 40.719 56.875 7.551 1 90.56 662 ALA A N 1
ATOM 5030 C CA . ALA A 1 662 ? 39.406 56.938 6.871 1 90.56 662 ALA A CA 1
ATOM 5031 C C . ALA A 1 662 ? 38.938 58.375 6.672 1 90.56 662 ALA A C 1
ATOM 5033 O O . ALA A 1 662 ? 39.188 59.219 7.523 1 90.56 662 ALA A O 1
ATOM 5034 N N . SER A 1 663 ? 38.344 58.594 5.543 1 86.94 663 SER A N 1
ATOM 5035 C CA . SER A 1 663 ? 37.719 59.906 5.324 1 86.94 663 SER A CA 1
ATOM 5036 C C . SER A 1 663 ? 36.5 60.062 6.203 1 86.94 663 SER A C 1
ATOM 5038 O O . SER A 1 663 ? 36.219 61.188 6.688 1 86.94 663 SER A O 1
ATOM 5040 N N . ARG A 1 664 ? 35.781 59.031 6.309 1 89.19 664 ARG A N 1
ATOM 5041 C CA . ARG A 1 664 ? 34.594 59 7.152 1 89.19 664 ARG A CA 1
ATOM 5042 C C . ARG A 1 664 ? 34.406 57.594 7.742 1 89.19 664 ARG A C 1
ATOM 5044 O O . ARG A 1 664 ? 34.812 56.594 7.141 1 89.19 664 ARG A O 1
ATOM 5051 N N . TRP A 1 665 ? 33.906 57.562 8.938 1 89.94 665 TRP A N 1
ATOM 5052 C CA . TRP A 1 665 ? 33.531 56.25 9.5 1 89.94 665 TRP A CA 1
ATOM 5053 C C . TRP A 1 665 ? 32.344 56.406 10.461 1 89.94 665 TRP A C 1
ATOM 5055 O O . TRP A 1 665 ? 32.031 57.5 10.898 1 89.94 665 TRP A O 1
ATOM 5065 N N . GLY A 1 666 ? 31.672 55.312 10.703 1 88.5 666 GLY A N 1
ATOM 5066 C CA . GLY A 1 666 ? 30.516 55.344 11.594 1 88.5 666 GLY A CA 1
ATOM 5067 C C . GLY A 1 666 ? 30.062 53.938 12.008 1 88.5 666 GLY A C 1
ATOM 5068 O O . GLY A 1 666 ? 30.703 52.938 11.672 1 88.5 666 GLY A O 1
ATOM 5069 N N . VAL A 1 667 ? 29.094 53.969 12.922 1 88.62 667 VAL A N 1
ATOM 5070 C CA . VAL A 1 667 ? 28.438 52.75 13.391 1 88.62 667 VAL A CA 1
ATOM 5071 C C . VAL A 1 667 ? 26.938 52.812 13.086 1 88.62 667 VAL A C 1
ATOM 5073 O O . VAL A 1 667 ? 26.297 53.844 13.32 1 88.62 667 VAL A O 1
ATOM 5076 N N . GLU A 1 668 ? 26.516 51.844 12.43 1 87.44 668 GLU A N 1
ATOM 5077 C CA . GLU A 1 668 ? 25.094 51.781 12.109 1 87.44 668 GLU A CA 1
ATOM 5078 C C . GLU A 1 668 ? 24.438 50.562 12.789 1 87.44 668 GLU A C 1
ATOM 5080 O O . GLU A 1 668 ? 24.953 49.469 12.734 1 87.44 668 GLU A O 1
ATOM 5085 N N . PRO A 1 669 ? 23.344 50.875 13.477 1 82.62 669 PRO A N 1
ATOM 5086 C CA . PRO A 1 669 ? 22.609 49.719 14.039 1 82.62 669 PRO A CA 1
ATOM 5087 C C . PRO A 1 669 ? 21.906 48.906 12.969 1 82.62 669 PRO A C 1
ATOM 5089 O O . PRO A 1 669 ? 21.391 49.438 11.992 1 82.62 669 PRO A O 1
ATOM 5092 N N . ARG A 1 670 ? 22.141 47.719 13.086 1 76.06 670 ARG A N 1
ATOM 5093 C CA . ARG A 1 670 ? 21.422 46.781 12.25 1 76.06 670 ARG A CA 1
ATOM 5094 C C . ARG A 1 670 ? 20.484 45.906 13.086 1 76.06 670 ARG A C 1
ATOM 5096 O O . ARG A 1 670 ? 20.641 45.812 14.305 1 76.06 670 ARG A O 1
ATOM 5103 N N . GLY A 1 671 ? 19.219 45.781 12.805 1 63.38 671 GLY A N 1
ATOM 5104 C CA . GLY A 1 671 ? 18.203 45.031 13.562 1 63.38 671 GLY A CA 1
ATOM 5105 C C . GLY A 1 671 ? 18.797 44.031 14.531 1 63.38 671 GLY A C 1
ATOM 5106 O O . GLY A 1 671 ? 18.391 43.969 15.695 1 63.38 671 GLY A O 1
ATOM 5107 N N . GLU A 1 672 ? 19.688 43.219 14.164 1 66.75 672 GLU A N 1
ATOM 5108 C CA . GLU A 1 672 ? 20.219 42.219 15.07 1 66.75 672 GLU A CA 1
ATOM 5109 C C . GLU A 1 672 ? 21.734 42.375 15.25 1 66.75 672 GLU A C 1
ATOM 5111 O O . GLU A 1 672 ? 22.453 41.406 15.492 1 66.75 672 GLU A O 1
ATOM 5116 N N . GLY A 1 673 ? 22.188 43.594 15.281 1 77.69 673 GLY A N 1
ATOM 5117 C CA . GLY A 1 673 ? 23.594 43.906 15.477 1 77.69 673 GLY A CA 1
ATOM 5118 C C . GLY A 1 673 ? 23.969 45.25 14.961 1 77.69 673 GLY A C 1
ATOM 5119 O O . GLY A 1 673 ? 23.188 46.219 15.055 1 77.69 673 GLY A O 1
ATOM 5120 N N . LYS A 1 674 ? 25.203 45.344 14.695 1 85 674 LYS A N 1
ATOM 5121 C CA . LYS A 1 674 ? 25.703 46.625 14.219 1 85 674 LYS A CA 1
ATOM 5122 C C . LYS A 1 674 ? 26.703 46.438 13.078 1 85 674 LYS A C 1
ATOM 5124 O O . LYS A 1 674 ? 27.203 45.344 12.852 1 85 674 LYS A O 1
ATOM 5129 N N . ALA A 1 675 ? 26.781 47.469 12.336 1 89.38 675 ALA A N 1
ATOM 5130 C CA . ALA A 1 675 ? 27.812 47.5 11.312 1 89.38 675 ALA A CA 1
ATOM 5131 C C . ALA A 1 675 ? 28.734 48.719 11.523 1 89.38 675 ALA A C 1
ATOM 5133 O O . ALA A 1 675 ? 28.25 49.844 11.703 1 89.38 675 ALA A O 1
ATOM 5134 N N . VAL A 1 676 ? 30.016 48.469 11.633 1 89.5 676 VAL A N 1
ATOM 5135 C CA . VAL A 1 676 ? 31 49.531 11.633 1 89.5 676 VAL A CA 1
ATOM 5136 C C . VAL A 1 676 ? 31.547 49.719 10.219 1 89.5 676 VAL A C 1
ATOM 5138 O O . VAL A 1 676 ? 31.922 48.75 9.555 1 89.5 676 VAL A O 1
ATOM 5141 N N . TRP A 1 677 ? 31.484 50.969 9.805 1 91.81 677 TRP A N 1
ATOM 5142 C CA . TRP A 1 677 ? 31.938 51.188 8.43 1 91.81 677 TRP A CA 1
ATOM 5143 C C . TRP A 1 677 ? 32.906 52.344 8.367 1 91.81 677 TRP A C 1
ATOM 5145 O O . TRP A 1 677 ? 32.969 53.156 9.281 1 91.81 677 TRP A O 1
ATOM 5155 N N . CYS A 1 678 ? 33.781 52.312 7.281 1 92.75 678 CYS A N 1
ATOM 5156 C CA . CYS A 1 678 ? 34.688 53.438 6.98 1 92.75 678 CYS A CA 1
ATOM 5157 C C . CYS A 1 678 ? 34.812 53.625 5.477 1 92.75 678 CYS A C 1
ATOM 5159 O O . CYS A 1 678 ? 34.625 52.688 4.707 1 92.75 678 CYS A O 1
ATOM 5161 N N . GLU A 1 679 ? 35 54.781 5.125 1 92.88 679 GLU A N 1
ATOM 5162 C CA . GLU A 1 679 ? 35.281 55.125 3.734 1 92.88 679 GLU A CA 1
ATOM 5163 C C . GLU A 1 679 ? 36.719 55.594 3.547 1 92.88 679 GLU A C 1
ATOM 5165 O O . GLU A 1 679 ? 37.25 56.375 4.348 1 92.88 679 GLU A O 1
ATOM 5170 N N . ILE A 1 680 ? 37.375 55.062 2.543 1 91.38 680 ILE A N 1
ATOM 5171 C CA . ILE A 1 680 ? 38.75 55.375 2.234 1 91.38 680 ILE A CA 1
ATOM 5172 C C . ILE A 1 680 ? 38.844 56.031 0.856 1 91.38 680 ILE A C 1
ATOM 5174 O O . ILE A 1 680 ? 38.312 55.5 -0.124 1 91.38 680 ILE A O 1
ATOM 5178 N N . GLY A 1 681 ? 39.406 57.219 0.72 1 84.88 681 GLY A N 1
ATOM 5179 C CA . GLY A 1 681 ? 39.625 57.938 -0.529 1 84.88 681 GLY A CA 1
ATOM 5180 C C . GLY A 1 681 ? 41.031 58.469 -0.688 1 84.88 681 GLY A C 1
ATOM 5181 O O . GLY A 1 681 ? 41.875 58.281 0.196 1 84.88 681 GLY A O 1
ATOM 5182 N N . PRO A 1 682 ? 41.312 58.969 -1.942 1 74.06 682 PRO A N 1
ATOM 5183 C CA . PRO A 1 682 ? 42.656 59.531 -2.178 1 74.06 682 PRO A CA 1
ATOM 5184 C C . PRO A 1 682 ? 42.969 60.719 -1.26 1 74.06 682 PRO A C 1
ATOM 5186 O O . PRO A 1 682 ? 42.062 61.438 -0.815 1 74.06 682 PRO A O 1
ATOM 5189 N N . ALA A 1 683 ? 44.125 60.812 -0.609 1 62.56 683 ALA A N 1
ATOM 5190 C CA . ALA A 1 683 ? 44.594 61.938 0.208 1 62.56 683 ALA A CA 1
ATOM 5191 C C . ALA A 1 683 ? 44.312 63.25 -0.493 1 62.56 683 ALA A C 1
ATOM 5193 O O . ALA A 1 683 ? 44.438 63.375 -1.715 1 62.56 683 ALA A O 1
ATOM 5194 N N . PRO A 1 684 ? 43.688 64.062 0.149 1 53.69 684 PRO A N 1
ATOM 5195 C CA . PRO A 1 684 ? 43.562 65.375 -0.503 1 53.69 684 PRO A CA 1
ATOM 5196 C C . PRO A 1 684 ? 44.906 65.938 -1.021 1 53.69 684 PRO A C 1
ATOM 5198 O O . PRO A 1 684 ? 45.938 65.75 -0.36 1 53.69 684 PRO A O 1
ATOM 5201 N N . VAL A 1 685 ? 45.156 65.938 -2.318 1 47.16 685 VAL A N 1
ATOM 5202 C CA . VAL A 1 685 ? 46.344 66.625 -2.859 1 47.16 685 VAL A CA 1
ATOM 5203 C C . VAL A 1 685 ? 46.531 68 -2.197 1 47.16 685 VAL A C 1
ATOM 5205 O O . VAL A 1 685 ? 45.594 68.812 -2.158 1 47.16 685 VAL A O 1
ATOM 5208 N N . PRO A 1 686 ? 47.531 68.062 -1.412 1 46.22 686 PRO A N 1
ATOM 5209 C CA . PRO A 1 686 ? 47.75 69.438 -0.974 1 46.22 686 PRO A CA 1
ATOM 5210 C C . PRO A 1 686 ? 47.75 70.438 -2.133 1 46.22 686 PRO A C 1
ATOM 5212 O O . PRO A 1 686 ? 48.156 70.125 -3.248 1 46.22 686 PRO A O 1
ATOM 5215 N N . ALA A 1 687 ? 47.031 71.5 -2.061 1 45 687 ALA A N 1
ATOM 5216 C CA . ALA A 1 687 ? 47.094 72.625 -2.951 1 45 687 ALA A CA 1
ATOM 5217 C C . ALA A 1 687 ? 48.531 73.125 -3.107 1 45 687 ALA A C 1
ATOM 5219 O O . ALA A 1 687 ? 49.25 73.375 -2.115 1 45 687 ALA A O 1
ATOM 5220 N N . ASP A 1 688 ? 49.281 72.812 -4.121 1 38.81 688 ASP A N 1
ATOM 5221 C CA . ASP A 1 688 ? 50.594 73.375 -4.516 1 38.81 688 ASP A CA 1
ATOM 5222 C C . ASP A 1 688 ? 50.594 74.875 -4.32 1 38.81 688 ASP A C 1
ATOM 5224 O O . ASP A 1 688 ? 49.656 75.562 -4.707 1 38.81 688 ASP A O 1
ATOM 5228 N N . SER A 1 689 ? 51.438 75.375 -3.365 1 39.28 689 SER A N 1
ATOM 5229 C CA . SER A 1 689 ? 52 76.688 -3.145 1 39.28 689 SER A CA 1
ATOM 5230 C C . SER A 1 689 ? 52.562 77.25 -4.434 1 39.28 689 SER A C 1
ATOM 5232 O O . SER A 1 689 ? 53.531 78 -4.406 1 39.28 689 SER A O 1
ATOM 5234 N N . THR A 1 690 ? 52.031 77.125 -5.574 1 36.56 690 THR A N 1
ATOM 5235 C CA . THR A 1 690 ? 52.688 77.75 -6.711 1 36.56 690 THR A CA 1
ATOM 5236 C C . THR A 1 690 ? 52.688 79.25 -6.551 1 36.56 690 THR A C 1
ATOM 5238 O O . THR A 1 690 ? 52.875 80 -7.527 1 36.56 690 THR A O 1
ATOM 5241 N N . ALA A 1 691 ? 52.625 79.938 -5.336 1 36.25 691 ALA A N 1
ATOM 5242 C CA . ALA A 1 691 ? 52.781 81.375 -5.477 1 36.25 691 ALA A CA 1
ATOM 5243 C C . ALA A 1 691 ? 54.188 81.75 -5.852 1 36.25 691 ALA A C 1
ATOM 5245 O O . ALA A 1 691 ? 54.562 82.938 -5.805 1 36.25 691 ALA A O 1
ATOM 5246 N N . ASN A 1 692 ? 55.25 80.875 -6.023 1 29.73 692 ASN A N 1
ATOM 5247 C CA . ASN A 1 692 ? 56.531 81.625 -6.141 1 29.73 692 ASN A CA 1
ATOM 5248 C C . ASN A 1 692 ? 56.562 82.438 -7.414 1 29.73 692 ASN A C 1
ATOM 5250 O O . ASN A 1 692 ? 57.531 83.188 -7.609 1 29.73 692 ASN A O 1
ATOM 5254 N N . GLY A 1 693 ? 56.125 82 -8.625 1 27.05 693 GLY A N 1
ATOM 5255 C CA . GLY A 1 693 ? 56.75 82.688 -9.719 1 27.05 693 GLY A CA 1
ATOM 5256 C C . GLY A 1 693 ? 56.188 84.062 -9.953 1 27.05 693 GLY A C 1
ATOM 5257 O O . GLY A 1 693 ? 56.594 84.75 -10.898 1 27.05 693 GLY A O 1
ATOM 5258 N N . ALA A 1 694 ? 55.312 84.875 -9.164 1 22.62 694 ALA A N 1
ATOM 5259 C CA . ALA A 1 694 ? 55.406 86.312 -9.492 1 22.62 694 ALA A CA 1
ATOM 5260 C C . ALA A 1 694 ? 56.312 87 -8.539 1 22.62 694 ALA A C 1
ATOM 5262 O O . ALA A 1 694 ? 56.375 86.688 -7.348 1 22.62 694 ALA A O 1
ATOM 5263 N N . MET B 1 1 ? 33.281 -43.531 -46.188 1 23.2 1 MET B N 1
ATOM 5264 C CA . MET B 1 1 ? 33.094 -44.469 -45.094 1 23.2 1 MET B CA 1
ATOM 5265 C C . MET B 1 1 ? 31.625 -44.5 -44.656 1 23.2 1 MET B C 1
ATOM 5267 O O . MET B 1 1 ? 31.125 -43.531 -44.094 1 23.2 1 MET B O 1
ATOM 5271 N N . THR B 1 2 ? 30.594 -45.125 -45.438 1 23.34 2 THR B N 1
ATOM 5272 C CA . THR B 1 2 ? 29.219 -44.875 -45.844 1 23.34 2 THR B CA 1
ATOM 5273 C C . THR B 1 2 ? 28.25 -45.25 -44.75 1 23.34 2 THR B C 1
ATOM 5275 O O . THR B 1 2 ? 28.578 -46.062 -43.875 1 23.34 2 THR B O 1
ATOM 5278 N N . ASP B 1 3 ? 27.094 -44.469 -44.469 1 25.28 3 ASP B N 1
ATOM 5279 C CA . ASP B 1 3 ? 26.062 -44.188 -43.5 1 25.28 3 ASP B CA 1
ATOM 5280 C C . ASP B 1 3 ? 25.25 -45.438 -43.188 1 25.28 3 ASP B C 1
ATOM 5282 O O . ASP B 1 3 ? 24.188 -45.375 -42.562 1 25.28 3 ASP B O 1
ATOM 5286 N N . GLU B 1 4 ? 25.516 -46.656 -43.781 1 27.22 4 GLU B N 1
ATOM 5287 C CA . GLU B 1 4 ? 24.781 -47.906 -43.75 1 27.22 4 GLU B CA 1
ATOM 5288 C C . GLU B 1 4 ? 24.875 -48.562 -42.375 1 27.22 4 GLU B C 1
ATOM 5290 O O . GLU B 1 4 ? 24.078 -49.438 -42.031 1 27.22 4 GLU B O 1
ATOM 5295 N N . ASP B 1 5 ? 25.969 -48.312 -41.594 1 27.47 5 ASP B N 1
ATOM 5296 C CA . ASP B 1 5 ? 26.344 -49.156 -40.438 1 27.47 5 ASP B CA 1
ATOM 5297 C C . ASP B 1 5 ? 25.516 -48.781 -39.188 1 27.47 5 ASP B C 1
ATOM 5299 O O . ASP B 1 5 ? 25.812 -49.25 -38.094 1 27.47 5 ASP B O 1
ATOM 5303 N N . ARG B 1 6 ? 24.844 -47.719 -39.25 1 31.3 6 ARG B N 1
ATOM 5304 C CA . ARG B 1 6 ? 24.406 -47.031 -38.031 1 31.3 6 ARG B CA 1
ATOM 5305 C C . ARG B 1 6 ? 23.203 -47.75 -37.406 1 31.3 6 ARG B C 1
ATOM 5307 O O . ARG B 1 6 ? 22.625 -47.25 -36.438 1 31.3 6 ARG B O 1
ATOM 5314 N N . HIS B 1 7 ? 22.609 -48.625 -38.188 1 30.09 7 HIS B N 1
ATOM 5315 C CA . HIS B 1 7 ? 21.359 -49.188 -37.656 1 30.09 7 HIS B CA 1
ATOM 5316 C C . HIS B 1 7 ? 21.594 -50.031 -36.406 1 30.09 7 HIS B C 1
ATOM 5318 O O . HIS B 1 7 ? 20.656 -50.344 -35.688 1 30.09 7 HIS B O 1
ATOM 5324 N N . THR B 1 8 ? 22.797 -50.688 -36.25 1 29.61 8 THR B N 1
ATOM 5325 C CA . THR B 1 8 ? 23 -51.781 -35.312 1 29.61 8 THR B CA 1
ATOM 5326 C C . THR B 1 8 ? 23.141 -51.219 -33.875 1 29.61 8 THR B C 1
ATOM 5328 O O . THR B 1 8 ? 23.172 -51.969 -32.906 1 29.61 8 THR B O 1
ATOM 5331 N N . ARG B 1 9 ? 23.719 -50.094 -33.656 1 31.27 9 ARG B N 1
ATOM 5332 C CA . ARG B 1 9 ? 24.406 -49.875 -32.406 1 31.27 9 ARG B CA 1
ATOM 5333 C C . ARG B 1 9 ? 23.422 -49.625 -31.266 1 31.27 9 ARG B C 1
ATOM 5335 O O . ARG B 1 9 ? 23.812 -49.656 -30.094 1 31.27 9 ARG B O 1
ATOM 5342 N N . ASN B 1 10 ? 22.469 -48.719 -31.531 1 31.42 10 ASN B N 1
ATOM 5343 C CA . ASN B 1 10 ? 21.844 -48.438 -30.234 1 31.42 10 ASN B CA 1
ATOM 5344 C C . ASN B 1 10 ? 21.016 -49.625 -29.75 1 31.42 10 ASN B C 1
ATOM 5346 O O . ASN B 1 10 ? 20.391 -50.312 -30.547 1 31.42 10 ASN B O 1
ATOM 5350 N N . GLY B 1 11 ? 21.359 -50.344 -28.641 1 32.94 11 GLY B N 1
ATOM 5351 C CA . GLY B 1 11 ? 20.938 -51.5 -27.891 1 32.94 11 GLY B CA 1
ATOM 5352 C C . GLY B 1 11 ? 19.453 -51.75 -27.953 1 32.94 11 GLY B C 1
ATOM 5353 O O . GLY B 1 11 ? 18.891 -52.469 -27.109 1 32.94 11 GLY B O 1
ATOM 5354 N N . GLU B 1 12 ? 18.766 -50.812 -28.562 1 36.41 12 GLU B N 1
ATOM 5355 C CA . GLU B 1 12 ? 17.328 -51.094 -28.609 1 36.41 12 GLU B CA 1
ATOM 5356 C C . GLU B 1 12 ? 17.031 -52.344 -29.453 1 36.41 12 GLU B C 1
ATOM 5358 O O . GLU B 1 12 ? 17.469 -52.438 -30.594 1 36.41 12 GLU B O 1
ATOM 5363 N N . ILE B 1 13 ? 16.969 -53.469 -28.781 1 38.94 13 ILE B N 1
ATOM 5364 C CA . ILE B 1 13 ? 16.578 -54.688 -29.453 1 38.94 13 ILE B CA 1
ATOM 5365 C C . ILE B 1 13 ? 15.414 -54.406 -30.406 1 38.94 13 ILE B C 1
ATOM 5367 O O . ILE B 1 13 ? 14.391 -53.844 -30 1 38.94 13 ILE B O 1
ATOM 5371 N N . GLY B 1 14 ? 15.672 -54.281 -31.656 1 40.94 14 GLY B N 1
ATOM 5372 C CA . GLY B 1 14 ? 14.664 -54.094 -32.688 1 40.94 14 GLY B CA 1
ATOM 5373 C C . GLY B 1 14 ? 13.492 -55.031 -32.562 1 40.94 14 GLY B C 1
ATOM 5374 O O . GLY B 1 14 ? 13.594 -56.062 -31.906 1 40.94 14 GLY B O 1
ATOM 5375 N N . PRO B 1 15 ? 12.336 -54.531 -32.812 1 41.31 15 PRO B N 1
ATOM 5376 C CA . PRO B 1 15 ? 11.164 -55.406 -32.688 1 41.31 15 PRO B CA 1
ATOM 5377 C C . PRO B 1 15 ? 11.422 -56.812 -33.188 1 41.31 15 PRO B C 1
ATOM 5379 O O . PRO B 1 15 ? 10.953 -57.781 -32.562 1 41.31 15 PRO B O 1
ATOM 5382 N N . ALA B 1 16 ? 12.094 -56.906 -34.281 1 41 16 ALA B N 1
ATOM 5383 C CA . ALA B 1 16 ? 12.367 -58.219 -34.844 1 41 16 ALA B CA 1
ATOM 5384 C C . ALA B 1 16 ? 13.234 -59.062 -33.906 1 41 16 ALA B C 1
ATOM 5386 O O . ALA B 1 16 ? 12.984 -60.25 -33.688 1 41 16 ALA B O 1
ATOM 5387 N N . GLU B 1 17 ? 14.336 -58.438 -33.5 1 41.94 17 GLU B N 1
ATOM 5388 C CA . GLU B 1 17 ? 15.234 -59.094 -32.562 1 41.94 17 GLU B CA 1
ATOM 5389 C C . GLU B 1 17 ? 14.516 -59.438 -31.266 1 41.94 17 GLU B C 1
ATOM 5391 O O . GLU B 1 17 ? 14.742 -60.5 -30.688 1 41.94 17 GLU B O 1
ATOM 5396 N N . TRP B 1 18 ? 13.609 -58.562 -30.922 1 42.97 18 TRP B N 1
ATOM 5397 C CA . TRP B 1 18 ? 12.82 -58.781 -29.719 1 42.97 18 TRP B CA 1
ATOM 5398 C C . TRP B 1 18 ? 11.93 -60 -29.891 1 42.97 18 TRP B C 1
ATOM 5400 O O . TRP B 1 18 ? 11.836 -60.844 -28.969 1 42.97 18 TRP B O 1
ATOM 5410 N N . LEU B 1 19 ? 11.344 -60.156 -31.062 1 42.94 19 LEU B N 1
ATOM 5411 C CA . LEU B 1 19 ? 10.555 -61.344 -31.359 1 42.94 19 LEU B CA 1
ATOM 5412 C C . LEU B 1 19 ? 11.43 -62.562 -31.406 1 42.94 19 LEU B C 1
ATOM 5414 O O . LEU B 1 19 ? 11.023 -63.656 -30.953 1 42.94 19 LEU B O 1
ATOM 5418 N N . ALA B 1 20 ? 12.609 -62.375 -32.094 1 42.81 20 ALA B N 1
ATOM 5419 C CA . ALA B 1 20 ? 13.562 -63.469 -32.125 1 42.81 20 ALA B CA 1
ATOM 5420 C C . ALA B 1 20 ? 13.984 -63.875 -30.734 1 42.81 20 ALA B C 1
ATOM 5422 O O . ALA B 1 20 ? 14.258 -65.062 -30.484 1 42.81 20 ALA B O 1
ATOM 5423 N N . MET B 1 21 ? 14.062 -62.875 -29.828 1 40.62 21 MET B N 1
ATOM 5424 C CA . MET B 1 21 ? 14.391 -63.188 -28.438 1 40.62 21 MET B CA 1
ATOM 5425 C C . MET B 1 21 ? 13.219 -63.844 -27.719 1 40.62 21 MET B C 1
ATOM 5427 O O . MET B 1 21 ? 13.367 -64.312 -26.594 1 40.62 21 MET B O 1
ATOM 5431 N N . ASN B 1 22 ? 12.062 -63.688 -28.297 1 50.44 22 ASN B N 1
ATOM 5432 C CA . ASN B 1 22 ? 10.992 -64.438 -27.641 1 50.44 22 ASN B CA 1
ATOM 5433 C C . ASN B 1 22 ? 11.266 -65.938 -27.656 1 50.44 22 ASN B C 1
ATOM 5435 O O . ASN B 1 22 ? 11.625 -66.5 -28.688 1 50.44 22 ASN B O 1
ATOM 5439 N N . ARG B 1 23 ? 11.648 -66.5 -26.75 1 63.44 23 ARG B N 1
ATOM 5440 C CA . ARG B 1 23 ? 11.867 -67.875 -26.375 1 63.44 23 ARG B CA 1
ATOM 5441 C C . ARG B 1 23 ? 10.773 -68.812 -26.938 1 63.44 23 ARG B C 1
ATOM 5443 O O . ARG B 1 23 ? 9.93 -69.312 -26.188 1 63.44 23 ARG B O 1
ATOM 5450 N N . THR B 1 24 ? 10.711 -68.688 -28.219 1 71.44 24 THR B N 1
ATOM 5451 C CA . THR B 1 24 ? 9.789 -69.562 -28.906 1 71.44 24 THR B CA 1
ATOM 5452 C C . THR B 1 24 ? 10.508 -70.812 -29.344 1 71.44 24 THR B C 1
ATOM 5454 O O . THR B 1 24 ? 11.586 -70.75 -29.938 1 71.44 24 THR B O 1
ATOM 5457 N N . GLY B 1 25 ? 10.109 -71.938 -28.922 1 76.69 25 GLY B N 1
ATOM 5458 C CA . GLY B 1 25 ? 10.609 -73.25 -29.297 1 76.69 25 GLY B CA 1
ATOM 5459 C C . GLY B 1 25 ? 9.57 -74.125 -30.016 1 76.69 25 GLY B C 1
ATOM 5460 O O . GLY B 1 25 ? 8.438 -73.688 -30.219 1 76.69 25 GLY B O 1
ATOM 5461 N N . SER B 1 26 ? 9.961 -75.25 -30.609 1 81.69 26 SER B N 1
ATOM 5462 C CA . SER B 1 26 ? 9.055 -76.125 -31.297 1 81.69 26 SER B CA 1
ATOM 5463 C C . SER B 1 26 ? 9.125 -77.562 -30.719 1 81.69 26 SER B C 1
ATOM 5465 O O . SER B 1 26 ? 10.094 -77.875 -30.031 1 81.69 26 SER B O 1
ATOM 5467 N N . PHE B 1 27 ? 8.109 -78.312 -30.844 1 85.75 27 PHE B N 1
ATOM 5468 C CA . PHE B 1 27 ? 8.109 -79.688 -30.391 1 85.75 27 PHE B CA 1
ATOM 5469 C C . PHE B 1 27 ? 7.414 -80.625 -31.391 1 85.75 27 PHE B C 1
ATOM 5471 O O . PHE B 1 27 ? 6.648 -80.125 -32.25 1 85.75 27 PHE B O 1
ATOM 5478 N N . ASP B 1 28 ? 7.832 -81.875 -31.422 1 84.19 28 ASP B N 1
ATOM 5479 C CA . ASP B 1 28 ? 7.25 -83 -32.219 1 84.19 28 ASP B CA 1
ATOM 5480 C C . ASP B 1 28 ? 6.902 -84.188 -31.344 1 84.19 28 ASP B C 1
ATOM 5482 O O . ASP B 1 28 ? 7.793 -84.875 -30.828 1 84.19 28 ASP B O 1
ATOM 5486 N N . TRP B 1 29 ? 5.629 -84.375 -31.156 1 89.62 29 TRP B N 1
ATOM 5487 C CA . TRP B 1 29 ? 5.129 -85.438 -30.297 1 89.62 29 TRP B CA 1
ATOM 5488 C C . TRP B 1 29 ? 4.605 -86.625 -31.125 1 89.62 29 TRP B C 1
ATOM 5490 O O . TRP B 1 29 ? 3.582 -86.5 -31.797 1 89.62 29 TRP B O 1
ATOM 5500 N N . ASP B 1 30 ? 5.293 -87.75 -31.031 1 87.06 30 ASP B N 1
ATOM 5501 C CA . ASP B 1 30 ? 4.836 -88.938 -31.688 1 87.06 30 ASP B CA 1
ATOM 5502 C C . ASP B 1 30 ? 3.875 -89.75 -30.781 1 87.06 30 ASP B C 1
ATOM 5504 O O . ASP B 1 30 ? 4.289 -90.25 -29.75 1 87.06 30 ASP B O 1
ATOM 5508 N N . LEU B 1 31 ? 2.697 -89.812 -31.156 1 89.25 31 LEU B N 1
ATOM 5509 C CA . LEU B 1 31 ? 1.676 -90.438 -30.297 1 89.25 31 LEU B CA 1
ATOM 5510 C C . LEU B 1 31 ? 1.763 -91.938 -30.328 1 89.25 31 LEU B C 1
ATOM 5512 O O . LEU B 1 31 ? 1.245 -92.625 -29.438 1 89.25 31 LEU B O 1
ATOM 5516 N N . ASP B 1 32 ? 2.412 -92.5 -31.375 1 87 32 ASP B N 1
ATOM 5517 C CA . ASP B 1 32 ? 2.561 -93.938 -31.469 1 87 32 ASP B CA 1
ATOM 5518 C C . ASP B 1 32 ? 3.617 -94.5 -30.5 1 87 32 ASP B C 1
ATOM 5520 O O . ASP B 1 32 ? 3.385 -95.438 -29.766 1 87 32 ASP B O 1
ATOM 5524 N N . THR B 1 33 ? 4.711 -93.75 -30.5 1 87.19 33 THR B N 1
ATOM 5525 C CA . THR B 1 33 ? 5.797 -94.125 -29.625 1 87.19 33 THR B CA 1
ATOM 5526 C C . THR B 1 33 ? 5.676 -93.5 -28.25 1 87.19 33 THR B C 1
ATOM 5528 O O . THR B 1 33 ? 6.305 -93.938 -27.281 1 87.19 33 THR B O 1
ATOM 5531 N N . GLY B 1 34 ? 4.832 -92.5 -28.141 1 88.94 34 GLY B N 1
ATOM 5532 C CA . GLY B 1 34 ? 4.668 -91.75 -26.906 1 88.94 34 GLY B CA 1
ATOM 5533 C C . GLY B 1 34 ? 5.848 -90.875 -26.578 1 88.94 34 GLY B C 1
ATOM 5534 O O . GLY B 1 34 ? 6.051 -90.5 -25.422 1 88.94 34 GLY B O 1
ATOM 5535 N N . THR B 1 35 ? 6.738 -90.5 -27.578 1 90.38 35 THR B N 1
ATOM 5536 C CA . THR B 1 35 ? 7.906 -89.688 -27.375 1 90.38 35 THR B CA 1
ATOM 5537 C C . THR B 1 35 ? 7.672 -88.312 -27.953 1 90.38 35 THR B C 1
ATOM 5539 O O . THR B 1 35 ? 6.969 -88.125 -28.953 1 90.38 35 THR B O 1
ATOM 5542 N N . ILE B 1 36 ? 8.195 -87.25 -27.188 1 90.88 36 ILE B N 1
ATOM 5543 C CA . ILE B 1 36 ? 8.078 -85.875 -27.625 1 90.88 36 ILE B CA 1
ATOM 5544 C C . ILE B 1 36 ? 9.469 -85.25 -27.766 1 90.88 36 ILE B C 1
ATOM 5546 O O . ILE B 1 36 ? 10.242 -85.25 -26.812 1 90.88 36 ILE B O 1
ATOM 5550 N N . ASP B 1 37 ? 9.789 -84.812 -29.016 1 86.12 37 ASP B N 1
ATOM 5551 C CA . ASP B 1 37 ? 11.039 -84.125 -29.297 1 86.12 37 ASP B CA 1
ATOM 5552 C C . ASP B 1 37 ? 10.844 -82.625 -29.219 1 86.12 37 ASP B C 1
ATOM 5554 O O . ASP B 1 37 ? 9.969 -82.062 -29.891 1 86.12 37 ASP B O 1
ATOM 5558 N N . VAL B 1 38 ? 11.562 -82.062 -28.344 1 86.12 38 VAL B N 1
ATOM 5559 C CA . VAL B 1 38 ? 11.508 -80.562 -28.141 1 86.12 38 VAL B CA 1
ATOM 5560 C C . VAL B 1 38 ? 12.875 -80 -28.438 1 86.12 38 VAL B C 1
ATOM 5562 O O . VAL B 1 38 ? 13.906 -80.5 -28.016 1 86.12 38 VAL B O 1
ATOM 5565 N N . ASP B 1 39 ? 12.82 -78.875 -29.312 1 80.25 39 ASP B N 1
ATOM 5566 C CA . ASP B 1 39 ? 14.109 -78.312 -29.625 1 80.25 39 ASP B CA 1
ATOM 5567 C C . ASP B 1 39 ? 14.664 -77.562 -28.406 1 80.25 39 ASP B C 1
ATOM 5569 O O . ASP B 1 39 ? 13.992 -77.438 -27.391 1 80.25 39 ASP B O 1
ATOM 5573 N N . GLU B 1 40 ? 15.906 -77.062 -28.578 1 78.12 40 GLU B N 1
ATOM 5574 C CA . GLU B 1 40 ? 16.609 -76.438 -27.453 1 78.12 40 GLU B CA 1
ATOM 5575 C C . GLU B 1 40 ? 15.852 -75.25 -26.922 1 78.12 40 GLU B C 1
ATOM 5577 O O . GLU B 1 40 ? 15.734 -75.062 -25.719 1 78.12 40 GLU B O 1
ATOM 5582 N N . ALA B 1 41 ? 15.312 -74.438 -27.797 1 77.69 41 ALA B N 1
ATOM 5583 C CA . ALA B 1 41 ? 14.586 -73.25 -27.391 1 77.69 41 ALA B CA 1
ATOM 5584 C C . ALA B 1 41 ? 13.312 -73.625 -26.625 1 77.69 41 ALA B C 1
ATOM 5586 O O . ALA B 1 41 ? 12.961 -72.938 -25.656 1 77.69 41 ALA B O 1
ATOM 5587 N N . GLY B 1 42 ? 12.633 -74.688 -27.062 1 80.75 42 GLY B N 1
ATOM 5588 C CA . GLY B 1 42 ? 11.438 -75.125 -26.359 1 80.75 42 GLY B CA 1
ATOM 5589 C C . GLY B 1 42 ? 11.727 -75.688 -24.969 1 80.75 42 GLY B C 1
ATOM 5590 O O . GLY B 1 42 ? 10.984 -75.438 -24.031 1 80.75 42 GLY B O 1
ATOM 5591 N N . LEU B 1 43 ? 12.797 -76.375 -24.984 1 84.88 43 LEU B N 1
ATOM 5592 C CA . LEU B 1 43 ? 13.172 -76.938 -23.688 1 84.88 43 LEU B CA 1
ATOM 5593 C C . LEU B 1 43 ? 13.469 -75.812 -22.688 1 84.88 43 LEU B C 1
ATOM 5595 O O . LEU B 1 43 ? 13.109 -75.875 -21.516 1 84.88 43 LEU B O 1
ATOM 5599 N N . LEU B 1 44 ? 14.023 -74.75 -23.234 1 81.5 44 LEU B N 1
ATOM 5600 C CA . LEU B 1 44 ? 14.32 -73.625 -22.375 1 81.5 44 LEU B CA 1
ATOM 5601 C C . LEU B 1 44 ? 13.031 -73 -21.875 1 81.5 44 LEU B C 1
ATOM 5603 O O . LEU B 1 44 ? 12.969 -72.562 -20.734 1 81.5 44 LEU B O 1
ATOM 5607 N N . VAL B 1 45 ? 12.047 -72.938 -22.641 1 82.12 45 VAL B N 1
ATOM 5608 C CA . VAL B 1 45 ? 10.766 -72.375 -22.234 1 82.12 45 VAL B CA 1
ATOM 5609 C C . VAL B 1 45 ? 10.164 -73.25 -21.109 1 82.12 45 VAL B C 1
ATOM 5611 O O . VAL B 1 45 ? 9.602 -72.688 -20.156 1 82.12 45 VAL B O 1
ATOM 5614 N N . PHE B 1 46 ? 10.352 -74.5 -21.188 1 84.56 46 PHE B N 1
ATOM 5615 C CA . PHE B 1 46 ? 9.812 -75.375 -20.156 1 84.56 46 PHE B CA 1
ATOM 5616 C C . PHE B 1 46 ? 10.773 -75.5 -18.984 1 84.56 46 PHE B C 1
ATOM 5618 O O . PHE B 1 46 ? 10.484 -76.188 -18 1 84.56 46 PHE B O 1
ATOM 5625 N N . GLY B 1 47 ? 11.977 -74.938 -19.109 1 79.56 47 GLY B N 1
ATOM 5626 C CA . GLY B 1 47 ? 12.953 -74.875 -18.031 1 79.56 47 GLY B CA 1
ATOM 5627 C C . GLY B 1 47 ? 13.75 -76.188 -17.953 1 79.56 47 GLY B C 1
ATOM 5628 O O . GLY B 1 47 ? 14.18 -76.562 -16.859 1 79.56 47 GLY B O 1
ATOM 5629 N N . LEU B 1 48 ? 13.859 -76.812 -19.031 1 81.62 48 LEU B N 1
ATOM 5630 C CA . LEU B 1 48 ? 14.578 -78.125 -19.031 1 81.62 48 LEU B CA 1
ATOM 5631 C C . LEU B 1 48 ? 15.898 -78 -19.781 1 81.62 48 LEU B C 1
ATOM 5633 O O . LEU B 1 48 ? 16.016 -77.188 -20.719 1 81.62 48 LEU B O 1
ATOM 5637 N N . LEU B 1 49 ? 16.906 -78.688 -19.328 1 80.62 49 LEU B N 1
ATOM 5638 C CA . LEU B 1 49 ? 18.188 -78.75 -20.031 1 80.62 49 LEU B CA 1
ATOM 5639 C C . LEU B 1 49 ? 18.172 -79.875 -21.062 1 80.62 49 LEU B C 1
ATOM 5641 O O . LEU B 1 49 ? 17.594 -80.938 -20.812 1 80.62 49 LEU B O 1
ATOM 5645 N N . PRO B 1 50 ? 18.75 -79.625 -22.266 1 78.12 50 PRO B N 1
ATOM 5646 C CA . PRO B 1 50 ? 18.734 -80.625 -23.344 1 78.12 50 PRO B CA 1
ATOM 5647 C C . PRO B 1 50 ? 19.266 -81.938 -22.875 1 78.12 50 PRO B C 1
ATOM 5649 O O . PRO B 1 50 ? 18.734 -83 -23.266 1 78.12 50 PRO B O 1
ATOM 5652 N N . ASP B 1 51 ? 20.25 -81.938 -22 1 80.69 51 ASP B N 1
ATOM 5653 C CA . ASP B 1 51 ? 20.859 -83.25 -21.562 1 80.69 51 ASP B CA 1
ATOM 5654 C C . ASP B 1 51 ? 19.969 -83.938 -20.562 1 80.69 51 ASP B C 1
ATOM 5656 O O . ASP B 1 51 ? 20.047 -85.188 -20.422 1 80.69 51 ASP B O 1
ATOM 5660 N N . ALA B 1 52 ? 19.062 -83.25 -19.891 1 79.44 52 ALA B N 1
ATOM 5661 C CA . ALA B 1 52 ? 18.234 -83.875 -18.844 1 79.44 52 ALA B CA 1
ATOM 5662 C C . ALA B 1 52 ? 16.891 -84.312 -19.391 1 79.44 52 ALA B C 1
ATOM 5664 O O . ALA B 1 52 ? 16.141 -85 -18.703 1 79.44 52 ALA B O 1
ATOM 5665 N N . TYR B 1 53 ? 16.656 -84.062 -20.578 1 86 53 TYR B N 1
ATOM 5666 C CA . TYR B 1 53 ? 15.336 -84.375 -21.109 1 86 53 TYR B CA 1
ATOM 5667 C C . TYR B 1 53 ? 15.281 -85.75 -21.672 1 86 53 TYR B C 1
ATOM 5669 O O . TYR B 1 53 ? 16.141 -86.188 -22.469 1 86 53 TYR B O 1
ATOM 5677 N N . ASP B 1 54 ? 14.305 -86.625 -21.203 1 86.5 54 ASP B N 1
ATOM 5678 C CA . ASP B 1 54 ? 14.211 -88.062 -21.547 1 86.5 54 ASP B CA 1
ATOM 5679 C C . ASP B 1 54 ? 13.281 -88.25 -22.734 1 86.5 54 ASP B C 1
ATOM 5681 O O . ASP B 1 54 ? 13 -89.375 -23.125 1 86.5 54 ASP B O 1
ATOM 5685 N N . GLY B 1 55 ? 12.742 -87.25 -23.328 1 87.62 55 GLY B N 1
ATOM 5686 C CA . GLY B 1 55 ? 11.898 -87.375 -24.5 1 87.62 55 GLY B CA 1
ATOM 5687 C C . GLY B 1 55 ? 10.461 -87.75 -24.172 1 87.62 55 GLY B C 1
ATOM 5688 O O . GLY B 1 55 ? 9.703 -88.125 -25.062 1 87.62 55 GLY B O 1
ATOM 5689 N N . ARG B 1 56 ? 10.039 -87.75 -22.891 1 90.44 56 ARG B N 1
ATOM 5690 C CA . ARG B 1 56 ? 8.672 -88.062 -22.484 1 90.44 56 ARG B CA 1
ATOM 5691 C C . ARG B 1 56 ? 7.852 -86.812 -22.203 1 90.44 56 ARG B C 1
ATOM 5693 O O . ARG B 1 56 ? 8.367 -85.812 -21.672 1 90.44 56 ARG B O 1
ATOM 5700 N N . PRO B 1 57 ? 6.562 -86.875 -22.609 1 89.56 57 PRO B N 1
ATOM 5701 C CA . PRO B 1 57 ? 5.699 -85.688 -22.391 1 89.56 57 PRO B CA 1
ATOM 5702 C C . PRO B 1 57 ? 5.516 -85.375 -20.906 1 89.56 57 PRO B C 1
ATOM 5704 O O . PRO B 1 57 ? 5.438 -84.188 -20.531 1 89.56 57 PRO B O 1
ATOM 5707 N N . VAL B 1 58 ? 5.477 -86.375 -20.078 1 86.75 58 VAL B N 1
ATOM 5708 C CA . VAL B 1 58 ? 5.238 -86.188 -18.641 1 86.75 58 VAL B CA 1
ATOM 5709 C C . VAL B 1 58 ? 6.383 -85.375 -18.031 1 86.75 58 VAL B C 1
ATOM 5711 O O . VAL B 1 58 ? 6.164 -84.562 -17.156 1 86.75 58 VAL B O 1
ATOM 5714 N N . SER B 1 59 ? 7.621 -85.562 -18.531 1 88 59 SER B N 1
ATOM 5715 C CA . SER B 1 59 ? 8.781 -84.812 -18.031 1 88 59 SER B CA 1
ATOM 5716 C C . SER B 1 59 ? 8.734 -83.375 -18.406 1 88 59 SER B C 1
ATOM 5718 O O . SER B 1 59 ? 9.266 -82.5 -17.688 1 88 59 SER B O 1
ATOM 5720 N N . LEU B 1 60 ? 8.133 -83.062 -19.469 1 87.69 60 LEU B N 1
ATOM 5721 C CA . LEU B 1 60 ? 8.055 -81.688 -19.969 1 87.69 60 LEU B CA 1
ATOM 5722 C C . LEU B 1 60 ? 7.145 -80.875 -19.078 1 87.69 60 LEU B C 1
ATOM 5724 O O . LEU B 1 60 ? 7.418 -79.688 -18.859 1 87.69 60 LEU B O 1
ATOM 5728 N N . ILE B 1 61 ? 6.023 -81.438 -18.562 1 88.44 61 ILE B N 1
ATOM 5729 C CA . ILE B 1 61 ? 5.035 -80.688 -17.844 1 88.44 61 ILE B CA 1
ATOM 5730 C C . ILE B 1 61 ? 5.125 -80.938 -16.344 1 88.44 61 ILE B C 1
ATOM 5732 O O . ILE B 1 61 ? 4.195 -80.688 -15.586 1 88.44 61 ILE B O 1
ATOM 5736 N N . ALA B 1 62 ? 6.23 -81.562 -16.016 1 86.75 62 ALA B N 1
ATOM 5737 C CA . ALA B 1 62 ? 6.387 -82 -14.633 1 86.75 62 ALA B CA 1
ATOM 5738 C C . ALA B 1 62 ? 6.402 -80.812 -13.688 1 86.75 62 ALA B C 1
ATOM 5740 O O . ALA B 1 62 ? 6.008 -80.875 -12.523 1 86.75 62 ALA B O 1
ATOM 5741 N N . ARG B 1 63 ? 6.77 -79.688 -14.164 1 85.69 63 ARG B N 1
ATOM 5742 C CA . ARG B 1 63 ? 6.934 -78.5 -13.297 1 85.69 63 ARG B CA 1
ATOM 5743 C C . ARG B 1 63 ? 5.617 -77.75 -13.148 1 85.69 63 ARG B C 1
ATOM 5745 O O . ARG B 1 63 ? 5.496 -76.875 -12.297 1 85.69 63 ARG B O 1
ATOM 5752 N N . LEU B 1 64 ? 4.629 -78.125 -13.945 1 88.19 64 LEU B N 1
ATOM 5753 C CA . LEU B 1 64 ? 3.338 -77.438 -13.867 1 88.19 64 LEU B CA 1
ATOM 5754 C C . LEU B 1 64 ? 2.57 -77.875 -12.625 1 88.19 64 LEU B C 1
ATOM 5756 O O . LEU B 1 64 ? 2.713 -79 -12.164 1 88.19 64 LEU B O 1
ATOM 5760 N N . ALA B 1 65 ? 1.779 -76.938 -12.078 1 87.62 65 ALA B N 1
ATOM 5761 C CA . ALA B 1 65 ? 0.872 -77.312 -11 1 87.62 65 ALA B CA 1
ATOM 5762 C C . ALA B 1 65 ? -0.103 -78.438 -11.445 1 87.62 65 ALA B C 1
ATOM 5764 O O . ALA B 1 65 ? -0.491 -78.5 -12.617 1 87.62 65 ALA B O 1
ATOM 5765 N N . PRO B 1 66 ? -0.5 -79.25 -10.516 1 89.38 66 PRO B N 1
ATOM 5766 C CA . PRO B 1 66 ? -1.372 -80.375 -10.867 1 89.38 66 PRO B CA 1
ATOM 5767 C C . PRO B 1 66 ? -2.646 -79.938 -11.578 1 89.38 66 PRO B C 1
ATOM 5769 O O . PRO B 1 66 ? -3.088 -80.562 -12.523 1 89.38 66 PRO B O 1
ATOM 5772 N N . GLU B 1 67 ? -3.105 -78.75 -11.039 1 87.44 67 GLU B N 1
ATOM 5773 C CA . GLU B 1 67 ? -4.332 -78.25 -11.672 1 87.44 67 GLU B CA 1
ATOM 5774 C C . GLU B 1 67 ? -4.078 -77.812 -13.109 1 87.44 67 GLU B C 1
ATOM 5776 O O . GLU B 1 67 ? -4.887 -78.125 -14 1 87.44 67 GLU B O 1
ATOM 5781 N N . GLU B 1 68 ? -2.992 -77.25 -13.336 1 88.25 68 GLU B N 1
ATOM 5782 C CA . GLU B 1 68 ? -2.635 -76.812 -14.672 1 88.25 68 GLU B CA 1
ATOM 5783 C C . GLU B 1 68 ? -2.303 -77.938 -15.594 1 88.25 68 GLU B C 1
ATOM 5785 O O . GLU B 1 68 ? -2.637 -77.938 -16.781 1 88.25 68 GLU B O 1
ATOM 5790 N N . ARG B 1 69 ? -1.707 -79 -15.094 1 89.69 69 ARG B N 1
ATOM 5791 C CA . ARG B 1 69 ? -1.397 -80.188 -15.859 1 89.69 69 ARG B CA 1
ATOM 5792 C C . ARG B 1 69 ? -2.672 -80.875 -16.344 1 89.69 69 ARG B C 1
ATOM 5794 O O . ARG B 1 69 ? -2.773 -81.25 -17.5 1 89.69 69 ARG B O 1
ATOM 5801 N N . ALA B 1 70 ? -3.562 -80.938 -15.391 1 89.06 70 ALA B N 1
ATOM 5802 C CA . ALA B 1 70 ? -4.832 -81.562 -15.734 1 89.06 70 ALA B CA 1
ATOM 5803 C C . ALA B 1 70 ? -5.559 -80.75 -16.828 1 89.06 70 ALA B C 1
ATOM 5805 O O . ALA B 1 70 ? -6.133 -81.375 -17.75 1 89.06 70 ALA B O 1
ATOM 5806 N N . ARG B 1 71 ? -5.5 -79.562 -16.641 1 88.5 71 ARG B N 1
ATOM 5807 C CA . ARG B 1 71 ? -6.152 -78.688 -17.625 1 88.5 71 ARG B CA 1
ATOM 5808 C C . ARG B 1 71 ? -5.512 -78.812 -19 1 88.5 71 ARG B C 1
ATOM 5810 O O . ARG B 1 71 ? -6.211 -78.938 -20.016 1 88.5 71 ARG B O 1
ATOM 5817 N N . LEU B 1 72 ? -4.184 -78.875 -19.109 1 90.19 72 LEU B N 1
ATOM 5818 C CA . LEU B 1 72 ? -3.471 -79 -20.375 1 90.19 72 LEU B CA 1
ATOM 5819 C C . LEU B 1 72 ? -3.771 -80.375 -21 1 90.19 72 LEU B C 1
ATOM 5821 O O . LEU B 1 72 ? -4.031 -80.438 -22.203 1 90.19 72 LEU B O 1
ATOM 5825 N N . GLU B 1 73 ? -3.76 -81.375 -20.188 1 90.5 73 GLU B N 1
ATOM 5826 C CA . GLU B 1 73 ? -4.074 -82.75 -20.688 1 90.5 73 GLU B CA 1
ATOM 5827 C C . GLU B 1 73 ? -5.496 -82.812 -21.234 1 90.5 73 GLU B C 1
ATOM 5829 O O . GLU B 1 73 ? -5.742 -83.438 -22.25 1 90.5 73 GLU B O 1
ATOM 5834 N N . ALA B 1 74 ? -6.336 -82.125 -20.516 1 89.31 74 ALA B N 1
ATOM 5835 C CA . ALA B 1 74 ? -7.723 -82.062 -20.969 1 89.31 74 ALA B CA 1
ATOM 5836 C C . ALA B 1 74 ? -7.844 -81.375 -22.328 1 89.31 74 ALA B C 1
ATOM 5838 O O . ALA B 1 74 ? -8.578 -81.875 -23.203 1 89.31 74 ALA B O 1
ATOM 5839 N N . VAL B 1 75 ? -7.09 -80.312 -22.453 1 89.56 75 VAL B N 1
ATOM 5840 C CA . VAL B 1 75 ? -7.121 -79.562 -23.719 1 89.56 75 VAL B CA 1
ATOM 5841 C C . VAL B 1 75 ? -6.602 -80.5 -24.844 1 89.56 75 VAL B C 1
ATOM 5843 O O . VAL B 1 75 ? -7.195 -80.5 -25.922 1 89.56 75 VAL B O 1
ATOM 5846 N N . VAL B 1 76 ? -5.547 -81.25 -24.625 1 89.38 76 VAL B N 1
ATOM 5847 C CA . VAL B 1 76 ? -4.938 -82.062 -25.641 1 89.38 76 VAL B CA 1
ATOM 5848 C C . VAL B 1 76 ? -5.867 -83.25 -25.953 1 89.38 76 VAL B C 1
ATOM 5850 O O . VAL B 1 76 ? -6.113 -83.562 -27.125 1 89.38 76 VAL B O 1
ATOM 5853 N N . ARG B 1 77 ? -6.383 -83.812 -24.953 1 90.12 77 ARG B N 1
ATOM 5854 C CA . ARG B 1 77 ? -7.281 -85 -25.156 1 90.12 77 ARG B CA 1
ATOM 5855 C C . ARG B 1 77 ? -8.508 -84.562 -25.969 1 90.12 77 ARG B C 1
ATOM 5857 O O . ARG B 1 77 ? -8.93 -85.312 -26.859 1 90.12 77 ARG B O 1
ATOM 5864 N N . GLN B 1 78 ? -9 -83.5 -25.562 1 89.62 78 GLN B N 1
ATOM 5865 C CA . GLN B 1 78 ? -10.18 -83 -26.266 1 89.62 78 GLN B CA 1
ATOM 5866 C C . GLN B 1 78 ? -9.875 -82.75 -27.734 1 89.62 78 GLN B C 1
ATOM 5868 O O . GLN B 1 78 ? -10.656 -83.125 -28.609 1 89.62 78 GLN B O 1
ATOM 5873 N N . ALA B 1 79 ? -8.711 -82.188 -28.031 1 88 79 ALA B N 1
ATOM 5874 C CA . ALA B 1 79 ? -8.336 -81.875 -29.406 1 88 79 ALA B CA 1
ATOM 5875 C C . ALA B 1 79 ? -8.117 -83.125 -30.219 1 88 79 ALA B C 1
ATOM 5877 O O . ALA B 1 79 ? -8.508 -83.25 -31.375 1 88 79 ALA B O 1
ATOM 5878 N N . VAL B 1 80 ? -7.543 -84.125 -29.609 1 89.25 80 VAL B N 1
ATOM 5879 C CA . VAL B 1 80 ? -7.227 -85.375 -30.297 1 89.25 80 VAL B CA 1
ATOM 5880 C C . VAL B 1 80 ? -8.508 -86.125 -30.562 1 89.25 80 VAL B C 1
ATOM 5882 O O . VAL B 1 80 ? -8.695 -86.688 -31.656 1 89.25 80 VAL B O 1
ATOM 5885 N N . THR B 1 81 ? -9.438 -86.062 -29.562 1 89 81 THR B N 1
ATOM 5886 C CA . THR B 1 81 ? -10.641 -86.875 -29.688 1 89 81 THR B CA 1
ATOM 5887 C C . THR B 1 81 ? -11.672 -86.188 -30.562 1 89 81 THR B C 1
ATOM 5889 O O . THR B 1 81 ? -12.469 -86.812 -31.25 1 89 81 THR B O 1
ATOM 5892 N N . SER B 1 82 ? -11.766 -84.875 -30.5 1 85.06 82 SER B N 1
ATOM 5893 C CA . SER B 1 82 ? -12.797 -84.125 -31.203 1 85.06 82 SER B CA 1
ATOM 5894 C C . SER B 1 82 ? -12.469 -84 -32.688 1 85.06 82 SER B C 1
ATOM 5896 O O . SER B 1 82 ? -13.305 -83.562 -33.469 1 85.06 82 SER B O 1
ATOM 5898 N N . GLY B 1 83 ? -11.352 -84.438 -33.094 1 81.12 83 GLY B N 1
ATOM 5899 C CA . GLY B 1 83 ? -10.969 -84.375 -34.5 1 81.12 83 GLY B CA 1
ATOM 5900 C C . GLY B 1 83 ? -10.5 -83 -34.906 1 81.12 83 GLY B C 1
ATOM 5901 O O . GLY B 1 83 ? -10.461 -82.625 -36.094 1 81.12 83 GLY B O 1
ATOM 5902 N N . GLU B 1 84 ? -10.164 -82.188 -34 1 80.44 84 GLU B N 1
ATOM 5903 C CA . GLU B 1 84 ? -9.656 -80.875 -34.281 1 80.44 84 GLU B CA 1
ATOM 5904 C C . GLU B 1 84 ? -8.273 -80.938 -34.938 1 80.44 84 GLU B C 1
ATOM 5906 O O . GLU B 1 84 ? -7.523 -81.875 -34.719 1 80.44 84 GLU B O 1
ATOM 5911 N N . VAL B 1 85 ? -8.008 -79.938 -35.75 1 78.25 85 VAL B N 1
ATOM 5912 C CA . VAL B 1 85 ? -6.746 -79.875 -36.5 1 78.25 85 VAL B CA 1
ATOM 5913 C C . VAL B 1 85 ? -5.668 -79.25 -35.656 1 78.25 85 VAL B C 1
ATOM 5915 O O . VAL B 1 85 ? -4.48 -79.5 -35.781 1 78.25 85 VAL B O 1
ATOM 5918 N N . SER B 1 86 ? -6.133 -78.375 -34.812 1 80.75 86 SER B N 1
ATOM 5919 C CA . SER B 1 86 ? -5.156 -77.625 -34 1 80.75 86 SER B CA 1
ATOM 5920 C C . SER B 1 86 ? -5.715 -77.312 -32.625 1 80.75 86 SER B C 1
ATOM 5922 O O . SER B 1 86 ? -6.918 -77.438 -32.406 1 80.75 86 SER B O 1
ATOM 5924 N N . TYR B 1 87 ? -4.809 -76.938 -31.609 1 80.69 87 TYR B N 1
ATOM 5925 C CA . TYR B 1 87 ? -5.203 -76.5 -30.297 1 80.69 87 TYR B CA 1
ATOM 5926 C C . TYR B 1 87 ? -4.211 -75.438 -29.766 1 80.69 87 TYR B C 1
ATOM 5928 O O . TYR B 1 87 ? -3.088 -75.375 -30.266 1 80.69 87 TYR B O 1
ATOM 5936 N N . THR B 1 88 ? -4.766 -74.625 -28.891 1 82 88 THR B N 1
ATOM 5937 C CA . THR B 1 88 ? -3.949 -73.625 -28.188 1 82 88 THR B CA 1
ATOM 5938 C C . THR B 1 88 ? -4.125 -73.812 -26.672 1 82 88 THR B C 1
ATOM 5940 O O . THR B 1 88 ? -5.168 -74.25 -26.203 1 82 88 THR B O 1
ATOM 5943 N N . ALA B 1 89 ? -3.074 -73.562 -25.969 1 81.62 89 ALA B N 1
ATOM 5944 C CA . ALA B 1 89 ? -3.113 -73.562 -24.516 1 81.62 89 ALA B CA 1
ATOM 5945 C C . ALA B 1 89 ? -2.191 -72.5 -23.922 1 81.62 89 ALA B C 1
ATOM 5947 O O . ALA B 1 89 ? -1.165 -72.188 -24.516 1 81.62 89 ALA B O 1
ATOM 5948 N N . HIS B 1 90 ? -2.629 -71.875 -22.891 1 82.88 90 HIS B N 1
ATOM 5949 C CA . HIS B 1 90 ? -1.868 -70.875 -22.141 1 82.88 90 HIS B CA 1
ATOM 5950 C C . HIS B 1 90 ? -1.813 -71.25 -20.656 1 82.88 90 HIS B C 1
ATOM 5952 O O . HIS B 1 90 ? -2.85 -71.5 -20.031 1 82.88 90 HIS B O 1
ATOM 5958 N N . PHE B 1 91 ? -0.609 -71.375 -20.141 1 82.69 91 PHE B N 1
ATOM 5959 C CA . PHE B 1 91 ? -0.488 -71.75 -18.75 1 82.69 91 PHE B CA 1
ATOM 5960 C C . PHE B 1 91 ? 0.811 -71.25 -18.141 1 82.69 91 PHE B C 1
ATOM 5962 O O . PHE B 1 91 ? 1.789 -71 -18.859 1 82.69 91 PHE B O 1
ATOM 5969 N N . PRO B 1 92 ? 0.874 -71.062 -16.812 1 84.56 92 PRO B N 1
ATOM 5970 C CA . PRO B 1 92 ? 2.084 -70.625 -16.109 1 84.56 92 PRO B CA 1
ATOM 5971 C C . PRO B 1 92 ? 2.992 -71.75 -15.727 1 84.56 92 PRO B C 1
ATOM 5973 O O . PRO B 1 92 ? 2.506 -72.875 -15.383 1 84.56 92 PRO B O 1
ATOM 5976 N N . ILE B 1 93 ? 4.266 -71.562 -16.016 1 84 93 ILE B N 1
ATOM 5977 C CA . ILE B 1 93 ? 5.25 -72.562 -15.531 1 84 93 ILE B CA 1
ATOM 5978 C C . ILE B 1 93 ? 5.965 -72 -14.305 1 84 93 ILE B C 1
ATOM 5980 O O . ILE B 1 93 ? 6.633 -70.938 -14.391 1 84 93 ILE B O 1
ATOM 5984 N N . PRO B 1 94 ? 5.723 -72.562 -13.211 1 82.19 94 PRO B N 1
ATOM 5985 C CA . PRO B 1 94 ? 6.383 -72.062 -12 1 82.19 94 PRO B CA 1
ATOM 5986 C C . PRO B 1 94 ? 7.906 -72.062 -12.117 1 82.19 94 PRO B C 1
ATOM 5988 O O . PRO B 1 94 ? 8.484 -72.938 -12.688 1 82.19 94 PRO B O 1
ATOM 5991 N N . GLN B 1 95 ? 8.477 -70.938 -11.93 1 75.12 95 GLN B N 1
ATOM 5992 C CA . GLN B 1 95 ? 9.93 -70.812 -11.938 1 75.12 95 GLN B CA 1
ATOM 5993 C C . GLN B 1 95 ? 10.492 -70.875 -10.516 1 75.12 95 GLN B C 1
ATOM 5995 O O . GLN B 1 95 ? 9.75 -70.75 -9.539 1 75.12 95 GLN B O 1
ATOM 6000 N N . ALA B 1 96 ? 11.789 -71.25 -10.555 1 68.75 96 ALA B N 1
ATOM 6001 C CA . ALA B 1 96 ? 12.445 -71.312 -9.25 1 68.75 96 ALA B CA 1
ATOM 6002 C C . ALA B 1 96 ? 12.391 -70 -8.508 1 68.75 96 ALA B C 1
ATOM 6004 O O . ALA B 1 96 ? 12.336 -70 -7.281 1 68.75 96 ALA B O 1
ATOM 6005 N N . ASP B 1 97 ? 12.328 -68.938 -9.242 1 66.94 97 ASP B N 1
ATOM 6006 C CA . ASP B 1 97 ? 12.422 -67.625 -8.602 1 66.94 97 ASP B CA 1
ATOM 6007 C C . ASP B 1 97 ? 11.039 -67.062 -8.195 1 66.94 97 ASP B C 1
ATOM 6009 O O . ASP B 1 97 ? 10.914 -66 -7.645 1 66.94 97 ASP B O 1
ATOM 6013 N N . GLY B 1 98 ? 10.008 -67.938 -8.289 1 69 98 GLY B N 1
ATOM 6014 C CA . GLY B 1 98 ? 8.672 -67.625 -7.812 1 69 98 GLY B CA 1
ATOM 6015 C C . GLY B 1 98 ? 7.809 -66.938 -8.867 1 69 98 GLY B C 1
ATOM 6016 O O . GLY B 1 98 ? 6.578 -66.938 -8.766 1 69 98 GLY B O 1
ATOM 6017 N N . SER B 1 99 ? 8.312 -66.188 -9.742 1 72.75 99 SER B N 1
ATOM 6018 C CA . SER B 1 99 ? 7.465 -65.562 -10.758 1 72.75 99 SER B CA 1
ATOM 6019 C C . SER B 1 99 ? 7.148 -66.5 -11.891 1 72.75 99 SER B C 1
ATOM 6021 O O . SER B 1 99 ? 8.055 -67.125 -12.469 1 72.75 99 SER B O 1
ATOM 6023 N N . PRO B 1 100 ? 5.867 -66.688 -12.133 1 73.56 100 PRO B N 1
ATOM 6024 C CA . PRO B 1 100 ? 5.543 -67.688 -13.164 1 73.56 100 PRO B CA 1
ATOM 6025 C C . PRO B 1 100 ? 5.902 -67.188 -14.57 1 73.56 100 PRO B C 1
ATOM 6027 O O . PRO B 1 100 ? 5.812 -66 -14.867 1 73.56 100 PRO B O 1
ATOM 6030 N N . HIS B 1 101 ? 6.562 -68.062 -15.266 1 76.44 101 HIS B N 1
ATOM 6031 C CA . HIS B 1 101 ? 6.738 -67.812 -16.703 1 76.44 101 HIS B CA 1
ATOM 6032 C C . HIS B 1 101 ? 5.488 -68.25 -17.469 1 76.44 101 HIS B C 1
ATOM 6034 O O . HIS B 1 101 ? 5.066 -69.375 -17.422 1 76.44 101 HIS B O 1
ATOM 6040 N N . TRP B 1 102 ? 4.875 -67.25 -18.031 1 80.06 102 TRP B N 1
ATOM 6041 C CA . TRP B 1 102 ? 3.682 -67.562 -18.812 1 80.06 102 TRP B CA 1
ATOM 6042 C C . TRP B 1 102 ? 4.059 -68.188 -20.156 1 80.06 102 TRP B C 1
ATOM 6044 O O . TRP B 1 102 ? 4.934 -67.625 -20.859 1 80.06 102 TRP B O 1
ATOM 6054 N N . THR B 1 103 ? 3.438 -69.312 -20.453 1 82 103 THR B N 1
ATOM 6055 C CA . THR B 1 103 ? 3.768 -70.062 -21.656 1 82 103 THR B CA 1
ATOM 6056 C C . THR B 1 103 ? 2.537 -70.25 -22.547 1 82 103 THR B C 1
ATOM 6058 O O . THR B 1 103 ? 1.438 -70.5 -22.047 1 82 103 THR B O 1
ATOM 6061 N N . HIS B 1 104 ? 2.734 -70 -23.797 1 82.44 104 HIS B N 1
ATOM 6062 C CA . HIS B 1 104 ? 1.703 -70.188 -24.812 1 82.44 104 HIS B CA 1
ATOM 6063 C C . HIS B 1 104 ? 2.096 -71.375 -25.75 1 82.44 104 HIS B C 1
ATOM 6065 O O . HIS B 1 104 ? 3.209 -71.375 -26.281 1 82.44 104 HIS B O 1
ATOM 6071 N N . VAL B 1 105 ? 1.21 -72.375 -25.922 1 82.81 105 VAL B N 1
ATOM 6072 C CA . VAL B 1 105 ? 1.443 -73.5 -26.828 1 82.81 105 VAL B CA 1
ATOM 6073 C C . VAL B 1 105 ? 0.424 -73.5 -27.969 1 82.81 105 VAL B C 1
ATOM 6075 O O . VAL B 1 105 ? -0.767 -73.25 -27.734 1 82.81 105 VAL B O 1
ATOM 6078 N N . GLN B 1 106 ? 0.918 -73.562 -29.156 1 82.56 106 GLN B N 1
ATOM 6079 C CA . GLN B 1 106 ? 0.086 -73.812 -30.328 1 82.56 106 GLN B CA 1
ATOM 6080 C C . GLN B 1 106 ? 0.535 -75.062 -31.094 1 82.56 106 GLN B C 1
ATOM 6082 O O . GLN B 1 106 ? 1.709 -75.188 -31.438 1 82.56 106 GLN B O 1
ATOM 6087 N N . ALA B 1 107 ? -0.342 -76 -31.266 1 83.81 107 ALA B N 1
ATOM 6088 C CA . ALA B 1 107 ? 0.055 -77.312 -31.859 1 83.81 107 ALA B CA 1
ATOM 6089 C C . ALA B 1 107 ? -0.925 -77.75 -32.938 1 83.81 107 ALA B C 1
ATOM 6091 O O . ALA B 1 107 ? -2.098 -77.312 -32.906 1 83.81 107 ALA B O 1
ATOM 6092 N N . ARG B 1 108 ? -0.417 -78.438 -33.875 1 81.06 108 ARG B N 1
ATOM 6093 C CA . ARG B 1 108 ? -1.211 -79.062 -34.938 1 81.06 108 ARG B CA 1
ATOM 6094 C C . ARG B 1 108 ? -1.183 -80.562 -34.812 1 81.06 108 ARG B C 1
ATOM 6096 O O . ARG B 1 108 ? -0.136 -81.188 -34.5 1 81.06 108 ARG B O 1
ATOM 6103 N N . ILE B 1 109 ? -2.305 -81.188 -35.062 1 85.31 109 ILE B N 1
ATOM 6104 C CA . ILE B 1 109 ? -2.424 -82.625 -34.938 1 85.31 109 ILE B CA 1
ATOM 6105 C C . ILE B 1 109 ? -2.396 -83.25 -36.344 1 85.31 109 ILE B C 1
ATOM 6107 O O . ILE B 1 109 ? -3.23 -82.938 -37.188 1 85.31 109 ILE B O 1
ATOM 6111 N N . LEU B 1 110 ? -1.375 -84.125 -36.531 1 83.81 110 LEU B N 1
ATOM 6112 C CA . LEU B 1 110 ? -1.273 -84.812 -37.781 1 83.81 110 LEU B CA 1
ATOM 6113 C C . LEU B 1 110 ? -1.931 -86.188 -37.688 1 83.81 110 LEU B C 1
ATOM 6115 O O . LEU B 1 110 ? -1.581 -87 -36.812 1 83.81 110 LEU B O 1
ATOM 6119 N N . ARG B 1 111 ? -2.848 -86.5 -38.625 1 84.5 111 ARG B N 1
ATOM 6120 C CA . ARG B 1 111 ? -3.627 -87.75 -38.531 1 84.5 111 ARG B CA 1
ATOM 6121 C C . ARG B 1 111 ? -3.365 -88.625 -39.75 1 84.5 111 ARG B C 1
ATOM 6123 O O . ARG B 1 111 ? -3.033 -88.125 -40.812 1 84.5 111 ARG B O 1
ATOM 6130 N N . SER B 1 112 ? -3.457 -90 -39.5 1 79.19 112 SER B N 1
ATOM 6131 C CA . SER B 1 112 ? -3.396 -90.938 -40.594 1 79.19 112 SER B CA 1
ATOM 6132 C C . SER B 1 112 ? -4.664 -90.938 -41.438 1 79.19 112 SER B C 1
ATOM 6134 O O . SER B 1 112 ? -5.66 -90.312 -41.031 1 79.19 112 SER B O 1
ATOM 6136 N N . PRO B 1 113 ? -4.551 -91.438 -42.562 1 75.56 113 PRO B N 1
ATOM 6137 C CA . PRO B 1 113 ? -5.734 -91.438 -43.438 1 75.56 113 PRO B CA 1
ATOM 6138 C C . PRO B 1 113 ? -6.957 -92 -42.781 1 75.56 113 PRO B C 1
ATOM 6140 O O . PRO B 1 113 ? -8.094 -91.688 -43.094 1 75.56 113 PRO B O 1
ATOM 6143 N N . ASP B 1 114 ? -6.754 -92.938 -41.844 1 80.06 114 ASP B N 1
ATOM 6144 C CA . ASP B 1 114 ? -7.855 -93.562 -41.125 1 80.06 114 ASP B CA 1
ATOM 6145 C C . ASP B 1 114 ? -8.398 -92.688 -40 1 80.06 114 ASP B C 1
ATOM 6147 O O . ASP B 1 114 ? -9.328 -93.062 -39.312 1 80.06 114 ASP B O 1
ATOM 6151 N N . GLY B 1 115 ? -7.871 -91.5 -39.844 1 82.06 115 GLY B N 1
ATOM 6152 C CA . GLY B 1 115 ? -8.391 -90.5 -38.938 1 82.06 115 GLY B CA 1
ATOM 6153 C C . GLY B 1 115 ? -7.73 -90.562 -37.562 1 82.06 115 GLY B C 1
ATOM 6154 O O . GLY B 1 115 ? -8.07 -89.75 -36.688 1 82.06 115 GLY B O 1
ATOM 6155 N N . ARG B 1 116 ? -6.859 -91.438 -37.375 1 85.88 116 ARG B N 1
ATOM 6156 C CA . ARG B 1 116 ? -6.203 -91.562 -36.094 1 85.88 116 ARG B CA 1
ATOM 6157 C C . ARG B 1 116 ? -5.062 -90.562 -35.938 1 85.88 116 ARG B C 1
ATOM 6159 O O . ARG B 1 116 ? -4.254 -90.438 -36.875 1 85.88 116 ARG B O 1
ATOM 6166 N N . ALA B 1 117 ? -5.039 -89.938 -34.812 1 89.12 117 ALA B N 1
ATOM 6167 C CA . ALA B 1 117 ? -3.953 -89 -34.531 1 89.12 117 ALA B CA 1
ATOM 6168 C C . ALA B 1 117 ? -2.629 -89.688 -34.344 1 89.12 117 ALA B C 1
ATOM 6170 O O . ALA B 1 117 ? -2.525 -90.625 -33.531 1 89.12 117 ALA B O 1
ATOM 6171 N N . ARG B 1 118 ? -1.664 -89.312 -35.125 1 87.31 118 ARG B N 1
ATOM 6172 C CA . ARG B 1 118 ? -0.383 -90 -35.062 1 87.31 118 ARG B CA 1
ATOM 6173 C C . ARG B 1 118 ? 0.7 -89.125 -34.469 1 87.31 118 ARG B C 1
ATOM 6175 O O . ARG B 1 118 ? 1.573 -89.562 -33.75 1 87.31 118 ARG B O 1
ATOM 6182 N N . ARG B 1 119 ? 0.564 -87.812 -34.844 1 86.5 119 ARG B N 1
ATOM 6183 C CA . ARG B 1 119 ? 1.631 -86.938 -34.438 1 86.5 119 ARG B CA 1
ATOM 6184 C C . ARG B 1 119 ? 1.075 -85.562 -34.094 1 86.5 119 ARG B C 1
ATOM 6186 O O . ARG B 1 119 ? 0.099 -85.125 -34.688 1 86.5 119 ARG B O 1
ATOM 6193 N N . ILE B 1 120 ? 1.631 -84.875 -33.031 1 86.69 120 ILE B N 1
ATOM 6194 C CA . ILE B 1 120 ? 1.331 -83.5 -32.688 1 86.69 120 ILE B CA 1
ATOM 6195 C C . ILE B 1 120 ? 2.596 -82.625 -32.812 1 86.69 120 ILE B C 1
ATOM 6197 O O . ILE B 1 120 ? 3.617 -82.938 -32.188 1 86.69 120 ILE B O 1
ATOM 6201 N N . VAL B 1 121 ? 2.584 -81.625 -33.719 1 84.38 121 VAL B N 1
ATOM 6202 C CA . VAL B 1 121 ? 3.691 -80.688 -33.875 1 84.38 121 VAL B CA 1
ATOM 6203 C C . VAL B 1 121 ? 3.248 -79.25 -33.5 1 84.38 121 VAL B C 1
ATOM 6205 O O . VAL B 1 121 ? 2.133 -78.875 -33.812 1 84.38 121 VAL B O 1
ATOM 6208 N N . GLY B 1 122 ? 4.039 -78.625 -32.719 1 81.5 122 GLY B N 1
ATOM 6209 C CA . GLY B 1 122 ? 3.6 -77.312 -32.25 1 81.5 122 GLY B CA 1
ATOM 6210 C C . GLY B 1 122 ? 4.746 -76.438 -31.844 1 81.5 122 GLY B C 1
ATOM 6211 O O . GLY B 1 122 ? 5.914 -76.75 -32.062 1 81.5 122 GLY B O 1
ATOM 6212 N N . VAL B 1 123 ? 4.34 -75.188 -31.484 1 81.19 123 VAL B N 1
ATOM 6213 C CA . VAL B 1 123 ? 5.266 -74.125 -31.016 1 81.19 123 VAL B CA 1
ATOM 6214 C C . VAL B 1 123 ? 4.938 -73.75 -29.578 1 81.19 123 VAL B C 1
ATOM 6216 O O . VAL B 1 123 ? 3.77 -73.75 -29.172 1 81.19 123 VAL B O 1
ATOM 6219 N N . VAL B 1 124 ? 5.945 -73.562 -28.781 1 81.88 124 VAL B N 1
ATOM 6220 C CA . VAL B 1 124 ? 5.832 -73.125 -27.406 1 81.88 124 VAL B CA 1
ATOM 6221 C C . VAL B 1 124 ? 6.574 -71.75 -27.25 1 81.88 124 VAL B C 1
ATOM 6223 O O . VAL B 1 124 ? 7.684 -71.625 -27.75 1 81.88 124 VAL B O 1
ATOM 6226 N N . ARG B 1 125 ? 5.852 -70.812 -26.625 1 79.25 125 ARG B N 1
ATOM 6227 C CA . ARG B 1 125 ? 6.418 -69.5 -26.484 1 79.25 125 ARG B CA 1
ATOM 6228 C C . ARG B 1 125 ? 6.277 -69 -25.062 1 79.25 125 ARG B C 1
ATOM 6230 O O . ARG B 1 125 ? 5.254 -69.188 -24.406 1 79.25 125 ARG B O 1
ATOM 6237 N N . ASP B 1 126 ? 7.34 -68.25 -24.672 1 75.56 126 ASP B N 1
ATOM 6238 C CA . ASP B 1 126 ? 7.285 -67.562 -23.406 1 75.56 126 ASP B CA 1
ATOM 6239 C C . ASP B 1 126 ? 6.621 -66.188 -23.594 1 75.56 126 ASP B C 1
ATOM 6241 O O . ASP B 1 126 ? 7.152 -65.312 -24.297 1 75.56 126 ASP B O 1
ATOM 6245 N N . THR B 1 127 ? 5.406 -65.938 -23.031 1 70.94 127 THR B N 1
ATOM 6246 C CA . THR B 1 127 ? 4.656 -64.688 -23.234 1 70.94 127 THR B CA 1
ATOM 6247 C C . THR B 1 127 ? 4.785 -63.812 -22 1 70.94 127 THR B C 1
ATOM 6249 O O . THR B 1 127 ? 4.055 -62.812 -21.875 1 70.94 127 THR B O 1
ATOM 6252 N N . THR B 1 128 ? 5.617 -64.125 -21.156 1 67.62 128 THR B N 1
ATOM 6253 C CA . THR B 1 128 ? 5.766 -63.375 -19.922 1 67.62 128 THR B CA 1
ATOM 6254 C C . THR B 1 128 ? 6.082 -61.938 -20.219 1 67.62 128 THR B C 1
ATOM 6256 O O . THR B 1 128 ? 5.48 -61.031 -19.641 1 67.62 128 THR B O 1
ATOM 6259 N N . ALA B 1 129 ? 6.949 -61.75 -21.188 1 62.38 129 ALA B N 1
ATOM 6260 C CA . ALA B 1 129 ? 7.383 -60.375 -21.516 1 62.38 129 ALA B CA 1
ATOM 6261 C C . ALA B 1 129 ? 6.223 -59.562 -22.062 1 62.38 129 ALA B C 1
ATOM 6263 O O . ALA B 1 129 ? 6.094 -58.375 -21.734 1 62.38 129 ALA B O 1
ATOM 6264 N N . GLU B 1 130 ? 5.422 -60.188 -22.859 1 61.78 130 GLU B N 1
ATOM 6265 C CA . GLU B 1 130 ? 4.289 -59.469 -23.453 1 61.78 130 GLU B CA 1
ATOM 6266 C C . GLU B 1 130 ? 3.293 -59.031 -22.375 1 61.78 130 GLU B C 1
ATOM 6268 O O . GLU B 1 130 ? 2.805 -57.906 -22.406 1 61.78 130 GLU B O 1
ATOM 6273 N N . LEU B 1 131 ? 2.998 -59.875 -21.5 1 60.53 131 LEU B N 1
ATOM 6274 C CA . LEU B 1 131 ? 2.051 -59.594 -20.438 1 60.53 131 LEU B CA 1
ATOM 6275 C C . LEU B 1 131 ? 2.6 -58.531 -19.5 1 60.53 131 LEU B C 1
ATOM 6277 O O . LEU B 1 131 ? 1.862 -57.625 -19.062 1 60.53 131 LEU B O 1
ATOM 6281 N N . THR B 1 132 ? 3.824 -58.719 -19.281 1 59.75 132 THR B N 1
ATOM 6282 C CA . THR B 1 132 ? 4.473 -57.75 -18.406 1 59.75 132 THR B CA 1
ATOM 6283 C C . THR B 1 132 ? 4.469 -56.344 -19.047 1 59.75 132 THR B C 1
ATOM 6285 O O . THR B 1 132 ? 4.227 -55.344 -18.359 1 59.75 132 THR B O 1
ATOM 6288 N N . ARG B 1 133 ? 4.594 -56.344 -20.281 1 58.78 133 ARG B N 1
ATOM 6289 C CA . ARG B 1 133 ? 4.617 -55.062 -20.984 1 58.78 133 ARG B CA 1
ATOM 6290 C C . ARG B 1 133 ? 3.246 -54.406 -20.953 1 58.78 133 ARG B C 1
ATOM 6292 O O . ARG B 1 133 ? 3.146 -53.188 -20.781 1 58.78 133 ARG B O 1
ATOM 6299 N N . PHE B 1 134 ? 2.207 -55.219 -21.219 1 57.03 134 PHE B N 1
ATOM 6300 C CA . PHE B 1 134 ? 0.854 -54.688 -21.125 1 57.03 134 PHE B CA 1
ATOM 6301 C C . PHE B 1 134 ? 0.6 -54.062 -19.75 1 57.03 134 PHE B C 1
ATOM 6303 O O . PHE B 1 134 ? 0.074 -52.969 -19.641 1 57.03 134 PHE B O 1
ATOM 6310 N N . ALA B 1 135 ? 0.898 -54.844 -18.844 1 59.38 135 ALA B N 1
ATOM 6311 C CA . ALA B 1 135 ? 0.71 -54.375 -17.484 1 59.38 135 ALA B CA 1
ATOM 6312 C C . ALA B 1 135 ? 1.508 -53.094 -17.234 1 59.38 135 ALA B C 1
ATOM 6314 O O . ALA B 1 135 ? 1.031 -52.188 -16.547 1 59.38 135 ALA B O 1
ATOM 6315 N N . PHE B 1 136 ? 2.6 -53.031 -17.891 1 59.28 136 PHE B N 1
ATOM 6316 C CA . PHE B 1 136 ? 3.484 -51.875 -17.719 1 59.28 136 PHE B CA 1
ATOM 6317 C C . PHE B 1 136 ? 2.877 -50.625 -18.344 1 59.28 136 PHE B C 1
ATOM 6319 O O . PHE B 1 136 ? 2.91 -49.531 -17.75 1 59.28 136 PHE B O 1
ATOM 6326 N N . VAL B 1 137 ? 2.281 -50.812 -19.562 1 59.72 137 VAL B N 1
ATOM 6327 C CA . VAL B 1 137 ? 1.666 -49.656 -20.25 1 59.72 137 VAL B CA 1
ATOM 6328 C C . VAL B 1 137 ? 0.486 -49.156 -19.438 1 59.72 137 VAL B C 1
ATOM 6330 O O . VAL B 1 137 ? 0.309 -47.938 -19.297 1 59.72 137 VAL B O 1
ATOM 6333 N N . GLN B 1 138 ? -0.301 -50 -18.984 1 61.31 138 GLN B N 1
ATOM 6334 C CA . GLN B 1 138 ? -1.453 -49.594 -18.172 1 61.31 138 GLN B CA 1
ATOM 6335 C C . GLN B 1 138 ? -1.019 -48.844 -16.922 1 61.31 138 GLN B C 1
ATOM 6337 O O . GLN B 1 138 ? -1.638 -47.844 -16.562 1 61.31 138 GLN B O 1
ATOM 6342 N N . GLU B 1 139 ? 0.06 -49.375 -16.375 1 65.06 139 GLU B N 1
ATOM 6343 C CA . GLU B 1 139 ? 0.578 -48.719 -15.172 1 65.06 139 GLU B CA 1
ATOM 6344 C C . GLU B 1 139 ? 1.111 -47.312 -15.484 1 65.06 139 GLU B C 1
ATOM 6346 O O . GLU B 1 139 ? 0.911 -46.375 -14.703 1 65.06 139 GLU B O 1
ATOM 6351 N N . LEU B 1 140 ? 1.679 -47.188 -16.625 1 63.16 140 LEU B N 1
ATOM 6352 C CA . LEU B 1 140 ? 2.225 -45.906 -17.031 1 63.16 140 LEU B CA 1
ATOM 6353 C C . LEU B 1 140 ? 1.11 -44.875 -17.266 1 63.16 140 LEU B C 1
ATOM 6355 O O . LEU B 1 140 ? 1.237 -43.719 -16.906 1 63.16 140 LEU B O 1
ATOM 6359 N N . GLU B 1 141 ? 0.062 -45.375 -17.906 1 63.19 141 GLU B N 1
ATOM 6360 C CA . GLU B 1 141 ? -1.077 -44.5 -18.156 1 63.19 141 GLU B CA 1
ATOM 6361 C C . GLU B 1 141 ? -1.726 -44.031 -16.859 1 63.19 141 GLU B C 1
ATOM 6363 O O . GLU B 1 141 ? -2.096 -42.875 -16.703 1 63.19 141 GLU B O 1
ATOM 6368 N N . LYS B 1 142 ? -1.852 -44.969 -16.016 1 65.5 142 LYS B N 1
ATOM 6369 C CA . LYS B 1 142 ? -2.441 -44.656 -14.727 1 65.5 142 LYS B CA 1
ATOM 6370 C C . LYS B 1 142 ? -1.583 -43.625 -13.977 1 65.5 142 LYS B C 1
ATOM 6372 O O . LYS B 1 142 ? -2.105 -42.688 -13.398 1 65.5 142 LYS B O 1
ATOM 6377 N N . ARG B 1 143 ? -0.297 -43.844 -14.031 1 64.75 143 ARG B N 1
ATOM 6378 C CA . ARG B 1 143 ? 0.622 -42.938 -13.352 1 64.75 143 ARG B CA 1
ATOM 6379 C C . ARG B 1 143 ? 0.543 -41.531 -13.945 1 64.75 143 ARG B C 1
ATOM 6381 O O . ARG B 1 143 ? 0.585 -40.531 -13.219 1 64.75 143 ARG B O 1
ATOM 6388 N N . ARG B 1 144 ? 0.428 -41.469 -15.234 1 65.19 144 ARG B N 1
ATOM 6389 C CA . ARG B 1 144 ? 0.317 -40.188 -15.922 1 65.19 144 ARG B CA 1
ATOM 6390 C C . ARG B 1 144 ? -0.938 -39.438 -15.492 1 65.19 144 ARG B C 1
ATOM 6392 O O . ARG B 1 144 ? -0.883 -38.25 -15.195 1 65.19 144 ARG B O 1
ATOM 6399 N N . GLU B 1 145 ? -1.929 -40.188 -15.57 1 66.69 145 GLU B N 1
ATOM 6400 C CA . GLU B 1 145 ? -3.199 -39.562 -15.18 1 66.69 145 GLU B CA 1
ATOM 6401 C C . GLU B 1 145 ? -3.137 -39.062 -13.742 1 66.69 145 GLU B C 1
ATOM 6403 O O . GLU B 1 145 ? -3.635 -37.969 -13.461 1 66.69 145 GLU B O 1
ATOM 6408 N N . VAL B 1 146 ? -2.449 -39.844 -12.969 1 69.75 146 VAL B N 1
ATOM 6409 C CA . VAL B 1 146 ? -2.357 -39.438 -11.562 1 69.75 146 VAL B CA 1
ATOM 6410 C C . VAL B 1 146 ? -1.528 -38.156 -11.445 1 69.75 146 VAL B C 1
ATOM 6412 O O . VAL B 1 146 ? -1.908 -37.25 -10.719 1 69.75 146 VAL B O 1
ATOM 6415 N N . GLN B 1 147 ? -0.43 -38.125 -12.188 1 73.25 147 GLN B N 1
ATOM 6416 C CA . GLN B 1 147 ? 0.459 -36.969 -12.102 1 73.25 147 GLN B CA 1
ATOM 6417 C C . GLN B 1 147 ? -0.231 -35.719 -12.609 1 73.25 147 GLN B C 1
ATOM 6419 O O . GLN B 1 147 ? -0.152 -34.656 -11.969 1 73.25 147 GLN B O 1
ATOM 6424 N N . THR B 1 148 ? -0.878 -35.781 -13.758 1 70.31 148 THR B N 1
ATOM 6425 C CA . THR B 1 148 ? -1.575 -34.656 -14.32 1 70.31 148 THR B CA 1
ATOM 6426 C C . THR B 1 148 ? -2.717 -34.188 -13.406 1 70.31 148 THR B C 1
ATOM 6428 O O . THR B 1 148 ? -2.969 -33 -13.25 1 70.31 148 THR B O 1
ATOM 6431 N N . ASN B 1 149 ? -3.293 -35.156 -12.789 1 74.81 149 ASN B N 1
ATOM 6432 C CA . ASN B 1 149 ? -4.387 -34.875 -11.867 1 74.81 149 ASN B CA 1
ATOM 6433 C C . ASN B 1 149 ? -3.889 -34.156 -10.617 1 74.81 149 ASN B C 1
ATOM 6435 O O . ASN B 1 149 ? -4.547 -33.25 -10.109 1 74.81 149 ASN B O 1
ATOM 6439 N N . ILE B 1 150 ? -2.719 -34.594 -10.156 1 78 150 ILE B N 1
ATOM 6440 C CA . ILE B 1 150 ? -2.135 -33.969 -8.977 1 78 150 ILE B CA 1
ATOM 6441 C C . ILE B 1 150 ? -1.847 -32.5 -9.258 1 78 150 ILE B C 1
ATOM 6443 O O . ILE B 1 150 ? -2.197 -31.625 -8.453 1 78 150 ILE B O 1
ATOM 6447 N N . VAL B 1 151 ? -1.292 -32.219 -10.398 1 77.19 151 VAL B N 1
ATOM 6448 C CA . VAL B 1 151 ? -0.942 -30.844 -10.758 1 77.19 151 VAL B CA 1
ATOM 6449 C C . VAL B 1 151 ? -2.211 -30 -10.906 1 77.19 151 VAL B C 1
ATOM 6451 O O . VAL B 1 151 ? -2.309 -28.906 -10.359 1 77.19 151 VAL B O 1
ATOM 6454 N N . GLU B 1 152 ? -3.121 -30.516 -11.594 1 76.88 152 GLU B N 1
ATOM 6455 C CA . GLU B 1 152 ? -4.367 -29.797 -11.844 1 76.88 152 GLU B CA 1
ATOM 6456 C C . GLU B 1 152 ? -5.125 -29.531 -10.539 1 76.88 152 GLU B C 1
ATOM 6458 O O . GLU B 1 152 ? -5.566 -28.406 -10.289 1 76.88 152 GLU B O 1
ATOM 6463 N N . ARG B 1 153 ? -5.262 -30.547 -9.68 1 81.12 153 ARG B N 1
ATOM 6464 C CA . ARG B 1 153 ? -6.043 -30.406 -8.453 1 81.12 153 ARG B CA 1
ATOM 6465 C C . ARG B 1 153 ? -5.352 -29.484 -7.457 1 81.12 153 ARG B C 1
ATOM 6467 O O . ARG B 1 153 ? -6.012 -28.703 -6.77 1 81.12 153 ARG B O 1
ATOM 6474 N N . THR B 1 154 ? -4.055 -29.609 -7.352 1 85.44 154 THR B N 1
ATOM 6475 C CA . THR B 1 154 ? -3.309 -28.75 -6.445 1 85.44 154 THR B CA 1
ATOM 6476 C C . THR B 1 154 ? -3.395 -27.297 -6.895 1 85.44 154 THR B C 1
ATOM 6478 O O . THR B 1 154 ? -3.656 -26.406 -6.086 1 85.44 154 THR B O 1
ATOM 6481 N N . THR B 1 155 ? -3.227 -27.109 -8.172 1 81.12 155 THR B N 1
ATOM 6482 C CA . THR B 1 155 ? -3.289 -25.766 -8.719 1 81.12 155 THR B CA 1
ATOM 6483 C C . THR B 1 155 ? -4.676 -25.156 -8.508 1 81.12 155 THR B C 1
ATOM 6485 O O . THR B 1 155 ? -4.801 -23.984 -8.141 1 81.12 155 THR B O 1
ATOM 6488 N N . ASN B 1 156 ? -5.684 -25.953 -8.727 1 79.75 156 ASN B N 1
ATOM 6489 C CA . ASN B 1 156 ? -7.055 -25.484 -8.555 1 79.75 156 ASN B CA 1
ATOM 6490 C C . ASN B 1 156 ? -7.34 -25.109 -7.102 1 79.75 156 ASN B C 1
ATOM 6492 O O . ASN B 1 156 ? -7.977 -24.078 -6.836 1 79.75 156 ASN B O 1
ATOM 6496 N N . ALA B 1 157 ? -6.93 -25.969 -6.23 1 85.5 157 ALA B N 1
ATOM 6497 C CA . ALA B 1 157 ? -7.133 -25.688 -4.812 1 85.5 157 ALA B CA 1
ATOM 6498 C C . ALA B 1 157 ? -6.422 -24.391 -4.406 1 85.5 157 ALA B C 1
ATOM 6500 O O . ALA B 1 157 ? -6.977 -23.594 -3.656 1 85.5 157 ALA B O 1
ATOM 6501 N N . LEU B 1 158 ? -5.262 -24.188 -4.941 1 88.06 158 LEU B N 1
ATOM 6502 C CA . LEU B 1 158 ? -4.445 -23.047 -4.551 1 88.06 158 LEU B CA 1
ATOM 6503 C C . LEU B 1 158 ? -4.91 -21.781 -5.266 1 88.06 158 LEU B C 1
ATOM 6505 O O . LEU B 1 158 ? -4.621 -20.672 -4.82 1 88.06 158 LEU B O 1
ATOM 6509 N N . SER B 1 159 ? -5.633 -21.891 -6.375 1 80.56 159 SER B N 1
ATOM 6510 C CA . SER B 1 159 ? -6.133 -20.734 -7.121 1 80.56 159 SER B CA 1
ATOM 6511 C C . SER B 1 159 ? -7.191 -19.984 -6.324 1 80.56 159 SER B C 1
ATOM 6513 O O . SER B 1 159 ? -7.438 -18.797 -6.574 1 80.56 159 SER B O 1
ATOM 6515 N N . ARG B 1 160 ? -7.738 -20.641 -5.316 1 81.44 160 ARG B N 1
ATOM 6516 C CA . ARG B 1 160 ? -8.781 -20.016 -4.5 1 81.44 160 ARG B CA 1
ATOM 6517 C C . ARG B 1 160 ? -8.188 -19.359 -3.262 1 81.44 160 ARG B C 1
ATOM 6519 O O . ARG B 1 160 ? -8.852 -18.562 -2.598 1 81.44 160 ARG B O 1
ATOM 6526 N N . ALA B 1 161 ? -6.973 -19.734 -2.988 1 86.25 161 ALA B N 1
ATOM 6527 C CA . ALA B 1 161 ? -6.32 -19.203 -1.797 1 86.25 161 ALA B CA 1
ATOM 6528 C C . ALA B 1 161 ? -5.961 -17.734 -1.986 1 86.25 161 ALA B C 1
ATOM 6530 O O . ALA B 1 161 ? -5.375 -17.359 -3.006 1 86.25 161 ALA B O 1
ATOM 6531 N N . VAL B 1 162 ? -6.328 -16.859 -1.036 1 82.88 162 VAL B N 1
ATOM 6532 C CA . VAL B 1 162 ? -6.074 -15.43 -1.127 1 82.88 162 VAL B CA 1
ATOM 6533 C C . VAL B 1 162 ? -4.977 -15.039 -0.142 1 82.88 162 VAL B C 1
ATOM 6535 O O . VAL B 1 162 ? -4.027 -14.336 -0.507 1 82.88 162 VAL B O 1
ATOM 6538 N N . THR B 1 163 ? -5.078 -15.555 1.093 1 87.25 163 THR B N 1
ATOM 6539 C CA . THR B 1 163 ? -4.133 -15.242 2.158 1 87.25 163 THR B CA 1
ATOM 6540 C C . THR B 1 163 ? -3.188 -16.422 2.402 1 87.25 163 THR B C 1
ATOM 6542 O O . THR B 1 163 ? -3.393 -17.5 1.864 1 87.25 163 THR B O 1
ATOM 6545 N N . VAL B 1 164 ? -2.168 -16.141 3.17 1 91.5 164 VAL B N 1
ATOM 6546 C CA . VAL B 1 164 ? -1.247 -17.219 3.543 1 91.5 164 VAL B CA 1
ATOM 6547 C C . VAL B 1 164 ? -1.997 -18.297 4.309 1 91.5 164 VAL B C 1
ATOM 6549 O O . VAL B 1 164 ? -1.747 -19.5 4.109 1 91.5 164 VAL B O 1
ATOM 6552 N N . ASP B 1 165 ? -2.926 -17.906 5.141 1 91.44 165 ASP B N 1
ATOM 6553 C CA . ASP B 1 165 ? -3.746 -18.875 5.879 1 91.44 165 ASP B CA 1
ATOM 6554 C C . ASP B 1 165 ? -4.566 -19.734 4.926 1 91.44 165 ASP B C 1
ATOM 6556 O O . ASP B 1 165 ? -4.762 -20.922 5.172 1 91.44 165 ASP B O 1
ATOM 6560 N N . ASP B 1 166 ? -5.059 -19.125 3.814 1 91.19 166 ASP B N 1
ATOM 6561 C CA . ASP B 1 166 ? -5.801 -19.891 2.807 1 91.19 166 ASP B CA 1
ATOM 6562 C C . ASP B 1 166 ? -4.918 -20.938 2.148 1 91.19 166 ASP B C 1
ATOM 6564 O O . ASP B 1 166 ? -5.375 -22.047 1.869 1 91.19 166 ASP B O 1
ATOM 6568 N N . VAL B 1 167 ? -3.666 -20.578 1.822 1 92.88 167 VAL B N 1
ATOM 6569 C CA . VAL B 1 167 ? -2.738 -21.516 1.192 1 92.88 167 VAL B CA 1
ATOM 6570 C C . VAL B 1 167 ? -2.486 -22.703 2.121 1 92.88 167 VAL B C 1
ATOM 6572 O O . VAL B 1 167 ? -2.549 -23.859 1.695 1 92.88 167 VAL B O 1
ATOM 6575 N N . THR B 1 168 ? -2.23 -22.422 3.434 1 94.38 168 THR B N 1
ATOM 6576 C CA . THR B 1 168 ? -1.988 -23.453 4.422 1 94.38 168 THR B CA 1
ATOM 6577 C C . THR B 1 168 ? -3.209 -24.359 4.559 1 94.38 168 THR B C 1
ATOM 6579 O O . THR B 1 168 ? -3.076 -25.594 4.648 1 94.38 168 THR B O 1
ATOM 6582 N N . ALA B 1 169 ? -4.359 -23.766 4.531 1 92.75 169 ALA B N 1
ATOM 6583 C CA . ALA B 1 169 ? -5.598 -24.531 4.648 1 92.75 169 ALA B CA 1
ATOM 6584 C C . ALA B 1 169 ? -5.797 -25.438 3.438 1 92.75 169 ALA B C 1
ATOM 6586 O O . ALA B 1 169 ? -6.266 -26.562 3.572 1 92.75 169 ALA B O 1
ATOM 6587 N N . ALA B 1 170 ? -5.465 -24.922 2.262 1 91.56 170 ALA B N 1
ATOM 6588 C CA . ALA B 1 170 ? -5.602 -25.703 1.037 1 91.56 170 ALA B CA 1
ATOM 6589 C C . ALA B 1 170 ? -4.68 -26.906 1.054 1 91.56 170 ALA B C 1
ATOM 6591 O O . ALA B 1 170 ? -5.027 -27.969 0.526 1 91.56 170 ALA B O 1
ATOM 6592 N N . LEU B 1 171 ? -3.514 -26.797 1.639 1 93.81 171 LEU B N 1
ATOM 6593 C CA . LEU B 1 171 ? -2.51 -27.859 1.634 1 93.81 171 LEU B CA 1
ATOM 6594 C C . LEU B 1 171 ? -2.744 -28.828 2.783 1 93.81 171 LEU B C 1
ATOM 6596 O O . LEU B 1 171 ? -2.406 -30.016 2.682 1 93.81 171 LEU B O 1
ATOM 6600 N N . THR B 1 172 ? -3.252 -28.375 3.928 1 92.5 172 THR B N 1
ATOM 6601 C CA . THR B 1 172 ? -3.354 -29.203 5.125 1 92.5 172 THR B CA 1
ATOM 6602 C C . THR B 1 172 ? -4.797 -29.625 5.359 1 92.5 172 THR B C 1
ATOM 6604 O O . THR B 1 172 ? -5.055 -30.547 6.141 1 92.5 172 THR B O 1
ATOM 6607 N N . GLY B 1 173 ? -5.715 -28.953 4.73 1 87.81 173 GLY B N 1
ATOM 6608 C CA . GLY B 1 173 ? -7.117 -29.281 4.922 1 87.81 173 GLY B CA 1
ATOM 6609 C C . GLY B 1 173 ? -7.504 -30.625 4.344 1 87.81 173 GLY B C 1
ATOM 6610 O O . GLY B 1 173 ? -6.637 -31.422 3.949 1 87.81 173 GLY B O 1
ATOM 6611 N N . PRO B 1 174 ? -8.836 -30.891 4.332 1 86.12 174 PRO B N 1
ATOM 6612 C CA . PRO B 1 174 ? -9.32 -32.156 3.809 1 86.12 174 PRO B CA 1
ATOM 6613 C C . PRO B 1 174 ? -8.875 -32.406 2.369 1 86.12 174 PRO B C 1
ATOM 6615 O O . PRO B 1 174 ? -9.102 -31.578 1.495 1 86.12 174 PRO B O 1
ATOM 6618 N N . GLY B 1 175 ? -8.188 -33.5 2.188 1 87.56 175 GLY B N 1
ATOM 6619 C CA . GLY B 1 175 ? -7.754 -33.875 0.859 1 87.56 175 GLY B CA 1
ATOM 6620 C C . GLY B 1 175 ? -6.461 -33.219 0.422 1 87.56 175 GLY B C 1
ATOM 6621 O O . GLY B 1 175 ? -5.973 -33.469 -0.682 1 87.56 175 GLY B O 1
ATOM 6622 N N . GLY B 1 176 ? -5.961 -32.344 1.251 1 89.94 176 GLY B N 1
ATOM 6623 C CA . GLY B 1 176 ? -4.75 -31.625 0.881 1 89.94 176 GLY B CA 1
ATOM 6624 C C . GLY B 1 176 ? -3.576 -32.562 0.605 1 89.94 176 GLY B C 1
ATOM 6625 O O . GLY B 1 176 ? -2.967 -32.5 -0.464 1 89.94 176 GLY B O 1
ATOM 6626 N N . LEU B 1 177 ? -3.326 -33.469 1.504 1 91.25 177 LEU B N 1
ATOM 6627 C CA . LEU B 1 177 ? -2.221 -34.438 1.352 1 91.25 177 LEU B CA 1
ATOM 6628 C C . LEU B 1 177 ? -2.461 -35.375 0.173 1 91.25 177 LEU B C 1
ATOM 6630 O O . LEU B 1 177 ? -1.533 -35.688 -0.577 1 91.25 177 LEU B O 1
ATOM 6634 N N . ALA B 1 178 ? -3.76 -35.656 0.007 1 87.5 178 ALA B N 1
ATOM 6635 C CA . ALA B 1 178 ? -4.113 -36.562 -1.105 1 87.5 178 ALA B CA 1
ATOM 6636 C C . ALA B 1 178 ? -3.848 -35.875 -2.445 1 87.5 178 ALA B C 1
ATOM 6638 O O . ALA B 1 178 ? -3.391 -36.5 -3.395 1 87.5 178 ALA B O 1
ATOM 6639 N N . ARG B 1 179 ? -4.109 -34.625 -2.49 1 86.94 179 ARG B N 1
ATOM 6640 C CA . ARG B 1 179 ? -3.893 -33.875 -3.717 1 86.94 179 ARG B CA 1
ATOM 6641 C C . ARG B 1 179 ? -2.408 -33.781 -4.051 1 86.94 179 ARG B C 1
ATOM 6643 O O . ARG B 1 179 ? -2.031 -33.75 -5.227 1 86.94 179 ARG B O 1
ATOM 6650 N N . LEU B 1 180 ? -1.572 -33.812 -3.053 1 89.25 180 LEU B N 1
ATOM 6651 C CA . LEU B 1 180 ? -0.13 -33.719 -3.246 1 89.25 180 LEU B CA 1
ATOM 6652 C C . LEU B 1 180 ? 0.5 -35.094 -3.447 1 89.25 180 LEU B C 1
ATOM 6654 O O . LEU B 1 180 ? 1.67 -35.188 -3.822 1 89.25 180 LEU B O 1
ATOM 6658 N N . GLY B 1 181 ? -0.282 -36.094 -3.207 1 87.25 181 GLY B N 1
ATOM 6659 C CA . GLY B 1 181 ? 0.261 -37.438 -3.281 1 87.25 181 GLY B CA 1
ATOM 6660 C C . GLY B 1 181 ? 1.256 -37.75 -2.178 1 87.25 181 GLY B C 1
ATOM 6661 O O . GLY B 1 181 ? 2.24 -38.469 -2.398 1 87.25 181 GLY B O 1
ATOM 6662 N N . ALA B 1 182 ? 1.116 -37.094 -1.061 1 92.31 182 ALA B N 1
ATOM 6663 C CA . ALA B 1 182 ? 2.014 -37.281 0.077 1 92.31 182 ALA B CA 1
ATOM 6664 C C . ALA B 1 182 ? 1.241 -37.688 1.327 1 92.31 182 ALA B C 1
ATOM 6666 O O . ALA B 1 182 ? 0.013 -37.594 1.365 1 92.31 182 ALA B O 1
ATOM 6667 N N . ASP B 1 183 ? 1.93 -38.25 2.299 1 93.75 183 ASP B N 1
ATOM 6668 C CA . ASP B 1 183 ? 1.32 -38.656 3.553 1 93.75 183 ASP B CA 1
ATOM 6669 C C . ASP B 1 183 ? 1.561 -37.656 4.66 1 93.75 183 ASP B C 1
ATOM 6671 O O . ASP B 1 183 ? 0.942 -37.719 5.727 1 93.75 183 ASP B O 1
ATOM 6675 N N . GLY B 1 184 ? 2.414 -36.75 4.457 1 94.62 184 GLY B N 1
ATOM 6676 C CA . GLY B 1 184 ? 2.734 -35.688 5.391 1 94.62 184 GLY B CA 1
ATOM 6677 C C . GLY B 1 184 ? 3.314 -34.469 4.719 1 94.62 184 GLY B C 1
ATOM 6678 O O . GLY B 1 184 ? 3.826 -34.531 3.6 1 94.62 184 GLY B O 1
ATOM 6679 N N . LEU B 1 185 ? 3.217 -33.344 5.398 1 95.94 185 LEU B N 1
ATOM 6680 C CA . LEU B 1 185 ? 3.691 -32.094 4.84 1 95.94 185 LEU B CA 1
ATOM 6681 C C . LEU B 1 185 ? 4.168 -31.156 5.945 1 95.94 185 LEU B C 1
ATOM 6683 O O . LEU B 1 185 ? 3.541 -31.062 7.004 1 95.94 185 LEU B O 1
ATOM 6687 N N . ALA B 1 186 ? 5.312 -30.547 5.809 1 95.44 186 ALA B N 1
ATOM 6688 C CA . ALA B 1 186 ? 5.777 -29.406 6.59 1 95.44 186 ALA B CA 1
ATOM 6689 C C . ALA B 1 186 ? 6.09 -28.219 5.688 1 95.44 186 ALA B C 1
ATOM 6691 O O . ALA B 1 186 ? 6.84 -28.344 4.719 1 95.44 186 ALA B O 1
ATOM 6692 N N . LEU B 1 187 ? 5.461 -27.125 5.953 1 96.06 187 LEU B N 1
ATOM 6693 C CA . LEU B 1 187 ? 5.66 -25.906 5.188 1 96.06 187 LEU B CA 1
ATOM 6694 C C . LEU B 1 187 ? 6.277 -24.812 6.059 1 96.06 187 LEU B C 1
ATOM 6696 O O . LEU B 1 187 ? 5.766 -24.516 7.137 1 96.06 187 LEU B O 1
ATOM 6700 N N . GLY B 1 188 ? 7.395 -24.266 5.629 1 95.88 188 GLY B N 1
ATOM 6701 C CA . GLY B 1 188 ? 8.07 -23.219 6.379 1 95.88 188 GLY B CA 1
ATOM 6702 C C . GLY B 1 188 ? 8.336 -21.969 5.559 1 95.88 188 GLY B C 1
ATOM 6703 O O . GLY B 1 188 ? 8.578 -22.047 4.355 1 95.88 188 GLY B O 1
ATOM 6704 N N . LEU B 1 189 ? 8.312 -20.828 6.207 1 95.06 189 LEU B N 1
ATOM 6705 C CA . LEU B 1 189 ? 8.609 -19.531 5.594 1 95.06 189 LEU B CA 1
ATOM 6706 C C . LEU B 1 189 ? 9.82 -18.891 6.25 1 95.06 189 LEU B C 1
ATOM 6708 O O . LEU B 1 189 ? 9.992 -18.969 7.469 1 95.06 189 LEU B O 1
ATOM 6712 N N . VAL B 1 190 ? 10.609 -18.25 5.461 1 93.44 190 VAL B N 1
ATOM 6713 C CA . VAL B 1 190 ? 11.758 -17.516 5.969 1 93.44 190 VAL B CA 1
ATOM 6714 C C . VAL B 1 190 ? 11.352 -16.078 6.324 1 93.44 190 VAL B C 1
ATOM 6716 O O . VAL B 1 190 ? 10.812 -15.359 5.484 1 93.44 190 VAL B O 1
ATOM 6719 N N . GLU B 1 191 ? 11.516 -15.688 7.5 1 86.31 191 GLU B N 1
ATOM 6720 C CA . GLU B 1 191 ? 11.25 -14.336 7.984 1 86.31 191 GLU B CA 1
ATOM 6721 C C . GLU B 1 191 ? 12.359 -13.859 8.914 1 86.31 191 GLU B C 1
ATOM 6723 O O . GLU B 1 191 ? 12.648 -14.5 9.922 1 86.31 191 GLU B O 1
ATOM 6728 N N . ASN B 1 192 ? 12.969 -12.789 8.562 1 80.25 192 ASN B N 1
ATOM 6729 C CA . ASN B 1 192 ? 13.977 -12.148 9.398 1 80.25 192 ASN B CA 1
ATOM 6730 C C . ASN B 1 192 ? 15.094 -13.125 9.773 1 80.25 192 ASN B C 1
ATOM 6732 O O . ASN B 1 192 ? 15.438 -13.258 10.945 1 80.25 192 ASN B O 1
ATOM 6736 N N . GLY B 1 193 ? 15.516 -14 8.852 1 86.25 193 GLY B N 1
ATOM 6737 C CA . GLY B 1 193 ? 16.625 -14.906 9.039 1 86.25 193 GLY B CA 1
ATOM 6738 C C . GLY B 1 193 ? 16.234 -16.203 9.734 1 86.25 193 GLY B C 1
ATOM 6739 O O . GLY B 1 193 ? 17.094 -17.031 10.047 1 86.25 193 GLY B O 1
ATOM 6740 N N . SER B 1 194 ? 15 -16.328 10.023 1 91.94 194 SER B N 1
ATOM 6741 C CA . SER B 1 194 ? 14.5 -17.531 10.664 1 91.94 194 SER B CA 1
ATOM 6742 C C . SER B 1 194 ? 13.539 -18.297 9.75 1 91.94 194 SER B C 1
ATOM 6744 O O . SER B 1 194 ? 12.914 -17.703 8.875 1 91.94 194 SER B O 1
ATOM 6746 N N . LEU B 1 195 ? 13.578 -19.594 9.914 1 93.25 195 LEU B N 1
ATOM 6747 C CA . LEU B 1 195 ? 12.602 -20.453 9.242 1 93.25 195 LEU B CA 1
ATOM 6748 C C . LEU B 1 195 ? 11.453 -20.812 10.18 1 93.25 195 LEU B C 1
ATOM 6750 O O . LEU B 1 195 ? 11.664 -21.5 11.18 1 93.25 195 LEU B O 1
ATOM 6754 N N . ASN B 1 196 ? 10.281 -20.344 9.906 1 93.62 196 ASN B N 1
ATOM 6755 C CA . ASN B 1 196 ? 9.078 -20.578 10.703 1 93.62 196 ASN B CA 1
ATOM 6756 C C . ASN B 1 196 ? 8.164 -21.594 10.055 1 93.62 196 ASN B C 1
ATOM 6758 O O . ASN B 1 196 ? 7.641 -21.375 8.961 1 93.62 196 ASN B O 1
ATOM 6762 N N . ILE B 1 197 ? 7.914 -22.672 10.711 1 94.06 197 ILE B N 1
ATOM 6763 C CA . ILE B 1 197 ? 6.984 -23.672 10.203 1 94.06 197 ILE B CA 1
ATOM 6764 C C . ILE B 1 197 ? 5.547 -23.172 10.375 1 94.06 197 ILE B C 1
ATOM 6766 O O . ILE B 1 197 ? 5.051 -23.062 11.492 1 94.06 197 ILE B O 1
ATOM 6770 N N . ILE B 1 198 ? 4.867 -22.938 9.273 1 93.19 198 ILE B N 1
ATOM 6771 C CA . ILE B 1 198 ? 3.551 -22.297 9.344 1 93.19 198 ILE B CA 1
ATOM 6772 C C . ILE B 1 198 ? 2.465 -23.359 9.141 1 93.19 198 ILE B C 1
ATOM 6774 O O . ILE B 1 198 ? 1.285 -23.094 9.391 1 93.19 198 ILE B O 1
ATOM 6778 N N . ALA B 1 199 ? 2.852 -24.531 8.664 1 93.12 199 ALA B N 1
ATOM 6779 C CA . ALA B 1 199 ? 1.878 -25.594 8.484 1 93.12 199 ALA B CA 1
ATOM 6780 C C . ALA B 1 199 ? 2.525 -26.969 8.688 1 93.12 199 ALA B C 1
ATOM 6782 O O . ALA B 1 199 ? 3.662 -27.188 8.266 1 93.12 199 ALA B O 1
ATOM 6783 N N . LEU B 1 200 ? 1.89 -27.797 9.352 1 91.94 200 LEU B N 1
ATOM 6784 C CA . LEU B 1 200 ? 2.246 -29.188 9.586 1 91.94 200 LEU B CA 1
ATOM 6785 C C . LEU B 1 200 ? 1.022 -30.094 9.469 1 91.94 200 LEU B C 1
ATOM 6787 O O . LEU B 1 200 ? -0.016 -29.828 10.07 1 91.94 200 LEU B O 1
ATOM 6791 N N . SER B 1 201 ? 1.139 -31.031 8.562 1 92.69 201 SER B N 1
ATOM 6792 C CA . SER B 1 201 ? 0.038 -31.969 8.391 1 92.69 201 SER B CA 1
ATOM 6793 C C . SER B 1 201 ? 0.552 -33.406 8.234 1 92.69 201 SER B C 1
ATOM 6795 O O . SER B 1 201 ? 1.518 -33.625 7.504 1 92.69 201 SER B O 1
ATOM 6797 N N . GLY B 1 202 ? -0.036 -34.344 8.82 1 90.5 202 GLY B N 1
ATOM 6798 C CA . GLY B 1 202 ? 0.349 -35.75 8.789 1 90.5 202 GLY B CA 1
ATOM 6799 C C . GLY B 1 202 ? 0.376 -36.406 10.164 1 90.5 202 GLY B C 1
ATOM 6800 O O . GLY B 1 202 ? 0.62 -35.719 11.164 1 90.5 202 GLY B O 1
ATOM 6801 N N . GLU B 1 203 ? 0.14 -37.656 10.164 1 83.44 203 GLU B N 1
ATOM 6802 C CA . GLU B 1 203 ? 0.156 -38.375 11.43 1 83.44 203 GLU B CA 1
ATOM 6803 C C . GLU B 1 203 ? 1.552 -38.375 12.047 1 83.44 203 GLU B C 1
ATOM 6805 O O . GLU B 1 203 ? 2.547 -38.562 11.352 1 83.44 203 GLU B O 1
ATOM 6810 N N . SER B 1 204 ? 1.822 -38.062 13.219 1 82.75 204 SER B N 1
ATOM 6811 C CA . SER B 1 204 ? 3.043 -38.156 14.016 1 82.75 204 SER B CA 1
ATOM 6812 C C . SER B 1 204 ? 3.918 -36.938 13.82 1 82.75 204 SER B C 1
ATOM 6814 O O . SER B 1 204 ? 4.969 -36.812 14.453 1 82.75 204 SER B O 1
ATOM 6816 N N . LEU B 1 205 ? 3.508 -36.031 12.852 1 86.62 205 LEU B N 1
ATOM 6817 C CA . LEU B 1 205 ? 4.391 -34.906 12.562 1 86.62 205 LEU B CA 1
ATOM 6818 C C . LEU B 1 205 ? 4.297 -33.844 13.648 1 86.62 205 LEU B C 1
ATOM 6820 O O . LEU B 1 205 ? 5.078 -32.906 13.656 1 86.62 205 LEU B O 1
ATOM 6824 N N . ASP B 1 206 ? 3.418 -34 14.57 1 82.44 206 ASP B N 1
ATOM 6825 C CA . ASP B 1 206 ? 3.256 -33.062 15.68 1 82.44 206 ASP B CA 1
ATOM 6826 C C . ASP B 1 206 ? 4.531 -32.969 16.516 1 82.44 206 ASP B C 1
ATOM 6828 O O . ASP B 1 206 ? 4.762 -31.984 17.219 1 82.44 206 ASP B O 1
ATOM 6832 N N . VAL B 1 207 ? 5.336 -34.031 16.453 1 79.44 207 VAL B N 1
ATOM 6833 C CA . VAL B 1 207 ? 6.578 -34.125 17.219 1 79.44 207 VAL B CA 1
ATOM 6834 C C . VAL B 1 207 ? 7.52 -33 16.766 1 79.44 207 VAL B C 1
ATOM 6836 O O . VAL B 1 207 ? 8.391 -32.562 17.516 1 79.44 207 VAL B O 1
ATOM 6839 N N . LEU B 1 208 ? 7.258 -32.531 15.562 1 83.56 208 LEU B N 1
ATOM 6840 C CA . LEU B 1 208 ? 8.148 -31.516 15 1 83.56 208 LEU B CA 1
ATOM 6841 C C . LEU B 1 208 ? 7.711 -30.109 15.422 1 83.56 208 LEU B C 1
ATOM 6843 O O . LEU B 1 208 ? 8.312 -29.125 15.008 1 83.56 208 LEU B O 1
ATOM 6847 N N . ASN B 1 209 ? 6.68 -30 16.188 1 81.75 209 ASN B N 1
ATOM 6848 C CA . ASN B 1 209 ? 6.172 -28.703 16.641 1 81.75 209 ASN B CA 1
ATOM 6849 C C . ASN B 1 209 ? 7.238 -27.922 17.406 1 81.75 209 ASN B C 1
ATOM 6851 O O . ASN B 1 209 ? 7.234 -26.688 17.375 1 81.75 209 ASN B O 1
ATOM 6855 N N . ASP B 1 210 ? 8.172 -28.594 18.016 1 78.75 210 ASP B N 1
ATOM 6856 C CA . ASP B 1 210 ? 9.25 -27.953 18.75 1 78.75 210 ASP B CA 1
ATOM 6857 C C . ASP B 1 210 ? 10.195 -27.203 17.812 1 78.75 210 ASP B C 1
ATOM 6859 O O . ASP B 1 210 ? 10.969 -26.359 18.234 1 78.75 210 ASP B O 1
ATOM 6863 N N . LEU B 1 211 ? 10.125 -27.594 16.578 1 78.44 211 LEU B N 1
ATOM 6864 C CA . LEU B 1 211 ? 11.039 -27.016 15.586 1 78.44 211 LEU B CA 1
ATOM 6865 C C . LEU B 1 211 ? 10.344 -25.922 14.773 1 78.44 211 LEU B C 1
ATOM 6867 O O . LEU B 1 211 ? 10.812 -25.562 13.695 1 78.44 211 LEU B O 1
ATOM 6871 N N . ARG B 1 212 ? 9.273 -25.359 15.273 1 81.06 212 ARG B N 1
ATOM 6872 C CA . ARG B 1 212 ? 8.422 -24.453 14.516 1 81.06 212 ARG B CA 1
ATOM 6873 C C . ARG B 1 212 ? 9.156 -23.156 14.172 1 81.06 212 ARG B C 1
ATOM 6875 O O . ARG B 1 212 ? 8.984 -22.609 13.078 1 81.06 212 ARG B O 1
ATOM 6882 N N . ILE B 1 213 ? 9.938 -22.703 15.07 1 81.38 213 ILE B N 1
ATOM 6883 C CA . ILE B 1 213 ? 10.711 -21.484 14.781 1 81.38 213 ILE B CA 1
ATOM 6884 C C . ILE B 1 213 ? 12.188 -21.734 15.07 1 81.38 213 ILE B C 1
ATOM 6886 O O . ILE B 1 213 ? 12.562 -22.062 16.188 1 81.38 213 ILE B O 1
ATOM 6890 N N . ARG B 1 214 ? 12.977 -21.609 14.008 1 84.69 214 ARG B N 1
ATOM 6891 C CA . ARG B 1 214 ? 14.414 -21.828 14.148 1 84.69 214 ARG B CA 1
ATOM 6892 C C . ARG B 1 214 ? 15.195 -20.844 13.266 1 84.69 214 ARG B C 1
ATOM 6894 O O . ARG B 1 214 ? 14.703 -20.422 12.219 1 84.69 214 ARG B O 1
ATOM 6901 N N . ARG B 1 215 ? 16.312 -20.562 13.781 1 88.44 215 ARG B N 1
ATOM 6902 C CA . ARG B 1 215 ? 17.203 -19.781 12.938 1 88.44 215 ARG B CA 1
ATOM 6903 C C . ARG B 1 215 ? 17.547 -20.531 11.656 1 88.44 215 ARG B C 1
ATOM 6905 O O . ARG B 1 215 ? 17.766 -21.75 11.68 1 88.44 215 ARG B O 1
ATOM 6912 N N . LEU B 1 216 ? 17.562 -19.812 10.602 1 90.06 216 LEU B N 1
ATOM 6913 C CA . LEU B 1 216 ? 17.875 -20.422 9.312 1 90.06 216 LEU B CA 1
ATOM 6914 C C . LEU B 1 216 ? 19.359 -20.781 9.234 1 90.06 216 LEU B C 1
ATOM 6916 O O . LEU B 1 216 ? 20.188 -19.953 8.875 1 90.06 216 LEU B O 1
ATOM 6920 N N . ASP B 1 217 ? 19.609 -21.969 9.633 1 87.06 217 ASP B N 1
ATOM 6921 C CA . ASP B 1 217 ? 20.969 -22.5 9.539 1 87.06 217 ASP B CA 1
ATOM 6922 C C . ASP B 1 217 ? 20.969 -23.906 8.945 1 87.06 217 ASP B C 1
ATOM 6924 O O . ASP B 1 217 ? 19.906 -24.469 8.695 1 87.06 217 ASP B O 1
ATOM 6928 N N . ARG B 1 218 ? 22.094 -24.516 8.68 1 82.94 218 ARG B N 1
ATOM 6929 C CA . ARG B 1 218 ? 22.203 -25.734 7.891 1 82.94 218 ARG B CA 1
ATOM 6930 C C . ARG B 1 218 ? 22.031 -26.969 8.773 1 82.94 218 ARG B C 1
ATOM 6932 O O . ARG B 1 218 ? 22.328 -28.094 8.352 1 82.94 218 ARG B O 1
ATOM 6939 N N . GLY B 1 219 ? 21.484 -26.797 9.93 1 88.31 219 GLY B N 1
ATOM 6940 C CA . GLY B 1 219 ? 21.391 -27.906 10.859 1 88.31 219 GLY B CA 1
ATOM 6941 C C . GLY B 1 219 ? 20.203 -28.812 10.586 1 88.31 219 GLY B C 1
ATOM 6942 O O . GLY B 1 219 ? 20.141 -29.938 11.086 1 88.31 219 GLY B O 1
ATOM 6943 N N . LEU B 1 220 ? 19.25 -28.344 9.875 1 92.25 220 LEU B N 1
ATOM 6944 C CA . LEU B 1 220 ? 18.047 -29.109 9.531 1 92.25 220 LEU B CA 1
ATOM 6945 C C . LEU B 1 220 ? 17.906 -29.234 8.016 1 92.25 220 LEU B C 1
ATOM 6947 O O . LEU B 1 220 ? 18.297 -28.344 7.273 1 92.25 220 LEU B O 1
ATOM 6951 N N . PRO B 1 221 ? 17.391 -30.375 7.527 1 93.81 221 PRO B N 1
ATOM 6952 C CA . PRO B 1 221 ? 17.359 -30.609 6.086 1 93.81 221 PRO B CA 1
ATOM 6953 C C . PRO B 1 221 ? 16.531 -29.562 5.332 1 93.81 221 PRO B C 1
ATOM 6955 O O . PRO B 1 221 ? 16.922 -29.156 4.23 1 93.81 221 PRO B O 1
ATOM 6958 N N . LEU B 1 222 ? 15.43 -29.203 5.891 1 94.56 222 LEU B N 1
ATOM 6959 C CA . LEU B 1 222 ? 14.609 -28.203 5.219 1 94.56 222 LEU B CA 1
ATOM 6960 C C . LEU B 1 222 ? 15.352 -26.875 5.109 1 94.56 222 LEU B C 1
ATOM 6962 O O . LEU B 1 222 ? 15.32 -26.219 4.066 1 94.56 222 LEU B O 1
ATOM 6966 N N . ALA B 1 223 ? 16 -26.5 6.172 1 94.5 223 ALA B N 1
ATOM 6967 C CA . ALA B 1 223 ? 16.797 -25.281 6.168 1 94.5 223 ALA B CA 1
ATOM 6968 C C . ALA B 1 223 ? 17.922 -25.359 5.145 1 94.5 223 ALA B C 1
ATOM 6970 O O . ALA B 1 223 ? 18.219 -24.375 4.457 1 94.5 223 ALA B O 1
ATOM 6971 N N . GLU B 1 224 ? 18.547 -26.484 5.066 1 94.56 224 GLU B N 1
ATOM 6972 C CA . GLU B 1 224 ? 19.609 -26.688 4.086 1 94.56 224 GLU B CA 1
ATOM 6973 C C . GLU B 1 224 ? 19.094 -26.531 2.662 1 94.56 224 GLU B C 1
ATOM 6975 O O . GLU B 1 224 ? 19.781 -26.016 1.79 1 94.56 224 GLU B O 1
ATOM 6980 N N . ALA B 1 225 ? 17.922 -27.125 2.424 1 95.31 225 ALA B N 1
ATOM 6981 C CA . ALA B 1 225 ? 17.312 -27 1.104 1 95.31 225 ALA B CA 1
ATOM 6982 C C . ALA B 1 225 ? 17.031 -25.547 0.758 1 95.31 225 ALA B C 1
ATOM 6984 O O . ALA B 1 225 ? 17.266 -25.109 -0.373 1 95.31 225 ALA B O 1
ATOM 6985 N N . VAL B 1 226 ? 16.562 -24.812 1.724 1 95 226 VAL B N 1
ATOM 6986 C CA . VAL B 1 226 ? 16.234 -23.406 1.525 1 95 226 VAL B CA 1
ATOM 6987 C C . VAL B 1 226 ? 17.5 -22.609 1.237 1 95 226 VAL B C 1
ATOM 6989 O O . VAL B 1 226 ? 17.562 -21.828 0.286 1 95 226 VAL B O 1
ATOM 6992 N N . LEU B 1 227 ? 18.547 -22.797 2.012 1 93.62 227 LEU B N 1
ATOM 6993 C CA . LEU B 1 227 ? 19.781 -22.047 1.906 1 93.62 227 LEU B CA 1
ATOM 6994 C C . LEU B 1 227 ? 20.516 -22.391 0.612 1 93.62 227 LEU B C 1
ATOM 6996 O O . LEU B 1 227 ? 21.062 -21.5 -0.05 1 93.62 227 LEU B O 1
ATOM 7000 N N . SER B 1 228 ? 20.484 -23.625 0.221 1 91.94 228 SER B N 1
ATOM 7001 C CA . SER B 1 228 ? 21.203 -24.062 -0.966 1 91.94 228 SER B CA 1
ATOM 7002 C C . SER B 1 228 ? 20.375 -23.844 -2.23 1 91.94 228 SER B C 1
ATOM 7004 O O . SER B 1 228 ? 20.938 -23.797 -3.334 1 91.94 228 SER B O 1
ATOM 7006 N N . GLY B 1 229 ? 19.062 -23.859 -2.088 1 90.94 229 GLY B N 1
ATOM 7007 C CA . GLY B 1 229 ? 18.172 -23.766 -3.234 1 90.94 229 GLY B CA 1
ATOM 7008 C C . GLY B 1 229 ? 18.031 -25.078 -3.984 1 90.94 229 GLY B C 1
ATOM 7009 O O . GLY B 1 229 ? 17.5 -25.109 -5.098 1 90.94 229 GLY B O 1
ATOM 7010 N N . ARG B 1 230 ? 18.547 -26.109 -3.373 1 92.62 230 ARG B N 1
ATOM 7011 C CA . ARG B 1 230 ? 18.5 -27.422 -4.008 1 92.62 230 ARG B CA 1
ATOM 7012 C C . ARG B 1 230 ? 17.641 -28.391 -3.209 1 92.62 230 ARG B C 1
ATOM 7014 O O . ARG B 1 230 ? 17.688 -28.391 -1.977 1 92.62 230 ARG B O 1
ATOM 7021 N N . PRO B 1 231 ? 16.875 -29.172 -3.984 1 95.19 231 PRO B N 1
ATOM 7022 C CA . PRO B 1 231 ? 16.062 -30.156 -3.277 1 95.19 231 PRO B CA 1
ATOM 7023 C C . PRO B 1 231 ? 16.875 -31.312 -2.723 1 95.19 231 PRO B C 1
ATOM 7025 O O . PRO B 1 231 ? 17.984 -31.578 -3.197 1 95.19 231 PRO B O 1
ATOM 7028 N N . ARG B 1 232 ? 16.391 -31.922 -1.687 1 95.19 232 ARG B N 1
ATOM 7029 C CA . ARG B 1 232 ? 16.984 -33.125 -1.121 1 95.19 232 ARG B CA 1
ATOM 7030 C C . ARG B 1 232 ? 15.953 -34.25 -1.061 1 95.19 232 ARG B C 1
ATOM 7032 O O . ARG B 1 232 ? 14.891 -34.125 -0.449 1 95.19 232 ARG B O 1
ATOM 7039 N N . PHE B 1 233 ? 16.25 -35.281 -1.807 1 95.31 233 PHE B N 1
ATOM 7040 C CA . PHE B 1 233 ? 15.406 -36.5 -1.778 1 95.31 233 PHE B CA 1
ATOM 7041 C C . PHE B 1 233 ? 16.016 -37.562 -0.884 1 95.31 233 PHE B C 1
ATOM 7043 O O . PHE B 1 233 ? 17.188 -37.938 -1.054 1 95.31 233 PHE B O 1
ATOM 7050 N N . VAL B 1 234 ? 15.281 -37.906 0.093 1 93 234 VAL B N 1
ATOM 7051 C CA . VAL B 1 234 ? 15.766 -38.844 1.097 1 93 234 VAL B CA 1
ATOM 7052 C C . VAL B 1 234 ? 15.008 -40.156 0.983 1 93 234 VAL B C 1
ATOM 7054 O O . VAL B 1 234 ? 13.773 -40.188 0.996 1 93 234 VAL B O 1
ATOM 7057 N N . SER B 1 235 ? 15.773 -41.219 0.888 1 88.44 235 SER B N 1
ATOM 7058 C CA . SER B 1 235 ? 15.164 -42.531 0.735 1 88.44 235 SER B CA 1
ATOM 7059 C C . SER B 1 235 ? 15.266 -43.344 2.023 1 88.44 235 SER B C 1
ATOM 7061 O O . SER B 1 235 ? 14.75 -44.469 2.104 1 88.44 235 SER B O 1
ATOM 7063 N N . SER B 1 236 ? 15.992 -42.781 3.018 1 86.25 236 SER B N 1
ATOM 7064 C CA . SER B 1 236 ? 16.141 -43.469 4.305 1 86.25 236 SER B CA 1
ATOM 7065 C C . SER B 1 236 ? 16.25 -42.469 5.445 1 86.25 236 SER B C 1
ATOM 7067 O O . SER B 1 236 ? 17.094 -41.562 5.414 1 86.25 236 SER B O 1
ATOM 7069 N N . PHE B 1 237 ? 15.469 -42.625 6.508 1 86.5 237 PHE B N 1
ATOM 7070 C CA . PHE B 1 237 ? 15.477 -41.688 7.637 1 86.5 237 PHE B CA 1
ATOM 7071 C C . PHE B 1 237 ? 16.688 -41.938 8.523 1 86.5 237 PHE B C 1
ATOM 7073 O O . PHE B 1 237 ? 17.141 -41.031 9.227 1 86.5 237 PHE B O 1
ATOM 7080 N N . ALA B 1 238 ? 17.203 -43.125 8.391 1 82.62 238 ALA B N 1
ATOM 7081 C CA . ALA B 1 238 ? 18.438 -43.406 9.133 1 82.62 238 ALA B CA 1
ATOM 7082 C C . ALA B 1 238 ? 19.594 -42.531 8.625 1 82.62 238 ALA B C 1
ATOM 7084 O O . ALA B 1 238 ? 20.344 -41.969 9.422 1 82.62 238 ALA B O 1
ATOM 7085 N N . SER B 1 239 ? 19.688 -42.469 7.324 1 87.56 239 SER B N 1
ATOM 7086 C CA . SER B 1 239 ? 20.734 -41.625 6.723 1 87.56 239 SER B CA 1
ATOM 7087 C C . SER B 1 239 ? 20.484 -40.156 7.004 1 87.56 239 SER B C 1
ATOM 7089 O O . SER B 1 239 ? 21.438 -39.406 7.203 1 87.56 239 SER B O 1
ATOM 7091 N N . LEU B 1 240 ? 19.219 -39.781 7.062 1 90.56 240 LEU B N 1
ATOM 7092 C CA . LEU B 1 240 ? 18.844 -38.406 7.332 1 90.56 240 LEU B CA 1
ATOM 7093 C C . LEU B 1 240 ? 19.312 -37.969 8.727 1 90.56 240 LEU B C 1
ATOM 7095 O O . LEU B 1 240 ? 19.812 -36.875 8.906 1 90.56 240 LEU B O 1
ATOM 7099 N N . GLY B 1 241 ? 19.172 -38.844 9.727 1 90.69 241 GLY B N 1
ATOM 7100 C CA . GLY B 1 241 ? 19.594 -38.594 11.094 1 90.69 241 GLY B CA 1
ATOM 7101 C C . GLY B 1 241 ? 21.094 -38.438 11.234 1 90.69 241 GLY B C 1
ATOM 7102 O O . GLY B 1 241 ? 21.562 -37.656 12.062 1 90.69 241 GLY B O 1
ATOM 7103 N N . ARG B 1 242 ? 21.797 -39.156 10.422 1 90.38 242 ARG B N 1
ATOM 7104 C CA . ARG B 1 242 ? 23.25 -39.062 10.438 1 90.38 242 ARG B CA 1
ATOM 7105 C C . ARG B 1 242 ? 23.719 -37.719 9.852 1 90.38 242 ARG B C 1
ATOM 7107 O O . ARG B 1 242 ? 24.641 -37.094 10.375 1 90.38 242 ARG B O 1
ATOM 7114 N N . ASP B 1 243 ? 23.062 -37.375 8.82 1 92 243 ASP B N 1
ATOM 7115 C CA . ASP B 1 243 ? 23.453 -36.125 8.117 1 92 243 ASP B CA 1
ATOM 7116 C C . ASP B 1 243 ? 23.031 -34.906 8.914 1 92 243 ASP B C 1
ATOM 7118 O O . ASP B 1 243 ? 23.688 -33.844 8.82 1 92 243 ASP B O 1
ATOM 7122 N N . PHE B 1 244 ? 21.875 -35.094 9.695 1 93.69 244 PHE B N 1
ATOM 7123 C CA . PHE B 1 244 ? 21.344 -33.969 10.477 1 93.69 244 PHE B CA 1
ATOM 7124 C C . PHE B 1 244 ? 21.078 -34.406 11.914 1 93.69 244 PHE B C 1
ATOM 7126 O O . PHE B 1 244 ? 19.938 -34.688 12.281 1 93.69 244 PHE B O 1
ATOM 7133 N N . PRO B 1 245 ? 22.031 -34.281 12.734 1 90.38 245 PRO B N 1
ATOM 7134 C CA . PRO B 1 245 ? 21.953 -34.781 14.109 1 90.38 245 PRO B CA 1
ATOM 7135 C C . PRO B 1 245 ? 20.859 -34.062 14.922 1 90.38 245 PRO B C 1
ATOM 7137 O O . PRO B 1 245 ? 20.281 -34.688 15.828 1 90.38 245 PRO B O 1
ATOM 7140 N N . GLU B 1 246 ? 20.578 -32.844 14.656 1 88.69 246 GLU B N 1
ATOM 7141 C CA . GLU B 1 246 ? 19.562 -32.094 15.391 1 88.69 246 GLU B CA 1
ATOM 7142 C C . GLU B 1 246 ? 18.172 -32.688 15.18 1 88.69 246 GLU B C 1
ATOM 7144 O O . GLU B 1 246 ? 17.281 -32.531 16.016 1 88.69 246 GLU B O 1
ATOM 7149 N N . LEU B 1 247 ? 18.031 -33.344 14.055 1 89.25 247 LEU B N 1
ATOM 7150 C CA . LEU B 1 247 ? 16.734 -33.938 13.711 1 89.25 247 LEU B CA 1
ATOM 7151 C C . LEU B 1 247 ? 16.625 -35.375 14.242 1 89.25 247 LEU B C 1
ATOM 7153 O O . LEU B 1 247 ? 15.523 -35.906 14.352 1 89.25 247 LEU B O 1
ATOM 7157 N N . ALA B 1 248 ? 17.703 -36.031 14.594 1 89 248 ALA B N 1
ATOM 7158 C CA . ALA B 1 248 ? 17.797 -37.438 14.906 1 89 248 ALA B CA 1
ATOM 7159 C C . ALA B 1 248 ? 16.812 -37.844 16.016 1 89 248 ALA B C 1
ATOM 7161 O O . ALA B 1 248 ? 16.109 -38.844 15.906 1 89 248 ALA B O 1
ATOM 7162 N N . PRO B 1 249 ? 16.703 -36.938 17.047 1 86.75 249 PRO B N 1
ATOM 7163 C CA . PRO B 1 249 ? 15.797 -37.312 18.141 1 86.75 249 PRO B CA 1
ATOM 7164 C C . PRO B 1 249 ? 14.336 -37.375 17.703 1 86.75 249 PRO B C 1
ATOM 7166 O O . PRO B 1 249 ? 13.508 -38 18.375 1 86.75 249 PRO B O 1
ATOM 7169 N N . TYR B 1 250 ? 13.992 -36.75 16.641 1 88.88 250 TYR B N 1
ATOM 7170 C CA . TYR B 1 250 ? 12.594 -36.594 16.234 1 88.88 250 TYR B CA 1
ATOM 7171 C C . TYR B 1 250 ? 12.219 -37.625 15.188 1 88.88 250 TYR B C 1
ATOM 7173 O O . TYR B 1 250 ? 11.047 -37.781 14.836 1 88.88 250 TYR B O 1
ATOM 7181 N N . LEU B 1 251 ? 13.164 -38.469 14.695 1 88.94 251 LEU B N 1
ATOM 7182 C CA . LEU B 1 251 ? 12.93 -39.312 13.547 1 88.94 251 LEU B CA 1
ATOM 7183 C C . LEU B 1 251 ? 12.305 -40.625 13.977 1 88.94 251 LEU B C 1
ATOM 7185 O O . LEU B 1 251 ? 11.531 -41.25 13.219 1 88.94 251 LEU B O 1
ATOM 7189 N N . ALA B 1 252 ? 12.625 -41.031 15.109 1 84.75 252 ALA B N 1
ATOM 7190 C CA . ALA B 1 252 ? 12.195 -42.344 15.57 1 84.75 252 ALA B CA 1
ATOM 7191 C C . ALA B 1 252 ? 10.672 -42.469 15.602 1 84.75 252 ALA B C 1
ATOM 7193 O O . ALA B 1 252 ? 10.094 -43.438 15.117 1 84.75 252 ALA B O 1
ATOM 7194 N N . PRO B 1 253 ? 10.016 -41.438 16.094 1 85 253 PRO B N 1
ATOM 7195 C CA . PRO B 1 253 ? 8.562 -41.531 16.172 1 85 253 PRO B CA 1
ATOM 7196 C C . PRO B 1 253 ? 7.879 -41.344 14.82 1 85 253 PRO B C 1
ATOM 7198 O O . PRO B 1 253 ? 6.676 -41.594 14.695 1 85 253 PRO B O 1
ATOM 7201 N N . LEU B 1 254 ? 8.609 -41 13.781 1 87 254 LEU B N 1
ATOM 7202 C CA . LEU B 1 254 ? 8.016 -40.719 12.477 1 87 254 LEU B CA 1
ATOM 7203 C C . LEU B 1 254 ? 7.809 -42 11.68 1 87 254 LEU B C 1
ATOM 7205 O O . LEU B 1 254 ? 8.719 -42.812 11.562 1 87 254 LEU B O 1
ATOM 7209 N N . ASP B 1 255 ? 6.562 -42.25 11.289 1 86.94 255 ASP B N 1
ATOM 7210 C CA . ASP B 1 255 ? 6.223 -43.438 10.508 1 86.94 255 ASP B CA 1
ATOM 7211 C C . ASP B 1 255 ? 6.293 -43.125 9.008 1 86.94 255 ASP B C 1
ATOM 7213 O O . ASP B 1 255 ? 5.309 -43.312 8.289 1 86.94 255 ASP B O 1
ATOM 7217 N N . PHE B 1 256 ? 7.441 -42.594 8.516 1 90.56 256 PHE B N 1
ATOM 7218 C CA . PHE B 1 256 ? 7.68 -42.344 7.105 1 90.56 256 PHE B CA 1
ATOM 7219 C C . PHE B 1 256 ? 8.945 -43.031 6.629 1 90.56 256 PHE B C 1
ATOM 7221 O O . PHE B 1 256 ? 9.828 -43.344 7.43 1 90.56 256 PHE B O 1
ATOM 7228 N N . ARG B 1 257 ? 9.047 -43.312 5.414 1 89.5 257 ARG B N 1
ATOM 7229 C CA . ARG B 1 257 ? 10.195 -44.031 4.867 1 89.5 257 ARG B CA 1
ATOM 7230 C C . ARG B 1 257 ? 11.023 -43.125 3.955 1 89.5 257 ARG B C 1
ATOM 7232 O O . ARG B 1 257 ? 12.211 -43.375 3.758 1 89.5 257 ARG B O 1
ATOM 7239 N N . ALA B 1 258 ? 10.359 -42.219 3.326 1 92.81 258 ALA B N 1
ATOM 7240 C CA . ALA B 1 258 ? 11.031 -41.281 2.41 1 92.81 258 ALA B CA 1
ATOM 7241 C C . ALA B 1 258 ? 10.5 -39.875 2.574 1 92.81 258 ALA B C 1
ATOM 7243 O O . ALA B 1 258 ? 9.422 -39.656 3.133 1 92.81 258 ALA B O 1
ATOM 7244 N N . ALA B 1 259 ? 11.281 -38.938 2.254 1 94.5 259 ALA B N 1
ATOM 7245 C CA . ALA B 1 259 ? 10.867 -37.531 2.305 1 94.5 259 ALA B CA 1
ATOM 7246 C C . ALA B 1 259 ? 11.594 -36.719 1.239 1 94.5 259 ALA B C 1
ATOM 7248 O O . ALA B 1 259 ? 12.641 -37.125 0.733 1 94.5 259 ALA B O 1
ATOM 7249 N N . CYS B 1 260 ? 11.016 -35.719 0.767 1 95.69 260 CYS B N 1
ATOM 7250 C CA . CYS B 1 260 ? 11.703 -34.75 -0.073 1 95.69 260 CYS B CA 1
ATOM 7251 C C . CYS B 1 260 ? 11.617 -33.344 0.535 1 95.69 260 CYS B C 1
ATOM 7253 O O . CYS B 1 260 ? 10.594 -32.969 1.106 1 95.69 260 CYS B O 1
ATOM 7255 N N . TYR B 1 261 ? 12.664 -32.719 0.662 1 97.25 261 TYR B N 1
ATOM 7256 C CA . TYR B 1 261 ? 12.805 -31.328 1.129 1 97.25 261 TYR B CA 1
ATOM 7257 C C . TYR B 1 261 ? 13.023 -30.375 -0.039 1 97.25 261 TYR B C 1
ATOM 7259 O O . TYR B 1 261 ? 14.047 -30.469 -0.729 1 97.25 261 TYR B O 1
ATOM 7267 N N . LEU B 1 262 ? 12.078 -29.484 -0.244 1 96.81 262 LEU B N 1
ATOM 7268 C CA . LEU B 1 262 ? 12.023 -28.672 -1.458 1 96.81 262 LEU B CA 1
ATOM 7269 C C . LEU B 1 262 ? 12.102 -27.188 -1.126 1 96.81 262 LEU B C 1
ATOM 7271 O O . LEU B 1 262 ? 11.352 -26.703 -0.287 1 96.81 262 LEU B O 1
ATOM 7275 N N . PRO B 1 263 ? 13.055 -26.453 -1.695 1 95.5 263 PRO B N 1
ATOM 7276 C CA . PRO B 1 263 ? 13.055 -25 -1.525 1 95.5 263 PRO B CA 1
ATOM 7277 C C . PRO B 1 263 ? 11.891 -24.328 -2.246 1 95.5 263 PRO B C 1
ATOM 7279 O O . PRO B 1 263 ? 11.5 -24.75 -3.334 1 95.5 263 PRO B O 1
ATOM 7282 N N . LEU B 1 264 ? 11.297 -23.469 -1.656 1 94.75 264 LEU B N 1
ATOM 7283 C CA . LEU B 1 264 ? 10.258 -22.641 -2.275 1 94.75 264 LEU B CA 1
ATOM 7284 C C . LEU B 1 264 ? 10.828 -21.312 -2.758 1 94.75 264 LEU B C 1
ATOM 7286 O O . LEU B 1 264 ? 11.172 -20.453 -1.948 1 94.75 264 LEU B O 1
ATOM 7290 N N . VAL B 1 265 ? 10.93 -21.203 -4.051 1 88.06 265 VAL B N 1
ATOM 7291 C CA . VAL B 1 265 ? 11.531 -20 -4.641 1 88.06 265 VAL B CA 1
ATOM 7292 C C . VAL B 1 265 ? 10.523 -19.328 -5.566 1 88.06 265 VAL B C 1
ATOM 7294 O O . VAL B 1 265 ? 9.875 -19.984 -6.383 1 88.06 265 VAL B O 1
ATOM 7297 N N . ALA B 1 266 ? 10.273 -18.109 -5.379 1 82.75 266 ALA B N 1
ATOM 7298 C CA . ALA B 1 266 ? 9.469 -17.266 -6.266 1 82.75 266 ALA B CA 1
ATOM 7299 C C . ALA B 1 266 ? 10.062 -15.875 -6.406 1 82.75 266 ALA B C 1
ATOM 7301 O O . ALA B 1 266 ? 10.578 -15.312 -5.434 1 82.75 266 ALA B O 1
ATOM 7302 N N . GLN B 1 267 ? 10.062 -15.281 -7.594 1 76.19 267 GLN B N 1
ATOM 7303 C CA . GLN B 1 267 ? 10.617 -13.969 -7.895 1 76.19 267 GLN B CA 1
ATOM 7304 C C . GLN B 1 267 ? 12.094 -13.891 -7.496 1 76.19 267 GLN B C 1
ATOM 7306 O O . GLN B 1 267 ? 12.516 -12.93 -6.855 1 76.19 267 GLN B O 1
ATOM 7311 N N . ALA B 1 268 ? 12.758 -14.953 -7.664 1 71.5 268 ALA B N 1
ATOM 7312 C CA . ALA B 1 268 ? 14.195 -15.07 -7.422 1 71.5 268 ALA B CA 1
ATOM 7313 C C . ALA B 1 268 ? 14.516 -14.875 -5.941 1 71.5 268 ALA B C 1
ATOM 7315 O O . ALA B 1 268 ? 15.602 -14.398 -5.594 1 71.5 268 ALA B O 1
ATOM 7316 N N . ARG B 1 269 ? 13.57 -15 -5.133 1 79 269 ARG B N 1
ATOM 7317 C CA . ARG B 1 269 ? 13.75 -14.922 -3.688 1 79 269 ARG B CA 1
ATOM 7318 C C . ARG B 1 269 ? 13.375 -16.234 -3.014 1 79 269 ARG B C 1
ATOM 7320 O O . ARG B 1 269 ? 12.422 -16.906 -3.424 1 79 269 ARG B O 1
ATOM 7327 N N . SER B 1 270 ? 14.164 -16.578 -2.031 1 87.44 270 SER B N 1
ATOM 7328 C CA . SER B 1 270 ? 13.859 -17.734 -1.216 1 87.44 270 SER B CA 1
ATOM 7329 C C . SER B 1 270 ? 12.742 -17.438 -0.217 1 87.44 270 SER B C 1
ATOM 7331 O O . SER B 1 270 ? 12.938 -16.656 0.716 1 87.44 270 SER B O 1
ATOM 7333 N N . LEU B 1 271 ? 11.609 -18.031 -0.384 1 92.25 271 LEU B N 1
ATOM 7334 C CA . LEU B 1 271 ? 10.453 -17.797 0.478 1 92.25 271 LEU B CA 1
ATOM 7335 C C . LEU B 1 271 ? 10.5 -18.703 1.7 1 92.25 271 LEU B C 1
ATOM 7337 O O . LEU B 1 271 ? 10.008 -18.344 2.771 1 92.25 271 LEU B O 1
ATOM 7341 N N . GLY B 1 272 ? 10.984 -19.891 1.465 1 96 272 GLY B N 1
ATOM 7342 C CA . GLY B 1 272 ? 10.961 -20.922 2.484 1 96 272 GLY B CA 1
ATOM 7343 C C . GLY B 1 272 ? 11.18 -22.312 1.925 1 96 272 GLY B C 1
ATOM 7344 O O . GLY B 1 272 ? 11.93 -22.484 0.965 1 96 272 GLY B O 1
ATOM 7345 N N . GLY B 1 273 ? 10.617 -23.297 2.652 1 96.75 273 GLY B N 1
ATOM 7346 C CA . GLY B 1 273 ? 10.758 -24.688 2.24 1 96.75 273 GLY B CA 1
ATOM 7347 C C . GLY B 1 273 ? 9.523 -25.531 2.51 1 96.75 273 GLY B C 1
ATOM 7348 O O . GLY B 1 273 ? 8.68 -25.141 3.326 1 96.75 273 GLY B O 1
ATOM 7349 N N . MET B 1 274 ? 9.383 -26.578 1.744 1 97.31 274 MET B N 1
ATOM 7350 C CA . MET B 1 274 ? 8.312 -27.547 1.901 1 97.31 274 MET B CA 1
ATOM 7351 C C . MET B 1 274 ? 8.867 -28.969 1.966 1 97.31 274 MET B C 1
ATOM 7353 O O . MET B 1 274 ? 9.734 -29.344 1.169 1 97.31 274 MET B O 1
ATOM 7357 N N . ALA B 1 275 ? 8.5 -29.719 2.971 1 96.81 275 ALA B N 1
ATOM 7358 C CA . ALA B 1 275 ? 8.859 -31.125 3.078 1 96.81 275 ALA B CA 1
ATOM 7359 C C . ALA B 1 275 ? 7.641 -32.031 2.873 1 96.81 275 ALA B C 1
ATOM 7361 O O . ALA B 1 275 ? 6.559 -31.75 3.4 1 96.81 275 ALA B O 1
ATOM 7362 N N . LEU B 1 276 ? 7.758 -32.969 2.008 1 96.25 276 LEU B N 1
ATOM 7363 C CA . LEU B 1 276 ? 6.742 -34 1.813 1 96.25 276 LEU B CA 1
ATOM 7364 C C . LEU B 1 276 ? 7.234 -35.344 2.328 1 96.25 276 LEU B C 1
ATOM 7366 O O . LEU B 1 276 ? 8.391 -35.719 2.105 1 96.25 276 LEU B O 1
ATOM 7370 N N . PHE B 1 277 ? 6.371 -36 3.047 1 94.62 277 PHE B N 1
ATOM 7371 C CA . PHE B 1 277 ? 6.719 -37.281 3.662 1 94.62 277 PHE B CA 1
ATOM 7372 C C . PHE B 1 277 ? 5.898 -38.406 3.061 1 94.62 277 PHE B C 1
ATOM 7374 O O . PHE B 1 277 ? 4.723 -38.219 2.734 1 94.62 277 PHE B O 1
ATOM 7381 N N . TYR B 1 278 ? 6.516 -39.562 2.871 1 93 278 TYR B N 1
ATOM 7382 C CA . TYR B 1 278 ? 5.875 -40.719 2.23 1 93 278 TYR B CA 1
ATOM 7383 C C . TYR B 1 278 ? 6.039 -41.969 3.07 1 93 278 TYR B C 1
ATOM 7385 O O . TYR B 1 278 ? 7.117 -42.219 3.613 1 93 278 TYR B O 1
ATOM 7393 N N . ARG B 1 279 ? 5.039 -42.781 3.189 1 89.81 279 ARG B N 1
ATOM 7394 C CA . ARG B 1 279 ? 5.074 -44.062 3.912 1 89.81 279 ARG B CA 1
ATOM 7395 C C . ARG B 1 279 ? 5.297 -45.219 2.957 1 89.81 279 ARG B C 1
ATOM 7397 O O . ARG B 1 279 ? 5.918 -46.219 3.326 1 89.81 279 ARG B O 1
ATOM 7404 N N . GLY B 1 280 ? 4.797 -45.094 1.782 1 81.19 280 GLY B N 1
ATOM 7405 C CA . GLY B 1 280 ? 4.727 -46.25 0.881 1 81.19 280 GLY B CA 1
ATOM 7406 C C . GLY B 1 280 ? 5.879 -46.312 -0.105 1 81.19 280 GLY B C 1
ATOM 7407 O O . GLY B 1 280 ? 6.059 -47.312 -0.801 1 81.19 280 GLY B O 1
ATOM 7408 N N . ARG B 1 281 ? 6.711 -45.25 -0.16 1 78.12 281 ARG B N 1
ATOM 7409 C CA . ARG B 1 281 ? 7.785 -45.281 -1.149 1 78.12 281 ARG B CA 1
ATOM 7410 C C . ARG B 1 281 ? 9.148 -45.125 -0.482 1 78.12 281 ARG B C 1
ATOM 7412 O O . ARG B 1 281 ? 9.25 -44.594 0.625 1 78.12 281 ARG B O 1
ATOM 7419 N N . THR B 1 282 ? 10.18 -45.688 -1.229 1 77.06 282 THR B N 1
ATOM 7420 C CA . THR B 1 282 ? 11.531 -45.594 -0.69 1 77.06 282 THR B CA 1
ATOM 7421 C C . THR B 1 282 ? 12.484 -45 -1.716 1 77.06 282 THR B C 1
ATOM 7423 O O . THR B 1 282 ? 13.688 -44.906 -1.472 1 77.06 282 THR B O 1
ATOM 7426 N N . SER B 1 283 ? 12 -44.688 -2.832 1 83.69 283 SER B N 1
ATOM 7427 C CA . SER B 1 283 ? 12.844 -44.031 -3.826 1 83.69 283 SER B CA 1
ATOM 7428 C C . SER B 1 283 ? 12.023 -43.125 -4.73 1 83.69 283 SER B C 1
ATOM 7430 O O . SER B 1 283 ? 10.789 -43.188 -4.742 1 83.69 283 SER B O 1
ATOM 7432 N N . PHE B 1 284 ? 12.68 -42.188 -5.41 1 86.5 284 PHE B N 1
ATOM 7433 C CA . PHE B 1 284 ? 12.07 -41.25 -6.348 1 86.5 284 PHE B CA 1
ATOM 7434 C C . PHE B 1 284 ? 12.664 -41.438 -7.742 1 86.5 284 PHE B C 1
ATOM 7436 O O . PHE B 1 284 ? 13.875 -41.281 -7.922 1 86.5 284 PHE B O 1
ATOM 7443 N N . ASN B 1 285 ? 11.844 -41.812 -8.617 1 78.62 285 ASN B N 1
ATOM 7444 C CA . ASN B 1 285 ? 12.328 -41.781 -9.992 1 78.62 285 ASN B CA 1
ATOM 7445 C C . ASN B 1 285 ? 12.352 -40.375 -10.562 1 78.62 285 ASN B C 1
ATOM 7447 O O . ASN B 1 285 ? 11.969 -39.406 -9.883 1 78.62 285 ASN B O 1
ATOM 7451 N N . ALA B 1 286 ? 12.906 -40.219 -11.688 1 75.81 286 ALA B N 1
ATOM 7452 C CA . ALA B 1 286 ? 13.102 -38.906 -12.289 1 75.81 286 ALA B CA 1
ATOM 7453 C C . ALA B 1 286 ? 11.781 -38.156 -12.43 1 75.81 286 ALA B C 1
ATOM 7455 O O . ALA B 1 286 ? 11.703 -36.969 -12.172 1 75.81 286 ALA B O 1
ATOM 7456 N N . ASP B 1 287 ? 10.688 -38.844 -12.789 1 73.81 287 ASP B N 1
ATOM 7457 C CA . ASP B 1 287 ? 9.383 -38.219 -12.984 1 73.81 287 ASP B CA 1
ATOM 7458 C C . ASP B 1 287 ? 8.812 -37.719 -11.664 1 73.81 287 ASP B C 1
ATOM 7460 O O . ASP B 1 287 ? 8.203 -36.625 -11.609 1 73.81 287 ASP B O 1
ATOM 7464 N N . GLU B 1 288 ? 9.055 -38.562 -10.703 1 80.5 288 GLU B N 1
ATOM 7465 C CA . GLU B 1 288 ? 8.555 -38.188 -9.383 1 80.5 288 GLU B CA 1
ATOM 7466 C C . GLU B 1 288 ? 9.305 -37 -8.828 1 80.5 288 GLU B C 1
ATOM 7468 O O . GLU B 1 288 ? 8.711 -36.125 -8.172 1 80.5 288 GLU B O 1
ATOM 7473 N N . ARG B 1 289 ? 10.555 -36.969 -9.086 1 86.19 289 ARG B N 1
ATOM 7474 C CA . ARG B 1 289 ? 11.359 -35.812 -8.664 1 86.19 289 ARG B CA 1
ATOM 7475 C C . ARG B 1 289 ? 10.906 -34.531 -9.375 1 86.19 289 ARG B C 1
ATOM 7477 O O . ARG B 1 289 ? 10.758 -33.5 -8.734 1 86.19 289 ARG B O 1
ATOM 7484 N N . ASN B 1 290 ? 10.672 -34.656 -10.664 1 79.81 290 ASN B N 1
ATOM 7485 C CA . ASN B 1 290 ? 10.203 -33.5 -11.438 1 79.81 290 ASN B CA 1
ATOM 7486 C C . ASN B 1 290 ? 8.836 -33.031 -10.961 1 79.81 290 ASN B C 1
ATOM 7488 O O . ASN B 1 290 ? 8.562 -31.828 -10.938 1 79.81 290 ASN B O 1
ATOM 7492 N N . LEU B 1 291 ? 8 -33.969 -10.648 1 80.88 291 LEU B N 1
ATOM 7493 C CA . LEU B 1 291 ? 6.684 -33.625 -10.141 1 80.88 291 LEU B CA 1
ATOM 7494 C C . LEU B 1 291 ? 6.793 -32.875 -8.828 1 80.88 291 LEU B C 1
ATOM 7496 O O . LEU B 1 291 ? 6.117 -31.844 -8.641 1 80.88 291 LEU B O 1
ATOM 7500 N N . ALA B 1 292 ? 7.656 -33.344 -7.906 1 89 292 ALA B N 1
ATOM 7501 C CA . ALA B 1 292 ? 7.844 -32.688 -6.617 1 89 292 ALA B CA 1
ATOM 7502 C C . ALA B 1 292 ? 8.336 -31.25 -6.801 1 89 292 ALA B C 1
ATOM 7504 O O . ALA B 1 292 ? 7.871 -30.328 -6.121 1 89 292 ALA B O 1
ATOM 7505 N N . LEU B 1 293 ? 9.234 -31.078 -7.746 1 86.56 293 LEU B N 1
ATOM 7506 C CA . LEU B 1 293 ? 9.75 -29.75 -8.031 1 86.56 293 LEU B CA 1
ATOM 7507 C C . LEU B 1 293 ? 8.656 -28.844 -8.602 1 86.56 293 LEU B C 1
ATOM 7509 O O . LEU B 1 293 ? 8.57 -27.672 -8.242 1 86.56 293 LEU B O 1
ATOM 7513 N N . GLY B 1 294 ? 7.891 -29.438 -9.531 1 82.12 294 GLY B N 1
ATOM 7514 C CA . GLY B 1 294 ? 6.762 -28.703 -10.07 1 82.12 294 GLY B CA 1
ATOM 7515 C C . GLY B 1 294 ? 5.77 -28.266 -9.008 1 82.12 294 GLY B C 1
ATOM 7516 O O . GLY B 1 294 ? 5.301 -27.125 -9.008 1 82.12 294 GLY B O 1
ATOM 7517 N N . LEU B 1 295 ? 5.465 -29.156 -8.086 1 87.25 295 LEU B N 1
ATOM 7518 C CA . LEU B 1 295 ? 4.539 -28.859 -7.004 1 87.25 295 LEU B CA 1
ATOM 7519 C C . LEU B 1 295 ? 5.098 -27.766 -6.102 1 87.25 295 LEU B C 1
ATOM 7521 O O . LEU B 1 295 ? 4.367 -26.859 -5.691 1 87.25 295 LEU B O 1
ATOM 7525 N N . ALA B 1 296 ? 6.391 -27.875 -5.789 1 91.25 296 ALA B N 1
ATOM 7526 C CA . ALA B 1 296 ? 7.039 -26.859 -4.969 1 91.25 296 ALA B CA 1
ATOM 7527 C C . ALA B 1 296 ? 6.934 -25.484 -5.617 1 91.25 296 ALA B C 1
ATOM 7529 O O . ALA B 1 296 ? 6.699 -24.484 -4.938 1 91.25 296 ALA B O 1
ATOM 7530 N N . ALA B 1 297 ? 7.121 -25.469 -6.906 1 85.44 297 ALA B N 1
ATOM 7531 C CA . ALA B 1 297 ? 7.043 -24.203 -7.637 1 85.44 297 ALA B CA 1
ATOM 7532 C C . ALA B 1 297 ? 5.633 -23.625 -7.578 1 85.44 297 ALA B C 1
ATOM 7534 O O . ALA B 1 297 ? 5.457 -22.406 -7.426 1 85.44 297 ALA B O 1
ATOM 7535 N N . ILE B 1 298 ? 4.645 -24.484 -7.719 1 84.88 298 ILE B N 1
ATOM 7536 C CA . ILE B 1 298 ? 3.248 -24.062 -7.672 1 84.88 298 ILE B CA 1
ATOM 7537 C C . ILE B 1 298 ? 2.924 -23.516 -6.285 1 84.88 298 ILE B C 1
ATOM 7539 O O . ILE B 1 298 ? 2.307 -22.453 -6.156 1 84.88 298 ILE B O 1
ATOM 7543 N N . VAL B 1 299 ? 3.365 -24.188 -5.285 1 91.62 299 VAL B N 1
ATOM 7544 C CA . VAL B 1 299 ? 3.119 -23.766 -3.91 1 91.62 299 VAL B CA 1
ATOM 7545 C C . VAL B 1 299 ? 3.846 -22.453 -3.633 1 91.62 299 VAL B C 1
ATOM 7547 O O . VAL B 1 299 ? 3.287 -21.547 -3.016 1 91.62 299 VAL B O 1
ATOM 7550 N N . ALA B 1 300 ? 5.078 -22.359 -4.113 1 91.44 300 ALA B N 1
ATOM 7551 C CA . ALA B 1 300 ? 5.867 -21.141 -3.922 1 91.44 300 ALA B CA 1
ATOM 7552 C C . ALA B 1 300 ? 5.172 -19.938 -4.547 1 91.44 300 ALA B C 1
ATOM 7554 O O . ALA B 1 300 ? 5.098 -18.859 -3.936 1 91.44 300 ALA B O 1
ATOM 7555 N N . GLN B 1 301 ? 4.652 -20.141 -5.707 1 86.12 301 GLN B N 1
ATOM 7556 C CA . GLN B 1 301 ? 3.963 -19.047 -6.398 1 86.12 301 GLN B CA 1
ATOM 7557 C C . GLN B 1 301 ? 2.705 -18.625 -5.645 1 86.12 301 GLN B C 1
ATOM 7559 O O . GLN B 1 301 ? 2.416 -17.438 -5.531 1 86.12 301 GLN B O 1
ATOM 7564 N N . SER B 1 302 ? 1.996 -19.594 -5.195 1 88.62 302 SER B N 1
ATOM 7565 C CA . SER B 1 302 ? 0.773 -19.312 -4.453 1 88.62 302 SER B CA 1
ATOM 7566 C C . SER B 1 302 ? 1.079 -18.594 -3.139 1 88.62 302 SER B C 1
ATOM 7568 O O . SER B 1 302 ? 0.375 -17.656 -2.756 1 88.62 302 SER B O 1
ATOM 7570 N N . LEU B 1 303 ? 2.111 -19.047 -2.498 1 90.88 303 LEU B N 1
ATOM 7571 C CA . LEU B 1 303 ? 2.514 -18.438 -1.236 1 90.88 303 LEU B CA 1
ATOM 7572 C C . LEU B 1 303 ? 2.971 -17 -1.451 1 90.88 303 LEU B C 1
ATOM 7574 O O . LEU B 1 303 ? 2.623 -16.109 -0.672 1 90.88 303 LEU B O 1
ATOM 7578 N N . GLN B 1 304 ? 3.766 -16.797 -2.438 1 89.75 304 GLN B N 1
ATOM 7579 C CA . GLN B 1 304 ? 4.25 -15.445 -2.723 1 89.75 304 GLN B CA 1
ATOM 7580 C C . GLN B 1 304 ? 3.092 -14.5 -3.037 1 89.75 304 GLN B C 1
ATOM 7582 O O . GLN B 1 304 ? 3.088 -13.352 -2.598 1 89.75 304 GLN B O 1
ATOM 7587 N N . ARG B 1 305 ? 2.158 -14.953 -3.807 1 84.94 305 ARG B N 1
ATOM 7588 C CA . ARG B 1 305 ? 0.968 -14.164 -4.113 1 84.94 305 ARG B CA 1
ATOM 7589 C C . ARG B 1 305 ? 0.205 -13.805 -2.844 1 84.94 305 ARG B C 1
ATOM 7591 O O . ARG B 1 305 ? -0.215 -12.656 -2.668 1 84.94 305 ARG B O 1
ATOM 7598 N N . ALA B 1 306 ? 0.053 -14.797 -2.02 1 86.94 306 ALA B N 1
ATOM 7599 C CA . ALA B 1 306 ? -0.667 -14.594 -0.765 1 86.94 306 ALA B CA 1
ATOM 7600 C C . ALA B 1 306 ? 0.066 -13.602 0.132 1 86.94 306 ALA B C 1
ATOM 7602 O O . ALA B 1 306 ? -0.56 -12.75 0.772 1 86.94 306 ALA B O 1
ATOM 7603 N N . ILE B 1 307 ? 1.335 -13.719 0.213 1 87.38 307 ILE B N 1
ATOM 7604 C CA . ILE B 1 307 ? 2.148 -12.82 1.021 1 87.38 307 ILE B CA 1
ATOM 7605 C C . ILE B 1 307 ? 1.999 -11.391 0.509 1 87.38 307 ILE B C 1
ATOM 7607 O O . ILE B 1 307 ? 1.786 -10.461 1.292 1 87.38 307 ILE B O 1
ATOM 7611 N N . LEU B 1 308 ? 2.07 -11.227 -0.821 1 81.44 308 LEU B N 1
ATOM 7612 C CA . LEU B 1 308 ? 1.941 -9.906 -1.428 1 81.44 308 LEU B CA 1
ATOM 7613 C C . LEU B 1 308 ? 0.559 -9.32 -1.163 1 81.44 308 LEU B C 1
ATOM 7615 O O . LEU B 1 308 ? 0.428 -8.125 -0.889 1 81.44 308 LEU B O 1
ATOM 7619 N N . PHE B 1 309 ? -0.435 -10.102 -1.225 1 79.69 309 PHE B N 1
ATOM 7620 C CA . PHE B 1 309 ? -1.795 -9.664 -0.938 1 79.69 309 PHE B CA 1
ATOM 7621 C C . PHE B 1 309 ? -1.918 -9.195 0.508 1 79.69 309 PHE B C 1
ATOM 7623 O O . PHE B 1 309 ? -2.494 -8.141 0.779 1 79.69 309 PHE B O 1
ATOM 7630 N N . ASP B 1 310 ? -1.408 -10.023 1.378 1 79.44 310 ASP B N 1
ATOM 7631 C CA . ASP B 1 310 ? -1.453 -9.68 2.797 1 79.44 310 ASP B CA 1
ATOM 7632 C C . ASP B 1 310 ? -0.688 -8.391 3.076 1 79.44 310 ASP B C 1
ATOM 7634 O O . ASP B 1 310 ? -1.128 -7.559 3.877 1 79.44 310 ASP B O 1
ATOM 7638 N N . GLU B 1 311 ? 0.432 -8.273 2.473 1 76.88 311 GLU B N 1
ATOM 7639 C CA . GLU B 1 311 ? 1.244 -7.074 2.646 1 76.88 311 GLU B CA 1
ATOM 7640 C C . GLU B 1 311 ? 0.529 -5.84 2.102 1 76.88 311 GLU B C 1
ATOM 7642 O O . GLU B 1 311 ? 0.566 -4.77 2.717 1 76.88 311 GLU B O 1
ATOM 7647 N N . GLU B 1 312 ? -0.054 -5.984 0.919 1 74.88 312 GLU B N 1
ATOM 7648 C CA . GLU B 1 312 ? -0.814 -4.879 0.343 1 74.88 312 GLU B CA 1
ATOM 7649 C C . GLU B 1 312 ? -1.975 -4.477 1.248 1 74.88 312 GLU B C 1
ATOM 7651 O O . GLU B 1 312 ? -2.227 -3.287 1.451 1 74.88 312 GLU B O 1
ATOM 7656 N N . ARG B 1 313 ? -2.639 -5.418 1.688 1 73.38 313 ARG B N 1
ATOM 7657 C CA . ARG B 1 313 ? -3.76 -5.168 2.586 1 73.38 313 ARG B CA 1
ATOM 7658 C C . ARG B 1 313 ? -3.293 -4.488 3.869 1 73.38 313 ARG B C 1
ATOM 7660 O O . ARG B 1 313 ? -3.945 -3.564 4.359 1 73.38 313 ARG B O 1
ATOM 7667 N N . GLU B 1 314 ? -2.225 -4.992 4.387 1 73.38 314 GLU B N 1
ATOM 7668 C CA . GLU B 1 314 ? -1.663 -4.402 5.598 1 73.38 314 GLU B CA 1
ATOM 7669 C C . GLU B 1 314 ? -1.23 -2.957 5.359 1 73.38 314 GLU B C 1
ATOM 7671 O O . GLU B 1 314 ? -1.411 -2.1 6.223 1 73.38 314 GLU B O 1
ATOM 7676 N N . LEU B 1 315 ? -0.667 -2.732 4.234 1 71.81 315 LEU B N 1
ATOM 7677 C CA . LEU B 1 315 ? -0.247 -1.383 3.871 1 71.81 315 LEU B CA 1
ATOM 7678 C C . LEU B 1 315 ? -1.45 -0.452 3.758 1 71.81 315 LEU B C 1
ATOM 7680 O O . LEU B 1 315 ? -1.431 0.662 4.285 1 71.81 315 LEU B O 1
ATOM 7684 N N . ALA B 1 316 ? -2.443 -0.91 3.098 1 72.12 316 ALA B N 1
ATOM 7685 C CA . ALA B 1 316 ? -3.646 -0.103 2.906 1 72.12 316 ALA B CA 1
ATOM 7686 C C . ALA B 1 316 ? -4.34 0.173 4.238 1 72.12 316 ALA B C 1
ATOM 7688 O O . ALA B 1 316 ? -4.727 1.31 4.52 1 72.12 316 ALA B O 1
ATOM 7689 N N . THR B 1 317 ? -4.441 -0.838 5.035 1 70.31 317 THR B N 1
ATOM 7690 C CA . THR B 1 317 ? -5.078 -0.716 6.34 1 70.31 317 THR B CA 1
ATOM 7691 C C . THR B 1 317 ? -4.242 0.16 7.27 1 70.31 317 THR B C 1
ATOM 7693 O O . THR B 1 317 ? -4.789 0.957 8.039 1 70.31 317 THR B O 1
ATOM 7696 N N . GLY B 1 318 ? -2.979 -0.048 7.246 1 70.56 318 GLY B N 1
ATOM 7697 C CA . GLY B 1 318 ? -2.088 0.772 8.055 1 70.56 318 GLY B CA 1
ATOM 7698 C C . GLY B 1 318 ? -2.146 2.246 7.695 1 70.56 318 GLY B C 1
ATOM 7699 O O . GLY B 1 318 ? -2.176 3.104 8.578 1 70.56 318 GLY B O 1
ATOM 7700 N N . LEU B 1 319 ? -2.164 2.477 6.445 1 71.19 319 LEU B N 1
ATOM 7701 C CA . LEU B 1 319 ? -2.283 3.854 5.984 1 71.19 319 LEU B CA 1
ATOM 7702 C C . LEU B 1 319 ? -3.596 4.473 6.453 1 71.19 319 LEU B C 1
ATOM 7704 O O . LEU B 1 319 ? -3.617 5.609 6.93 1 71.19 319 LEU B O 1
ATOM 7708 N N . GLN B 1 320 ? -4.637 3.756 6.25 1 72.19 320 GLN B N 1
ATOM 7709 C CA . GLN B 1 320 ? -5.945 4.246 6.672 1 72.19 320 GLN B CA 1
ATOM 7710 C C . GLN B 1 320 ? -5.969 4.535 8.172 1 72.19 320 GLN B C 1
ATOM 7712 O O . GLN B 1 320 ? -6.512 5.551 8.602 1 72.19 320 GLN B O 1
ATOM 7717 N N . ALA B 1 321 ? -5.379 3.697 8.875 1 73.25 321 ALA B N 1
ATOM 7718 C CA . ALA B 1 321 ? -5.367 3.832 10.336 1 73.25 321 ALA B CA 1
ATOM 7719 C C . ALA B 1 321 ? -4.52 5.023 10.766 1 73.25 321 ALA B C 1
ATOM 7721 O O . ALA B 1 321 ? -4.82 5.68 11.766 1 73.25 321 ALA B O 1
ATOM 7722 N N . THR B 1 322 ? -3.562 5.266 10.023 1 74.12 322 THR B N 1
ATOM 7723 C CA . THR B 1 322 ? -2.65 6.344 10.383 1 74.12 322 THR B CA 1
ATOM 7724 C C . THR B 1 322 ? -3.227 7.699 9.984 1 74.12 322 THR B C 1
ATOM 7726 O O . THR B 1 322 ? -2.951 8.711 10.625 1 74.12 322 THR B O 1
ATOM 7729 N N . MET B 1 323 ? -4.02 7.641 8.992 1 79 323 MET B N 1
ATOM 7730 C CA . MET B 1 323 ? -4.523 8.898 8.453 1 79 323 MET B CA 1
ATOM 7731 C C . MET B 1 323 ? -5.711 9.406 9.266 1 79 323 MET B C 1
ATOM 7733 O O . MET B 1 323 ? -6.055 10.586 9.203 1 79 323 MET B O 1
ATOM 7737 N N . LEU B 1 324 ? -6.348 8.523 9.992 1 84.12 324 LEU B N 1
ATOM 7738 C CA . LEU B 1 324 ? -7.477 8.898 10.836 1 84.12 324 LEU B CA 1
ATOM 7739 C C . LEU B 1 324 ? -7.062 8.969 12.297 1 84.12 324 LEU B C 1
ATOM 7741 O O . LEU B 1 324 ? -6.055 8.375 12.695 1 84.12 324 LEU B O 1
ATOM 7745 N N . PRO B 1 325 ? -7.828 9.766 13.094 1 85.75 325 PRO B N 1
ATOM 7746 C CA . PRO B 1 325 ? -7.449 9.867 14.508 1 85.75 325 PRO B CA 1
ATOM 7747 C C . PRO B 1 325 ? -7.508 8.531 15.227 1 85.75 325 PRO B C 1
ATOM 7749 O O . PRO B 1 325 ? -8.508 7.809 15.125 1 85.75 325 PRO B O 1
ATOM 7752 N N . ARG B 1 326 ? -6.484 8.219 15.875 1 78.12 326 ARG B N 1
ATOM 7753 C CA . ARG B 1 326 ? -6.434 6.973 16.625 1 78.12 326 ARG B CA 1
ATOM 7754 C C . ARG B 1 326 ? -7.277 7.062 17.891 1 78.12 326 ARG B C 1
ATOM 7756 O O . ARG B 1 326 ? -7.883 6.074 18.312 1 78.12 326 ARG B O 1
ATOM 7763 N N . ARG B 1 327 ? -7.258 8.242 18.469 1 83.12 327 ARG B N 1
ATOM 7764 C CA . ARG B 1 327 ? -8.023 8.469 19.703 1 83.12 327 ARG B CA 1
ATOM 7765 C C . ARG B 1 327 ? -8.812 9.766 19.625 1 83.12 327 ARG B C 1
ATOM 7767 O O . ARG B 1 327 ? -8.352 10.75 19.031 1 83.12 327 ARG B O 1
ATOM 7774 N N . ILE B 1 328 ? -9.977 9.625 20.203 1 88.75 328 ILE B N 1
ATOM 7775 C CA . ILE B 1 328 ? -10.812 10.82 20.328 1 88.75 328 ILE B CA 1
ATOM 7776 C C . ILE B 1 328 ? -10.586 11.469 21.688 1 88.75 328 ILE B C 1
ATOM 7778 O O . ILE B 1 328 ? -10.57 10.781 22.703 1 88.75 328 ILE B O 1
ATOM 7782 N N . PRO B 1 329 ? -10.289 12.703 21.656 1 87 329 PRO B N 1
ATOM 7783 C CA . PRO B 1 329 ? -10.062 13.367 22.938 1 87 329 PRO B CA 1
ATOM 7784 C C . PRO B 1 329 ? -11.289 13.32 23.859 1 87 329 PRO B C 1
ATOM 7786 O O . PRO B 1 329 ? -12.422 13.266 23.359 1 87 329 PRO B O 1
ATOM 7789 N N . ARG B 1 330 ? -10.977 13.359 25.109 1 87.31 330 ARG B N 1
ATOM 7790 C CA . ARG B 1 330 ? -12.062 13.453 26.078 1 87.31 330 ARG B CA 1
ATOM 7791 C C . ARG B 1 330 ? -12.695 14.836 26.062 1 87.31 330 ARG B C 1
ATOM 7793 O O . ARG B 1 330 ? -11.992 15.844 26 1 87.31 330 ARG B O 1
ATOM 7800 N N . ILE B 1 331 ? -13.984 14.82 26.047 1 89.62 331 ILE B N 1
ATOM 7801 C CA . ILE B 1 331 ? -14.68 16.109 26.031 1 89.62 331 ILE B CA 1
ATOM 7802 C C . ILE B 1 331 ? -15.469 16.281 27.328 1 89.62 331 ILE B C 1
ATOM 7804 O O . ILE B 1 331 ? -15.969 15.305 27.891 1 89.62 331 ILE B O 1
ATOM 7808 N N . THR B 1 332 ? -15.477 17.484 27.812 1 90.94 332 THR B N 1
ATOM 7809 C CA . THR B 1 332 ? -16.297 17.844 28.984 1 90.94 332 THR B CA 1
ATOM 7810 C C . THR B 1 332 ? -17.641 18.422 28.547 1 90.94 332 THR B C 1
ATOM 7812 O O . THR B 1 332 ? -17.703 19.234 27.625 1 90.94 332 THR B O 1
ATOM 7815 N N . GLY B 1 333 ? -18.672 17.938 29.188 1 92.06 333 GLY B N 1
ATOM 7816 C CA . GLY B 1 333 ? -19.984 18.5 28.938 1 92.06 333 GLY B CA 1
ATOM 7817 C C . GLY B 1 333 ? -20.781 17.719 27.906 1 92.06 333 GLY B C 1
ATOM 7818 O O . GLY B 1 333 ? -21.875 18.141 27.5 1 92.06 333 GLY B O 1
ATOM 7819 N N . GLY B 1 334 ? -20.25 16.609 27.531 1 94.81 334 GLY B N 1
ATOM 7820 C CA . GLY B 1 334 ? -20.969 15.812 26.547 1 94.81 334 GLY B CA 1
ATOM 7821 C C . GLY B 1 334 ? -20.281 14.5 26.234 1 94.81 334 GLY B C 1
ATOM 7822 O O . GLY B 1 334 ? -19.375 14.078 26.938 1 94.81 334 GLY B O 1
ATOM 7823 N N . GLU B 1 335 ? -20.969 13.812 25.234 1 96.06 335 GLU B N 1
ATOM 7824 C CA . GLU B 1 335 ? -20.453 12.547 24.703 1 96.06 335 GLU B CA 1
ATOM 7825 C C . GLU B 1 335 ? -20.234 12.625 23.203 1 96.06 335 GLU B C 1
ATOM 7827 O O . GLU B 1 335 ? -21 13.266 22.484 1 96.06 335 GLU B O 1
ATOM 7832 N N . ILE B 1 336 ? -19.156 12.008 22.828 1 96.75 336 ILE B N 1
ATOM 7833 C CA . ILE B 1 336 ? -18.891 11.977 21.406 1 96.75 336 ILE B CA 1
ATOM 7834 C C . ILE B 1 336 ? -18.578 10.547 20.969 1 96.75 336 ILE B C 1
ATOM 7836 O O . ILE B 1 336 ? -17.938 9.789 21.703 1 96.75 336 ILE B O 1
ATOM 7840 N N . ALA B 1 337 ? -19.125 10.102 19.859 1 97.06 337 ALA B N 1
ATOM 7841 C CA . ALA B 1 337 ? -18.859 8.805 19.25 1 97.06 337 ALA B CA 1
ATOM 7842 C C . ALA B 1 337 ? -18.578 8.945 17.75 1 97.06 337 ALA B C 1
ATOM 7844 O O . ALA B 1 337 ? -19.219 9.758 17.078 1 97.06 337 ALA B O 1
ATOM 7845 N N . VAL B 1 338 ? -17.625 8.219 17.266 1 95.88 338 VAL B N 1
ATOM 7846 C CA . VAL B 1 338 ? -17.297 8.234 15.852 1 95.88 338 VAL B CA 1
ATOM 7847 C C . VAL B 1 338 ? -17.297 6.805 15.305 1 95.88 338 VAL B C 1
ATOM 7849 O O . VAL B 1 338 ? -17.016 5.852 16.031 1 95.88 338 VAL B O 1
ATOM 7852 N N . ARG B 1 339 ? -17.734 6.668 14.055 1 92.69 339 ARG B N 1
ATOM 7853 C CA . ARG B 1 339 ? -17.641 5.422 13.297 1 92.69 339 ARG B CA 1
ATOM 7854 C C . ARG B 1 339 ? -17.078 5.664 11.898 1 92.69 339 ARG B C 1
ATOM 7856 O O . ARG B 1 339 ? -17.391 6.672 11.266 1 92.69 339 ARG B O 1
ATOM 7863 N N . TYR B 1 340 ? -16.219 4.777 11.461 1 88.75 340 TYR B N 1
ATOM 7864 C CA . TYR B 1 340 ? -15.664 4.836 10.117 1 88.75 340 TYR B CA 1
ATOM 7865 C C . TYR B 1 340 ? -15.703 3.467 9.445 1 88.75 340 TYR B C 1
ATOM 7867 O O . TYR B 1 340 ? -15.406 2.453 10.078 1 88.75 340 TYR B O 1
ATOM 7875 N N . HIS B 1 341 ? -16.188 3.498 8.211 1 81.88 341 HIS B N 1
ATOM 7876 C CA . HIS B 1 341 ? -16.203 2.293 7.391 1 81.88 341 HIS B CA 1
ATOM 7877 C C . HIS B 1 341 ? -15.633 2.568 6.004 1 81.88 341 HIS B C 1
ATOM 7879 O O . HIS B 1 341 ? -16.188 3.377 5.254 1 81.88 341 HIS B O 1
ATOM 7885 N N . ALA B 1 342 ? -14.492 1.936 5.703 1 76.81 342 ALA B N 1
ATOM 7886 C CA . ALA B 1 342 ? -13.93 2.062 4.363 1 76.81 342 ALA B CA 1
ATOM 7887 C C . ALA B 1 342 ? -14.641 1.145 3.377 1 76.81 342 ALA B C 1
ATOM 7889 O O . ALA B 1 342 ? -15.047 0.033 3.732 1 76.81 342 ALA B O 1
ATOM 7890 N N . ALA B 1 343 ? -14.852 1.661 2.127 1 67.56 343 ALA B N 1
ATOM 7891 C CA . ALA B 1 343 ? -15.5 0.867 1.087 1 67.56 343 ALA B CA 1
ATOM 7892 C C . ALA B 1 343 ? -14.766 -0.45 0.862 1 67.56 343 ALA B C 1
ATOM 7894 O O . ALA B 1 343 ? -13.547 -0.52 1.022 1 67.56 343 ALA B O 1
ATOM 7895 N N . TRP B 1 344 ? -15.336 -1.639 1.256 1 53.78 344 TRP B N 1
ATOM 7896 C CA . TRP B 1 344 ? -14.898 -3.027 1.355 1 53.78 344 TRP B CA 1
ATOM 7897 C C . TRP B 1 344 ? -14.023 -3.406 0.169 1 53.78 344 TRP B C 1
ATOM 7899 O O . TRP B 1 344 ? -13.664 -4.574 0.002 1 53.78 344 TRP B O 1
ATOM 7909 N N . SER B 1 345 ? -13.852 -2.693 -0.911 1 51.78 345 SER B N 1
ATOM 7910 C CA . SER B 1 345 ? -13.25 -3.652 -1.833 1 51.78 345 SER B CA 1
ATOM 7911 C C . SER B 1 345 ? -11.898 -4.145 -1.316 1 51.78 345 SER B C 1
ATOM 7913 O O . SER B 1 345 ? -11.148 -4.781 -2.053 1 51.78 345 SER B O 1
ATOM 7915 N N . GLY B 1 346 ? -11.68 -4.16 0.116 1 51.5 346 GLY B N 1
ATOM 7916 C CA . GLY B 1 346 ? -10.531 -4.781 0.748 1 51.5 346 GLY B CA 1
ATOM 7917 C C . GLY B 1 346 ? -9.219 -4.125 0.364 1 51.5 346 GLY B C 1
ATOM 7918 O O . GLY B 1 346 ? -8.172 -4.41 0.962 1 51.5 346 GLY B O 1
ATOM 7919 N N . ARG B 1 347 ? -9.234 -3.477 -0.835 1 55.59 347 ARG B N 1
ATOM 7920 C CA . ARG B 1 347 ? -7.965 -2.971 -1.34 1 55.59 347 ARG B CA 1
ATOM 7921 C C . ARG B 1 347 ? -7.938 -1.446 -1.336 1 55.59 347 ARG B C 1
ATOM 7923 O O . ARG B 1 347 ? -6.914 -0.837 -1.648 1 55.59 347 ARG B O 1
ATOM 7930 N N . GLN B 1 348 ? -9.062 -0.955 -0.888 1 61.41 348 GLN B N 1
ATOM 7931 C CA . GLN B 1 348 ? -9.047 0.485 -1.125 1 61.41 348 GLN B CA 1
ATOM 7932 C C . GLN B 1 348 ? -9.117 1.259 0.189 1 61.41 348 GLN B C 1
ATOM 7934 O O . GLN B 1 348 ? -9.555 0.724 1.208 1 61.41 348 GLN B O 1
ATOM 7939 N N . VAL B 1 349 ? -8.273 2.242 0.313 1 70.69 349 VAL B N 1
ATOM 7940 C CA . VAL B 1 349 ? -8.297 3.254 1.364 1 70.69 349 VAL B CA 1
ATOM 7941 C C . VAL B 1 349 ? -9.258 4.379 0.978 1 70.69 349 VAL B C 1
ATOM 7943 O O . VAL B 1 349 ? -9.453 4.656 -0.208 1 70.69 349 VAL B O 1
ATOM 7946 N N . GLY B 1 350 ? -10.102 4.781 1.914 1 76.62 350 GLY B N 1
ATOM 7947 C CA . GLY B 1 350 ? -11.156 5.746 1.638 1 76.62 350 GLY B CA 1
ATOM 7948 C C . GLY B 1 350 ? -10.68 7.184 1.693 1 76.62 350 GLY B C 1
ATOM 7949 O O . GLY B 1 350 ? -9.617 7.473 2.254 1 76.62 350 GLY B O 1
ATOM 7950 N N . GLY B 1 351 ? -11.398 8.039 1.054 1 86.88 351 GLY B N 1
ATOM 7951 C CA . GLY B 1 351 ? -11.141 9.477 1.027 1 86.88 351 GLY B CA 1
ATOM 7952 C C . GLY B 1 351 ? -11.953 10.242 2.051 1 86.88 351 GLY B C 1
ATOM 7953 O O . GLY B 1 351 ? -11.758 11.445 2.234 1 86.88 351 GLY B O 1
ATOM 7954 N N . ASP B 1 352 ? -12.828 9.539 2.805 1 91.12 352 ASP B N 1
ATOM 7955 C CA . ASP B 1 352 ? -13.617 10.195 3.84 1 91.12 352 ASP B CA 1
ATOM 7956 C C . ASP B 1 352 ? -12.82 10.352 5.133 1 91.12 352 ASP B C 1
ATOM 7958 O O . ASP B 1 352 ? -11.93 9.539 5.414 1 91.12 352 ASP B O 1
ATOM 7962 N N . TRP B 1 353 ? -13.133 11.406 5.863 1 93.5 353 TRP B N 1
ATOM 7963 C CA . TRP B 1 353 ? -12.406 11.539 7.121 1 93.5 353 TRP B CA 1
ATOM 7964 C C . TRP B 1 353 ? -13.281 12.195 8.188 1 93.5 353 TRP B C 1
ATOM 7966 O O . TRP B 1 353 ? -14.344 12.734 7.879 1 93.5 353 TRP B O 1
ATOM 7976 N N . TYR B 1 354 ? -12.977 12.062 9.398 1 95.88 354 TYR B N 1
ATOM 7977 C CA . TYR B 1 354 ? -13.484 12.773 10.562 1 95.88 354 TYR B CA 1
ATOM 7978 C C . TYR B 1 354 ? -12.352 13.18 11.492 1 95.88 354 TYR B C 1
ATOM 7980 O O . TYR B 1 354 ? -11.25 12.633 11.414 1 95.88 354 TYR B O 1
ATOM 7988 N N . ASP B 1 355 ? -12.594 14.164 12.234 1 96.25 355 ASP B N 1
ATOM 7989 C CA . ASP B 1 355 ? -11.664 14.516 13.297 1 96.25 355 ASP B CA 1
ATOM 7990 C C . ASP B 1 355 ? -12.383 15.227 14.445 1 96.25 355 ASP B C 1
ATOM 7992 O O . ASP B 1 355 ? -13.445 15.812 14.25 1 96.25 355 ASP B O 1
ATOM 7996 N N . VAL B 1 356 ? -11.93 15.016 15.617 1 96.56 356 VAL B N 1
ATOM 7997 C CA . VAL B 1 356 ? -12.32 15.719 16.844 1 96.56 356 VAL B CA 1
ATOM 7998 C C . VAL B 1 356 ? -11.117 16.422 17.438 1 96.56 356 VAL B C 1
ATOM 8000 O O . VAL B 1 356 ? -10.133 15.781 17.828 1 96.56 356 VAL B O 1
ATOM 8003 N N . ILE B 1 357 ? -11.211 17.75 17.547 1 94.69 357 ILE B N 1
ATOM 8004 C CA . ILE B 1 357 ? -10.039 18.547 17.875 1 94.69 357 ILE B CA 1
ATOM 8005 C C . ILE B 1 357 ? -10.289 19.312 19.172 1 94.69 357 ILE B C 1
ATOM 8007 O O . ILE B 1 357 ? -11.281 20.047 19.297 1 94.69 357 ILE B O 1
ATOM 8011 N N . ALA B 1 358 ? -9.406 19.172 20.125 1 91.44 358 ALA B N 1
ATOM 8012 C CA . ALA B 1 358 ? -9.469 20 21.312 1 91.44 358 ALA B CA 1
ATOM 8013 C C . ALA B 1 358 ? -9.047 21.438 21.016 1 91.44 358 ALA B C 1
ATOM 8015 O O . ALA B 1 358 ? -7.953 21.672 20.5 1 91.44 358 ALA B O 1
ATOM 8016 N N . LEU B 1 359 ? -9.859 22.328 21.297 1 93.56 359 LEU B N 1
ATOM 8017 C CA . LEU B 1 359 ? -9.586 23.734 21.031 1 93.56 359 LEU B CA 1
ATOM 8018 C C . LEU B 1 359 ? -9.336 24.484 22.344 1 93.56 359 LEU B C 1
ATOM 8020 O O . LEU B 1 359 ? -9.641 23.969 23.422 1 93.56 359 LEU B O 1
ATOM 8024 N N . PRO B 1 360 ? -8.742 25.672 22.234 1 84.62 360 PRO B N 1
ATOM 8025 C CA . PRO B 1 360 ? -8.547 26.469 23.438 1 84.62 360 PRO B CA 1
ATOM 8026 C C . PRO B 1 360 ? -9.859 26.766 24.172 1 84.62 360 PRO B C 1
ATOM 8028 O O . PRO B 1 360 ? -10.922 26.797 23.547 1 84.62 360 PRO B O 1
ATOM 8031 N N . ARG B 1 361 ? -9.797 26.922 25.484 1 83.56 361 ARG B N 1
ATOM 8032 C CA . ARG B 1 361 ? -10.891 27.328 26.344 1 83.56 361 ARG B CA 1
ATOM 8033 C C . ARG B 1 361 ? -11.969 26.25 26.422 1 83.56 361 ARG B C 1
ATOM 8035 O O . ARG B 1 361 ? -13.164 26.562 26.469 1 83.56 361 ARG B O 1
ATOM 8042 N N . GLY B 1 362 ? -11.547 25.016 26.172 1 86.19 362 GLY B N 1
ATOM 8043 C CA . GLY B 1 362 ? -12.43 23.875 26.375 1 86.19 362 GLY B CA 1
ATOM 8044 C C . GLY B 1 362 ? -13.398 23.656 25.234 1 86.19 362 GLY B C 1
ATOM 8045 O O . GLY B 1 362 ? -14.352 22.875 25.359 1 86.19 362 GLY B O 1
ATOM 8046 N N . ARG B 1 363 ? -13.273 24.312 24.141 1 92.81 363 ARG B N 1
ATOM 8047 C CA . ARG B 1 363 ? -14.102 24.094 22.969 1 92.81 363 ARG B CA 1
ATOM 8048 C C . ARG B 1 363 ? -13.648 22.859 22.203 1 92.81 363 ARG B C 1
ATOM 8050 O O . ARG B 1 363 ? -12.555 22.344 22.438 1 92.81 363 ARG B O 1
ATOM 8057 N N . VAL B 1 364 ? -14.586 22.406 21.391 1 96 364 VAL B N 1
ATOM 8058 C CA . VAL B 1 364 ? -14.273 21.219 20.609 1 96 364 VAL B CA 1
ATOM 8059 C C . VAL B 1 364 ? -14.539 21.484 19.125 1 96 364 VAL B C 1
ATOM 8061 O O . VAL B 1 364 ? -15.586 22.031 18.766 1 96 364 VAL B O 1
ATOM 8064 N N . GLY B 1 365 ? -13.523 21.25 18.344 1 97.56 365 GLY B N 1
ATOM 8065 C CA . GLY B 1 365 ? -13.719 21.25 16.906 1 97.56 365 GLY B CA 1
ATOM 8066 C C . GLY B 1 365 ? -14.102 19.875 16.359 1 97.56 365 GLY B C 1
ATOM 8067 O O . GLY B 1 365 ? -13.516 18.859 16.734 1 97.56 365 GLY B O 1
ATOM 8068 N N . ILE B 1 366 ? -15.164 19.812 15.562 1 98.12 366 ILE B N 1
ATOM 8069 C CA . ILE B 1 366 ? -15.57 18.562 14.922 1 98.12 366 ILE B CA 1
ATOM 8070 C C . ILE B 1 366 ? -15.656 18.766 13.406 1 98.12 366 ILE B C 1
ATOM 8072 O O . ILE B 1 366 ? -16.062 19.828 12.938 1 98.12 366 ILE B O 1
ATOM 8076 N N . VAL B 1 367 ? -15.227 17.766 12.672 1 98.25 367 VAL B N 1
ATOM 8077 C CA . VAL B 1 367 ? -15.234 17.891 11.219 1 98.25 367 VAL B CA 1
ATOM 8078 C C . VAL B 1 367 ? -15.5 16.516 10.594 1 98.25 367 VAL B C 1
ATOM 8080 O O . VAL B 1 367 ? -15.031 15.492 11.109 1 98.25 367 VAL B O 1
ATOM 8083 N N . VAL B 1 368 ? -16.297 16.469 9.586 1 97.88 368 VAL B N 1
ATOM 8084 C CA . VAL B 1 368 ? -16.438 15.344 8.672 1 97.88 368 VAL B CA 1
ATOM 8085 C C . VAL B 1 368 ? -16.25 15.82 7.23 1 97.88 368 VAL B C 1
ATOM 8087 O O . VAL B 1 368 ? -16.703 16.906 6.863 1 97.88 368 VAL B O 1
ATOM 8090 N N . GLY B 1 369 ? -15.516 15.047 6.469 1 96.81 369 GLY B N 1
ATOM 8091 C CA . GLY B 1 369 ? -15.258 15.469 5.098 1 96.81 369 GLY B CA 1
ATOM 8092 C C . GLY B 1 369 ? -14.977 14.305 4.16 1 96.81 369 GLY B C 1
ATOM 8093 O O . GLY B 1 369 ? -15 13.148 4.578 1 96.81 369 GLY B O 1
ATOM 8094 N N . ASP B 1 370 ? -14.797 14.711 2.861 1 94.69 370 ASP B N 1
ATOM 8095 C CA . ASP B 1 370 ? -14.594 13.742 1.785 1 94.69 370 ASP B CA 1
ATOM 8096 C C . ASP B 1 370 ? -13.719 14.336 0.68 1 94.69 370 ASP B C 1
ATOM 8098 O O . ASP B 1 370 ? -14.039 15.383 0.12 1 94.69 370 ASP B O 1
ATOM 8102 N N . VAL B 1 371 ? -12.664 13.578 0.427 1 93.81 371 VAL B N 1
ATOM 8103 C CA . VAL B 1 371 ? -11.82 13.953 -0.703 1 93.81 371 VAL B CA 1
ATOM 8104 C C . VAL B 1 371 ? -12.273 13.211 -1.958 1 93.81 371 VAL B C 1
ATOM 8106 O O . VAL B 1 371 ? -12.625 12.031 -1.898 1 93.81 371 VAL B O 1
ATOM 8109 N N . GLN B 1 372 ? -12.234 13.859 -3.039 1 91.5 372 GLN B N 1
ATOM 8110 C CA . GLN B 1 372 ? -12.664 13.266 -4.301 1 91.5 372 GLN B CA 1
ATOM 8111 C C . GLN B 1 372 ? -11.852 12.016 -4.621 1 91.5 372 GLN B C 1
ATOM 8113 O O . GLN B 1 372 ? -10.617 12.047 -4.617 1 91.5 372 GLN B O 1
ATOM 8118 N N . GLY B 1 373 ? -12.539 11.008 -4.895 1 79.69 373 GLY B N 1
ATOM 8119 C CA . GLY B 1 373 ? -11.898 9.766 -5.289 1 79.69 373 GLY B CA 1
ATOM 8120 C C . GLY B 1 373 ? -11.922 8.711 -4.199 1 79.69 373 GLY B C 1
ATOM 8121 O O . GLY B 1 373 ? -12.188 9.023 -3.035 1 79.69 373 GLY B O 1
ATOM 8122 N N . HIS B 1 374 ? -11.68 7.441 -4.516 1 76.94 374 HIS B N 1
ATOM 8123 C CA . HIS B 1 374 ? -11.703 6.344 -3.553 1 76.94 374 HIS B CA 1
ATOM 8124 C C . HIS B 1 374 ? -10.469 5.461 -3.689 1 76.94 374 HIS B C 1
ATOM 8126 O O . HIS B 1 374 ? -10.57 4.234 -3.66 1 76.94 374 HIS B O 1
ATOM 8132 N N . ASP B 1 375 ? -9.367 6.109 -3.855 1 75.12 375 ASP B N 1
ATOM 8133 C CA . ASP B 1 375 ? -8.109 5.398 -4.031 1 75.12 375 ASP B CA 1
ATOM 8134 C C . ASP B 1 375 ? -7.066 5.871 -3.018 1 75.12 375 ASP B C 1
ATOM 8136 O O . ASP B 1 375 ? -7.359 6.707 -2.162 1 75.12 375 ASP B O 1
ATOM 8140 N N . THR B 1 376 ? -5.969 5.273 -3.146 1 73.62 376 THR B N 1
ATOM 8141 C CA . THR B 1 376 ? -4.887 5.539 -2.201 1 73.62 376 THR B CA 1
ATOM 8142 C C . THR B 1 376 ? -4.457 7 -2.266 1 73.62 376 THR B C 1
ATOM 8144 O O . THR B 1 376 ? -4.059 7.578 -1.252 1 73.62 376 THR B O 1
ATOM 8147 N N . HIS B 1 377 ? -4.512 7.551 -3.459 1 78.19 377 HIS B N 1
ATOM 8148 C CA . HIS B 1 377 ? -4.16 8.961 -3.613 1 78.19 377 HIS B CA 1
ATOM 8149 C C . HIS B 1 377 ? -5.137 9.852 -2.855 1 78.19 377 HIS B C 1
ATOM 8151 O O . HIS B 1 377 ? -4.719 10.805 -2.184 1 78.19 377 HIS B O 1
ATOM 8157 N N . ALA B 1 378 ? -6.363 9.539 -3.021 1 83.69 378 ALA B N 1
ATOM 8158 C CA . ALA B 1 378 ? -7.383 10.289 -2.299 1 83.69 378 ALA B CA 1
ATOM 8159 C C . ALA B 1 378 ? -7.188 10.172 -0.79 1 83.69 378 ALA B C 1
ATOM 8161 O O . ALA B 1 378 ? -7.352 11.148 -0.057 1 83.69 378 ALA B O 1
ATOM 8162 N N . ALA B 1 379 ? -6.867 9.008 -0.338 1 83.12 379 ALA B N 1
ATOM 8163 C CA . ALA B 1 379 ? -6.652 8.766 1.088 1 83.12 379 ALA B CA 1
ATOM 8164 C C . ALA B 1 379 ? -5.457 9.57 1.603 1 83.12 379 ALA B C 1
ATOM 8166 O O . ALA B 1 379 ? -5.492 10.094 2.717 1 83.12 379 ALA B O 1
ATOM 8167 N N . ALA B 1 380 ? -4.41 9.609 0.88 1 79.94 380 ALA B N 1
ATOM 8168 C CA . ALA B 1 380 ? -3.221 10.359 1.271 1 79.94 380 ALA B CA 1
ATOM 8169 C C . ALA B 1 380 ? -3.52 11.859 1.367 1 79.94 380 ALA B C 1
ATOM 8171 O O . ALA B 1 380 ? -3.062 12.531 2.293 1 79.94 380 ALA B O 1
ATOM 8172 N N . ILE B 1 381 ? -4.238 12.375 0.38 1 86.81 381 ILE B N 1
ATOM 8173 C CA . ILE B 1 381 ? -4.629 13.781 0.376 1 86.81 381 ILE B CA 1
ATOM 8174 C C . ILE B 1 381 ? -5.539 14.07 1.57 1 86.81 381 ILE B C 1
ATOM 8176 O O . ILE B 1 381 ? -5.395 15.094 2.234 1 86.81 381 ILE B O 1
ATOM 8180 N N . MET B 1 382 ? -6.41 13.156 1.745 1 90.56 382 MET B N 1
ATOM 8181 C CA . MET B 1 382 ? -7.316 13.289 2.883 1 90.56 382 MET B CA 1
ATOM 8182 C C . MET B 1 382 ? -6.539 13.398 4.188 1 90.56 382 MET B C 1
ATOM 8184 O O . MET B 1 382 ? -6.84 14.258 5.023 1 90.56 382 MET B O 1
ATOM 8188 N N . GLY B 1 383 ? -5.645 12.539 4.352 1 87.94 383 GLY B N 1
ATOM 8189 C CA . GLY B 1 383 ? -4.82 12.594 5.551 1 87.94 383 GLY B CA 1
ATOM 8190 C C . GLY B 1 383 ? -4.113 13.922 5.727 1 87.94 383 GLY B C 1
ATOM 8191 O O . GLY B 1 383 ? -4.062 14.461 6.836 1 87.94 383 GLY B O 1
ATOM 8192 N N . GLN B 1 384 ? -3.553 14.438 4.684 1 87.88 384 GLN B N 1
ATOM 8193 C CA . GLN B 1 384 ? -2.855 15.719 4.73 1 87.88 384 GLN B CA 1
ATOM 8194 C C . GLN B 1 384 ? -3.816 16.859 5.055 1 87.88 384 GLN B C 1
ATOM 8196 O O . GLN B 1 384 ? -3.504 17.719 5.871 1 87.88 384 GLN B O 1
ATOM 8201 N N . LEU B 1 385 ? -4.883 16.828 4.391 1 93.06 385 LEU B N 1
ATOM 8202 C CA . LEU B 1 385 ? -5.879 17.859 4.605 1 93.06 385 LEU B CA 1
ATOM 8203 C C . LEU B 1 385 ? -6.391 17.844 6.043 1 93.06 385 LEU B C 1
ATOM 8205 O O . LEU B 1 385 ? -6.57 18.891 6.664 1 93.06 385 LEU B O 1
ATOM 8209 N N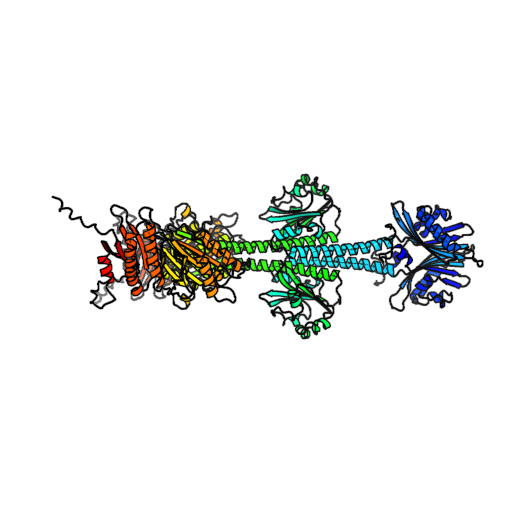 . ARG B 1 386 ? -6.676 16.688 6.504 1 94.44 386 ARG B N 1
ATOM 8210 C CA . ARG B 1 386 ? -7.129 16.531 7.883 1 94.44 386 ARG B CA 1
ATOM 8211 C C . ARG B 1 386 ? -6.121 17.141 8.859 1 94.44 386 ARG B C 1
ATOM 8213 O O . ARG B 1 386 ? -6.496 17.859 9.781 1 94.44 386 ARG B O 1
ATOM 8220 N N . ILE B 1 387 ? -4.914 16.844 8.664 1 92 387 ILE B N 1
ATOM 8221 C CA . ILE B 1 387 ? -3.861 17.312 9.562 1 92 387 ILE B CA 1
ATOM 8222 C C . ILE B 1 387 ? -3.74 18.828 9.461 1 92 387 ILE B C 1
ATOM 8224 O O . ILE B 1 387 ? -3.566 19.516 10.477 1 92 387 ILE B O 1
ATOM 8228 N N . ALA B 1 388 ? -3.76 19.359 8.273 1 93.62 388 ALA B N 1
ATOM 8229 C CA . ALA B 1 388 ? -3.707 20.812 8.086 1 93.62 388 ALA B CA 1
ATOM 8230 C C . ALA B 1 388 ? -4.867 21.5 8.805 1 93.62 388 ALA B C 1
ATOM 8232 O O . ALA B 1 388 ? -4.668 22.484 9.516 1 93.62 388 ALA B O 1
ATOM 8233 N N . LEU B 1 389 ? -6.016 20.953 8.555 1 96.06 389 LEU B N 1
ATOM 8234 C CA . LEU B 1 389 ? -7.199 21.531 9.195 1 96.06 389 LEU B CA 1
ATOM 8235 C C . LEU B 1 389 ? -7.07 21.484 10.711 1 96.06 389 LEU B C 1
ATOM 8237 O O . LEU B 1 389 ? -7.395 22.469 11.391 1 96.06 389 LEU B O 1
ATOM 8241 N N . ARG B 1 390 ? -6.629 20.422 11.203 1 94 390 ARG B N 1
ATOM 8242 C CA . ARG B 1 390 ? -6.418 20.25 12.633 1 94 390 ARG B CA 1
ATOM 8243 C C . ARG B 1 390 ? -5.438 21.297 13.164 1 94 390 ARG B C 1
ATOM 8245 O O . ARG B 1 390 ? -5.656 21.875 14.234 1 94 390 ARG B O 1
ATOM 8252 N N . ALA B 1 391 ? -4.383 21.484 12.477 1 92 391 ALA B N 1
ATOM 8253 C CA . ALA B 1 391 ? -3.369 22.453 12.883 1 92 391 ALA B CA 1
ATOM 8254 C C . ALA B 1 391 ? -3.945 23.875 12.914 1 92 391 ALA B C 1
ATOM 8256 O O . ALA B 1 391 ? -3.725 24.625 13.875 1 92 391 ALA B O 1
ATOM 8257 N N . TYR B 1 392 ? -4.672 24.266 11.898 1 94.56 392 TYR B N 1
ATOM 8258 C CA . TYR B 1 392 ? -5.262 25.594 11.836 1 94.56 392 TYR B CA 1
ATOM 8259 C C . TYR B 1 392 ? -6.309 25.781 12.93 1 94.56 392 TYR B C 1
ATOM 8261 O O . TYR B 1 392 ? -6.395 26.844 13.547 1 94.56 392 TYR B O 1
ATOM 8269 N N . ALA B 1 393 ? -7.102 24.766 13.117 1 95.25 393 ALA B N 1
ATOM 8270 C CA . ALA B 1 393 ? -8.094 24.828 14.188 1 95.25 393 ALA B CA 1
ATOM 8271 C C . ALA B 1 393 ? -7.418 24.953 15.555 1 95.25 393 ALA B C 1
ATOM 8273 O O . ALA B 1 393 ? -7.867 25.734 16.406 1 95.25 393 ALA B O 1
ATOM 8274 N N . GLY B 1 394 ? -6.41 24.266 15.703 1 89.88 394 GLY B N 1
ATOM 8275 C CA . GLY B 1 394 ? -5.68 24.281 16.969 1 89.88 394 GLY B CA 1
ATOM 8276 C C . GLY B 1 394 ? -5.078 25.641 17.281 1 89.88 394 GLY B C 1
ATOM 8277 O O . GLY B 1 394 ? -4.859 25.969 18.453 1 89.88 394 GLY B O 1
ATOM 8278 N N . GLU B 1 395 ? -4.828 26.422 16.281 1 88.44 395 GLU B N 1
ATOM 8279 C CA . GLU B 1 395 ? -4.266 27.75 16.453 1 88.44 395 GLU B CA 1
ATOM 8280 C C . GLU B 1 395 ? -5.332 28.75 16.906 1 88.44 395 GLU B C 1
ATOM 8282 O O . GLU B 1 395 ? -5.023 29.891 17.234 1 88.44 395 GLU B O 1
ATOM 8287 N N . GLY B 1 396 ? -6.559 28.297 16.891 1 88.94 396 GLY B N 1
ATOM 8288 C CA . GLY B 1 396 ? -7.629 29.109 17.438 1 88.94 396 GLY B CA 1
ATOM 8289 C C . GLY B 1 396 ? -8.32 29.969 16.375 1 88.94 396 GLY B C 1
ATOM 8290 O O . GLY B 1 396 ? -9.07 30.891 16.703 1 88.94 396 GLY B O 1
ATOM 8291 N N . HIS B 1 397 ? -8.109 29.688 15.133 1 93.69 397 HIS B N 1
ATOM 8292 C CA . HIS B 1 397 ? -8.781 30.438 14.078 1 93.69 397 HIS B CA 1
ATOM 8293 C C . HIS B 1 397 ? -10.281 30.172 14.094 1 93.69 397 HIS B C 1
ATOM 8295 O O . HIS B 1 397 ? -10.727 29.094 14.508 1 93.69 397 HIS B O 1
ATOM 8301 N N . ALA B 1 398 ? -11.023 31.156 13.625 1 95.12 398 ALA B N 1
ATOM 8302 C CA . ALA B 1 398 ? -12.461 30.953 13.43 1 95.12 398 ALA B CA 1
ATOM 8303 C C . ALA B 1 398 ? -12.727 29.906 12.344 1 95.12 398 ALA B C 1
ATOM 8305 O O . ALA B 1 398 ? -11.883 29.688 11.469 1 95.12 398 ALA B O 1
ATOM 8306 N N . PRO B 1 399 ? -13.891 29.266 12.422 1 97 399 PRO B N 1
ATOM 8307 C CA . PRO B 1 399 ? -14.188 28.203 11.461 1 97 399 PRO B CA 1
ATOM 8308 C C . PRO B 1 399 ? -14.016 28.641 10.016 1 97 399 PRO B C 1
ATOM 8310 O O . PRO B 1 399 ? -13.477 27.891 9.195 1 97 399 PRO B O 1
ATOM 8313 N N . SER B 1 400 ? -14.469 29.859 9.672 1 96.94 400 SER B N 1
ATOM 8314 C CA . SER B 1 400 ? -14.359 30.375 8.312 1 96.94 400 SER B CA 1
ATOM 8315 C C . SER B 1 400 ? -12.898 30.453 7.871 1 96.94 400 SER B C 1
ATOM 8317 O O . SER B 1 400 ? -12.562 30.062 6.75 1 96.94 400 SER B O 1
ATOM 8319 N N . THR B 1 401 ? -12.07 30.922 8.773 1 96.38 401 THR B N 1
ATOM 8320 C CA . THR B 1 401 ? -10.648 31.047 8.477 1 96.38 401 THR B CA 1
ATOM 8321 C C . THR B 1 401 ? -9.984 29.688 8.367 1 96.38 401 THR B C 1
ATOM 8323 O O . THR B 1 401 ? -9.102 29.484 7.527 1 96.38 401 THR B O 1
ATOM 8326 N N . VAL B 1 402 ? -10.375 28.781 9.227 1 97.06 402 VAL B N 1
ATOM 8327 C CA . VAL B 1 402 ? -9.836 27.422 9.18 1 97.06 402 VAL B CA 1
ATOM 8328 C C . VAL B 1 402 ? -10.078 26.828 7.797 1 97.06 402 VAL B C 1
ATOM 8330 O O . VAL B 1 402 ? -9.156 26.281 7.188 1 97.06 402 VAL B O 1
ATOM 8333 N N . LEU B 1 403 ? -11.281 26.969 7.238 1 97.81 403 LEU B N 1
ATOM 8334 C CA . LEU B 1 403 ? -11.594 26.375 5.945 1 97.81 403 LEU B CA 1
ATOM 8335 C C . LEU B 1 403 ? -10.891 27.109 4.816 1 97.81 403 LEU B C 1
ATOM 8337 O O . LEU B 1 403 ? -10.477 26.5 3.83 1 97.81 403 LEU B O 1
ATOM 8341 N N . ALA B 1 404 ? -10.812 28.422 4.953 1 96.81 404 ALA B N 1
ATOM 8342 C CA . ALA B 1 404 ? -10.102 29.172 3.928 1 96.81 404 ALA B CA 1
ATOM 8343 C C . ALA B 1 404 ? -8.648 28.734 3.822 1 96.81 404 ALA B C 1
ATOM 8345 O O . ALA B 1 404 ? -8.125 28.562 2.721 1 96.81 404 ALA B O 1
ATOM 8346 N N . ARG B 1 405 ? -8.047 28.594 4.973 1 94.56 405 ARG B N 1
ATOM 8347 C CA . ARG B 1 405 ? -6.66 28.156 5.004 1 94.56 405 ARG B CA 1
ATOM 8348 C C . ARG B 1 405 ? -6.523 26.719 4.492 1 94.56 405 ARG B C 1
ATOM 8350 O O . ARG B 1 405 ? -5.574 26.406 3.775 1 94.56 405 ARG B O 1
ATOM 8357 N N . ALA B 1 406 ? -7.43 25.891 4.91 1 96.12 406 ALA B N 1
ATOM 8358 C CA . ALA B 1 406 ? -7.422 24.516 4.441 1 96.12 406 ALA B CA 1
ATOM 8359 C C . ALA B 1 406 ? -7.594 24.438 2.924 1 96.12 406 ALA B C 1
ATOM 8361 O O . ALA B 1 406 ? -6.973 23.609 2.26 1 96.12 406 ALA B O 1
ATOM 8362 N N . SER B 1 407 ? -8.453 25.312 2.398 1 96.44 407 SER B N 1
ATOM 8363 C CA . SER B 1 407 ? -8.664 25.359 0.956 1 96.44 407 SER B CA 1
ATOM 8364 C C . SER B 1 407 ? -7.391 25.766 0.221 1 96.44 407 SER B C 1
ATOM 8366 O O . SER B 1 407 ? -7.051 25.188 -0.812 1 96.44 407 SER B O 1
ATOM 8368 N N . ARG B 1 408 ? -6.754 26.719 0.724 1 92.94 408 ARG B N 1
ATOM 8369 C CA . ARG B 1 408 ? -5.496 27.156 0.125 1 92.94 408 ARG B CA 1
ATOM 8370 C C . ARG B 1 408 ? -4.445 26.047 0.177 1 92.94 408 ARG B C 1
ATOM 8372 O O . ARG B 1 408 ? -3.684 25.859 -0.773 1 92.94 408 ARG B O 1
ATOM 8379 N N . PHE B 1 409 ? -4.453 25.438 1.241 1 89.81 409 PHE B N 1
ATOM 8380 C CA . PHE B 1 409 ? -3.529 24.312 1.398 1 89.81 409 PHE B CA 1
ATOM 8381 C C . PHE B 1 409 ? -3.766 23.266 0.321 1 89.81 409 PHE B C 1
ATOM 8383 O O . PHE B 1 409 ? -2.82 22.797 -0.32 1 89.81 409 PHE B O 1
ATOM 8390 N N . LEU B 1 410 ? -4.957 22.859 0.234 1 93.25 410 LEU B N 1
ATOM 8391 C CA . LEU B 1 410 ? -5.293 21.828 -0.743 1 93.25 410 LEU B CA 1
ATOM 8392 C C . LEU B 1 410 ? -4.926 22.281 -2.154 1 93.25 410 LEU B C 1
ATOM 8394 O O . LEU B 1 410 ? -4.453 21.469 -2.961 1 93.25 410 LEU B O 1
ATOM 8398 N N . ALA B 1 411 ? -5.18 23.484 -2.451 1 91.25 411 ALA B N 1
ATOM 8399 C CA . ALA B 1 411 ? -4.84 24.016 -3.766 1 91.25 411 ALA B CA 1
ATOM 8400 C C . ALA B 1 411 ? -3.336 23.969 -4.012 1 91.25 411 ALA B C 1
ATOM 8402 O O . ALA B 1 411 ? -2.896 23.703 -5.137 1 91.25 411 ALA B O 1
ATOM 8403 N N . GLU B 1 412 ? -2.617 24.219 -3.018 1 84.12 412 GLU B N 1
ATOM 8404 C CA . GLU B 1 412 ? -1.162 24.25 -3.129 1 84.12 412 GLU B CA 1
ATOM 8405 C C . GLU B 1 412 ? -0.607 22.844 -3.393 1 84.12 412 GLU B C 1
ATOM 8407 O O . GLU B 1 412 ? 0.472 22.703 -3.971 1 84.12 412 GLU B O 1
ATOM 8412 N N . LEU B 1 413 ? -1.307 21.828 -2.873 1 81.12 413 LEU B N 1
ATOM 8413 C CA . LEU B 1 413 ? -0.856 20.469 -3.119 1 81.12 413 LEU B CA 1
ATOM 8414 C C . LEU B 1 413 ? -0.9 20.141 -4.609 1 81.12 413 LEU B C 1
ATOM 8416 O O . LEU B 1 413 ? -0.215 19.219 -5.066 1 81.12 413 LEU B O 1
ATOM 8420 N N . ASP B 1 414 ? -1.647 20.828 -5.398 1 77.31 414 ASP B N 1
ATOM 8421 C CA . ASP B 1 414 ? -1.719 20.719 -6.852 1 77.31 414 ASP B CA 1
ATOM 8422 C C . ASP B 1 414 ? -2.053 19.281 -7.273 1 77.31 414 ASP B C 1
ATOM 8424 O O . ASP B 1 414 ? -1.341 18.688 -8.086 1 77.31 414 ASP B O 1
ATOM 8428 N N . THR B 1 415 ? -3.02 18.625 -6.699 1 77.31 415 THR B N 1
ATOM 8429 C CA . THR B 1 415 ? -3.408 17.25 -6.992 1 77.31 415 THR B CA 1
ATOM 8430 C C . THR B 1 415 ? -4.594 17.219 -7.953 1 77.31 415 THR B C 1
ATOM 8432 O O . THR B 1 415 ? -4.922 16.172 -8.508 1 77.31 415 THR B O 1
ATOM 8435 N N . ASN B 1 416 ? -5.238 18.266 -8.312 1 83 416 ASN B N 1
ATOM 8436 C CA . ASN B 1 416 ? -6.445 18.391 -9.125 1 83 416 ASN B CA 1
ATOM 8437 C C . ASN B 1 416 ? -7.637 17.703 -8.453 1 83 416 ASN B C 1
ATOM 8439 O O . ASN B 1 416 ? -8.539 17.219 -9.141 1 83 416 ASN B O 1
ATOM 8443 N N . ARG B 1 417 ? -7.566 17.578 -7.168 1 91.12 417 ARG B N 1
ATOM 8444 C CA . ARG B 1 417 ? -8.672 17.016 -6.391 1 91.12 417 ARG B CA 1
ATOM 8445 C C . ARG B 1 417 ? -9.258 18.062 -5.441 1 91.12 417 ARG B C 1
ATOM 8447 O O . ARG B 1 417 ? -8.555 18.984 -5.012 1 91.12 417 ARG B O 1
ATOM 8454 N N . PHE B 1 418 ? -10.5 17.953 -5.219 1 95.88 418 PHE B N 1
ATOM 8455 C CA . PHE B 1 418 ? -11.148 18.844 -4.254 1 95.88 418 PHE B CA 1
ATOM 8456 C C . PHE B 1 418 ? -11.727 18.031 -3.092 1 95.88 418 PHE B C 1
ATOM 8458 O O . PHE B 1 418 ? -11.742 16.812 -3.129 1 95.88 418 PHE B O 1
ATOM 8465 N N . ALA B 1 419 ? -12.094 18.703 -2.076 1 97.19 419 ALA B N 1
ATOM 8466 C CA . ALA B 1 419 ? -12.664 18.062 -0.899 1 97.19 419 ALA B CA 1
ATOM 8467 C C . ALA B 1 419 ? -13.906 18.797 -0.412 1 97.19 419 ALA B C 1
ATOM 8469 O O . ALA B 1 419 ? -14.031 20.016 -0.604 1 97.19 419 ALA B O 1
ATOM 8470 N N . THR B 1 420 ? -14.805 18.094 0.107 1 97.44 420 THR B N 1
ATOM 8471 C CA . THR B 1 420 ? -15.961 18.672 0.78 1 97.44 420 THR B CA 1
ATOM 8472 C C . THR B 1 420 ? -15.906 18.406 2.281 1 97.44 420 THR B C 1
ATOM 8474 O O . THR B 1 420 ? -15.273 17.438 2.719 1 97.44 420 THR B O 1
ATOM 8477 N N . CYS B 1 421 ? -16.422 19.328 3.078 1 97.69 421 CYS B N 1
ATOM 8478 C CA . CYS B 1 421 ? -16.438 19.031 4.508 1 97.69 421 CYS B CA 1
ATOM 8479 C C . CYS B 1 421 ? -17.406 19.969 5.238 1 97.69 421 CYS B C 1
ATOM 8481 O O . CYS B 1 421 ? -17.812 20.984 4.695 1 97.69 421 CYS B O 1
ATOM 8483 N N . THR B 1 422 ? -17.828 19.594 6.324 1 98.38 422 THR B N 1
ATOM 8484 C CA . THR B 1 422 ? -18.516 20.391 7.336 1 98.38 422 THR B CA 1
ATOM 8485 C C . THR B 1 422 ? -17.703 20.453 8.625 1 98.38 422 THR B C 1
ATOM 8487 O O . THR B 1 422 ? -17.281 19.422 9.148 1 98.38 422 THR B O 1
ATOM 8490 N N . TYR B 1 423 ? -17.375 21.656 9.023 1 98.31 423 TYR B N 1
ATOM 8491 C CA . TYR B 1 423 ? -16.578 21.906 10.227 1 98.31 423 TYR B CA 1
ATOM 8492 C C . TYR B 1 423 ? -17.344 22.766 11.219 1 98.31 423 TYR B C 1
ATOM 8494 O O . TYR B 1 423 ? -18.016 23.734 10.82 1 98.31 423 TYR B O 1
ATOM 8502 N N . ALA B 1 424 ? -17.281 22.391 12.508 1 98.12 424 ALA B N 1
ATOM 8503 C CA . ALA B 1 424 ? -17.953 23.172 13.539 1 98.12 424 ALA B CA 1
ATOM 8504 C C . ALA B 1 424 ? -17.094 23.281 14.789 1 98.12 424 ALA B C 1
ATOM 8506 O O . ALA B 1 424 ? -16.359 22.359 15.133 1 98.12 424 ALA B O 1
ATOM 8507 N N . GLN B 1 425 ? -17.141 24.406 15.414 1 97.69 425 GLN B N 1
ATOM 8508 C CA . GLN B 1 425 ? -16.609 24.625 16.75 1 97.69 425 GLN B CA 1
ATOM 8509 C C . GLN B 1 425 ? -17.719 24.703 17.797 1 97.69 425 GLN B C 1
ATOM 8511 O O . GLN B 1 425 ? -18.625 25.531 17.656 1 97.69 425 GLN B O 1
ATOM 8516 N N . VAL B 1 426 ? -17.609 23.906 18.812 1 96.88 426 VAL B N 1
ATOM 8517 C CA . VAL B 1 426 ? -18.703 23.75 19.75 1 96.88 426 VAL B CA 1
ATOM 8518 C C . VAL B 1 426 ? -18.219 24.094 21.172 1 96.88 426 VAL B C 1
ATOM 8520 O O . VAL B 1 426 ? -17.156 23.625 21.594 1 96.88 426 VAL B O 1
ATOM 8523 N N . ASP B 1 427 ? -18.922 24.938 21.797 1 93.75 427 ASP B N 1
ATOM 8524 C CA . ASP B 1 427 ? -18.781 25.156 23.234 1 93.75 427 ASP B CA 1
ATOM 8525 C C . ASP B 1 427 ? -19.891 24.422 24 1 93.75 427 ASP B C 1
ATOM 8527 O O . ASP B 1 427 ? -21.031 24.891 24.062 1 93.75 427 ASP B O 1
ATOM 8531 N N . LEU B 1 428 ? -19.562 23.359 24.625 1 93 428 LEU B N 1
ATOM 8532 C CA . LEU B 1 428 ? -20.547 22.5 25.25 1 93 428 LEU B CA 1
ATOM 8533 C C . LEU B 1 428 ? -21.047 23.094 26.562 1 93 428 LEU B C 1
ATOM 8535 O O . LEU B 1 428 ? -22.078 22.688 27.094 1 93 428 LEU B O 1
ATOM 8539 N N . GLY B 1 429 ? -20.281 24.031 27.094 1 86.19 429 GLY B N 1
ATOM 8540 C CA . GLY B 1 429 ? -20.766 24.75 28.25 1 86.19 429 GLY B CA 1
ATOM 8541 C C . GLY B 1 429 ? -21.938 25.656 27.953 1 86.19 429 GLY B C 1
ATOM 8542 O O . GLY B 1 429 ? -22.969 25.578 28.625 1 86.19 429 GLY B O 1
ATOM 8543 N N . SER B 1 430 ? -21.812 26.422 26.891 1 81.31 430 SER B N 1
ATOM 8544 C CA . SER B 1 430 ? -22.875 27.344 26.516 1 81.31 430 SER B CA 1
ATOM 8545 C C . SER B 1 430 ? -23.844 26.703 25.531 1 81.31 430 SER B C 1
ATOM 8547 O O . SER B 1 430 ? -25 27.141 25.422 1 81.31 430 SER B O 1
ATOM 8549 N N . GLY B 1 431 ? -23.375 25.766 24.766 1 89.06 431 GLY B N 1
ATOM 8550 C CA . GLY B 1 431 ? -24.172 25.125 23.734 1 89.06 431 GLY B CA 1
ATOM 8551 C C . GLY B 1 431 ? -24.062 25.812 22.391 1 89.06 431 GLY B C 1
ATOM 8552 O O . GLY B 1 431 ? -24.656 25.375 21.406 1 89.06 431 GLY B O 1
ATOM 8553 N N . THR B 1 432 ? -23.297 26.812 22.328 1 87.44 432 THR B N 1
ATOM 8554 C CA . THR B 1 432 ? -23.141 27.547 21.078 1 87.44 432 THR B CA 1
ATOM 8555 C C . THR B 1 432 ? -22.25 26.781 20.109 1 87.44 432 THR B C 1
ATOM 8557 O O . THR B 1 432 ? -21.203 26.25 20.5 1 87.44 432 THR B O 1
ATOM 8560 N N . LEU B 1 433 ? -22.719 26.688 18.859 1 93.06 433 LEU B N 1
ATOM 8561 C CA . LEU B 1 433 ? -21.969 26.062 17.781 1 93.06 433 LEU B CA 1
ATOM 8562 C C . LEU B 1 433 ? -21.844 26.984 16.594 1 93.06 433 LEU B C 1
ATOM 8564 O O . LEU B 1 433 ? -22.812 27.672 16.219 1 93.06 433 LEU B O 1
ATOM 8568 N N . ARG B 1 434 ? -20.641 27.141 16.094 1 94.94 434 ARG B N 1
ATOM 8569 C CA . ARG B 1 434 ? -20.391 27.828 14.812 1 94.94 434 ARG B CA 1
ATOM 8570 C C . ARG B 1 434 ? -19.969 26.828 13.742 1 94.94 434 ARG B C 1
ATOM 8572 O O . ARG B 1 434 ? -18.938 26.156 13.875 1 94.94 434 ARG B O 1
ATOM 8579 N N . ALA B 1 435 ? -20.781 26.75 12.711 1 96.88 435 ALA B N 1
ATOM 8580 C CA . ALA B 1 435 ? -20.531 25.719 11.703 1 96.88 435 ALA B CA 1
ATOM 8581 C C . ALA B 1 435 ? -20.297 26.328 10.328 1 96.88 435 ALA B C 1
ATOM 8583 O O . ALA B 1 435 ? -20.859 27.391 10.008 1 96.88 435 ALA B O 1
ATOM 8584 N N . VAL B 1 436 ? -19.469 25.75 9.586 1 97.56 436 VAL B N 1
ATOM 8585 C CA . VAL B 1 436 ? -19.203 26.109 8.203 1 97.56 436 VAL B CA 1
ATOM 8586 C C . VAL B 1 436 ? -19.25 24.859 7.332 1 97.56 436 VAL B C 1
ATOM 8588 O O . VAL B 1 436 ? -19.016 23.75 7.816 1 97.56 436 VAL B O 1
ATOM 8591 N N . ARG B 1 437 ? -19.578 25.094 6.059 1 97.25 437 ARG B N 1
ATOM 8592 C CA . ARG B 1 437 ? -19.719 23.969 5.141 1 97.25 437 ARG B CA 1
ATOM 8593 C C . ARG B 1 437 ? -19.062 24.266 3.797 1 97.25 437 ARG B C 1
ATOM 8595 O O . ARG B 1 437 ? -19.219 25.375 3.266 1 97.25 437 ARG B O 1
ATOM 8602 N N . ALA B 1 438 ? -18.266 23.375 3.354 1 97.81 438 ALA B N 1
ATOM 8603 C CA . ALA B 1 438 ? -17.688 23.406 2.014 1 97.81 438 ALA B CA 1
ATOM 8604 C C . ALA B 1 438 ? -18.266 22.312 1.129 1 97.81 438 ALA B C 1
ATOM 8606 O O . ALA B 1 438 ? -17.688 21.234 1.008 1 97.81 438 ALA B O 1
ATOM 8607 N N . GLY B 1 439 ? -19.391 22.531 0.488 1 95.38 439 GLY B N 1
ATOM 8608 C CA . GLY B 1 439 ? -20 21.609 -0.469 1 95.38 439 GLY B CA 1
ATOM 8609 C C . GLY B 1 439 ? -20.391 20.281 0.139 1 95.38 439 GLY B C 1
ATOM 8610 O O . GLY B 1 439 ? -20.5 19.281 -0.571 1 95.38 439 GLY B O 1
ATOM 8611 N N . HIS B 1 440 ? -20.547 20.125 1.392 1 96.12 440 HIS B N 1
ATOM 8612 C CA . HIS B 1 440 ? -20.797 18.859 2.076 1 96.12 440 HIS B CA 1
ATOM 8613 C C . HIS B 1 440 ? -22.219 18.828 2.652 1 96.12 440 HIS B C 1
ATOM 8615 O O . HIS B 1 440 ? -22.969 19.797 2.551 1 96.12 440 HIS B O 1
ATOM 8621 N N . LEU B 1 441 ? -22.609 17.703 3.156 1 94.44 441 LEU B N 1
ATOM 8622 C CA . LEU B 1 441 ? -23.875 17.562 3.857 1 94.44 441 LEU B CA 1
ATOM 8623 C C . LEU B 1 441 ? -23.891 18.375 5.141 1 94.44 441 LEU B C 1
ATOM 8625 O O . LEU B 1 441 ? -22.859 18.5 5.812 1 94.44 441 LEU B O 1
ATOM 8629 N N . GLY B 1 442 ? -25.016 18.922 5.461 1 94.69 442 GLY B N 1
ATOM 8630 C CA . GLY B 1 442 ? -25.156 19.641 6.719 1 94.69 442 GLY B CA 1
ATOM 8631 C C . GLY B 1 442 ? -25.391 18.719 7.902 1 94.69 442 GLY B C 1
ATOM 8632 O O . GLY B 1 442 ? -25.609 17.516 7.73 1 94.69 442 GLY B O 1
ATOM 8633 N N . PRO B 1 443 ? -25.344 19.266 9.031 1 96.31 443 PRO B N 1
ATOM 8634 C CA . PRO B 1 443 ? -25.578 18.484 10.242 1 96.31 443 PRO B CA 1
ATOM 8635 C C . PRO B 1 443 ? -27.047 18.156 10.461 1 96.31 443 PRO B C 1
ATOM 8637 O O . PRO B 1 443 ? -27.922 18.797 9.875 1 96.31 443 PRO B O 1
ATOM 8640 N N . LEU B 1 444 ? -27.328 17.156 11.258 1 96.88 444 LEU B N 1
ATOM 8641 C CA . LEU B 1 444 ? -28.641 16.828 11.805 1 96.88 444 LEU B CA 1
ATOM 8642 C C . LEU B 1 444 ? -28.641 16.969 13.32 1 96.88 444 LEU B C 1
ATOM 8644 O O . LEU B 1 444 ? -27.656 16.625 13.984 1 96.88 444 LEU B O 1
ATOM 8648 N N . ILE B 1 445 ? -29.734 17.5 13.844 1 95.62 445 ILE B N 1
ATOM 8649 C CA . ILE B 1 445 ? -29.828 17.688 15.289 1 95.62 445 ILE B CA 1
ATOM 8650 C C . ILE B 1 445 ? -31.094 16.984 15.805 1 95.62 445 ILE B C 1
ATOM 8652 O O . ILE B 1 445 ? -32.188 17.281 15.352 1 95.62 445 ILE B O 1
ATOM 8656 N N . ARG B 1 446 ? -30.891 16.078 16.672 1 96.19 446 ARG B N 1
ATOM 8657 C CA . ARG B 1 446 ? -32.031 15.5 17.391 1 96.19 446 ARG B CA 1
ATOM 8658 C C . ARG B 1 446 ? -32.375 16.328 18.625 1 96.19 446 ARG B C 1
ATOM 8660 O O . ARG B 1 446 ? -31.531 16.484 19.531 1 96.19 446 ARG B O 1
ATOM 8667 N N . HIS B 1 447 ? -33.531 16.781 18.641 1 88.62 447 HIS B N 1
ATOM 8668 C CA . HIS B 1 447 ? -33.969 17.594 19.781 1 88.62 447 HIS B CA 1
ATOM 8669 C C . HIS B 1 447 ? -34.406 16.703 20.938 1 88.62 447 HIS B C 1
ATOM 8671 O O . HIS B 1 447 ? -34.469 15.484 20.812 1 88.62 447 HIS B O 1
ATOM 8677 N N . THR B 1 448 ? -34.656 17.328 22.062 1 83.88 448 THR B N 1
ATOM 8678 C CA . THR B 1 448 ? -34.969 16.594 23.281 1 83.88 448 THR B CA 1
ATOM 8679 C C . THR B 1 448 ? -36.312 15.852 23.141 1 83.88 448 THR B C 1
ATOM 8681 O O . THR B 1 448 ? -36.531 14.852 23.828 1 83.88 448 THR B O 1
ATOM 8684 N N . ASP B 1 449 ? -37.125 16.312 22.266 1 76.44 449 ASP B N 1
ATOM 8685 C CA . ASP B 1 449 ? -38.406 15.672 22.078 1 76.44 449 ASP B CA 1
ATOM 8686 C C . ASP B 1 449 ? -38.344 14.555 21.047 1 76.44 449 ASP B C 1
ATOM 8688 O O . ASP B 1 449 ? -39.344 13.914 20.75 1 76.44 449 ASP B O 1
ATOM 8692 N N . GLY B 1 450 ? -37.094 14.359 20.453 1 85.38 450 GLY B N 1
ATOM 8693 C CA . GLY B 1 450 ? -36.906 13.258 19.531 1 85.38 450 GLY B CA 1
ATOM 8694 C C . GLY B 1 450 ? -36.969 13.688 18.078 1 85.38 450 GLY B C 1
ATOM 8695 O O . GLY B 1 450 ? -36.531 12.953 17.188 1 85.38 450 GLY B O 1
ATOM 8696 N N . ARG B 1 451 ? -37.625 14.789 17.812 1 87.44 451 ARG B N 1
ATOM 8697 C CA . ARG B 1 451 ? -37.656 15.289 16.438 1 87.44 451 ARG B CA 1
ATOM 8698 C C . ARG B 1 451 ? -36.25 15.578 15.93 1 87.44 451 ARG B C 1
ATOM 8700 O O . ARG B 1 451 ? -35.375 15.961 16.703 1 87.44 451 ARG B O 1
ATOM 8707 N N . VAL B 1 452 ? -36.062 15.398 14.648 1 93.31 452 VAL B N 1
ATOM 8708 C CA . VAL B 1 452 ? -34.75 15.625 14.039 1 93.31 452 VAL B CA 1
ATOM 8709 C C . VAL B 1 452 ? -34.812 16.812 13.078 1 93.31 452 VAL B C 1
ATOM 8711 O O . VAL B 1 452 ? -35.656 16.828 12.18 1 93.31 452 VAL B O 1
ATOM 8714 N N . GLY B 1 453 ? -34.031 17.859 13.344 1 90.12 453 GLY B N 1
ATOM 8715 C CA . GLY B 1 453 ? -33.906 19.016 12.461 1 90.12 453 GLY B CA 1
ATOM 8716 C C . GLY B 1 453 ? -32.688 18.953 11.555 1 90.12 453 GLY B C 1
ATOM 8717 O O . GLY B 1 453 ? -31.688 18.344 11.898 1 90.12 453 GLY B O 1
ATOM 8718 N N . GLN B 1 454 ? -32.844 19.625 10.414 1 90.88 454 GLN B N 1
ATOM 8719 C CA . GLN B 1 454 ? -31.766 19.781 9.461 1 90.88 454 GLN B CA 1
ATOM 8720 C C . GLN B 1 454 ? -31.484 21.266 9.195 1 90.88 454 GLN B C 1
ATOM 8722 O O . GLN B 1 454 ? -31.844 21.797 8.148 1 90.88 454 GLN B O 1
ATOM 8727 N N . PRO B 1 455 ? -30.734 21.859 10.125 1 87.62 455 PRO B N 1
ATOM 8728 C CA . PRO B 1 455 ? -30.453 23.281 9.906 1 87.62 455 PRO B CA 1
ATOM 8729 C C . PRO B 1 455 ? -29.766 23.547 8.57 1 87.62 455 PRO B C 1
ATOM 8731 O O . PRO B 1 455 ? -28.906 22.766 8.148 1 87.62 455 PRO B O 1
ATOM 8734 N N . LYS B 1 456 ? -30.141 24.594 7.922 1 86.44 456 LYS B N 1
ATOM 8735 C CA . LYS B 1 456 ? -29.531 24.984 6.652 1 86.44 456 LYS B CA 1
ATOM 8736 C C . LYS B 1 456 ? -28.266 25.797 6.871 1 86.44 456 LYS B C 1
ATOM 8738 O O . LYS B 1 456 ? -28.297 26.844 7.5 1 86.44 456 LYS B O 1
ATOM 8743 N N . LEU B 1 457 ? -27.188 25.312 6.512 1 91.12 457 LEU B N 1
ATOM 8744 C CA . LEU B 1 457 ? -25.922 26.031 6.527 1 91.12 457 LEU B CA 1
ATOM 8745 C C . LEU B 1 457 ? -25.641 26.656 5.164 1 91.12 457 LEU B C 1
ATOM 8747 O O . LEU B 1 457 ? -25.766 26 4.133 1 91.12 457 LEU B O 1
ATOM 8751 N N . ARG B 1 458 ? -25.375 28.016 5.277 1 85.12 458 ARG B N 1
ATOM 8752 C CA . ARG B 1 458 ? -24.875 28.625 4.047 1 85.12 458 ARG B CA 1
ATOM 8753 C C . ARG B 1 458 ? -23.469 28.125 3.719 1 85.12 458 ARG B C 1
ATOM 8755 O O . ARG B 1 458 ? -22.625 28.016 4.605 1 85.12 458 ARG B O 1
ATOM 8762 N N . GLY B 1 459 ? -23.297 27.391 2.592 1 86.88 459 GLY B N 1
ATOM 8763 C CA . GLY B 1 459 ? -22.031 26.75 2.275 1 86.88 459 GLY B CA 1
ATOM 8764 C C . GLY B 1 459 ? -21.25 27.453 1.183 1 86.88 459 GLY B C 1
ATOM 8765 O O . GLY B 1 459 ? -21.766 28.375 0.549 1 86.88 459 GLY B O 1
ATOM 8766 N N . GLY B 1 460 ? -19.938 27.219 1.278 1 92.81 460 GLY B N 1
ATOM 8767 C CA . GLY B 1 460 ? -19.062 27.641 0.2 1 92.81 460 GLY B CA 1
ATOM 8768 C C . GLY B 1 460 ? -18.703 26.531 -0.764 1 92.81 460 GLY B C 1
ATOM 8769 O O . GLY B 1 460 ? -19.281 25.453 -0.708 1 92.81 460 GLY B O 1
ATOM 8770 N N . LEU B 1 461 ? -17.859 26.906 -1.717 1 95.62 461 LEU B N 1
ATOM 8771 C CA . LEU B 1 461 ? -17.375 25.938 -2.689 1 95.62 461 LEU B CA 1
ATOM 8772 C C . LEU B 1 461 ? -16.531 24.875 -2.014 1 95.62 461 LEU B C 1
ATOM 8774 O O . LEU B 1 461 ? -15.984 25.094 -0.926 1 95.62 461 LEU B O 1
ATOM 8778 N N . PRO B 1 462 ? -16.453 23.719 -2.666 1 97.31 462 PRO B N 1
ATOM 8779 C CA . PRO B 1 462 ? -15.547 22.719 -2.123 1 97.31 462 PRO B CA 1
ATOM 8780 C C . PRO B 1 462 ? -14.117 23.234 -1.94 1 97.31 462 PRO B C 1
ATOM 8782 O O . PRO B 1 462 ? -13.695 24.141 -2.66 1 97.31 462 PRO B O 1
ATOM 8785 N N . LEU B 1 463 ? -13.438 22.703 -0.958 1 97.69 463 LEU B N 1
ATOM 8786 C CA . LEU B 1 463 ? -12.07 23.125 -0.67 1 97.69 463 LEU B CA 1
ATOM 8787 C C . LEU B 1 463 ? -11.172 22.906 -1.887 1 97.69 463 LEU B C 1
ATOM 8789 O O . LEU B 1 463 ? -11.32 21.922 -2.605 1 97.69 463 LEU B O 1
ATOM 8793 N N . GLY B 1 464 ? -10.18 23.656 -2.08 1 95.56 464 GLY B N 1
ATOM 8794 C CA . GLY B 1 464 ? -9.344 23.641 -3.268 1 95.56 464 GLY B CA 1
ATOM 8795 C C . GLY B 1 464 ? -9.906 24.453 -4.414 1 95.56 464 GLY B C 1
ATOM 8796 O O . GLY B 1 464 ? -9.219 25.312 -4.973 1 95.56 464 GLY B O 1
ATOM 8797 N N . LEU B 1 465 ? -11.156 24.172 -4.766 1 93.88 465 LEU B N 1
ATOM 8798 C CA . LEU B 1 465 ? -11.844 24.891 -5.832 1 93.88 465 LEU B CA 1
ATOM 8799 C C . LEU B 1 465 ? -12.109 26.328 -5.43 1 93.88 465 LEU B C 1
ATOM 8801 O O . LEU B 1 465 ? -12.062 27.234 -6.266 1 93.88 465 LEU B O 1
ATOM 8805 N N . ALA B 1 466 ? -12.445 26.469 -4.137 1 92.56 466 ALA B N 1
ATOM 8806 C CA . ALA B 1 466 ? -12.695 27.812 -3.625 1 92.56 466 ALA B CA 1
ATOM 8807 C C . ALA B 1 466 ? -11.492 28.719 -3.865 1 92.56 466 ALA B C 1
ATOM 8809 O O . ALA B 1 466 ? -11.648 29.891 -4.211 1 92.56 466 ALA B O 1
ATOM 8810 N N . THR B 1 467 ? -10.344 28.203 -3.67 1 91.5 467 THR B N 1
ATOM 8811 C CA . THR B 1 467 ? -9.109 28.953 -3.859 1 91.5 467 THR B CA 1
ATOM 8812 C C . THR B 1 467 ? -8.852 29.203 -5.34 1 91.5 467 THR B C 1
ATOM 8814 O O . THR B 1 467 ? -8.5 30.328 -5.738 1 91.5 467 THR B O 1
ATOM 8817 N N . VAL B 1 468 ? -9.039 28.219 -6.156 1 89.88 468 VAL B N 1
ATOM 8818 C CA . VAL B 1 468 ? -8.781 28.312 -7.59 1 89.88 468 VAL B CA 1
ATOM 8819 C C . VAL B 1 468 ? -9.711 29.359 -8.211 1 89.88 468 VAL B C 1
ATOM 8821 O O . VAL B 1 468 ? -9.297 30.094 -9.102 1 89.88 468 VAL B O 1
ATOM 8824 N N . PHE B 1 469 ? -10.891 29.453 -7.695 1 91.44 469 PHE B N 1
ATOM 8825 C CA . PHE B 1 469 ? -11.875 30.375 -8.25 1 91.44 469 PHE B CA 1
ATOM 8826 C C . PHE B 1 469 ? -11.844 31.719 -7.512 1 91.44 469 PHE B C 1
ATOM 8828 O O . PHE B 1 469 ? -12.602 32.625 -7.84 1 91.44 469 PHE B O 1
ATOM 8835 N N . GLY B 1 470 ? -11.062 31.781 -6.461 1 91.56 470 GLY B N 1
ATOM 8836 C CA . GLY B 1 470 ? -10.898 33.031 -5.719 1 91.56 470 GLY B CA 1
ATOM 8837 C C . GLY B 1 470 ? -12.078 33.312 -4.816 1 91.56 470 GLY B C 1
ATOM 8838 O O . GLY B 1 470 ? -12.352 34.5 -4.527 1 91.56 470 GLY B O 1
ATOM 8839 N N . ASP B 1 471 ? -12.82 32.344 -4.449 1 91.5 471 ASP B N 1
ATOM 8840 C CA . ASP B 1 471 ? -13.984 32.5 -3.576 1 91.5 471 ASP B CA 1
ATOM 8841 C C . ASP B 1 471 ? -13.797 31.703 -2.279 1 91.5 471 ASP B C 1
ATOM 8843 O O . ASP B 1 471 ? -14.492 30.719 -2.039 1 91.5 471 ASP B O 1
ATOM 8847 N N . GLU B 1 472 ? -12.953 32.25 -1.452 1 92.44 472 GLU B N 1
ATOM 8848 C CA . GLU B 1 472 ? -12.609 31.547 -0.212 1 92.44 472 GLU B CA 1
ATOM 8849 C C . GLU B 1 472 ? -13.508 32 0.938 1 92.44 472 GLU B C 1
ATOM 8851 O O . GLU B 1 472 ? -13.039 32.156 2.07 1 92.44 472 GLU B O 1
ATOM 8856 N N . GLU B 1 473 ? -14.75 32.281 0.6 1 93.25 473 GLU B N 1
ATOM 8857 C CA . GLU B 1 473 ? -15.695 32.688 1.639 1 93.25 473 GLU B CA 1
ATOM 8858 C C . GLU B 1 473 ? -16.5 31.484 2.139 1 93.25 473 GLU B C 1
ATOM 8860 O O . GLU B 1 473 ? -17.156 30.812 1.354 1 93.25 473 GLU B O 1
ATOM 8865 N N . PHE B 1 474 ? -16.422 31.266 3.365 1 96.5 474 PHE B N 1
ATOM 8866 C CA . PHE B 1 474 ? -17.188 30.219 4.043 1 96.5 474 PHE B CA 1
ATOM 8867 C C . PHE B 1 474 ? -18.016 30.812 5.176 1 96.5 474 PHE B C 1
ATOM 8869 O O . PHE B 1 474 ? -17.562 30.891 6.32 1 96.5 474 PHE B O 1
ATOM 8876 N N . PRO B 1 475 ? -19.203 31.188 4.816 1 95.19 475 PRO B N 1
ATOM 8877 C CA . PRO B 1 475 ? -20.016 31.859 5.828 1 95.19 475 PRO B CA 1
ATOM 8878 C C . PRO B 1 475 ? -20.281 30.984 7.051 1 95.19 475 PRO B C 1
ATOM 8880 O O . PRO B 1 475 ? -20.594 29.797 6.906 1 95.19 475 PRO B O 1
ATOM 8883 N N . GLU B 1 476 ? -20.109 31.562 8.156 1 95.12 476 GLU B N 1
ATOM 8884 C CA . GLU B 1 476 ? -20.375 30.859 9.414 1 95.12 476 GLU B CA 1
ATOM 8885 C C . GLU B 1 476 ? -21.844 30.906 9.781 1 95.12 476 GLU B C 1
ATOM 8887 O O . GLU B 1 476 ? -22.516 31.922 9.586 1 95.12 476 GLU B O 1
ATOM 8892 N N . THR B 1 477 ? -22.344 29.812 10.219 1 92.56 477 THR B N 1
ATOM 8893 C CA . THR B 1 477 ? -23.703 29.734 10.75 1 92.56 477 THR B CA 1
ATOM 8894 C C . THR B 1 477 ? -23.672 29.375 12.234 1 92.56 477 THR B C 1
ATOM 8896 O O . THR B 1 477 ? -23.016 28.422 12.641 1 92.56 477 THR B O 1
ATOM 8899 N N . ARG B 1 478 ? -24.328 30.125 12.961 1 88.88 478 ARG B N 1
ATOM 8900 C CA . ARG B 1 478 ? -24.406 29.859 14.391 1 88.88 478 ARG B CA 1
ATOM 8901 C C . ARG B 1 478 ? -25.609 28.969 14.711 1 88.88 478 ARG B C 1
ATOM 8903 O O . ARG B 1 478 ? -26.719 29.203 14.211 1 88.88 478 ARG B O 1
ATOM 8910 N N . LEU B 1 479 ? -25.391 27.938 15.484 1 88.56 479 LEU B N 1
ATOM 8911 C CA . LEU B 1 479 ? -26.438 27.016 15.953 1 88.56 479 LEU B CA 1
ATOM 8912 C C . LEU B 1 479 ? -26.375 26.859 17.469 1 88.56 479 LEU B C 1
ATOM 8914 O O . LEU B 1 479 ? -25.375 27.219 18.094 1 88.56 479 LEU B O 1
ATOM 8918 N N . ASP B 1 480 ? -27.5 26.406 17.969 1 86.25 480 ASP B N 1
ATOM 8919 C CA . ASP B 1 480 ? -27.562 26.125 19.391 1 86.25 480 ASP B CA 1
ATOM 8920 C C . ASP B 1 480 ? -27.812 24.641 19.656 1 86.25 480 ASP B C 1
ATOM 8922 O O . ASP B 1 480 ? -28.656 24.031 19 1 86.25 480 ASP B O 1
ATOM 8926 N N . LEU B 1 481 ? -27.031 24.141 20.531 1 92.12 481 LEU B N 1
ATOM 8927 C CA . LEU B 1 481 ? -27.219 22.766 21 1 92.12 481 LEU B CA 1
ATOM 8928 C C . LEU B 1 481 ? -27.688 22.75 22.438 1 92.12 481 LEU B C 1
ATOM 8930 O O . LEU B 1 481 ? -26.875 22.875 23.359 1 92.12 481 LEU B O 1
ATOM 8934 N N . VAL B 1 482 ? -28.938 22.5 22.625 1 89.5 482 VAL B N 1
ATOM 8935 C CA . VAL B 1 482 ? -29.562 22.516 23.938 1 89.5 482 VAL B CA 1
ATOM 8936 C C . VAL B 1 482 ? -29.141 21.266 24.719 1 89.5 482 VAL B C 1
ATOM 8938 O O . VAL B 1 482 ? -28.828 20.234 24.125 1 89.5 482 VAL B O 1
ATOM 8941 N N . PRO B 1 483 ? -29 21.422 26.078 1 91.44 483 PRO B N 1
ATOM 8942 C CA . PRO B 1 483 ? -28.641 20.234 26.859 1 91.44 483 PRO B CA 1
ATOM 8943 C C . PRO B 1 483 ? -29.516 19.016 26.547 1 91.44 483 PRO B C 1
ATOM 8945 O O . PRO B 1 483 ? -30.75 19.141 26.484 1 91.44 483 PRO B O 1
ATOM 8948 N N . GLY B 1 484 ? -28.875 17.891 26.281 1 93.12 484 GLY B N 1
ATOM 8949 C CA . GLY B 1 484 ? -29.578 16.672 25.969 1 93.12 484 GLY B CA 1
ATOM 8950 C C . GLY B 1 484 ? -29.719 16.422 24.469 1 93.12 484 GLY B C 1
ATOM 8951 O O . GLY B 1 484 ? -30.031 15.312 24.047 1 93.12 484 GLY B O 1
ATOM 8952 N N . GLU B 1 485 ? -29.469 17.422 23.703 1 94.5 485 GLU B N 1
ATOM 8953 C CA . GLU B 1 485 ? -29.594 17.281 22.266 1 94.5 485 GLU B CA 1
ATOM 8954 C C . GLU B 1 485 ? -28.344 16.625 21.656 1 94.5 485 GLU B C 1
ATOM 8956 O O . GLU B 1 485 ? -27.297 16.594 22.297 1 94.5 485 GLU B O 1
ATOM 8961 N N . THR B 1 486 ? -28.594 16.047 20.438 1 97.38 486 THR B N 1
ATO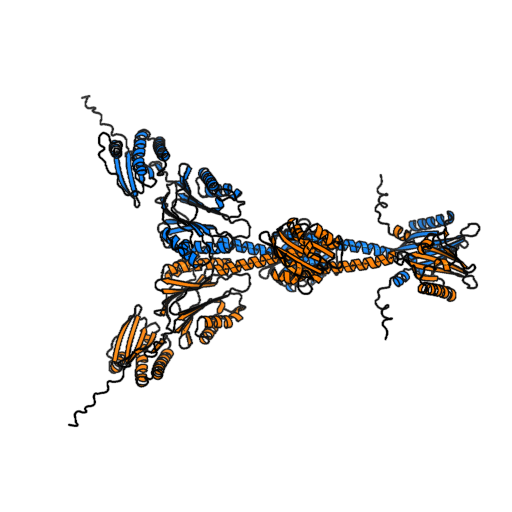M 8962 C CA . THR B 1 486 ? -27.531 15.305 19.766 1 97.38 486 THR B CA 1
ATOM 8963 C C . THR B 1 486 ? -27.297 15.844 18.359 1 97.38 486 THR B C 1
ATOM 8965 O O . THR B 1 486 ? -28.25 16.031 17.594 1 97.38 486 THR B O 1
ATOM 8968 N N . LEU B 1 487 ? -26.078 16.172 18.062 1 97.75 487 LEU B N 1
ATOM 8969 C CA . LEU B 1 487 ? -25.641 16.594 16.734 1 97.75 487 LEU B CA 1
ATOM 8970 C C . LEU B 1 487 ? -25.047 15.414 15.977 1 97.75 487 LEU B C 1
ATOM 8972 O O . LEU B 1 487 ? -24.234 14.656 16.531 1 97.75 487 LEU B O 1
ATOM 8976 N N . VAL B 1 488 ? -25.453 15.188 14.703 1 98.06 488 VAL B N 1
ATOM 8977 C CA . VAL B 1 488 ? -24.953 14.094 13.883 1 98.06 488 VAL B CA 1
ATOM 8978 C C . VAL B 1 488 ? -24.359 14.648 12.594 1 98.06 488 VAL B C 1
ATOM 8980 O O . VAL B 1 488 ? -25 15.422 11.883 1 98.06 488 VAL B O 1
ATOM 8983 N N . LEU B 1 489 ? -23.109 14.352 12.305 1 97.94 489 LEU B N 1
ATOM 8984 C CA . LEU B 1 489 ? -22.438 14.602 11.031 1 97.94 489 LEU B CA 1
ATOM 8985 C C . LEU B 1 489 ? -22.094 13.289 10.336 1 97.94 489 LEU B C 1
ATOM 8987 O O . LEU B 1 489 ? -21.734 12.312 10.984 1 97.94 489 LEU B O 1
ATOM 8991 N N . CYS B 1 490 ? -22.188 13.273 8.992 1 95.81 490 CYS B N 1
ATOM 8992 C CA . CYS B 1 490 ? -21.844 12.047 8.266 1 95.81 490 CYS B CA 1
ATOM 8993 C C . CYS B 1 490 ? -21.453 12.359 6.828 1 95.81 490 CYS B C 1
ATOM 8995 O O . CYS B 1 490 ? -21.703 13.469 6.344 1 95.81 490 CYS B O 1
ATOM 8997 N N . THR B 1 491 ? -20.781 11.5 6.215 1 93.44 491 THR B N 1
ATOM 8998 C CA . THR B 1 491 ? -20.5 11.617 4.789 1 93.44 491 THR B CA 1
ATOM 8999 C C . THR B 1 491 ? -21.641 11.039 3.961 1 93.44 491 THR B C 1
ATOM 9001 O O . THR B 1 491 ? -22.547 10.383 4.5 1 93.44 491 THR B O 1
ATOM 9004 N N . ASP B 1 492 ? -21.594 11.297 2.66 1 89.81 492 ASP B N 1
ATOM 9005 C CA . ASP B 1 492 ? -22.734 10.984 1.793 1 89.81 492 ASP B CA 1
ATOM 9006 C C . ASP B 1 492 ? -22.859 9.477 1.577 1 89.81 492 ASP B C 1
ATOM 9008 O O . ASP B 1 492 ? -23.922 8.984 1.221 1 89.81 492 ASP B O 1
ATOM 9012 N N . GLY B 1 493 ? -21.828 8.75 1.838 1 86.62 493 GLY B N 1
ATOM 9013 C CA . GLY B 1 493 ? -21.891 7.301 1.695 1 86.62 493 GLY B CA 1
ATOM 9014 C C . GLY B 1 493 ? -22.922 6.652 2.59 1 86.62 493 GLY B C 1
ATOM 9015 O O . GLY B 1 493 ? -23.391 5.547 2.311 1 86.62 493 GLY B O 1
ATOM 9016 N N . LEU B 1 494 ? -23.25 7.273 3.631 1 88.31 494 LEU B N 1
ATOM 9017 C CA . LEU B 1 494 ? -24.25 6.75 4.562 1 88.31 494 LEU B CA 1
ATOM 9018 C C . LEU B 1 494 ? -25.656 6.91 4 1 88.31 494 LEU B C 1
ATOM 9020 O O . LEU B 1 494 ? -26.562 6.152 4.355 1 88.31 494 LEU B O 1
ATOM 9024 N N . VAL B 1 495 ? -25.844 7.922 3.08 1 89.44 495 VAL B N 1
ATOM 9025 C CA . VAL B 1 495 ? -27.219 8.273 2.701 1 89.44 495 VAL B CA 1
ATOM 9026 C C . VAL B 1 495 ? -27.406 8.07 1.199 1 89.44 495 VAL B C 1
ATOM 9028 O O . VAL B 1 495 ? -28.531 7.965 0.718 1 89.44 495 VAL B O 1
ATOM 9031 N N . GLU B 1 496 ? -26.312 8.031 0.5 1 85.44 496 GLU B N 1
ATOM 9032 C CA . GLU B 1 496 ? -26.422 7.883 -0.948 1 85.44 496 GLU B CA 1
ATOM 9033 C C . GLU B 1 496 ? -26.5 6.41 -1.349 1 85.44 496 GLU B C 1
ATOM 9035 O O . GLU B 1 496 ? -25.734 5.582 -0.845 1 85.44 496 GLU B O 1
ATOM 9040 N N . GLN B 1 497 ? -27.453 6.062 -2.127 1 75.5 497 GLN B N 1
ATOM 9041 C CA . GLN B 1 497 ? -27.594 4.758 -2.768 1 75.5 497 GLN B CA 1
ATOM 9042 C C . GLN B 1 497 ? -27.766 4.902 -4.277 1 75.5 497 GLN B C 1
ATOM 9044 O O . GLN B 1 497 ? -28.453 5.812 -4.742 1 75.5 497 GLN B O 1
ATOM 9049 N N . PRO B 1 498 ? -27 4.055 -4.891 1 73.5 498 PRO B N 1
ATOM 9050 C CA . PRO B 1 498 ? -27.172 4.129 -6.344 1 73.5 498 PRO B CA 1
ATOM 9051 C C . PRO B 1 498 ? -28.625 4.023 -6.777 1 73.5 498 PRO B C 1
ATOM 9053 O O . PRO B 1 498 ? -29.359 3.148 -6.297 1 73.5 498 PRO B O 1
ATOM 9056 N N . GLY B 1 499 ? -29.078 4.926 -7.617 1 74.69 499 GLY B N 1
ATOM 9057 C CA . GLY B 1 499 ? -30.422 4.887 -8.18 1 74.69 499 GLY B CA 1
ATOM 9058 C C . GLY B 1 499 ? -31.453 5.594 -7.316 1 74.69 499 GLY B C 1
ATOM 9059 O O . GLY B 1 499 ? -32.625 5.699 -7.699 1 74.69 499 GLY B O 1
ATOM 9060 N N . SER B 1 500 ? -31.031 6.07 -6.184 1 78.81 500 SER B N 1
ATOM 9061 C CA . SER B 1 500 ? -31.984 6.738 -5.301 1 78.81 500 SER B CA 1
ATOM 9062 C C . SER B 1 500 ? -31.578 8.188 -5.047 1 78.81 500 SER B C 1
ATOM 9064 O O . SER B 1 500 ? -30.406 8.547 -5.191 1 78.81 500 SER B O 1
ATOM 9066 N N . ASP B 1 501 ? -32.594 8.969 -4.781 1 85.62 501 ASP B N 1
ATOM 9067 C CA . ASP B 1 501 ? -32.344 10.359 -4.43 1 85.62 501 ASP B CA 1
ATOM 9068 C C . ASP B 1 501 ? -31.703 10.469 -3.037 1 85.62 501 ASP B C 1
ATOM 9070 O O . ASP B 1 501 ? -32.062 9.703 -2.137 1 85.62 501 ASP B O 1
ATOM 9074 N N . ILE B 1 502 ? -30.828 11.383 -2.824 1 87.38 502 ILE B N 1
ATOM 9075 C CA . ILE B 1 502 ? -30.125 11.586 -1.56 1 87.38 502 ILE B CA 1
ATOM 9076 C C . ILE B 1 502 ? -31.141 11.93 -0.463 1 87.38 502 ILE B C 1
ATOM 9078 O O . ILE B 1 502 ? -30.922 11.602 0.708 1 87.38 502 ILE B O 1
ATOM 9082 N N . GLU B 1 503 ? -32.312 12.523 -0.86 1 89.12 503 GLU B N 1
ATOM 9083 C CA . GLU B 1 503 ? -33.344 12.906 0.097 1 89.12 503 GLU B CA 1
ATOM 9084 C C . GLU B 1 503 ? -33.969 11.688 0.772 1 89.12 503 GLU B C 1
ATOM 9086 O O . GLU B 1 503 ? -34.344 11.75 1.942 1 89.12 503 GLU B O 1
ATOM 9091 N N . THR B 1 504 ? -34.062 10.648 -0.014 1 89.94 504 THR B N 1
ATOM 9092 C CA . THR B 1 504 ? -34.562 9.414 0.561 1 89.94 504 THR B CA 1
ATOM 9093 C C . THR B 1 504 ? -33.625 8.891 1.646 1 89.94 504 THR B C 1
ATOM 9095 O O . THR B 1 504 ? -34.094 8.445 2.703 1 89.94 504 THR B O 1
ATOM 9098 N N . GLY B 1 505 ? -32.406 8.977 1.367 1 89.81 505 GLY B N 1
ATOM 9099 C CA . GLY B 1 505 ? -31.406 8.547 2.346 1 89.81 505 GLY B CA 1
ATOM 9100 C C . GLY B 1 505 ? -31.391 9.414 3.59 1 89.81 505 GLY B C 1
ATOM 9101 O O . GLY B 1 505 ? -31.234 8.906 4.703 1 89.81 505 GLY B O 1
ATOM 9102 N N . LEU B 1 506 ? -31.594 10.695 3.404 1 92.44 506 LEU B N 1
ATOM 9103 C CA . LEU B 1 506 ? -31.609 11.625 4.527 1 92.44 506 LEU B CA 1
ATOM 9104 C C . LEU B 1 506 ? -32.844 11.406 5.406 1 92.44 506 LEU B C 1
ATOM 9106 O O . LEU B 1 506 ? -32.75 11.531 6.633 1 92.44 506 LEU B O 1
ATOM 9110 N N . THR B 1 507 ? -33.906 11.117 4.77 1 92.5 507 THR B N 1
ATOM 9111 C CA . THR B 1 507 ? -35.125 10.828 5.516 1 92.5 507 THR B CA 1
ATOM 9112 C C . THR B 1 507 ? -34.938 9.562 6.352 1 92.5 507 THR B C 1
ATOM 9114 O O . THR B 1 507 ? -35.344 9.523 7.523 1 92.5 507 THR B O 1
ATOM 9117 N N . ALA B 1 508 ? -34.344 8.586 5.723 1 91.31 508 ALA B N 1
ATOM 9118 C CA . ALA B 1 508 ? -34.094 7.344 6.445 1 91.31 508 ALA B CA 1
ATOM 9119 C C . ALA B 1 508 ? -33.156 7.582 7.629 1 91.31 508 ALA B C 1
ATOM 9121 O O . ALA B 1 508 ? -33.344 7.004 8.703 1 91.31 508 ALA B O 1
ATOM 9122 N N . LEU B 1 509 ? -32.188 8.359 7.391 1 93.81 509 LEU B N 1
ATOM 9123 C CA . LEU B 1 509 ? -31.234 8.695 8.453 1 93.81 509 LEU B CA 1
ATOM 9124 C C . LEU B 1 509 ? -31.938 9.438 9.586 1 93.81 509 LEU B C 1
ATOM 9126 O O . LEU B 1 509 ? -31.703 9.148 10.758 1 93.81 509 LEU B O 1
ATOM 9130 N N . SER B 1 510 ? -32.781 10.391 9.25 1 95.19 510 SER B N 1
ATOM 9131 C CA . SER B 1 510 ? -33.531 11.156 10.242 1 95.19 510 SER B CA 1
ATOM 9132 C C . SER B 1 510 ? -34.406 10.25 11.086 1 95.19 510 SER B C 1
ATOM 9134 O O . SER B 1 510 ? -34.5 10.422 12.305 1 95.19 510 SER B O 1
ATOM 9136 N N . GLU B 1 511 ? -35 9.352 10.461 1 94.81 511 GLU B N 1
ATOM 9137 C CA . GLU B 1 511 ? -35.844 8.398 11.172 1 94.81 511 GLU B CA 1
ATOM 9138 C C . GLU B 1 511 ? -35.031 7.523 12.109 1 94.81 511 GLU B C 1
ATOM 9140 O O . GLU B 1 511 ? -35.438 7.254 13.242 1 94.81 511 GLU B O 1
ATOM 9145 N N . ALA B 1 512 ? -33.906 7.09 11.609 1 94.88 512 ALA B N 1
ATOM 9146 C CA . ALA B 1 512 ? -33.031 6.25 12.43 1 94.88 512 ALA B CA 1
ATOM 9147 C C . ALA B 1 512 ? -32.5 7.016 13.641 1 94.88 512 ALA B C 1
ATOM 9149 O O . ALA B 1 512 ? -32.375 6.449 14.727 1 94.88 512 ALA B O 1
ATOM 9150 N N . ILE B 1 513 ? -32.188 8.305 13.445 1 96.81 513 ILE B N 1
ATOM 9151 C CA . ILE B 1 513 ? -31.719 9.141 14.547 1 96.81 513 ILE B CA 1
ATOM 9152 C C . ILE B 1 513 ? -32.844 9.312 15.57 1 96.81 513 ILE B C 1
ATOM 9154 O O . ILE B 1 513 ? -32.594 9.203 16.781 1 96.81 513 ILE B O 1
ATOM 9158 N N . SER B 1 514 ? -34 9.531 15.055 1 95.62 514 SER B N 1
ATOM 9159 C CA . SER B 1 514 ? -35.156 9.789 15.914 1 95.62 514 SER B CA 1
ATOM 9160 C C . SER B 1 514 ? -35.469 8.578 16.781 1 95.62 514 SER B C 1
ATOM 9162 O O . SER B 1 514 ? -35.812 8.727 17.969 1 95.62 514 SER B O 1
ATOM 9164 N N . SER B 1 515 ? -35.344 7.438 16.219 1 94.56 515 SER B N 1
ATOM 9165 C CA . SER B 1 515 ? -35.719 6.219 16.922 1 94.56 515 SER B CA 1
ATOM 9166 C C . SER B 1 515 ? -34.562 5.617 17.703 1 94.56 515 SER B C 1
ATOM 9168 O O . SER B 1 515 ? -34.719 4.625 18.406 1 94.56 515 SER B O 1
ATOM 9170 N N . GLY B 1 516 ? -33.438 6.141 17.641 1 95.56 516 GLY B N 1
ATOM 9171 C CA . GLY B 1 516 ? -32.25 5.555 18.234 1 95.56 516 GLY B CA 1
ATOM 9172 C C . GLY B 1 516 ? -32.094 5.867 19.703 1 95.56 516 GLY B C 1
ATOM 9173 O O . GLY B 1 516 ? -32.844 6.703 20.25 1 95.56 516 GLY B O 1
ATOM 9174 N N . PRO B 1 517 ? -31.234 5.211 20.391 1 96.5 517 PRO B N 1
ATOM 9175 C CA . PRO B 1 517 ? -30.969 5.477 21.797 1 96.5 517 PRO B CA 1
ATOM 9176 C C . PRO B 1 517 ? -30.328 6.84 22.031 1 96.5 517 PRO B C 1
ATOM 9178 O O . PRO B 1 517 ? -29.766 7.43 21.109 1 96.5 517 PRO B O 1
ATOM 9181 N N . PRO B 1 518 ? -30.406 7.398 23.266 1 93.31 518 PRO B N 1
ATOM 9182 C CA . PRO B 1 518 ? -29.906 8.75 23.516 1 93.31 518 PRO B CA 1
ATOM 9183 C C . PRO B 1 518 ? -28.391 8.812 23.641 1 93.31 518 PRO B C 1
ATOM 9185 O O . PRO B 1 518 ? -27.781 9.828 23.297 1 93.31 518 PRO B O 1
ATOM 9188 N N . GLN B 1 519 ? -27.734 7.738 24.125 1 95.81 519 GLN B N 1
ATOM 9189 C CA . GLN B 1 519 ? -26.297 7.762 24.312 1 95.81 519 GLN B CA 1
ATOM 9190 C C . GLN B 1 519 ? -25.562 7.793 22.984 1 95.81 519 GLN B C 1
ATOM 9192 O O . GLN B 1 519 ? -25.938 7.09 22.047 1 95.81 519 GLN B O 1
ATOM 9197 N N . ALA B 1 520 ? -24.547 8.602 22.891 1 96.75 520 ALA B N 1
ATOM 9198 C CA . ALA B 1 520 ? -23.844 8.82 21.641 1 96.75 520 ALA B CA 1
ATOM 9199 C C . ALA B 1 520 ? -23.312 7.508 21.062 1 96.75 520 ALA B C 1
ATOM 9201 O O . ALA B 1 520 ? -23.484 7.223 19.875 1 96.75 520 ALA B O 1
ATOM 9202 N N . GLU B 1 521 ? -22.656 6.664 21.891 1 96.56 521 GLU B N 1
ATOM 9203 C CA . GLU B 1 521 ? -22.078 5.398 21.438 1 96.56 521 GLU B CA 1
ATOM 9204 C C . GLU B 1 521 ? -23.172 4.453 20.922 1 96.56 521 GLU B C 1
ATOM 9206 O O . GLU B 1 521 ? -23.016 3.838 19.875 1 96.56 521 GLU B O 1
ATOM 9211 N N . ALA B 1 522 ? -24.188 4.359 21.641 1 97.12 522 ALA B N 1
ATOM 9212 C CA . ALA B 1 522 ? -25.281 3.473 21.281 1 97.12 522 ALA B CA 1
ATOM 9213 C C . ALA B 1 522 ? -25.969 3.955 20 1 97.12 522 ALA B C 1
ATOM 9215 O O . ALA B 1 522 ? -26.391 3.145 19.172 1 97.12 522 ALA B O 1
ATOM 9216 N N . LEU B 1 523 ? -26.141 5.23 19.953 1 96.88 523 LEU B N 1
ATOM 9217 C CA . LEU B 1 523 ? -26.766 5.781 18.75 1 96.88 523 LEU B CA 1
ATOM 9218 C C . LEU B 1 523 ? -25.875 5.527 17.531 1 96.88 523 LEU B C 1
ATOM 9220 O O . LEU B 1 523 ? -26.375 5.176 16.469 1 96.88 523 LEU B O 1
ATOM 9224 N N . ALA B 1 524 ? -24.594 5.777 17.656 1 96.31 524 ALA B N 1
ATOM 9225 C CA . ALA B 1 524 ? -23.688 5.52 16.547 1 96.31 524 ALA B CA 1
ATOM 9226 C C . ALA B 1 524 ? -23.766 4.062 16.094 1 96.31 524 ALA B C 1
ATOM 9228 O O . ALA B 1 524 ? -23.766 3.779 14.898 1 96.31 524 ALA B O 1
ATOM 9229 N N . ASP B 1 525 ? -23.828 3.143 17.031 1 94.25 525 ASP B N 1
ATOM 9230 C CA . ASP B 1 525 ? -23.984 1.726 16.703 1 94.25 525 ASP B CA 1
ATOM 9231 C C . ASP B 1 525 ? -25.297 1.461 15.984 1 94.25 525 ASP B C 1
ATOM 9233 O O . ASP B 1 525 ? -25.328 0.715 15.008 1 94.25 525 ASP B O 1
ATOM 9237 N N . HIS B 1 526 ? -26.297 2.039 16.5 1 94.38 526 HIS B N 1
ATOM 9238 C CA . HIS B 1 526 ? -27.625 1.897 15.922 1 94.38 526 HIS B CA 1
ATOM 9239 C C . HIS B 1 526 ? -27.656 2.363 14.469 1 94.38 526 HIS B C 1
ATOM 9241 O O . HIS B 1 526 ? -28.172 1.661 13.602 1 94.38 526 HIS B O 1
ATOM 9247 N N . LEU B 1 527 ? -27.094 3.494 14.234 1 92.94 527 LEU B N 1
ATOM 9248 C CA . LEU B 1 527 ? -27.078 4.059 12.891 1 92.94 527 LEU B CA 1
ATOM 9249 C C . LEU B 1 527 ? -26.219 3.217 11.953 1 92.94 527 LEU B C 1
ATOM 9251 O O . LEU B 1 527 ? -26.578 2.998 10.797 1 92.94 527 LEU B O 1
ATOM 9255 N N . SER B 1 528 ? -25.047 2.781 12.453 1 88.44 528 SER B N 1
ATOM 9256 C CA . SER B 1 528 ? -24.141 1.945 11.672 1 88.44 528 SER B CA 1
ATOM 9257 C C . SER B 1 528 ? -24.797 0.625 11.281 1 88.44 528 SER B C 1
ATOM 9259 O O . SER B 1 528 ? -24.703 0.188 10.133 1 88.44 528 SER B O 1
ATOM 9261 N N . GLU B 1 529 ? -25.469 -0.017 12.148 1 84.06 529 GLU B N 1
ATOM 9262 C CA . GLU B 1 529 ? -26.094 -1.315 11.914 1 84.06 529 GLU B CA 1
ATOM 9263 C C . GLU B 1 529 ? -27.281 -1.19 10.977 1 84.06 529 GLU B C 1
ATOM 9265 O O . GLU B 1 529 ? -27.484 -2.037 10.102 1 84.06 529 GLU B O 1
ATOM 9270 N N . ARG B 1 530 ? -28.031 -0.231 11.195 1 83.12 530 ARG B N 1
ATOM 9271 C CA . ARG B 1 530 ? -29.266 -0.081 10.445 1 83.12 530 ARG B CA 1
ATOM 9272 C C . ARG B 1 530 ? -28.984 0.386 9.016 1 83.12 530 ARG B C 1
ATOM 9274 O O . ARG B 1 530 ? -29.703 0.015 8.086 1 83.12 530 ARG B O 1
ATOM 9281 N N . LEU B 1 531 ? -28.047 1.221 8.984 1 80.75 531 LEU B N 1
ATOM 9282 C CA . LEU B 1 531 ? -27.859 1.841 7.676 1 80.75 531 LEU B CA 1
ATOM 9283 C C . LEU B 1 531 ? -26.656 1.236 6.957 1 80.75 531 LEU B C 1
ATOM 9285 O O . LEU B 1 531 ? -26.531 1.366 5.734 1 80.75 531 LEU B O 1
ATOM 9289 N N . TRP B 1 532 ? -25.734 0.505 7.742 1 67.38 532 TRP B N 1
ATOM 9290 C CA . TRP B 1 532 ? -24.547 -0.075 7.137 1 67.38 532 TRP B CA 1
ATOM 9291 C C . TRP B 1 532 ? -24.906 -1.236 6.219 1 67.38 532 TRP B C 1
ATOM 9293 O O . TRP B 1 532 ? -24.266 -1.444 5.184 1 67.38 532 TRP B O 1
ATOM 9303 N N . GLU B 1 533 ? -25.734 -2.195 6.75 1 59.09 533 GLU B N 1
ATOM 9304 C CA . GLU B 1 533 ? -26.094 -3.379 5.977 1 59.09 533 GLU B CA 1
ATOM 9305 C C . GLU B 1 533 ? -26.469 -3.01 4.543 1 59.09 533 GLU B C 1
ATOM 9307 O O . GLU B 1 533 ? -26.266 -3.803 3.621 1 59.09 533 GLU B O 1
ATOM 9312 N N . ARG B 1 534 ? -26.922 -1.861 4.598 1 54.41 534 ARG B N 1
ATOM 9313 C CA . ARG B 1 534 ? -27.234 -1.396 3.25 1 54.41 534 ARG B CA 1
ATOM 9314 C C . ARG B 1 534 ? -25.969 -1.124 2.455 1 54.41 534 ARG B C 1
ATOM 9316 O O . ARG B 1 534 ? -26.016 -0.936 1.237 1 54.41 534 ARG B O 1
ATOM 9323 N N . TRP B 1 535 ? -24.953 -1.028 3.334 1 50.12 535 TRP B N 1
ATOM 9324 C CA . TRP B 1 535 ? -23.703 -0.513 2.785 1 50.12 535 TRP B CA 1
ATOM 9325 C C . TRP B 1 535 ? -23 -1.571 1.941 1 50.12 535 TRP B C 1
ATOM 9327 O O . TRP B 1 535 ? -21.828 -1.425 1.604 1 50.12 535 TRP B O 1
ATOM 9337 N N . GLY B 1 536 ? -23.531 -2.619 1.849 1 52.03 536 GLY B N 1
ATOM 9338 C CA . GLY B 1 536 ? -22.922 -3.229 0.674 1 52.03 536 GLY B CA 1
ATOM 9339 C C . GLY B 1 536 ? -22.375 -2.213 -0.313 1 52.03 536 GLY B C 1
ATOM 9340 O O . GLY B 1 536 ? -21.953 -2.576 -1.409 1 52.03 536 GLY B O 1
ATOM 9341 N N . SER B 1 537 ? -22.422 -0.944 0.14 1 55 537 SER B N 1
ATOM 9342 C CA . SER B 1 537 ? -22.203 0.139 -0.81 1 55 537 SER B CA 1
ATOM 9343 C C . SER B 1 537 ? -20.703 0.407 -0.995 1 55 537 SER B C 1
ATOM 9345 O O . SER B 1 537 ? -19.906 0.134 -0.098 1 55 537 SER B O 1
ATOM 9347 N N . GLY B 1 538 ? -20.203 0.461 -2.195 1 65.94 538 GLY B N 1
ATOM 9348 C CA . GLY B 1 538 ? -18.938 0.694 -2.873 1 65.94 538 GLY B CA 1
ATOM 9349 C C . GLY B 1 538 ? -18.25 1.973 -2.43 1 65.94 538 GLY B C 1
ATOM 9350 O O . GLY B 1 538 ? -17.203 2.346 -2.977 1 65.94 538 GLY B O 1
ATOM 9351 N N . ASP B 1 539 ? -18.906 2.742 -1.176 1 76.5 539 ASP B N 1
ATOM 9352 C CA . ASP B 1 539 ? -18.266 4.008 -0.831 1 76.5 539 ASP B CA 1
ATOM 9353 C C . ASP B 1 539 ? -17.828 4.02 0.63 1 76.5 539 ASP B C 1
ATOM 9355 O O . ASP B 1 539 ? -18.375 3.283 1.455 1 76.5 539 ASP B O 1
ATOM 9359 N N . ASP B 1 540 ? -16.953 4.891 1.061 1 82.25 540 ASP B N 1
ATOM 9360 C CA . ASP B 1 540 ? -16.5 5.094 2.434 1 82.25 540 ASP B CA 1
ATOM 9361 C C . ASP B 1 540 ? -17.531 5.867 3.242 1 82.25 540 ASP B C 1
ATOM 9363 O O . ASP B 1 540 ? -18.312 6.645 2.684 1 82.25 540 ASP B O 1
ATOM 9367 N N . VAL B 1 541 ? -17.641 5.566 4.551 1 87.88 541 VAL B N 1
ATOM 9368 C CA . VAL B 1 541 ? -18.594 6.262 5.406 1 87.88 541 VAL B CA 1
ATOM 9369 C C . VAL B 1 541 ? -17.891 6.738 6.68 1 87.88 541 VAL B C 1
ATOM 9371 O O . VAL B 1 541 ? -17.156 5.977 7.312 1 87.88 541 VAL B O 1
ATOM 9374 N N . ALA B 1 542 ? -18.078 7.992 7.051 1 92.62 542 ALA B N 1
ATOM 9375 C CA . ALA B 1 542 ? -17.719 8.547 8.352 1 92.62 542 ALA B CA 1
ATOM 9376 C C . ALA B 1 542 ? -18.938 9.102 9.078 1 92.62 542 ALA B C 1
ATOM 9378 O O . ALA B 1 542 ? -19.781 9.758 8.469 1 92.62 542 ALA B O 1
ATOM 9379 N N . LEU B 1 543 ? -19.062 8.719 10.312 1 95.56 543 LEU B N 1
ATOM 9380 C CA . LEU B 1 543 ? -20.172 9.133 11.156 1 95.56 543 LEU B CA 1
ATOM 9381 C C . LEU B 1 543 ? -19.688 9.711 12.477 1 95.56 543 LEU B C 1
ATOM 9383 O O . LEU B 1 543 ? -18.797 9.141 13.117 1 95.56 543 LEU B O 1
ATOM 9387 N N . LEU B 1 544 ? -20.125 10.883 12.805 1 97.81 544 LEU B N 1
ATOM 9388 C CA . LEU B 1 544 ? -19.797 11.531 14.062 1 97.81 544 LEU B CA 1
ATOM 9389 C C . LEU B 1 544 ? -21.062 11.938 14.82 1 97.81 544 LEU B C 1
ATOM 9391 O O . LEU B 1 544 ? -21.922 12.609 14.258 1 97.81 544 LEU B O 1
ATOM 9395 N N . VAL B 1 545 ? -21.203 11.477 16.094 1 98.19 545 VAL B N 1
ATOM 9396 C CA . VAL B 1 545 ? -22.328 11.781 16.953 1 98.19 545 VAL B CA 1
ATOM 9397 C C . VAL B 1 545 ? -21.859 12.539 18.188 1 98.19 545 VAL B C 1
ATOM 9399 O O . VAL B 1 545 ? -21 12.047 18.922 1 98.19 545 VAL B O 1
ATOM 9402 N N . LEU B 1 546 ? -22.391 13.734 18.391 1 98.06 546 LEU B N 1
ATOM 9403 C CA . LEU B 1 546 ? -22.062 14.555 19.547 1 98.06 546 LEU B CA 1
ATOM 9404 C C . LEU B 1 546 ? -23.328 14.859 20.359 1 98.06 546 LEU B C 1
ATOM 9406 O O . LEU B 1 546 ? -24.281 15.445 19.844 1 98.06 546 LEU B O 1
ATOM 9410 N N . ARG B 1 547 ? -23.297 14.461 21.594 1 97.62 547 ARG B N 1
ATOM 9411 C CA . ARG B 1 547 ? -24.438 14.727 22.484 1 97.62 547 ARG B CA 1
ATOM 9412 C C . ARG B 1 547 ? -24.031 15.633 23.641 1 97.62 547 ARG B C 1
ATOM 9414 O O . ARG B 1 547 ? -23.062 15.359 24.344 1 97.62 547 ARG B O 1
ATOM 9421 N N . ARG B 1 548 ? -24.734 16.688 23.797 1 96.56 548 ARG B N 1
ATOM 9422 C CA . ARG B 1 548 ? -24.531 17.531 24.969 1 96.56 548 ARG B CA 1
ATOM 9423 C C . ARG B 1 548 ? -25.156 16.922 26.219 1 96.56 548 ARG B C 1
ATOM 9425 O O . ARG B 1 548 ? -26.266 16.391 26.156 1 96.56 548 ARG B O 1
ATOM 9432 N N . SER B 1 549 ? -24.438 17.047 27.312 1 94.69 549 SER B N 1
ATOM 9433 C CA . SER B 1 549 ? -24.953 16.469 28.547 1 94.69 549 SER B CA 1
ATOM 9434 C C . SER B 1 549 ? -26.281 17.109 28.938 1 94.69 549 SER B C 1
ATOM 9436 O O . SER B 1 549 ? -26.453 18.328 28.828 1 94.69 549 SER B O 1
ATOM 9438 N N . PRO B 1 550 ? -27.219 16.25 29.359 1 91.06 550 PRO B N 1
ATOM 9439 C CA . PRO B 1 550 ? -28.453 16.828 29.875 1 91.06 550 PRO B CA 1
ATOM 9440 C C . PRO B 1 550 ? -28.234 17.625 31.156 1 91.06 550 PRO B C 1
ATOM 9442 O O . PRO B 1 550 ? -27.234 17.422 31.859 1 91.06 550 PRO B O 1
ATOM 9445 N N . ASP B 1 551 ? -29.078 18.594 31.328 1 88.31 551 ASP B N 1
ATOM 9446 C CA . ASP B 1 551 ? -29.062 19.391 32.562 1 88.31 551 ASP B CA 1
ATOM 9447 C C . ASP B 1 551 ? -30.422 19.375 33.25 1 88.31 551 ASP B C 1
ATOM 9449 O O . ASP B 1 551 ? -31.172 20.344 33.156 1 88.31 551 ASP B O 1
ATOM 9453 N N . PRO B 1 552 ? -30.734 18.359 33.969 1 81.06 552 PRO B N 1
ATOM 9454 C CA . PRO B 1 552 ? -32.031 18.266 34.656 1 81.06 552 PRO B CA 1
ATOM 9455 C C . PRO B 1 552 ? -32.031 19.078 35.969 1 81.06 552 PRO B C 1
ATOM 9457 O O . PRO B 1 552 ? -33.062 19.141 36.656 1 81.06 552 PRO B O 1
ATOM 9460 N N . GLY B 1 553 ? -31 19.797 36.219 1 81.38 553 GLY B N 1
ATOM 9461 C CA . GLY B 1 553 ? -30.938 20.484 37.5 1 81.38 553 GLY B CA 1
ATOM 9462 C C . GLY B 1 553 ? -30.875 19.531 38.688 1 81.38 553 GLY B C 1
ATOM 9463 O O . GLY B 1 553 ? -30.281 18.453 38.594 1 81.38 553 GLY B O 1
ATOM 9464 N N . THR B 1 554 ? -31.25 20.047 39.875 1 81.69 554 THR B N 1
ATOM 9465 C CA . THR B 1 554 ? -31.297 19.234 41.094 1 81.69 554 THR B CA 1
ATOM 9466 C C . THR B 1 554 ? -32.75 18.906 41.469 1 81.69 554 THR B C 1
ATOM 9468 O O . THR B 1 554 ? -33.688 19.547 40.969 1 81.69 554 THR B O 1
ATOM 9471 N N . PRO B 1 555 ? -32.906 17.859 42.25 1 79.75 555 PRO B N 1
ATOM 9472 C CA . PRO B 1 555 ? -34.25 17.547 42.688 1 79.75 555 PRO B CA 1
ATOM 9473 C C . PRO B 1 555 ? -34.969 18.75 43.312 1 79.75 555 PRO B C 1
ATOM 9475 O O . PRO B 1 555 ? -36.188 18.906 43.188 1 79.75 555 PRO B O 1
ATOM 9478 N N . ARG B 1 556 ? -34.312 19.672 43.969 1 78.75 556 ARG B N 1
ATOM 9479 C CA . ARG B 1 556 ? -34.875 20.859 44.625 1 78.75 556 ARG B CA 1
ATOM 9480 C C . ARG B 1 556 ? -35.031 22 43.625 1 78.75 556 ARG B C 1
ATOM 9482 O O . ARG B 1 556 ? -35.875 22.891 43.812 1 78.75 556 ARG B O 1
ATOM 9489 N N . ALA B 1 557 ? -34.281 21.906 42.5 1 83.81 557 ALA B N 1
ATOM 9490 C CA . ALA B 1 557 ? -34.344 22.953 41.5 1 83.81 557 ALA B CA 1
ATOM 9491 C C . ALA B 1 557 ? -34.312 22.344 40.094 1 83.81 557 ALA B C 1
ATOM 9493 O O . ALA B 1 557 ? -33.344 22.562 39.344 1 83.81 557 ALA B O 1
ATOM 9494 N N . PRO B 1 558 ? -35.344 21.609 39.844 1 85.06 558 PRO B N 1
ATOM 9495 C CA . PRO B 1 558 ? -35.375 21 38.531 1 85.06 558 PRO B CA 1
ATOM 9496 C C . PRO B 1 558 ? -35.406 22.016 37.406 1 85.06 558 PRO B C 1
ATOM 9498 O O . PRO B 1 558 ? -35.812 23.156 37.594 1 85.06 558 PRO B O 1
ATOM 9501 N N . ARG B 1 559 ? -34.844 21.594 36.188 1 88.38 559 ARG B N 1
ATOM 9502 C CA . ARG B 1 559 ? -34.781 22.469 35.031 1 88.38 559 ARG B CA 1
ATOM 9503 C C . ARG B 1 559 ? -35.094 21.703 33.75 1 88.38 559 ARG B C 1
ATOM 9505 O O . ARG B 1 559 ? -34.875 20.5 33.656 1 88.38 559 ARG B O 1
ATOM 9512 N N . ILE B 1 560 ? -35.75 22.406 32.875 1 85.62 560 ILE B N 1
ATOM 9513 C CA . ILE B 1 560 ? -35.938 21.844 31.547 1 85.62 560 ILE B CA 1
ATOM 9514 C C . ILE B 1 560 ? -35.469 22.875 30.484 1 85.62 560 ILE B C 1
ATOM 9516 O O . ILE B 1 560 ? -35.5 24.078 30.734 1 85.62 560 ILE B O 1
ATOM 9520 N N . HIS B 1 561 ? -35.031 22.344 29.422 1 86.94 561 HIS B N 1
ATOM 9521 C CA . HIS B 1 561 ? -34.625 23.156 28.281 1 86.94 561 HIS B CA 1
ATOM 9522 C C . HIS B 1 561 ? -35.344 22.703 27.016 1 86.94 561 HIS B C 1
ATOM 9524 O O . HIS B 1 561 ? -35.531 21.5 26.797 1 86.94 561 HIS B O 1
ATOM 9530 N N . GLN B 1 562 ? -35.781 23.719 26.25 1 82.81 562 GLN B N 1
ATOM 9531 C CA . GLN B 1 562 ? -36.438 23.391 24.984 1 82.81 562 GLN B CA 1
ATOM 9532 C C . GLN B 1 562 ? -36.031 24.344 23.875 1 82.81 562 GLN B C 1
ATOM 9534 O O . GLN B 1 562 ? -35.938 25.547 24.078 1 82.81 562 GLN B O 1
ATOM 9539 N N . TYR B 1 563 ? -35.75 23.703 22.75 1 82.56 563 TYR B N 1
ATOM 9540 C CA . TYR B 1 563 ? -35.438 24.516 21.562 1 82.56 563 TYR B CA 1
ATOM 9541 C C . TYR B 1 563 ? -36.688 24.703 20.719 1 82.56 563 TYR B C 1
ATOM 9543 O O . TYR B 1 563 ? -37.469 23.766 20.531 1 82.56 563 TYR B O 1
ATOM 9551 N N . ILE B 1 564 ? -36.875 25.938 20.312 1 80.69 564 ILE B N 1
ATOM 9552 C CA . ILE B 1 564 ? -37.969 26.234 19.406 1 80.69 564 ILE B CA 1
ATOM 9553 C C . ILE B 1 564 ? -37.438 26.875 18.125 1 80.69 564 ILE B C 1
ATOM 9555 O O . ILE B 1 564 ? -36.75 27.891 18.172 1 80.69 564 ILE B O 1
ATOM 9559 N N . HIS B 1 565 ? -37.75 26.172 17.016 1 75.25 565 HIS B N 1
ATOM 9560 C CA . HIS B 1 565 ? -37.312 26.672 15.727 1 75.25 565 HIS B CA 1
ATOM 9561 C C . HIS B 1 565 ? -38.156 27.859 15.273 1 75.25 565 HIS B C 1
ATOM 9563 O O . HIS B 1 565 ? -39.344 27.922 15.578 1 75.25 565 HIS B O 1
ATOM 9569 N N . GLN B 1 566 ? -37.562 28.812 14.523 1 68.38 566 GLN B N 1
ATOM 9570 C CA . GLN B 1 566 ? -38.219 30.031 14.094 1 68.38 566 GLN B CA 1
ATOM 9571 C C . GLN B 1 566 ? -39.469 29.719 13.258 1 68.38 566 GLN B C 1
ATOM 9573 O O . GLN B 1 566 ? -40.469 30.406 13.359 1 68.38 566 GLN B O 1
ATOM 9578 N N . ALA B 1 567 ? -39.344 28.703 12.453 1 63.97 567 ALA B N 1
ATOM 9579 C CA . ALA B 1 567 ? -40.438 28.438 11.523 1 63.97 567 ALA B CA 1
ATOM 9580 C C . ALA B 1 567 ? -41.281 27.266 11.984 1 63.97 567 ALA B C 1
ATOM 9582 O O . ALA B 1 567 ? -41.844 26.531 11.164 1 63.97 567 ALA B O 1
ATOM 9583 N N . ASP B 1 568 ? -41.375 27.125 13.289 1 68.81 568 ASP B N 1
ATOM 9584 C CA . ASP B 1 568 ? -42.125 25.969 13.766 1 68.81 568 ASP B CA 1
ATOM 9585 C C . ASP B 1 568 ? -43.281 26.391 14.68 1 68.81 568 ASP B C 1
ATOM 9587 O O . ASP B 1 568 ? -43.094 26.484 15.898 1 68.81 568 ASP B O 1
ATOM 9591 N N . PRO B 1 569 ? -44.469 26.609 14.125 1 68.31 569 PRO B N 1
ATOM 9592 C CA . PRO B 1 569 ? -45.625 26.984 14.984 1 68.31 569 PRO B CA 1
ATOM 9593 C C . PRO B 1 569 ? -45.969 25.906 15.992 1 68.31 569 PRO B C 1
ATOM 9595 O O . PRO B 1 569 ? -46.375 26.219 17.109 1 68.31 569 PRO B O 1
ATOM 9598 N N . GLN B 1 570 ? -45.781 24.734 15.57 1 76.81 570 GLN B N 1
ATOM 9599 C CA . GLN B 1 570 ? -46.062 23.641 16.484 1 76.81 570 GLN B CA 1
ATOM 9600 C C . GLN B 1 570 ? -45.094 23.641 17.672 1 76.81 570 GLN B C 1
ATOM 9602 O O . GLN B 1 570 ? -45.469 23.203 18.766 1 76.81 570 GLN B O 1
ATOM 9607 N N . GLY B 1 571 ? -44.031 24.188 17.375 1 79.88 571 GLY B N 1
ATOM 9608 C CA . GLY B 1 571 ? -43.031 24.266 18.438 1 79.88 571 GLY B CA 1
ATOM 9609 C C . GLY B 1 571 ? -43.469 25.125 19.594 1 79.88 571 GLY B C 1
ATOM 9610 O O . GLY B 1 571 ? -43.156 24.812 20.75 1 79.88 571 GLY B O 1
ATOM 9611 N N . LEU B 1 572 ? -44.25 26.125 19.281 1 82.31 572 LEU B N 1
ATOM 9612 C CA . LEU B 1 572 ? -44.75 27 20.328 1 82.31 572 LEU B CA 1
ATOM 9613 C C . LEU B 1 572 ? -45.75 26.266 21.234 1 82.31 572 LEU B C 1
ATOM 9615 O O . LEU B 1 572 ? -45.656 26.359 22.453 1 82.31 572 LEU B O 1
ATOM 9619 N N . SER B 1 573 ? -46.625 25.547 20.562 1 86.12 573 SER B N 1
ATOM 9620 C CA . SER B 1 573 ? -47.625 24.797 21.328 1 86.12 573 SER B CA 1
ATOM 9621 C C . SER B 1 573 ? -46.938 23.719 22.172 1 86.12 573 SER B C 1
ATOM 9623 O O . SER B 1 573 ? -47.344 23.5 23.328 1 86.12 573 SER B O 1
ATOM 9625 N N . ASP B 1 574 ? -46.031 23.203 21.641 1 87.31 574 ASP B N 1
ATOM 9626 C CA . ASP B 1 574 ? -45.312 22.141 22.344 1 87.31 574 ASP B CA 1
ATOM 9627 C C . ASP B 1 574 ? -44.562 22.688 23.531 1 87.31 574 ASP B C 1
ATOM 9629 O O . ASP B 1 574 ? -44.5 22.047 24.594 1 87.31 574 ASP B O 1
ATOM 9633 N N . ALA B 1 575 ? -44 23.766 23.328 1 88.31 575 ALA B N 1
ATOM 9634 C CA . ALA B 1 575 ? -43.25 24.391 24.422 1 88.31 575 ALA B CA 1
ATOM 9635 C C . ALA B 1 575 ? -44.156 24.75 25.578 1 88.31 575 ALA B C 1
ATOM 9637 O O . ALA B 1 575 ? -43.781 24.547 26.75 1 88.31 575 ALA B O 1
ATOM 9638 N N . ARG B 1 576 ? -45.281 25.266 25.266 1 90.69 576 ARG B N 1
ATOM 9639 C CA . ARG B 1 576 ? -46.25 25.594 26.297 1 90.69 576 ARG B CA 1
ATOM 9640 C C . ARG B 1 576 ? -46.688 24.344 27.062 1 90.69 576 ARG B C 1
ATOM 9642 O O . ARG B 1 576 ? -46.719 24.359 28.297 1 90.69 576 ARG B O 1
ATOM 9649 N N . ALA B 1 577 ? -46.906 23.391 26.266 1 91.06 577 ALA B N 1
ATOM 9650 C CA . ALA B 1 577 ? -47.344 22.141 26.875 1 91.06 577 ALA B CA 1
ATOM 9651 C C . ALA B 1 577 ? -46.219 21.562 27.75 1 91.06 577 ALA B C 1
ATOM 9653 O O . ALA B 1 577 ? -46.5 21.016 28.828 1 91.06 577 ALA B O 1
ATOM 9654 N N . ALA B 1 578 ? -45.062 21.625 27.328 1 90.38 578 ALA B N 1
ATOM 9655 C CA . ALA B 1 578 ? -43.938 21.094 28.062 1 90.38 578 ALA B CA 1
ATOM 9656 C C . ALA B 1 578 ? -43.75 21.828 29.391 1 90.38 578 ALA B C 1
ATOM 9658 O O . ALA B 1 578 ? -43.469 21.219 30.422 1 90.38 578 ALA B O 1
ATOM 9659 N N . VAL B 1 579 ? -43.875 23.078 29.375 1 92.75 579 VAL B N 1
ATOM 9660 C CA . VAL B 1 579 ? -43.75 23.906 30.578 1 92.75 579 VAL B CA 1
ATOM 9661 C C . VAL B 1 579 ? -44.875 23.531 31.562 1 92.75 579 VAL B C 1
ATOM 9663 O O . VAL B 1 579 ? -44.594 23.328 32.75 1 92.75 579 VAL B O 1
ATOM 9666 N N . GLY B 1 580 ? -46.062 23.406 31.062 1 92.56 580 GLY B N 1
ATOM 9667 C CA . GLY B 1 580 ? -47.188 23.016 31.906 1 92.56 580 GLY B CA 1
ATOM 9668 C C . GLY B 1 580 ? -47 21.656 32.562 1 92.56 580 GLY B C 1
ATOM 9669 O O . GLY B 1 580 ? -47.219 21.484 33.75 1 92.56 580 GLY B O 1
ATOM 9670 N N . GLN B 1 581 ? -46.594 20.828 31.75 1 93 581 GLN B N 1
ATOM 9671 C CA . GLN B 1 581 ? -46.406 19.469 32.219 1 93 581 GLN B CA 1
ATOM 9672 C C . GLN B 1 581 ? -45.281 19.406 33.25 1 93 581 GLN B C 1
ATOM 9674 O O . GLN B 1 581 ? -45.406 18.688 34.25 1 93 581 GLN B O 1
ATOM 9679 N N . ALA B 1 582 ? -44.25 20.062 33.031 1 92.5 582 ALA B N 1
ATOM 9680 C CA . ALA B 1 582 ? -43.125 20.078 33.938 1 92.5 582 ALA B CA 1
ATOM 9681 C C . ALA B 1 582 ? -43.531 20.609 35.312 1 92.5 582 ALA B C 1
ATOM 9683 O O . ALA B 1 582 ? -43.156 20.031 36.344 1 92.5 582 ALA B O 1
ATOM 9684 N N . LEU B 1 583 ? -44.25 21.594 35.281 1 92.56 583 LEU B N 1
ATOM 9685 C CA . LEU B 1 583 ? -44.688 22.203 36.531 1 92.56 583 LEU B CA 1
ATOM 9686 C C . LEU B 1 583 ? -45.625 21.266 37.312 1 92.56 583 LEU B C 1
ATOM 9688 O O . LEU B 1 583 ? -45.594 21.188 38.531 1 92.56 583 LEU B O 1
ATOM 9692 N N . ARG B 1 584 ? -46.438 20.625 36.531 1 93.12 584 ARG B N 1
ATOM 9693 C CA . ARG B 1 584 ? -47.312 19.625 37.188 1 93.12 584 ARG B CA 1
ATOM 9694 C C . ARG B 1 584 ? -46.5 18.5 37.781 1 93.12 584 ARG B C 1
ATOM 9696 O O . ARG B 1 584 ? -46.781 18.078 38.906 1 93.12 584 ARG B O 1
ATOM 9703 N N . ASP B 1 585 ? -45.562 18.078 37.156 1 92.06 585 ASP B N 1
ATOM 9704 C CA . ASP B 1 585 ? -44.688 17 37.625 1 92.06 585 ASP B CA 1
ATOM 9705 C C . ASP B 1 585 ? -43.875 17.438 38.844 1 92.06 585 ASP B C 1
ATOM 9707 O O . ASP B 1 585 ? -43.562 16.609 39.719 1 92.06 585 ASP B O 1
ATOM 9711 N N . TRP B 1 586 ? -43.656 18.734 38.844 1 90.44 586 TRP B N 1
ATOM 9712 C CA . TRP B 1 586 ? -42.844 19.266 39.906 1 90.44 586 TRP B CA 1
ATOM 9713 C C . TRP B 1 586 ? -43.688 19.656 41.125 1 90.44 586 TRP B C 1
ATOM 9715 O O . TRP B 1 586 ? -43.219 20.234 42.062 1 90.44 586 TRP B O 1
ATOM 9725 N N . GLY B 1 587 ? -44.938 19.422 40.969 1 87.31 587 GLY B N 1
ATOM 9726 C CA . GLY B 1 587 ? -45.875 19.719 42.062 1 87.31 587 GLY B CA 1
ATOM 9727 C C . GLY B 1 587 ? -46.25 21.188 42.125 1 87.31 587 GLY B C 1
ATOM 9728 O O . GLY B 1 587 ? -46.656 21.688 43.188 1 87.31 587 GLY B O 1
ATOM 9729 N N . MET B 1 588 ? -46.125 21.875 41.062 1 89.94 588 MET B N 1
ATOM 9730 C CA . MET B 1 588 ? -46.469 23.297 41 1 89.94 588 MET B CA 1
ATOM 9731 C C . MET B 1 588 ? -47.594 23.578 40 1 89.94 588 MET B C 1
ATOM 9733 O O . MET B 1 588 ? -47.469 24.469 39.188 1 89.94 588 MET B O 1
ATOM 9737 N N . THR B 1 589 ? -48.594 22.922 40.125 1 91.44 589 THR B N 1
ATOM 9738 C CA . THR B 1 589 ? -49.688 22.953 39.188 1 91.44 589 THR B CA 1
ATOM 9739 C C . THR B 1 589 ? -50.375 24.328 39.156 1 91.44 589 THR B C 1
ATOM 9741 O O . THR B 1 589 ? -50.875 24.781 38.125 1 91.44 589 THR B O 1
ATOM 9744 N N . GLU B 1 590 ? -50.375 25.031 40.25 1 89.38 590 GLU B N 1
ATOM 9745 C CA . GLU B 1 590 ? -51.062 26.312 40.375 1 89.38 590 GLU B CA 1
ATOM 9746 C C . GLU B 1 590 ? -50.406 27.375 39.5 1 89.38 590 GLU B C 1
ATOM 9748 O O . GLU B 1 590 ? -51.031 28.359 39.156 1 89.38 590 GLU B O 1
ATOM 9753 N N . LEU B 1 591 ? -49.219 27.156 39.188 1 92.25 591 LEU B N 1
ATOM 9754 C CA . LEU B 1 591 ? -48.469 28.141 38.375 1 92.25 591 LEU B CA 1
ATOM 9755 C C . LEU B 1 591 ? -48.5 27.781 36.906 1 92.25 591 LEU B C 1
ATOM 9757 O O . LEU B 1 591 ? -48.031 28.562 36.062 1 92.25 591 LEU B O 1
ATOM 9761 N N . ALA B 1 592 ? -49.031 26.688 36.5 1 93.81 592 ALA B N 1
ATOM 9762 C CA . ALA B 1 592 ? -48.938 26.109 35.188 1 93.81 592 ALA B CA 1
ATOM 9763 C C . ALA B 1 592 ? -49.594 27.016 34.125 1 93.81 592 ALA B C 1
ATOM 9765 O O . ALA B 1 592 ? -49 27.297 33.094 1 93.81 592 ALA B O 1
ATOM 9766 N N . ASP B 1 593 ? -50.781 27.469 34.406 1 92.06 593 ASP B N 1
ATOM 9767 C CA . ASP B 1 593 ? -51.531 28.281 33.438 1 92.06 593 ASP B CA 1
ATOM 9768 C C . ASP B 1 593 ? -50.812 29.594 33.156 1 92.06 593 ASP B C 1
ATOM 9770 O O . ASP B 1 593 ? -50.656 29.984 32 1 92.06 593 ASP B O 1
ATOM 9774 N N . ASP B 1 594 ? -50.375 30.203 34.219 1 91.5 594 ASP B N 1
ATOM 9775 C CA . ASP B 1 594 ? -49.656 31.469 34.062 1 91.5 594 ASP B CA 1
ATOM 9776 C C . ASP B 1 594 ? -48.375 31.266 33.281 1 91.5 594 ASP B C 1
ATOM 9778 O O . ASP B 1 594 ? -48.031 32.062 32.406 1 91.5 594 ASP B O 1
ATOM 9782 N N . ALA B 1 595 ? -47.688 30.234 33.656 1 93.44 595 ALA B N 1
ATOM 9783 C CA . ALA B 1 595 ? -46.438 29.953 33 1 93.44 595 ALA B CA 1
ATOM 9784 C C . ALA B 1 595 ? -46.625 29.656 31.516 1 93.44 595 ALA B C 1
ATOM 9786 O O . ALA B 1 595 ? -45.812 30.062 30.688 1 93.44 595 ALA B O 1
ATOM 9787 N N . GLU B 1 596 ? -47.594 28.938 31.172 1 94.25 596 GLU B N 1
ATOM 9788 C CA . GLU B 1 596 ? -47.906 28.625 29.781 1 94.25 596 GLU B CA 1
ATOM 9789 C C . GLU B 1 596 ? -48.219 29.891 28.984 1 94.25 596 GLU B C 1
ATOM 9791 O O . GLU B 1 596 ? -47.75 30.047 27.844 1 94.25 596 GLU B O 1
ATOM 9796 N N . LEU B 1 597 ? -48.969 30.734 29.578 1 90.94 597 LEU B N 1
ATOM 9797 C CA . LEU B 1 597 ? -49.312 32 28.938 1 90.94 597 LEU B CA 1
ATOM 9798 C C . LEU B 1 597 ? -48.062 32.844 28.703 1 90.94 597 LEU B C 1
ATOM 9800 O O . LEU B 1 597 ? -47.875 33.406 27.609 1 90.94 597 LEU B O 1
ATOM 9804 N N . LEU B 1 598 ? -47.312 32.906 29.719 1 91.94 598 LEU B N 1
ATOM 9805 C CA . LEU B 1 598 ? -46.094 33.719 29.609 1 91.94 598 LEU B CA 1
ATOM 9806 C C . LEU B 1 598 ? -45.125 33.094 28.594 1 91.94 598 LEU B C 1
ATOM 9808 O O . LEU B 1 598 ? -44.438 33.844 27.875 1 91.94 598 LEU B O 1
ATOM 9812 N N . THR B 1 599 ? -45.031 31.812 28.594 1 91.94 599 THR B N 1
ATOM 9813 C CA . THR B 1 599 ? -44.25 31.125 27.594 1 91.94 599 THR B CA 1
ATOM 9814 C C . THR B 1 599 ? -44.656 31.531 26.188 1 91.94 599 THR B C 1
ATOM 9816 O O . THR B 1 599 ? -43.812 31.828 25.344 1 91.94 599 THR B O 1
ATOM 9819 N N . GLY B 1 600 ? -45.875 31.516 25.922 1 89.12 600 GLY B N 1
ATOM 9820 C CA . GLY B 1 600 ? -46.406 31.922 24.625 1 89.12 600 GLY B CA 1
ATOM 9821 C C . GLY B 1 600 ? -46.031 33.344 24.25 1 89.12 600 GLY B C 1
ATOM 9822 O O . GLY B 1 600 ? -45.594 33.594 23.125 1 89.12 600 GLY B O 1
ATOM 9823 N N . GLU B 1 601 ? -46.219 34.219 25.172 1 86.44 601 GLU B N 1
ATOM 9824 C CA . GLU B 1 601 ? -45.938 35.625 24.922 1 86.44 601 GLU B CA 1
ATOM 9825 C C . GLU B 1 601 ? -44.438 35.844 24.625 1 86.44 601 GLU B C 1
ATOM 9827 O O . GLU B 1 601 ? -44.094 36.594 23.703 1 86.44 601 GLU B O 1
ATOM 9832 N N . LEU B 1 602 ? -43.625 35.219 25.469 1 88.44 602 LEU B N 1
ATOM 9833 C CA . LEU B 1 602 ? -42.188 35.375 25.328 1 88.44 602 LEU B CA 1
ATOM 9834 C C . LEU B 1 602 ? -41.688 34.781 24 1 88.44 602 LEU B C 1
ATOM 9836 O O . LEU B 1 602 ? -40.875 35.406 23.312 1 88.44 602 LEU B O 1
ATOM 9840 N N . LEU B 1 603 ? -42.188 33.688 23.641 1 87.62 603 LEU B N 1
ATOM 9841 C CA . LEU B 1 603 ? -41.75 33 22.438 1 87.62 603 LEU B CA 1
ATOM 9842 C C . LEU B 1 603 ? -42.281 33.719 21.188 1 87.62 603 LEU B C 1
ATOM 9844 O O . LEU B 1 603 ? -41.562 33.781 20.172 1 87.62 603 LEU B O 1
ATOM 9848 N N . VAL B 1 604 ? -43.469 34.156 21.203 1 80.12 604 VAL B N 1
ATOM 9849 C CA . VAL B 1 604 ? -44.031 34.906 20.062 1 80.12 604 VAL B CA 1
ATOM 9850 C C . VAL B 1 604 ? -43.188 36.156 19.797 1 80.12 604 VAL B C 1
ATOM 9852 O O . VAL B 1 604 ? -42.938 36.5 18.641 1 80.12 604 VAL B O 1
ATOM 9855 N N . ASN B 1 605 ? -42.812 36.781 20.781 1 75.44 605 ASN B N 1
ATOM 9856 C CA . ASN B 1 605 ? -41.969 37.969 20.641 1 75.44 605 ASN B CA 1
ATOM 9857 C C . ASN B 1 605 ? -40.656 37.656 19.953 1 75.44 605 ASN B C 1
ATOM 9859 O O . ASN B 1 605 ? -40.156 38.438 19.141 1 75.44 605 ASN B O 1
ATOM 9863 N N . VAL B 1 606 ? -40.125 36.5 20.312 1 75.44 606 VAL B N 1
ATOM 9864 C CA . VAL B 1 606 ? -38.844 36.125 19.766 1 75.44 606 VAL B CA 1
ATOM 9865 C C . VAL B 1 606 ? -39 35.625 18.328 1 75.44 606 VAL B C 1
ATOM 9867 O O . VAL B 1 606 ? -38.219 36 17.453 1 75.44 606 VAL B O 1
ATOM 9870 N N . LEU B 1 607 ? -39.906 34.75 17.984 1 74.69 607 LEU B N 1
ATOM 9871 C CA . LEU B 1 607 ? -40.062 34.062 16.703 1 74.69 607 LEU B CA 1
ATOM 9872 C C . LEU B 1 607 ? -40.531 35.031 15.625 1 74.69 607 LEU B C 1
ATOM 9874 O O . LEU B 1 607 ? -40.219 34.844 14.445 1 74.69 607 LEU B O 1
ATOM 9878 N N . LEU B 1 608 ? -41.281 36.031 16 1 68.56 608 LEU B N 1
ATOM 9879 C CA . LEU B 1 608 ? -41.781 37 15.039 1 68.56 608 LEU B CA 1
ATOM 9880 C C . LEU B 1 608 ? -40.719 38.062 14.711 1 68.56 608 LEU B C 1
ATOM 9882 O O . LEU B 1 608 ? -40.688 38.594 13.602 1 68.56 608 LEU B O 1
ATOM 9886 N N . HIS B 1 609 ? -39.844 38.188 15.602 1 63.97 609 HIS B N 1
ATOM 9887 C CA . HIS B 1 609 ? -39 39.375 15.438 1 63.97 609 HIS B CA 1
ATOM 9888 C C . HIS B 1 609 ? -37.531 38.969 15.211 1 63.97 609 HIS B C 1
ATOM 9890 O O . HIS B 1 609 ? -36.688 39.812 14.984 1 63.97 609 HIS B O 1
ATOM 9896 N N . THR B 1 610 ? -37.312 37.688 15.367 1 63.84 610 THR B N 1
ATOM 9897 C CA . THR B 1 610 ? -35.906 37.312 15.242 1 63.84 610 THR B CA 1
ATOM 9898 C C . THR B 1 610 ? -35.75 36.156 14.234 1 63.84 610 THR B C 1
ATOM 9900 O O . THR B 1 610 ? -36.688 35.438 13.961 1 63.84 610 THR B O 1
ATOM 9903 N N . GLU B 1 611 ? -34.688 36.156 13.484 1 62.22 611 GLU B N 1
ATOM 9904 C CA . GLU B 1 611 ? -34.438 35.188 12.422 1 62.22 611 GLU B CA 1
ATOM 9905 C C . GLU B 1 611 ? -33.875 33.906 12.992 1 62.22 611 GLU B C 1
ATOM 9907 O O . GLU B 1 611 ? -33.812 32.875 12.289 1 62.22 611 GLU B O 1
ATOM 9912 N N . GLY B 1 612 ? -33.875 33.781 14.258 1 69.75 612 GLY B N 1
ATOM 9913 C CA . GLY B 1 612 ? -33.312 32.531 14.797 1 69.75 612 GLY B CA 1
ATOM 9914 C C . GLY B 1 612 ? -34.25 31.828 15.75 1 69.75 612 GLY B C 1
ATOM 9915 O O . GLY B 1 612 ? -35.344 32.312 16.031 1 69.75 612 GLY B O 1
ATOM 9916 N N . GLY B 1 613 ? -33.938 30.547 16.047 1 76.12 613 GLY B N 1
ATOM 9917 C CA . GLY B 1 613 ? -34.688 29.812 17.062 1 76.12 613 GLY B CA 1
ATOM 9918 C C . GLY B 1 613 ? -34.5 30.344 18.469 1 76.12 613 GLY B C 1
ATOM 9919 O O . GLY B 1 613 ? -33.875 31.391 18.656 1 76.12 613 GLY B O 1
ATOM 9920 N N . ALA B 1 614 ? -35.25 29.938 19.344 1 84.75 614 ALA B N 1
ATOM 9921 C CA . ALA B 1 614 ? -35.156 30.328 20.75 1 84.75 614 ALA B CA 1
ATOM 9922 C C . ALA B 1 614 ? -34.969 29.109 21.641 1 84.75 614 ALA B C 1
ATOM 9924 O O . ALA B 1 614 ? -35.312 28 21.281 1 84.75 614 ALA B O 1
ATOM 9925 N N . VAL B 1 615 ? -34.219 29.422 22.703 1 86.56 615 VAL B N 1
ATOM 9926 C CA . VAL B 1 615 ? -34.062 28.391 23.719 1 86.56 615 VAL B CA 1
ATOM 9927 C C . VAL B 1 615 ? -34.844 28.766 24.969 1 86.56 615 VAL B C 1
ATOM 9929 O O . VAL B 1 615 ? -34.594 29.812 25.562 1 86.56 615 VAL B O 1
ATOM 9932 N N . LEU B 1 616 ? -35.75 27.938 25.344 1 89.69 616 LEU B N 1
ATOM 9933 C CA . LEU B 1 616 ? -36.562 28.125 26.547 1 89.69 616 LEU B CA 1
ATOM 9934 C C . LEU B 1 616 ? -35.969 27.328 27.719 1 89.69 616 LEU B C 1
ATOM 9936 O O . LEU B 1 616 ? -35.562 26.188 27.562 1 89.69 616 LEU B O 1
ATOM 9940 N N . THR B 1 617 ? -35.844 28.016 28.875 1 90.62 617 THR B N 1
ATOM 9941 C CA . THR B 1 617 ? -35.406 27.344 30.094 1 90.62 617 THR B CA 1
ATOM 9942 C C . THR B 1 617 ? -36.406 27.594 31.219 1 90.62 617 THR B C 1
ATOM 9944 O O . THR B 1 617 ? -36.781 28.734 31.484 1 90.62 617 THR B O 1
ATOM 9947 N N . LEU B 1 618 ? -36.875 26.562 31.844 1 91.94 618 LEU B N 1
ATOM 9948 C CA . LEU B 1 618 ? -37.719 26.625 33.031 1 91.94 618 LEU B CA 1
ATOM 9949 C C . LEU B 1 618 ? -37 26 34.25 1 91.94 618 LEU B C 1
ATOM 9951 O O . LEU B 1 618 ? -36.531 24.875 34.156 1 91.94 618 LEU B O 1
ATOM 9955 N N . GLU B 1 619 ? -36.969 26.781 35.281 1 91.62 619 GLU B N 1
ATOM 9956 C CA . GLU B 1 619 ? -36.25 26.266 36.438 1 91.62 619 GLU B CA 1
ATOM 9957 C C . GLU B 1 619 ? -36.969 26.656 37.75 1 91.62 619 GLU B C 1
ATOM 9959 O O . GLU B 1 619 ? -37.562 27.719 37.812 1 91.62 619 GLU B O 1
ATOM 9964 N N . VAL B 1 620 ? -36.875 25.766 38.656 1 90.44 620 VAL B N 1
ATOM 9965 C CA . VAL B 1 620 ? -37.406 26.062 40 1 90.44 620 VAL B CA 1
ATOM 9966 C C . VAL B 1 620 ? -36.312 26.703 40.844 1 90.44 620 VAL B C 1
ATOM 9968 O O . VAL B 1 620 ? -35.188 26.203 40.906 1 90.44 620 VAL B O 1
ATOM 9971 N N . LEU B 1 621 ? -36.594 27.859 41.344 1 86.88 621 LEU B N 1
ATOM 9972 C CA . LEU B 1 621 ? -35.656 28.531 42.219 1 86.88 621 LEU B CA 1
ATOM 9973 C C . LEU B 1 621 ? -35.781 28.047 43.656 1 86.88 621 LEU B C 1
ATOM 9975 O O . LEU B 1 621 ? -36.906 27.875 44.156 1 86.88 621 LEU B O 1
ATOM 9979 N N . PRO B 1 622 ? -34.625 27.578 44.219 1 71.38 622 PRO B N 1
ATOM 9980 C CA . PRO B 1 622 ? -34.719 27.016 45.562 1 71.38 622 PRO B CA 1
ATOM 9981 C C . PRO B 1 622 ? -35.312 28.016 46.562 1 71.38 622 PRO B C 1
ATOM 9983 O O . PRO B 1 622 ? -35.438 29.203 46.281 1 71.38 622 PRO B O 1
ATOM 9986 N N . GLU B 1 623 ? -35.562 27.578 47.906 1 64.12 623 GLU B N 1
ATOM 9987 C CA . GLU B 1 623 ? -36.219 28.234 49.031 1 64.12 623 GLU B CA 1
ATOM 9988 C C . GLU B 1 623 ? -35.5 29.547 49.375 1 64.12 623 GLU B C 1
ATOM 9990 O O . GLU B 1 623 ? -34.375 29.797 48.938 1 64.12 623 GLU B O 1
ATOM 9995 N N . PRO B 1 624 ? -36.312 30.531 50 1 64.56 624 PRO B N 1
ATOM 9996 C CA . PRO B 1 624 ? -37.469 30.328 50.906 1 64.56 624 PRO B CA 1
ATOM 9997 C C . PRO B 1 624 ? -38.812 30.281 50.156 1 64.56 624 PRO B C 1
ATOM 9999 O O . PRO B 1 624 ? -39.75 29.672 50.625 1 64.56 624 PRO B O 1
ATOM 10002 N N . VAL B 1 625 ? -39 31 49.094 1 66 625 VAL B N 1
ATOM 10003 C CA . VAL B 1 625 ? -40.281 30.906 48.375 1 66 625 VAL B CA 1
ATOM 10004 C C . VAL B 1 625 ? -40.062 30.156 47.062 1 66 625 VAL B C 1
ATOM 10006 O O . VAL B 1 625 ? -39.156 30.484 46.281 1 66 625 VAL B O 1
ATOM 10009 N N . ARG B 1 626 ? -40.812 29.094 46.938 1 78 626 ARG B N 1
ATOM 10010 C CA . ARG B 1 626 ? -40.688 28.266 45.75 1 78 626 ARG B CA 1
ATOM 10011 C C . ARG B 1 626 ? -41.219 29 44.5 1 78 626 ARG B C 1
ATOM 10013 O O . ARG B 1 626 ? -42.438 29.203 44.375 1 78 626 ARG B O 1
ATOM 10020 N N . ARG B 1 627 ? -40.375 29.562 43.75 1 88.12 627 ARG B N 1
ATOM 10021 C CA . ARG B 1 627 ? -40.688 30.266 42.5 1 88.12 627 ARG B CA 1
ATOM 10022 C C . ARG B 1 627 ? -40.125 29.547 41.281 1 88.12 627 ARG B C 1
ATOM 10024 O O . ARG B 1 627 ? -39.312 28.625 41.438 1 88.12 627 ARG B O 1
ATOM 10031 N N . VAL B 1 628 ? -40.781 29.906 40.188 1 92.31 628 VAL B N 1
ATOM 10032 C CA . VAL B 1 628 ? -40.312 29.344 38.938 1 92.31 628 VAL B CA 1
ATOM 10033 C C . VAL B 1 628 ? -39.781 30.469 38.031 1 92.31 628 VAL B C 1
ATOM 10035 O O . VAL B 1 628 ? -40.375 31.547 38 1 92.31 628 VAL B O 1
ATOM 10038 N N . ARG B 1 629 ? -38.656 30.172 37.438 1 92.94 629 ARG B N 1
ATOM 10039 C CA . ARG B 1 629 ? -38.125 31.125 36.5 1 92.94 629 ARG B CA 1
ATOM 10040 C C . ARG B 1 629 ? -38.219 30.594 35.062 1 92.94 629 ARG B C 1
ATOM 10042 O O . ARG B 1 629 ? -37.844 29.469 34.781 1 92.94 629 ARG B O 1
ATOM 10049 N N . LEU B 1 630 ? -38.812 31.375 34.281 1 93 630 LEU B N 1
ATOM 10050 C CA . LEU B 1 630 ? -38.938 31.109 32.844 1 93 630 LEU B CA 1
ATOM 10051 C C . LEU B 1 630 ? -38.062 32.062 32.062 1 93 630 LEU B C 1
ATOM 10053 O O . LEU B 1 630 ? -38.125 33.281 32.219 1 93 630 LEU B O 1
ATOM 10057 N N . SER B 1 631 ? -37.188 31.5 31.25 1 92.12 631 SER B N 1
ATOM 10058 C CA . SER B 1 631 ? -36.312 32.312 30.438 1 92.12 631 SER B CA 1
ATOM 10059 C C . SER B 1 631 ? -36.312 31.875 28.969 1 92.12 631 SER B C 1
ATOM 10061 O O . SER B 1 631 ? -36.375 30.688 28.672 1 92.12 631 SER B O 1
ATOM 10063 N N . VAL B 1 632 ? -36.344 32.844 28.094 1 89.81 632 VAL B N 1
ATOM 10064 C CA . VAL B 1 632 ? -36.281 32.594 26.656 1 89.81 632 VAL B CA 1
ATOM 10065 C C . VAL B 1 632 ? -35.062 33.344 26.062 1 89.81 632 VAL B C 1
ATOM 10067 O O . VAL B 1 632 ? -35 34.562 26.156 1 89.81 632 VAL B O 1
ATOM 10070 N N . GLN B 1 633 ? -34.188 32.531 25.516 1 87.62 633 GLN B N 1
ATOM 10071 C CA . GLN B 1 633 ? -32.969 33.094 24.922 1 87.62 633 GLN B CA 1
ATOM 10072 C C . GLN B 1 633 ? -33.062 33.125 23.391 1 87.62 633 GLN B C 1
ATOM 10074 O O . GLN B 1 633 ? -33.562 32.188 22.781 1 87.62 633 GLN B O 1
ATOM 10079 N N . ASP B 1 634 ? -32.688 34.281 22.812 1 82.44 634 ASP B N 1
ATOM 10080 C CA . ASP B 1 634 ? -32.625 34.406 21.359 1 82.44 634 ASP B CA 1
ATOM 10081 C C . ASP B 1 634 ? -31.375 35.125 20.922 1 82.44 634 ASP B C 1
ATOM 10083 O O . ASP B 1 634 ? -30.625 35.656 21.766 1 82.44 634 ASP B O 1
ATOM 10087 N N . ARG B 1 635 ? -31.125 35.188 19.641 1 76.38 635 ARG B N 1
ATOM 10088 C CA . ARG B 1 635 ? -29.875 35.75 19.109 1 76.38 635 ARG B CA 1
ATOM 10089 C C . ARG B 1 635 ? -30.047 37.188 18.703 1 76.38 635 ARG B C 1
ATOM 10091 O O . ARG B 1 635 ? -29.109 37.812 18.188 1 76.38 635 ARG B O 1
ATOM 10098 N N . SER B 1 636 ? -31.172 37.781 18.891 1 75.06 636 SER B N 1
ATOM 10099 C CA . SER B 1 636 ? -31.375 39.156 18.531 1 75.06 636 SER B CA 1
ATOM 10100 C C . SER B 1 636 ? -30.906 40.094 19.641 1 75.06 636 SER B C 1
ATOM 10102 O O . SER B 1 636 ? -31.094 39.812 20.828 1 75.06 636 SER B O 1
ATOM 10104 N N . SER B 1 637 ? -30.219 41.125 19.219 1 72 637 SER B N 1
ATOM 10105 C CA . SER B 1 637 ? -29.766 42.125 20.188 1 72 637 SER B CA 1
ATOM 10106 C C . SER B 1 637 ? -30.844 43.156 20.438 1 72 637 SER B C 1
ATOM 10108 O O . SER B 1 637 ? -30.703 44.031 21.312 1 72 637 SER B O 1
ATOM 10110 N N . ALA B 1 638 ? -31.969 43.062 19.734 1 72.75 638 ALA B N 1
ATOM 10111 C CA . ALA B 1 638 ? -33.031 44.062 19.875 1 72.75 638 ALA B CA 1
ATOM 10112 C C . ALA B 1 638 ? -33.781 43.875 21.188 1 72.75 638 ALA B C 1
ATOM 10114 O O . ALA B 1 638 ? -34.25 42.781 21.484 1 72.75 638 ALA B O 1
ATOM 10115 N N . TRP B 1 639 ? -33.781 44.875 21.938 1 74.19 639 TRP B N 1
ATOM 10116 C CA . TRP B 1 639 ? -34.5 44.844 23.203 1 74.19 639 TRP B CA 1
ATOM 10117 C C . TRP B 1 639 ? -36 44.969 23 1 74.19 639 TRP B C 1
ATOM 10119 O O . TRP B 1 639 ? -36.469 45.656 22.094 1 74.19 639 TRP B O 1
ATOM 10129 N N . PRO B 1 640 ? -36.688 44.25 23.859 1 72.06 640 PRO B N 1
ATOM 10130 C CA . PRO B 1 640 ? -38.156 44.375 23.766 1 72.06 640 PRO B CA 1
ATOM 10131 C C . PRO B 1 640 ? -38.625 45.781 24.125 1 72.06 640 PRO B C 1
ATOM 10133 O O . PRO B 1 640 ? -38.062 46.406 25.031 1 72.06 640 PRO B O 1
ATOM 10136 N N . ARG B 1 641 ? -39.281 46.406 23.219 1 66.31 641 ARG B N 1
ATOM 10137 C CA . ARG B 1 641 ? -39.812 47.75 23.438 1 66.31 641 ARG B CA 1
ATOM 10138 C C . ARG B 1 641 ? -41.25 47.719 23.953 1 66.31 641 ARG B C 1
ATOM 10140 O O . ARG B 1 641 ? -42.062 46.938 23.453 1 66.31 641 ARG B O 1
ATOM 10147 N N . ARG B 1 642 ? -41.406 48.312 25.188 1 61.38 642 ARG B N 1
ATOM 10148 C CA . ARG B 1 642 ? -42.75 48.5 25.719 1 61.38 642 ARG B CA 1
ATOM 10149 C C . ARG B 1 642 ? -43.594 49.375 24.781 1 61.38 642 ARG B C 1
ATOM 10151 O O . ARG B 1 642 ? -43.188 50.469 24.406 1 61.38 642 ARG B O 1
ATOM 10158 N N . ARG B 1 643 ? -44.312 48.781 24.016 1 57.69 643 ARG B N 1
ATOM 10159 C CA . ARG B 1 643 ? -45.219 49.625 23.25 1 57.69 643 ARG B CA 1
ATOM 10160 C C . ARG B 1 643 ? -46.531 49.812 23.969 1 57.69 643 ARG B C 1
ATOM 10162 O O . ARG B 1 643 ? -47 48.938 24.688 1 57.69 643 ARG B O 1
ATOM 10169 N N . THR B 1 644 ? -46.938 50.969 24.312 1 53.97 644 THR B N 1
ATOM 10170 C CA . THR B 1 644 ? -48.281 51.25 24.844 1 53.97 644 THR B CA 1
ATOM 10171 C C . THR B 1 644 ? -49.344 50.875 23.844 1 53.97 644 THR B C 1
ATOM 10173 O O . THR B 1 644 ? -49.406 51.438 22.75 1 53.97 644 THR B O 1
ATOM 10176 N N . PRO B 1 645 ? -49.781 49.625 24.016 1 50.44 645 PRO B N 1
ATOM 10177 C CA . PRO B 1 645 ? -50.812 49.25 23.047 1 50.44 645 PRO B CA 1
ATOM 10178 C C . PRO B 1 645 ? -52 50.219 23.016 1 50.44 645 PRO B C 1
ATOM 10180 O O . PRO B 1 645 ? -52.406 50.719 24.062 1 50.44 645 PRO B O 1
ATOM 10183 N N . GLY B 1 646 ? -52.344 50.969 22.016 1 48.28 646 GLY B N 1
ATOM 10184 C CA . GLY B 1 646 ? -53.656 51.594 21.938 1 48.28 646 GLY B CA 1
ATOM 10185 C C . GLY B 1 646 ? -54.781 50.594 22.172 1 48.28 646 GLY B C 1
ATOM 10186 O O . GLY B 1 646 ? -54.562 49.375 22.234 1 48.28 646 GLY B O 1
ATOM 10187 N N . GLU B 1 647 ? -56.062 50.938 22.562 1 49.75 647 GLU B N 1
ATOM 10188 C CA . GLU B 1 647 ? -57.219 50.094 22.859 1 49.75 647 GLU B CA 1
ATOM 10189 C C . GLU B 1 647 ? -57.312 48.938 21.859 1 49.75 647 GLU B C 1
ATOM 10191 O O . GLU B 1 647 ? -57.719 47.844 22.219 1 49.75 647 GLU B O 1
ATOM 10196 N N . ALA B 1 648 ? -57.125 49.125 20.531 1 48 648 ALA B N 1
ATOM 10197 C CA . ALA B 1 648 ? -57.375 48.188 19.453 1 48 648 ALA B CA 1
ATOM 10198 C C . ALA B 1 648 ? -56.094 47.438 19.078 1 48 648 ALA B C 1
ATOM 10200 O O . ALA B 1 648 ? -56.062 46.656 18.125 1 48 648 ALA B O 1
ATOM 10201 N N . ALA B 1 649 ? -55 47.625 19.656 1 49.66 649 ALA B N 1
ATOM 10202 C CA . ALA B 1 649 ? -53.781 47.031 19.094 1 49.66 649 ALA B CA 1
ATOM 10203 C C . ALA B 1 649 ? -53.562 45.594 19.609 1 49.66 649 ALA B C 1
ATOM 10205 O O . ALA B 1 649 ? -53.625 45.375 20.828 1 49.66 649 ALA B O 1
ATOM 10206 N N . THR B 1 650 ? -53.688 44.562 18.828 1 48.91 650 THR B N 1
ATOM 10207 C CA . THR B 1 650 ? -53.531 43.125 19.094 1 48.91 650 THR B CA 1
ATOM 10208 C C . THR B 1 650 ? -52.062 42.812 19.375 1 48.91 650 THR B C 1
ATOM 10210 O O . THR B 1 650 ? -51.75 41.719 19.828 1 48.91 650 THR B O 1
ATOM 10213 N N . SER B 1 651 ? -51.094 43.875 19 1 53.81 651 SER B N 1
ATOM 10214 C CA . SER B 1 651 ? -49.656 43.656 19.188 1 53.81 651 SER B CA 1
ATOM 10215 C C . SER B 1 651 ? -49.094 44.594 20.25 1 53.81 651 SER B C 1
ATOM 10217 O O . SER B 1 651 ? -49.719 45.625 20.578 1 53.81 651 SER B O 1
ATOM 10219 N N . GLY B 1 652 ? -48.344 44.312 21.281 1 57.28 652 GLY B N 1
ATOM 10220 C CA . GLY B 1 652 ? -47.688 45.156 22.266 1 57.28 652 GLY B CA 1
ATOM 10221 C C . GLY B 1 652 ? -48.156 44.844 23.688 1 57.28 652 GLY B C 1
ATOM 10222 O O . GLY B 1 652 ? -47.719 45.531 24.625 1 57.28 652 GLY B O 1
ATOM 10223 N N . ARG B 1 653 ? -49.031 43.969 23.844 1 63.56 653 ARG B N 1
ATOM 10224 C CA . ARG B 1 653 ? -49.562 43.688 25.172 1 63.56 653 ARG B CA 1
ATOM 10225 C C . ARG B 1 653 ? -48.719 42.656 25.906 1 63.56 653 ARG B C 1
ATOM 10227 O O . ARG B 1 653 ? -48.938 42.375 27.078 1 63.56 653 ARG B O 1
ATOM 10234 N N . GLY B 1 654 ? -47.75 42.156 25.281 1 71.75 654 GLY B N 1
ATOM 10235 C CA . GLY B 1 654 ? -46.938 41.062 25.844 1 71.75 654 GLY B CA 1
ATOM 10236 C C . GLY B 1 654 ? -46.188 41.469 27.109 1 71.75 654 GLY B C 1
ATOM 10237 O O . GLY B 1 654 ? -46.25 40.75 28.109 1 71.75 654 GLY B O 1
ATOM 10238 N N . LEU B 1 655 ? -45.656 42.625 27.109 1 75.88 655 LEU B N 1
ATOM 10239 C CA . LEU B 1 655 ? -44.938 43.062 28.281 1 75.88 655 LEU B CA 1
ATOM 10240 C C . LEU B 1 655 ? -45.875 43.406 29.438 1 75.88 655 LEU B C 1
ATOM 10242 O O . LEU B 1 655 ? -45.5 43.25 30.609 1 75.88 655 LEU B O 1
ATOM 10246 N N . LEU B 1 656 ? -47.125 43.75 29.031 1 76.12 656 LEU B N 1
ATOM 10247 C CA . LEU B 1 656 ? -48.125 44.031 30.062 1 76.12 656 LEU B CA 1
ATOM 10248 C C . LEU B 1 656 ? -48.5 42.75 30.797 1 76.12 656 LEU B C 1
ATOM 10250 O O . LEU B 1 656 ? -48.688 42.75 32.031 1 76.12 656 LEU B O 1
ATOM 10254 N N . LEU B 1 657 ? -48.562 41.75 29.953 1 81.56 657 LEU B N 1
ATOM 10255 C CA . LEU B 1 657 ? -48.875 40.469 30.562 1 81.56 657 LEU B CA 1
ATOM 10256 C C . LEU B 1 657 ? -47.75 40.031 31.484 1 81.56 657 LEU B C 1
ATOM 10258 O O . LEU B 1 657 ? -48 39.438 32.531 1 81.56 657 LEU B O 1
ATOM 10262 N N . LEU B 1 658 ? -46.531 40.312 31.156 1 85.88 658 LEU B N 1
ATOM 10263 C CA . LEU B 1 658 ? -45.375 39.969 32 1 85.88 658 LEU B CA 1
ATOM 10264 C C . LEU B 1 658 ? -45.438 40.75 33.312 1 85.88 658 LEU B C 1
ATOM 10266 O O . LEU B 1 658 ? -45.188 40.188 34.375 1 85.88 658 LEU B O 1
ATOM 10270 N N . ASP B 1 659 ? -45.875 41.969 33.25 1 84.5 659 ASP B N 1
ATOM 10271 C CA . ASP B 1 659 ? -45.969 42.781 34.438 1 84.5 659 ASP B CA 1
ATOM 10272 C C . ASP B 1 659 ? -47.062 42.281 35.375 1 84.5 659 ASP B C 1
ATOM 10274 O O . ASP B 1 659 ? -46.938 42.375 36.594 1 84.5 659 ASP B O 1
ATOM 10278 N N . ALA B 1 660 ? -48.094 41.781 34.719 1 84.06 660 ALA B N 1
ATOM 10279 C CA . ALA B 1 660 ? -49.281 41.406 35.5 1 84.06 660 ALA B CA 1
ATOM 10280 C C . ALA B 1 660 ? -49.062 40.031 36.156 1 84.06 660 ALA B C 1
ATOM 10282 O O . ALA B 1 660 ? -49.531 39.812 37.281 1 84.06 660 ALA B O 1
ATOM 10283 N N . LEU B 1 661 ? -48.375 39.219 35.469 1 87.19 661 LEU B N 1
ATOM 10284 C CA . LEU B 1 661 ? -48.375 37.844 35.906 1 87.19 661 LEU B CA 1
ATOM 10285 C C . LEU B 1 661 ? -47.031 37.469 36.562 1 87.19 661 LEU B C 1
ATOM 10287 O O . LEU B 1 661 ? -46.969 36.562 37.375 1 87.19 661 LEU B O 1
ATOM 10291 N N . ALA B 1 662 ? -46.031 38.156 36.344 1 90.5 662 ALA B N 1
ATOM 10292 C CA . ALA B 1 662 ? -44.688 37.812 36.875 1 90.5 662 ALA B CA 1
ATOM 10293 C C . ALA B 1 662 ? -44.375 38.625 38.125 1 90.5 662 ALA B C 1
ATOM 10295 O O . ALA B 1 662 ? -44.719 39.812 38.219 1 90.5 662 ALA B O 1
ATOM 10296 N N . SER B 1 663 ? -43.75 38 39.062 1 86.88 663 SER B N 1
ATOM 10297 C CA . SER B 1 663 ? -43.25 38.719 40.219 1 86.88 663 SER B CA 1
ATOM 10298 C C . SER B 1 663 ? -42.094 39.656 39.844 1 86.88 663 SER B C 1
ATOM 10300 O O . SER B 1 663 ? -41.969 40.75 40.375 1 86.88 663 SER B O 1
ATOM 10302 N N . ARG B 1 664 ? -41.281 39.156 39.031 1 89.19 664 ARG B N 1
ATOM 10303 C CA . ARG B 1 664 ? -40.125 39.875 38.5 1 89.19 664 ARG B CA 1
ATOM 10304 C C . ARG B 1 664 ? -39.844 39.438 37.062 1 89.19 664 ARG B C 1
ATOM 10306 O O . ARG B 1 664 ? -40.125 38.312 36.688 1 89.19 664 ARG B O 1
ATOM 10313 N N . TRP B 1 665 ? -39.375 40.375 36.281 1 89.88 665 TRP B N 1
ATOM 10314 C CA . TRP B 1 665 ? -38.906 40 34.938 1 89.88 665 TRP B CA 1
ATOM 10315 C C . TRP B 1 665 ? -37.812 40.938 34.469 1 89.88 665 TRP B C 1
ATOM 10317 O O . TRP B 1 665 ? -37.625 42.031 35.031 1 89.88 665 TRP B O 1
ATOM 10327 N N . GLY B 1 666 ? -37.031 40.5 33.531 1 88.56 666 GLY B N 1
ATOM 10328 C CA . GLY B 1 666 ? -35.938 41.312 33.031 1 88.56 666 GLY B CA 1
ATOM 10329 C C . GLY B 1 666 ? -35.344 40.781 31.719 1 88.56 666 GLY B C 1
ATOM 10330 O O . GLY B 1 666 ? -35.875 39.812 31.156 1 88.56 666 GLY B O 1
ATOM 10331 N N . VAL B 1 667 ? -34.438 41.594 31.188 1 88.5 667 VAL B N 1
ATOM 10332 C CA . VAL B 1 667 ? -33.688 41.219 30 1 88.5 667 VAL B CA 1
ATOM 10333 C C . VAL B 1 667 ? -32.188 41.188 30.328 1 88.5 667 VAL B C 1
ATOM 10335 O O . VAL B 1 667 ? -31.672 42.094 30.984 1 88.5 667 VAL B O 1
ATOM 10338 N N . GLU B 1 668 ? -31.641 40.125 30.031 1 87.44 668 GLU B N 1
ATOM 10339 C CA . GLU B 1 668 ? -30.203 39.969 30.25 1 87.44 668 GLU B CA 1
ATOM 10340 C C . GLU B 1 668 ? -29.469 39.781 28.938 1 87.44 668 GLU B C 1
ATOM 10342 O O . GLU B 1 668 ? -29.859 38.969 28.094 1 87.44 668 GLU B O 1
ATOM 10347 N N . PRO B 1 669 ? -28.438 40.625 28.766 1 82.56 669 PRO B N 1
ATOM 10348 C CA . PRO B 1 669 ? -27.609 40.375 27.578 1 82.56 669 PRO B CA 1
ATOM 10349 C C . PRO B 1 669 ? -26.781 39.094 27.672 1 82.56 669 PRO B C 1
ATOM 10351 O O . PRO B 1 669 ? -26.281 38.781 28.734 1 82.56 669 PRO B O 1
ATOM 10354 N N . ARG B 1 670 ? -26.906 38.438 26.672 1 76.19 670 ARG B N 1
ATOM 10355 C CA . ARG B 1 670 ? -26.047 37.25 26.531 1 76.19 670 ARG B CA 1
ATOM 10356 C C . ARG B 1 670 ? -25.062 37.438 25.375 1 76.19 670 ARG B C 1
ATOM 10358 O O . ARG B 1 670 ? -25.266 38.312 24.516 1 76.19 670 ARG B O 1
ATOM 10365 N N . GLY B 1 671 ? -23.766 37.25 25.531 1 63.41 671 GLY B N 1
ATOM 10366 C CA . GLY B 1 671 ? -22.734 37.469 24.531 1 63.41 671 GLY B CA 1
ATOM 10367 C C . GLY B 1 671 ? -23.266 37.5 23.109 1 63.41 671 GLY B C 1
ATOM 10368 O O . GLY B 1 671 ? -22.906 38.406 22.328 1 63.41 671 GLY B O 1
ATOM 10369 N N . GLU B 1 672 ? -24.047 36.594 22.672 1 66.88 672 GLU B N 1
ATOM 10370 C CA . GLU B 1 672 ? -24.531 36.594 21.297 1 66.88 672 GLU B CA 1
ATOM 10371 C C . GLU B 1 672 ? -26.047 36.688 21.25 1 66.88 672 GLU B C 1
ATOM 10373 O O . GLU B 1 672 ? -26.672 36.188 20.312 1 66.88 672 GLU B O 1
ATOM 10378 N N . GLY B 1 673 ? -26.609 37.438 22.109 1 77.56 673 GLY B N 1
ATOM 10379 C CA . GLY B 1 673 ? -28.047 37.656 22.141 1 77.56 673 GLY B CA 1
ATOM 10380 C C . GLY B 1 673 ? -28.562 38.094 23.5 1 77.56 673 GLY B C 1
ATOM 10381 O O . GLY B 1 673 ? -27.875 38.844 24.203 1 77.56 673 GLY B O 1
ATOM 10382 N N . LYS B 1 674 ? -29.781 37.812 23.688 1 85 674 LYS B N 1
ATOM 10383 C CA . LYS B 1 674 ? -30.375 38.219 24.953 1 85 674 LYS B CA 1
ATOM 10384 C C . LYS B 1 674 ? -31.297 37.125 25.5 1 85 674 LYS B C 1
ATOM 10386 O O . LYS B 1 674 ? -31.672 36.188 24.781 1 85 674 LYS B O 1
ATOM 10391 N N . ALA B 1 675 ? -31.453 37.219 26.734 1 89.38 675 ALA B N 1
ATOM 10392 C CA . ALA B 1 675 ? -32.438 36.375 27.391 1 89.38 675 ALA B CA 1
ATOM 10393 C C . ALA B 1 675 ? -33.469 37.188 28.141 1 89.38 675 ALA B C 1
ATOM 10395 O O . ALA B 1 675 ? -33.125 38.125 28.891 1 89.38 675 ALA B O 1
ATOM 10396 N N . VAL B 1 676 ? -34.719 36.969 27.812 1 89.5 676 VAL B N 1
ATOM 10397 C CA . VAL B 1 676 ? -35.812 37.562 28.578 1 89.5 676 VAL B CA 1
ATOM 10398 C C . VAL B 1 676 ? -36.312 36.562 29.625 1 89.5 676 VAL B C 1
ATOM 10400 O O . VAL B 1 676 ? -36.562 35.375 29.297 1 89.5 676 VAL B O 1
ATOM 10403 N N . TRP B 1 677 ? -36.344 37.062 30.844 1 91.81 677 TRP B N 1
ATOM 10404 C CA . TRP B 1 677 ? -36.75 36.125 31.875 1 91.81 677 TRP B CA 1
ATOM 10405 C C . TRP B 1 677 ? -37.844 36.719 32.75 1 91.81 677 TRP B C 1
ATOM 10407 O O . TRP B 1 677 ? -38.062 37.938 32.781 1 91.81 677 TRP B O 1
ATOM 10417 N N . CYS B 1 678 ? -38.625 35.781 33.406 1 92.75 678 CYS B N 1
ATOM 10418 C CA . CYS B 1 678 ? -39.625 36.156 34.375 1 92.75 678 CYS B CA 1
ATOM 10419 C C . CYS B 1 678 ? -39.75 35.125 35.5 1 92.75 678 CYS B C 1
ATOM 10421 O O . CYS B 1 678 ? -39.406 33.969 35.281 1 92.75 678 CYS B O 1
ATOM 10423 N N . GLU B 1 679 ? -40.031 35.594 36.594 1 92.75 679 GLU B N 1
ATOM 10424 C CA . GLU B 1 679 ? -40.25 34.719 37.75 1 92.75 679 GLU B CA 1
ATOM 10425 C C . GLU B 1 679 ? -41.75 34.75 38.156 1 92.75 679 GLU B C 1
ATOM 10427 O O . GLU B 1 679 ? -42.375 35.812 38.219 1 92.75 679 GLU B O 1
ATOM 10432 N N . ILE B 1 680 ? -42.25 33.562 38.375 1 91.38 680 ILE B N 1
ATOM 10433 C CA . ILE B 1 680 ? -43.656 33.406 38.75 1 91.38 680 ILE B CA 1
ATOM 10434 C C . ILE B 1 680 ? -43.719 32.75 40.125 1 91.38 680 ILE B C 1
ATOM 10436 O O . ILE B 1 680 ? -43.094 31.719 40.375 1 91.38 680 ILE B O 1
ATOM 10440 N N . GLY B 1 681 ? -44.438 33.344 41.094 1 84.81 681 GLY B N 1
ATOM 10441 C CA . GLY B 1 681 ? -44.625 32.844 42.438 1 84.81 681 GLY B CA 1
ATOM 10442 C C . GLY B 1 681 ? -46.094 32.906 42.875 1 84.81 681 GLY B C 1
ATOM 1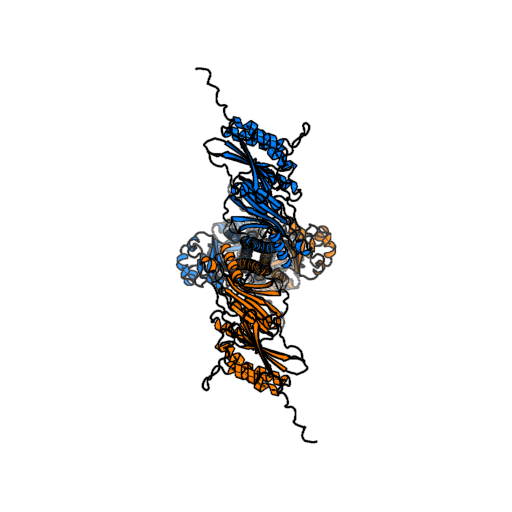0443 O O . GLY B 1 681 ? -46.938 33.406 42.125 1 84.81 681 GLY B O 1
ATOM 10444 N N . PRO B 1 682 ? -46.375 32.25 44.094 1 73.94 682 PRO B N 1
ATOM 10445 C CA . PRO B 1 682 ? -47.719 32.312 44.625 1 73.94 682 PRO B CA 1
ATOM 10446 C C . PRO B 1 682 ? -48.188 33.75 44.906 1 73.94 682 PRO B C 1
ATOM 10448 O O . PRO B 1 682 ? -47.375 34.625 45.188 1 73.94 682 PRO B O 1
ATOM 10451 N N . ALA B 1 683 ? -49.375 34.188 44.5 1 62.44 683 ALA B N 1
ATOM 10452 C CA . ALA B 1 683 ? -49.969 35.469 44.812 1 62.44 683 ALA B CA 1
ATOM 10453 C C . ALA B 1 683 ? -49.781 35.812 46.281 1 62.44 683 ALA B C 1
ATOM 10455 O O . ALA B 1 683 ? -49.875 34.969 47.156 1 62.44 683 ALA B O 1
ATOM 10456 N N . PRO B 1 684 ? -49.25 36.906 46.531 1 53.59 684 PRO B N 1
ATOM 10457 C CA . PRO B 1 684 ? -49.219 37.25 47.938 1 53.59 684 PRO B CA 1
ATOM 10458 C C . PRO B 1 684 ? -50.562 37.094 48.625 1 53.59 684 PRO B C 1
ATOM 10460 O O . PRO B 1 684 ? -51.594 37.406 48.031 1 53.59 684 PRO B O 1
ATOM 10463 N N . VAL B 1 685 ? -50.781 36.094 49.469 1 47.19 685 VAL B N 1
ATOM 10464 C CA . VAL B 1 685 ? -51.969 36 50.281 1 47.19 685 VAL B CA 1
ATOM 10465 C C . VAL B 1 685 ? -52.281 37.375 50.906 1 47.19 685 VAL B C 1
ATOM 10467 O O . VAL B 1 685 ? -51.406 38 51.5 1 47.19 685 VAL B O 1
ATOM 10470 N N . PRO B 1 686 ? -53.344 37.969 50.438 1 45.72 686 PRO B N 1
ATOM 10471 C CA . PRO B 1 686 ? -53.688 39.156 51.188 1 45.72 686 PRO B CA 1
ATOM 10472 C C . PRO B 1 686 ? -53.688 38.938 52.688 1 45.72 686 PRO B C 1
ATOM 10474 O O . PRO B 1 686 ? -54 37.844 53.156 1 45.72 686 PRO B O 1
ATOM 10477 N N . ALA B 1 687 ? -53 39.688 53.438 1 45.59 687 ALA B N 1
ATOM 10478 C CA . ALA B 1 687 ? -53.125 39.781 54.906 1 45.59 687 ALA B CA 1
ATOM 10479 C C . ALA B 1 687 ? -54.562 39.875 55.344 1 45.59 687 ALA B C 1
ATOM 10481 O O . ALA B 1 687 ? -55.312 40.719 54.844 1 45.59 687 ALA B O 1
ATOM 10482 N N . ASP B 1 688 ? -55.281 38.812 55.75 1 38.94 688 ASP B N 1
ATOM 10483 C CA . ASP B 1 688 ? -56.562 38.844 56.438 1 38.94 688 ASP B CA 1
ATOM 10484 C C . ASP B 1 688 ? -56.656 39.969 57.438 1 38.94 688 ASP B C 1
ATOM 10486 O O . ASP B 1 688 ? -55.719 40.219 58.219 1 38.94 688 ASP B O 1
ATOM 10490 N N . SER B 1 689 ? -57.562 40.938 57.188 1 39.38 689 SER B N 1
ATOM 10491 C CA . SER B 1 689 ? -58.156 42 58.031 1 39.38 689 SER B CA 1
ATOM 10492 C C . SER B 1 689 ? -58.625 41.438 59.375 1 39.38 689 SER B C 1
ATOM 10494 O O . SER B 1 689 ? -59.594 41.906 59.938 1 39.38 689 SER B O 1
ATOM 10496 N N . THR B 1 690 ? -58.031 40.469 60.031 1 36.5 690 THR B N 1
ATOM 10497 C CA . THR B 1 690 ? -58.594 40.094 61.312 1 36.5 690 THR B CA 1
ATOM 10498 C C . THR B 1 690 ? -58.562 41.25 62.281 1 36.5 690 THR B C 1
ATOM 10500 O O . THR B 1 690 ? -58.688 41.062 63.5 1 36.5 690 THR B O 1
ATOM 10503 N N . ALA B 1 691 ? -58.594 42.562 61.875 1 36.28 691 ALA B N 1
ATOM 10504 C CA . ALA B 1 691 ? -58.688 43.5 63 1 36.28 691 ALA B CA 1
ATOM 10505 C C . ALA B 1 691 ? -60.062 43.469 63.656 1 36.28 691 ALA B C 1
ATOM 10507 O O . ALA B 1 691 ? -60.344 44.25 64.562 1 36.28 691 ALA B O 1
ATOM 10508 N N . ASN B 1 692 ? -61.156 42.844 63.125 1 31.03 692 ASN B N 1
ATOM 10509 C CA . ASN B 1 692 ? -62.375 43.281 63.812 1 31.03 692 ASN B CA 1
ATOM 10510 C C . ASN B 1 692 ? -62.469 42.656 65.188 1 31.03 692 ASN B C 1
ATOM 10512 O O . ASN B 1 692 ? -63.406 42.938 65.938 1 31.03 692 ASN B O 1
ATOM 10516 N N . GLY B 1 693 ? -62.031 41.406 65.5 1 26.34 693 GLY B N 1
ATOM 10517 C CA . GLY B 1 693 ? -62.719 40.875 66.688 1 26.34 693 GLY B CA 1
ATOM 10518 C C . GLY B 1 693 ? -62.25 41.469 68 1 26.34 693 GLY B C 1
ATOM 10519 O O . GLY B 1 693 ? -62.625 41.031 69.062 1 26.34 693 GLY B O 1
ATOM 10520 N N . ALA B 1 694 ? -61.438 42.625 68.125 1 22.53 694 ALA B N 1
ATOM 10521 C CA . ALA B 1 694 ? -61.688 43.25 69.438 1 22.53 694 ALA B CA 1
ATOM 10522 C C . ALA B 1 694 ? -62.75 44.312 69.375 1 22.53 694 ALA B C 1
ATOM 10524 O O . ALA B 1 694 ? -62.812 45.031 68.375 1 22.53 694 ALA B O 1
#

Nearest PDB structures (foldseek):
  3ke6-assembly3_A  TM=6.149E-01  e=1.966E-20  Mycobacterium tuberculosis
  3ke6-assembly3_B-2  TM=6.085E-01  e=5.267E-20  Mycobacterium tuberculosis
  6ob8-assembly1_A  TM=7.419E-01  e=1.439E-05  [Leptolyngbya] sp. JSC-1
  8a6x-assembly1_B  TM=3.208E-01  e=6.613E-06  Pseudomonas putida KT2440
  8a7f-assembly1_A  TM=3.243E-01  e=1.597E-05  Pseudomonas putida KT2440

Sequence (1388 aa):
MTDEDRHTRNGEIGPAEWLAMNRTGSFDWDLDTGTIDVDEAGLLVFGLLPDAYDGRPVSLIARLAPEERARLEAVVRQAVTSGEVSYTAHFPIPQADGSPHWTHVQARILRSPDGRARRIVGVVRDTTAELTRFAFVQELEKRREVQTNIVERTTNALSRAVTVDDVTAALTGPGGLARLGADGLALGLVENGSLNIIALSGESLDVLNDLRIRRLDRGLPLAEAVLSGRPRFVSSFASLGRDFPELAPYLAPLDFRAACYLPLVAQARSLGGMALFYRGRTSFNADERNLALGLAAIVAQSLQRAILFDEERELATGLQATMLPRRIPRITGGEIAVRYHAAWSGRQVGGDWYDVIALPRGRVGIVVGDVQGHDTHAAAIMGQLRIALRAYAGEGHAPSTVLARASRFLAELDTNRFATCTYAQVDLGSGTLRAVRAGHLGPLIRHTDGRVGQPKLRGGLPLGLATVFGDEEFPETRLDLVPGETLVLCTDGLVEQPGSDIETGLTALSEAISSGPPQAEALADHLSERLWERWGSGDDVALLVLRRSPDPGTPRAPRIHQYIHQADPQGLSDARAAVGQALRDWGMTELADDAELLTGELLVNVLLHTEGGAVLTLEVLPEPVRRVRLSVQDRSSAWPRRRTPGEAATSGRGLLLLDALASRWGVEPRGEGKAVWCEIGPAPVPADSTANGAMTDEDRHTRNGEIGPAEWLAMNRTGSFDWDLDTGTIDVDEAGLLVFGLLPDAYDGRPVSLIARLAPEERARLEAVVRQAVTSGEVSYTAHFPIPQADGSPHWTHVQARILRSPDGRARRIVGVVRDTTAELTRFAFVQELEKRREVQTNIVERTTNALSRAVTVDDVTAALTGPGGLARLGADGLALGLVENGSLNIIALSGESLDVLNDLRIRRLDRGLPLAEAVLSGRPRFVSSFASLGRDFPELAPYLAPLDFRAACYLPLVAQARSLGGMALFYRGRTSFNADERNLALGLAAIVAQSLQRAILFDEERELATGLQATMLPRRIPRITGGEIAVRYHAAWSGRQVGGDWYDVIALPRGRVGIVVGDVQGHDTHAAAIMGQLRIALRAYAGEGHAPSTVLARASRFLAELDTNRFATCTYAQVDLGSGTLRAVRAGHLGPLIRHTDGRVGQPKLRGGLPLGLATVFGDEEFPETRLDLVPGETLVLCTDGLVEQPGSDIETGLTALSEAISSGPPQAEALADHLSERLWERWGSGDDVALLVLRRSPDPGTPRAPRIHQYIHQADPQGLSDARAAVGQALRDWGMTELADDAELLTGELLVNVLLHTEGGAVLTLEVLPEPVRRVRLSVQDRSSAWPRRRTPGEAATSGRGLLLLDALASRWGVEPRGEGKAVWCEIGPAPVPADSTANGA

pLDDT: mean 82.73, std 14.64, range [22.53, 98.38]